Protein AF-0000000082576534 (afdb_homodimer)

Radius of gyration: 31.18 Å; Cα contacts (8 Å, |Δi|>4): 1971; chains: 2; bounding box: 66×135×76 Å

Foldseek 3Di:
DPQFAEAEEEEDQCLQQLLVVQQQVQVLCVVVVHAHEYEYQYQYDPVVCVVRVVVNQAHAGQYFYWYQYDVLVVVQLVVLCVVVVDVVCSVLSCLCLHRAPQNSVLVVLLLQAQGKYKYAYSQWGQKAKEFPQFDDDDDQWFWKKFKDFPPDDGTDIDGDNVVVLCSQAAFDFQLSHDPQAAEAAEKDKPQADLLLRHGPDDDGMMIIGGHHDDADRQAGAFKEDEAEKFPDPDQLVNLLVVQLVDLPRLDSPDDGMIMHISDGTKYKYQQYSDDDVNIMMGDNSNHAAGFQRDNQPCSCVFVNVQSNDRRYMYMHTPGYIYGDDDPPPDDDSLLSLVSSLLSSVLSVQQVVQWDDHDRHATDGDRQLADDLVSLVVSLVVLVVSLVSLVVSLVVRDDPSNNVSSVVVSVSNCVSQPVSPSVVNNVVSSVVSNVSVVSRVSSRVCVVVSSVVSVVVVNSPPRRMDTRNHHYPDDPPPPPPDD/DPQFAEAEEEEDQCLQQLLVVVQQVQVLCVVVVHAHEYEYQYQYDPVVCVVRVVVNQAHAGQYFYWYQYDVLVVQQLVVLCVVVVDVVCSVLSCLCLHRAPQNSVLVVLLLQAQGKYKYAYSQWGQKAKEFPQFDDADDQWFWKKFKDFPPDDGTDIGGDNVVVLCSQAAFDFQLSHDPQAAEAAEKDKPQADLLLRHGPDDDGMMIIGGHHDDADRQAGAFKEDEAEKFLPPDQLVNLLVVQLVDLPRLDSPDDGIIMHISDGTKYKYQQYSHDDVNIMMGDNSNHAAGFQRDNQPCSCVFVNVQSNDRRYMYMHTPGYIYGDDDPPPDDDSLLSLVSSLLSSVLSVQQVVQWDDHDRHATDGDRQLADDLVSQVVSLVVLVVSLVSLVVSLVVRPDPSNNVSSVVVSVSNCVSQPVSPSVVNNVVSSVVSNVSVVSRVSSRVCVVVSSVVSVVVVNSVPRRMDTRNHHYPDDPPPPPPDD

Nearest PDB structures (foldseek):
  5d8x-assembly1_V  TM=4.786E-01  e=2.804E+00  Pseudomonas aeruginosa PAO1
  3i9y-assembly1_A  TM=4.310E-01  e=2.971E+00  Vibrio parahaemolyticus
  8w8z-assembly1_A  TM=4.254E-01  e=3.335E+00  Escherichia coli
  5d8x-assembly1_E  TM=2.504E-01  e=4.203E+00  Pseudomonas aeruginosa PAO1
  5d8x-assembly1_S  TM=4.779E-01  e=2.435E+00  Pseudomonas aeruginosa PAO1

Solvent-accessible surface area (backbone atoms only — not comparable to full-atom values): 50069 Å² total; per-residue (Å²): 129,81,75,71,54,55,39,36,34,32,49,36,63,51,60,77,55,35,36,60,31,53,36,46,44,40,50,45,28,55,75,60,73,47,86,49,51,36,32,39,34,39,51,33,44,68,47,54,41,71,70,22,49,64,54,47,33,67,30,54,31,72,51,60,43,34,37,32,35,53,70,28,48,50,52,44,53,52,51,52,41,60,72,66,74,42,78,80,48,39,57,56,55,48,49,38,53,31,81,31,65,6,3,46,49,35,50,54,51,58,60,35,50,61,20,32,35,36,38,33,38,49,42,41,42,66,30,18,37,31,34,69,75,57,55,84,70,57,90,53,40,36,32,33,35,35,56,40,57,64,87,61,81,64,58,42,82,43,74,52,55,63,68,56,39,45,65,61,40,58,63,33,30,53,67,65,44,58,84,75,46,44,70,17,29,32,66,44,48,76,32,37,40,42,84,69,69,38,71,77,50,94,63,53,57,38,40,33,32,46,36,80,45,86,70,52,52,77,14,27,20,43,34,34,24,53,42,77,12,27,47,52,90,63,49,49,63,51,46,49,49,53,39,68,70,34,82,81,54,57,54,74,83,63,76,58,51,30,31,32,28,39,38,70,54,23,32,37,24,35,47,47,45,76,75,56,73,52,42,26,33,36,41,22,51,84,48,60,51,70,42,34,45,33,80,52,97,54,19,63,50,56,56,43,60,57,40,61,37,81,61,28,28,34,32,38,34,75,41,42,24,21,33,49,77,65,74,75,77,55,78,55,66,46,52,43,40,51,48,49,53,53,46,45,51,52,52,51,46,42,59,76,27,52,74,47,71,57,83,51,37,70,41,57,68,62,81,34,82,59,50,61,65,60,45,46,53,54,50,50,53,50,48,52,52,44,50,50,40,50,52,52,29,70,66,41,87,43,72,64,36,26,48,36,35,48,51,52,41,51,42,38,34,56,67,47,48,67,70,36,64,69,44,37,42,44,52,50,33,50,52,40,33,53,50,43,50,52,40,52,53,37,54,68,48,43,65,59,51,51,50,54,50,57,65,46,74,50,45,81,67,53,59,61,43,74,54,79,40,44,71,56,61,76,79,76,75,72,76,74,82,124,127,83,76,72,56,56,39,37,34,32,49,37,62,50,60,78,55,34,37,60,31,52,35,46,45,38,49,44,29,54,75,59,73,48,85,48,52,36,34,37,36,39,50,34,46,67,47,54,41,70,70,23,48,63,53,47,33,67,29,54,32,71,51,60,43,34,38,32,36,52,68,29,48,50,52,43,52,51,50,52,42,58,70,66,72,43,78,82,48,40,58,55,55,48,48,39,52,29,81,31,66,7,4,45,49,36,51,54,50,58,60,35,49,61,19,32,37,37,37,34,39,48,42,41,44,68,29,18,37,31,34,70,75,55,56,83,70,56,89,54,38,36,31,32,35,36,56,40,56,64,88,61,81,64,55,42,84,42,73,51,55,64,67,56,40,45,66,61,41,58,62,32,30,53,68,66,42,58,84,76,45,44,70,18,29,31,67,44,48,74,34,35,40,40,84,72,69,37,74,74,49,93,61,52,58,39,39,33,31,48,36,81,45,87,69,52,52,78,13,27,21,43,36,33,24,53,43,78,11,25,44,54,92,61,50,48,64,53,46,49,48,54,39,66,70,34,83,80,55,55,55,74,82,62,77,57,51,30,30,31,28,39,39,71,56,24,31,37,23,34,47,46,44,75,72,58,72,51,41,26,33,36,43,22,52,84,48,61,50,69,42,33,44,32,80,51,96,54,19,64,50,56,55,44,59,56,40,57,39,79,62,27,27,34,32,38,36,76,40,44,23,22,32,50,78,67,72,76,77,54,78,55,66,48,52,44,42,52,48,48,53,53,44,45,52,51,52,52,46,43,61,78,28,52,74,46,72,56,82,53,37,72,41,58,69,64,82,32,83,59,50,60,65,58,44,49,52,54,49,51,54,51,49,52,51,43,49,51,40,52,53,51,29,73,64,40,87,43,71,64,35,26,48,36,35,48,52,52,40,52,42,39,35,57,67,46,49,66,70,37,66,68,46,36,42,44,53,52,33,50,53,41,34,51,52,44,50,51,42,52,52,35,54,68,48,44,64,59,50,50,51,56,51,57,65,56,72,42,46,83,67,51,59,61,43,75,52,79,41,44,72,56,61,75,78,74,76,70,76,75,81,128

pLDDT: mean 89.96, std 10.62, range [29.89, 98.56]

Secondary structure (DSSP, 8-state):
-----EEEEEEES-TTTHHHHHHHHHHHHHHTT----EEEEE---HHHHHHHHHHHHT-EESS-EEEE-HHHHHHHHHHHHHHHT-GGGHHHHHHHTSSSHHHHHHHHHHHTTTSEEEEE-TTEESEEEEESSPPPP-TTEEEEEEEEETT-SSEEEEE--HHHHHHTTTT-BGGGS-TT-EEEEEEEESSEETTTTEESS--SEEEEEEEP-PPPTT-EEEEEEEEEEES----HHHHHHHHHH-TT---TT---EEEEEEEE--EEEEE------SEEEEE-SS--PPPP--SSTTTTHHHHHHT-STTEEEEEEEEEEEE----TT---HHHHHHHHHHHHHHHHHHHHTEEEE-SS-EEE-------HHHHHHHHHHHHHHHHHHHHHHHT-SSHHHHHHHHHHHHHHHHHTGGG-HHHHHHHHHHHHHHHHHHHHHHHHHHHHHHHHHHHSS-GGGSS-EE--PEE-S---------/-----EEEEEEES-TTTHHHHHHHHHHHHHHTT----EEEEE---HHHHHHHHHHHHT-EESS-EEEE-HHHHHHHHHHHHHHHT-GGGHHHHHHHTSSSHHHHHHHHHHHTTTSEEEEE-TTEESEEEEESSPPPP-TTEEEEEEEEETT-SSEEEEE--HHHHHHTTTT-BGGGS-TT-EE-SEEEESSEETTTTEESS--SEEEEEEEP-PPPTT-EEEEEEEEEEES----HHHHHHHHHH-TT---TT---EEEEEEEE--EEESB-----TTEEEEE-SS--PPPP--SSTTTTHHHHHHTTSTTEEEEEEEEEEEE----TT---HHHHHHHHHHHHHHHHHHHHTEEEE-SS-EEE-------HHHHHHHHHHHHHHHHHHHHHHHT-SSHHHHHHHHHHHHHHHHHTGGG-HHHHHHHHHHHHHHHHHHHHHHHHHHHHHHHHHHHTS-GGGSS-EE--PEE-S---------

Organism: NCBI:txid68569

Sequence (964 aa):
MTEPNLHFVIPTYRLRDVGETVEAYDENFARSGQTAPIVVFDDSSVANHDKYFGSLEATKTTNELWYVGPAEKEQFVSYICKRLRDRKLDVLVRNLFRPSYGGNRNFTLMYTLGDLMVSADDDMRPYALIEDSPEALGENEISRGKLIPRGANGHTRKSYDILESFRDILGKTVAEAPANYDQGELVIDSAMDLESNNSLGFARDNALTLQEGRLSRGAVVKMAQTFRTGTNDIDAVDFVDMFLDDPDEIDAERLNDTYVLVNFRPCLTNLNWRMDCGVAGYDNRTGLPPFFPTRLRFEDYIYRLWIQQPNIVAAHVDSAQTHIKNSYMRNPLASEVFNEAICGLLKRKIRTSLRKTDEWSITFDYDGAVSLEDSEQILDSARALHSRVLQRMADAQSSERRDALGHFAAGLSRTFYDFEPDFFQQNVSRMVDDEVGLIRSSLEIWPTLLEIVYFKRHCRSLPMRRVKNKSARPSQTRPVAAMTEPNLHFVIPTYRLRDVGETVEAYDENFARSGQTAPIVVFDDSSVANHDKYFGSLEATKTTNELWYVGPAEKEQFVSYICKRLRDRKLDVLVRNLFRPSYGGNRNFTLMYTLGDLMVSADDDMRPYALIEDSPEALGENEISRGKLIPRGANGHTRKSYDILESFRDILGKTVAEAPANYDQGELVIDSAMDLESNNSLGFARDNALTLQEGRLSRGAVVKMAQTFRTGTNDIDAVDFVDMFLDDPDEIDAERLNDTYVLVNFRPCLTNLNWRMDCGVAGYDNRTGLPPFFPTRLRFEDYIYRLWIQQPNIVAAHVDSAQTHIKNSYMRNPLASEVFNEAICGLLKRKIRTSLRKTDEWSITFDYDGAVSLEDSEQILDSARALHSRVLQRMADAQSSERRDALGHFAAGLSRTFYDFEPDFFQQNVSRMVDDEVGLIRSSLEIWPTLLEIVYFKRHCRSLPMRRVKNKSARPSQTRPVAA

Structure (mmCIF, N/CA/C/O backbone):
data_AF-0000000082576534-model_v1
#
loop_
_entity.id
_entity.type
_entity.pdbx_description
1 polymer 'Uncharacterized protein'
#
loop_
_atom_site.group_PDB
_atom_site.id
_atom_site.type_symbol
_atom_site.label_atom_id
_atom_site.label_alt_id
_atom_site.label_comp_id
_atom_site.label_asym_id
_atom_site.label_entity_id
_atom_site.label_seq_id
_atom_site.pdbx_PDB_ins_code
_atom_site.Cartn_x
_atom_site.Cartn_y
_atom_site.Cartn_z
_atom_site.occupancy
_atom_site.B_iso_or_equiv
_atom_site.auth_seq_id
_atom_site.auth_comp_id
_atom_site.auth_asym_id
_atom_site.auth_atom_id
_atom_site.pdbx_PDB_model_num
ATOM 1 N N . MET A 1 1 ? 28.656 -35.469 -19.766 1 29.89 1 MET A N 1
ATOM 2 C CA . MET A 1 1 ? 28.156 -34.25 -19.156 1 29.89 1 MET A CA 1
ATOM 3 C C . MET A 1 1 ? 27.172 -34.562 -18.016 1 29.89 1 MET A C 1
ATOM 5 O O . MET A 1 1 ? 26.203 -35.312 -18.219 1 29.89 1 MET A O 1
ATOM 9 N N . THR A 1 2 ? 27.531 -34.562 -16.812 1 44.19 2 THR A N 1
ATOM 10 C CA . THR A 1 2 ? 26.766 -35 -15.648 1 44.19 2 THR A CA 1
ATOM 11 C C . THR A 1 2 ? 25.375 -34.375 -15.664 1 44.19 2 THR A C 1
ATOM 13 O O . THR A 1 2 ? 25.203 -33.188 -15.984 1 44.19 2 THR A O 1
ATOM 16 N N . GLU A 1 3 ? 24.391 -35.125 -15.797 1 58.78 3 GLU A N 1
ATOM 17 C CA . GLU A 1 3 ? 22.984 -34.719 -15.828 1 58.78 3 GLU A CA 1
ATOM 18 C C . GLU A 1 3 ? 22.688 -33.656 -14.789 1 58.78 3 GLU A C 1
ATOM 20 O O . GLU A 1 3 ? 23.094 -33.75 -13.633 1 58.78 3 GLU A O 1
ATOM 25 N N . PRO A 1 4 ? 22.312 -32.5 -15.234 1 72.62 4 PRO A N 1
ATOM 26 C CA . PRO A 1 4 ? 22.047 -31.422 -14.289 1 72.62 4 PRO A CA 1
ATOM 27 C C . PRO A 1 4 ? 21.125 -31.844 -13.148 1 72.62 4 PRO A C 1
ATOM 29 O O . PRO A 1 4 ? 20.203 -32.625 -13.359 1 72.62 4 PRO A O 1
ATOM 32 N N . ASN A 1 5 ? 21.5 -31.438 -12.016 1 86.81 5 ASN A N 1
ATOM 33 C CA . ASN A 1 5 ? 20.672 -31.688 -10.852 1 86.81 5 ASN A CA 1
ATOM 34 C C . ASN A 1 5 ? 19.344 -30.938 -10.938 1 86.81 5 ASN A C 1
ATOM 36 O O . ASN A 1 5 ? 19.281 -29.844 -11.492 1 86.81 5 ASN A O 1
ATOM 40 N N . LEU A 1 6 ? 18.281 -31.672 -10.602 1 93.44 6 LEU A N 1
ATOM 41 C CA . LEU A 1 6 ? 16.969 -31.047 -10.555 1 93.44 6 LEU A CA 1
ATOM 42 C C . LEU A 1 6 ? 16.484 -30.891 -9.117 1 93.44 6 LEU A C 1
ATOM 44 O O . LEU A 1 6 ? 16.453 -31.859 -8.359 1 93.44 6 LEU A O 1
ATOM 48 N N . HIS A 1 7 ? 16.188 -29.656 -8.75 1 94.38 7 HIS A N 1
ATOM 49 C CA . HIS A 1 7 ? 15.641 -29.344 -7.434 1 94.38 7 HIS A CA 1
ATOM 50 C C . HIS A 1 7 ? 14.133 -29.141 -7.5 1 94.38 7 HIS A C 1
ATOM 52 O O . HIS A 1 7 ? 13.617 -28.547 -8.445 1 94.38 7 HIS A O 1
ATOM 58 N N . PHE A 1 8 ? 13.484 -29.781 -6.578 1 97.75 8 PHE A N 1
ATOM 59 C CA . PHE A 1 8 ? 12.062 -29.516 -6.414 1 97.75 8 PHE A CA 1
ATOM 60 C C . PHE A 1 8 ? 11.82 -28.562 -5.242 1 97.75 8 PHE A C 1
ATOM 62 O O . PHE A 1 8 ? 12.141 -28.891 -4.098 1 97.75 8 PHE A O 1
ATOM 69 N N . VAL A 1 9 ? 11.25 -27.438 -5.523 1 98.06 9 VAL A N 1
ATOM 70 C CA . VAL A 1 9 ? 11.133 -26.406 -4.488 1 98.06 9 VAL A CA 1
ATOM 71 C C . VAL A 1 9 ? 9.664 -26.047 -4.281 1 98.06 9 VAL A C 1
ATOM 73 O O . VAL A 1 9 ? 8.875 -26.062 -5.227 1 98.06 9 VAL A O 1
ATOM 76 N N . ILE A 1 10 ? 9.312 -25.703 -3.047 1 98.44 10 ILE A N 1
ATOM 77 C CA . ILE A 1 10 ? 7.969 -25.281 -2.676 1 98.44 10 ILE A CA 1
ATOM 78 C C . ILE A 1 10 ? 8.039 -23.953 -1.916 1 98.44 10 ILE A C 1
ATOM 80 O O . ILE A 1 10 ? 8.211 -23.938 -0.695 1 98.44 10 ILE A O 1
ATOM 84 N N . PRO A 1 11 ? 7.883 -22.844 -2.619 1 97.56 11 PRO A N 1
ATOM 85 C CA . PRO A 1 11 ? 7.738 -21.578 -1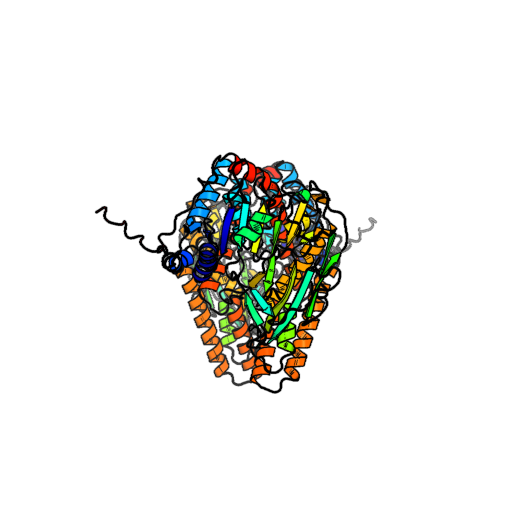.899 1 97.56 11 PRO A CA 1
ATOM 86 C C . PRO A 1 11 ? 6.402 -21.469 -1.169 1 97.56 11 PRO A C 1
ATOM 88 O O . PRO A 1 11 ? 5.359 -21.828 -1.718 1 97.56 11 PRO A O 1
ATOM 91 N N . THR A 1 12 ? 6.438 -20.984 0.093 1 96.94 12 THR A N 1
ATOM 92 C CA . THR A 1 12 ? 5.195 -20.891 0.851 1 96.94 12 THR A CA 1
ATOM 93 C C . THR A 1 12 ? 5.273 -19.781 1.894 1 96.94 12 THR A C 1
ATOM 95 O O . THR A 1 12 ? 6.367 -19.328 2.246 1 96.94 12 THR A O 1
ATOM 98 N N . TYR A 1 13 ? 4.145 -19.266 2.268 1 94.12 13 TYR A N 1
ATOM 99 C CA . TYR A 1 13 ? 4.004 -18.438 3.463 1 94.12 13 TYR A CA 1
ATOM 100 C C . TYR A 1 13 ? 3.002 -19.062 4.434 1 94.12 13 TYR A C 1
ATOM 102 O O . TYR A 1 13 ? 2.609 -18.422 5.414 1 94.12 13 TYR A O 1
ATOM 110 N N . ARG A 1 14 ? 2.568 -20.25 4.074 1 94.19 14 ARG A N 1
ATOM 111 C CA . ARG A 1 14 ? 1.609 -21.016 4.863 1 94.19 14 ARG A CA 1
ATOM 112 C C . ARG A 1 14 ? 2.24 -22.297 5.398 1 94.19 14 ARG A C 1
ATOM 114 O O . ARG A 1 14 ? 1.783 -23.391 5.082 1 94.19 14 ARG A O 1
ATOM 121 N N . LEU A 1 15 ? 3.084 -22.062 6.277 1 95.62 15 LEU A N 1
ATOM 122 C CA . LEU A 1 15 ? 3.838 -23.188 6.828 1 95.62 15 LEU A CA 1
ATOM 123 C C . LEU A 1 15 ? 2.904 -24.203 7.48 1 95.62 15 LEU A C 1
ATOM 125 O O . LEU A 1 15 ? 3.191 -25.391 7.488 1 95.62 15 LEU A O 1
ATOM 129 N N . ARG A 1 16 ? 1.786 -23.766 7.906 1 94.44 16 ARG A N 1
ATOM 130 C CA . ARG A 1 16 ? 0.795 -24.594 8.578 1 94.44 16 ARG A CA 1
ATOM 131 C C . ARG A 1 16 ? 0.368 -25.766 7.684 1 94.44 16 ARG A C 1
ATOM 133 O O . ARG A 1 16 ? 0.146 -26.875 8.164 1 94.44 16 ARG A O 1
ATOM 140 N N . ASP A 1 17 ? 0.271 -25.547 6.422 1 94.5 17 ASP A N 1
ATOM 141 C CA . ASP A 1 17 ? -0.403 -26.5 5.547 1 94.5 17 ASP A CA 1
ATOM 142 C C . ASP A 1 17 ? 0.578 -27.125 4.559 1 94.5 17 ASP A C 1
ATOM 144 O O . ASP A 1 17 ? 0.222 -28.047 3.826 1 94.5 17 ASP A O 1
ATOM 148 N N . VAL A 1 18 ? 1.794 -26.734 4.535 1 97.12 18 VAL A N 1
ATOM 149 C CA . VAL A 1 18 ? 2.721 -27.078 3.465 1 97.12 18 VAL A CA 1
ATOM 150 C C . VAL A 1 18 ? 3.088 -28.562 3.566 1 97.12 18 VAL A C 1
ATOM 152 O O . VAL A 1 18 ? 3.469 -29.188 2.57 1 97.12 18 VAL A O 1
ATOM 155 N N . GLY A 1 19 ? 3 -29.172 4.75 1 97.25 19 GLY A N 1
ATOM 156 C CA . GLY A 1 19 ? 3.33 -30.578 4.945 1 97.25 19 GLY A CA 1
ATOM 157 C C . GLY A 1 19 ? 2.562 -31.5 4.023 1 97.25 19 GLY A C 1
ATOM 158 O O . GLY A 1 19 ? 3.113 -32.5 3.525 1 97.25 19 GLY A O 1
ATOM 159 N N . GLU A 1 20 ? 1.311 -31.172 3.787 1 96.81 20 GLU A N 1
ATOM 160 C CA . GLU A 1 20 ? 0.479 -31.984 2.904 1 96.81 20 GLU A CA 1
ATOM 161 C C . GLU A 1 20 ? 1.021 -31.984 1.478 1 96.81 20 GLU A C 1
ATOM 163 O O . GLU A 1 20 ? 0.995 -33 0.795 1 96.81 20 GLU A O 1
ATOM 168 N N . THR A 1 21 ? 1.424 -30.875 1.034 1 97.62 21 THR A N 1
ATOM 169 C CA . THR A 1 21 ? 1.979 -30.75 -0.309 1 97.62 21 THR A CA 1
ATOM 170 C C . THR A 1 21 ? 3.301 -31.5 -0.42 1 97.62 21 THR A C 1
ATOM 172 O O . THR A 1 21 ? 3.543 -32.188 -1.406 1 97.62 21 THR A O 1
ATOM 175 N N . VAL A 1 22 ? 4.098 -31.375 0.587 1 98.19 22 VAL A N 1
ATOM 176 C CA . VAL A 1 22 ? 5.383 -32.062 0.625 1 98.19 22 VAL A CA 1
ATOM 177 C C . VAL A 1 22 ? 5.168 -33.562 0.521 1 98.19 22 VAL A C 1
ATOM 179 O O . VAL A 1 22 ? 5.797 -34.25 -0.301 1 98.19 22 VAL A O 1
ATOM 182 N N . GLU A 1 23 ? 4.305 -34.062 1.311 1 98.19 23 GLU A N 1
ATOM 183 C CA . GLU A 1 23 ? 4.055 -35.5 1.337 1 98.19 23 GLU A CA 1
ATOM 184 C C . GLU A 1 23 ? 3.451 -35.969 0.019 1 98.19 23 GLU A C 1
ATOM 186 O O . GLU A 1 23 ? 3.799 -37.062 -0.473 1 98.19 23 GLU A O 1
ATOM 191 N N . ALA A 1 24 ? 2.596 -35.188 -0.545 1 97.75 24 ALA A N 1
ATOM 192 C CA . ALA A 1 24 ? 1.94 -35.562 -1.795 1 97.75 24 ALA A CA 1
ATOM 193 C C . ALA A 1 24 ? 2.957 -35.719 -2.924 1 97.75 24 ALA A C 1
ATOM 195 O O . ALA A 1 24 ? 2.906 -36.656 -3.695 1 97.75 24 ALA A O 1
ATOM 196 N N . TYR A 1 25 ? 3.834 -34.812 -3.029 1 98.12 25 TYR A N 1
ATOM 197 C CA . TYR A 1 25 ? 4.824 -34.844 -4.102 1 98.12 25 TYR A CA 1
ATOM 198 C C . TYR A 1 25 ? 5.863 -35.938 -3.83 1 98.12 25 TYR A C 1
ATOM 200 O O . TYR A 1 25 ? 6.297 -36.625 -4.754 1 98.12 25 TYR A O 1
ATOM 208 N N . ASP A 1 26 ? 6.254 -36.062 -2.602 1 97.88 26 ASP A N 1
ATOM 209 C CA . ASP A 1 26 ? 7.203 -37.125 -2.264 1 97.88 26 ASP A CA 1
ATOM 210 C C . ASP A 1 26 ? 6.648 -38.5 -2.625 1 97.88 26 ASP A C 1
ATOM 212 O O . ASP A 1 26 ? 7.375 -39.344 -3.15 1 97.88 26 ASP A O 1
ATOM 216 N N . GLU A 1 27 ? 5.422 -38.688 -2.311 1 97.12 27 GLU A N 1
ATOM 217 C CA . GLU A 1 27 ? 4.773 -39.938 -2.656 1 97.12 27 GLU A CA 1
ATOM 218 C C . GLU A 1 27 ? 4.762 -40.156 -4.168 1 97.12 27 GLU A C 1
ATOM 220 O O . GLU A 1 27 ? 4.953 -41.281 -4.637 1 97.12 27 GLU A O 1
ATOM 225 N N . ASN A 1 28 ? 4.43 -39.125 -4.875 1 97.69 28 ASN A N 1
ATOM 226 C CA . ASN A 1 28 ? 4.441 -39.219 -6.328 1 97.69 28 ASN A CA 1
ATOM 227 C C . ASN A 1 28 ? 5.824 -39.594 -6.855 1 97.69 28 ASN A C 1
ATOM 229 O O . ASN A 1 28 ? 5.941 -40.438 -7.754 1 97.69 28 ASN A O 1
ATOM 233 N N . PHE A 1 29 ? 6.859 -39 -6.301 1 96.88 29 PHE A N 1
ATOM 234 C CA . PHE A 1 29 ? 8.227 -39.281 -6.715 1 96.88 29 PHE A CA 1
ATOM 235 C C . PHE A 1 29 ? 8.594 -40.719 -6.41 1 96.88 29 PHE A C 1
ATOM 237 O O . PHE A 1 29 ? 9.148 -41.406 -7.262 1 96.88 29 PHE A O 1
ATOM 244 N N . ALA A 1 30 ? 8.25 -41.125 -5.246 1 94.75 30 ALA A N 1
ATOM 245 C CA . ALA A 1 30 ? 8.555 -42.469 -4.828 1 94.75 30 ALA A CA 1
ATOM 246 C C . ALA A 1 30 ? 7.852 -43.5 -5.715 1 94.75 30 ALA A C 1
ATOM 248 O O . ALA A 1 30 ? 8.461 -44.5 -6.145 1 94.75 30 ALA A O 1
ATOM 249 N N . ARG A 1 31 ? 6.652 -43.281 -5.98 1 95 31 ARG A N 1
ATOM 250 C CA . ARG A 1 31 ? 5.855 -44.188 -6.805 1 95 31 ARG A CA 1
ATOM 251 C C . ARG A 1 31 ? 6.402 -44.281 -8.227 1 95 31 ARG A C 1
ATOM 253 O O . ARG A 1 31 ? 6.324 -45.312 -8.875 1 95 31 ARG A O 1
ATOM 260 N N . SER A 1 32 ? 6.891 -43.188 -8.672 1 95.69 32 SER A N 1
ATOM 261 C CA . SER A 1 32 ? 7.391 -43.094 -10.039 1 95.69 32 SER A CA 1
ATOM 262 C C . SER A 1 32 ? 8.859 -43.5 -10.117 1 95.69 32 SER A C 1
ATOM 264 O O . SER A 1 32 ? 9.477 -43.438 -11.188 1 95.69 32 SER A O 1
ATOM 266 N N . GLY A 1 33 ? 9.492 -43.781 -8.992 1 93.62 33 GLY A N 1
ATOM 267 C CA . GLY A 1 33 ? 10.883 -44.188 -8.953 1 93.62 33 GLY A CA 1
ATOM 268 C C . GLY A 1 33 ? 11.844 -43 -9.125 1 93.62 33 GLY A C 1
ATOM 269 O O . GLY A 1 33 ? 12.977 -43.188 -9.586 1 93.62 33 GLY A O 1
ATOM 270 N N . GLN A 1 34 ? 11.297 -41.812 -8.797 1 92.75 34 GLN A N 1
ATOM 271 C CA . GLN A 1 34 ? 12.117 -40.625 -8.945 1 92.75 34 GLN A CA 1
ATOM 272 C C . GLN A 1 34 ? 12.672 -40.156 -7.594 1 92.75 34 GLN A C 1
ATOM 274 O O . GLN A 1 34 ? 12.102 -40.469 -6.547 1 92.75 34 GLN A O 1
ATOM 279 N N . THR A 1 35 ? 13.805 -39.531 -7.691 1 90.31 35 THR A N 1
ATOM 280 C CA . THR A 1 35 ? 14.398 -38.906 -6.516 1 90.31 35 THR A CA 1
ATOM 281 C C . THR A 1 35 ? 14.781 -37.469 -6.816 1 90.31 35 THR A C 1
ATOM 283 O O . THR A 1 35 ? 15.289 -37.156 -7.895 1 90.31 35 THR A O 1
ATOM 286 N N . ALA A 1 36 ? 14.406 -36.625 -5.938 1 90.38 36 ALA A N 1
ATOM 287 C CA . ALA A 1 36 ? 14.805 -35.219 -5.992 1 90.38 36 ALA A CA 1
ATOM 288 C C . ALA A 1 36 ? 14.711 -34.562 -4.613 1 90.38 36 ALA A C 1
ATOM 290 O O . ALA A 1 36 ? 13.781 -34.844 -3.854 1 90.38 36 ALA A O 1
ATOM 291 N N . PRO A 1 37 ? 15.727 -33.844 -4.301 1 91.25 37 PRO A N 1
ATOM 292 C CA . PRO A 1 37 ? 15.586 -33.094 -3.059 1 91.25 37 PRO A CA 1
ATOM 293 C C . PRO A 1 37 ? 14.391 -32.125 -3.086 1 91.25 37 PRO A C 1
ATOM 295 O O . PRO A 1 37 ? 14.125 -31.5 -4.113 1 91.25 37 PRO A O 1
ATOM 298 N N . ILE A 1 38 ? 13.672 -32.156 -1.985 1 96.81 38 ILE A N 1
ATOM 299 C CA . ILE A 1 38 ? 12.57 -31.219 -1.823 1 96.81 38 ILE A CA 1
ATOM 300 C C . ILE A 1 38 ? 12.977 -30.094 -0.869 1 96.81 38 ILE A C 1
ATOM 302 O O . ILE A 1 38 ? 13.438 -30.359 0.245 1 96.81 38 ILE A O 1
ATOM 306 N N . VAL A 1 39 ? 12.867 -28.891 -1.301 1 97.88 39 VAL A N 1
ATOM 307 C CA . VAL A 1 39 ? 13.227 -27.75 -0.458 1 97.88 39 VAL A CA 1
ATOM 308 C C . VAL A 1 39 ? 12.016 -26.844 -0.271 1 97.88 39 VAL A C 1
ATOM 310 O O . VAL A 1 39 ? 11.398 -26.422 -1.248 1 97.88 39 VAL A O 1
ATOM 313 N N . VAL A 1 40 ? 11.688 -26.547 0.986 1 98.56 40 VAL A N 1
ATOM 314 C CA . VAL A 1 40 ? 10.625 -25.609 1.308 1 98.56 40 VAL A CA 1
ATOM 315 C C . VAL A 1 40 ? 11.219 -24.234 1.573 1 98.56 40 VAL A C 1
ATOM 317 O O . VAL A 1 40 ? 12.102 -24.078 2.426 1 98.56 40 VAL A O 1
ATOM 320 N N . PHE A 1 41 ? 10.805 -23.266 0.776 1 98.5 41 PHE A N 1
ATOM 321 C CA . PHE A 1 41 ? 11.156 -21.875 1.025 1 98.5 41 PHE A CA 1
ATOM 322 C C . PHE A 1 41 ? 10.023 -21.141 1.734 1 98.5 41 PHE A C 1
ATOM 324 O O . PHE A 1 41 ? 8.984 -20.859 1.131 1 98.5 41 PHE A O 1
ATOM 331 N N . ASP A 1 42 ? 10.258 -20.766 2.988 1 98.06 42 ASP A N 1
ATOM 332 C CA . ASP A 1 42 ? 9.195 -20.297 3.865 1 98.06 42 ASP A CA 1
ATOM 333 C C . ASP A 1 42 ? 9.312 -18.781 4.102 1 98.06 42 ASP A C 1
ATOM 335 O O . ASP A 1 42 ? 10.297 -18.312 4.672 1 98.06 42 ASP A O 1
ATOM 339 N N . ASP A 1 43 ? 8.242 -18.078 3.695 1 95.31 43 ASP A N 1
ATOM 340 C CA . ASP A 1 43 ? 8.164 -16.641 3.889 1 95.31 43 ASP A CA 1
ATOM 341 C C . ASP A 1 43 ? 7.305 -16.297 5.102 1 95.31 43 ASP A C 1
ATOM 343 O O . ASP A 1 43 ? 6.816 -15.172 5.223 1 95.31 43 ASP A O 1
ATOM 347 N N . SER A 1 44 ? 7.203 -17.219 5.977 1 93.69 44 SER A N 1
ATOM 348 C CA . SER A 1 44 ? 6.457 -16.953 7.203 1 93.69 44 SER A CA 1
ATOM 349 C C . SER A 1 44 ? 7.23 -16.031 8.125 1 93.69 44 SER A C 1
ATOM 351 O O . SER A 1 44 ? 8.461 -15.938 8.047 1 93.69 44 SER A O 1
ATOM 353 N N . SER A 1 45 ? 6.426 -15.312 8.984 1 91.56 45 SER A N 1
ATOM 354 C CA . SER A 1 45 ? 7.07 -14.555 10.055 1 91.56 45 SER A CA 1
ATOM 355 C C . SER A 1 45 ? 7.789 -15.477 11.031 1 91.56 45 SER A C 1
ATOM 357 O O . SER A 1 45 ? 7.52 -16.672 11.07 1 91.56 45 SER A O 1
ATOM 359 N N . VAL A 1 46 ? 8.68 -14.891 11.773 1 91.81 46 VAL A N 1
ATOM 360 C CA . VAL A 1 46 ? 9.391 -15.656 12.781 1 91.81 46 VAL A CA 1
ATOM 361 C C . VAL A 1 46 ? 8.398 -16.297 13.75 1 91.81 46 VAL A C 1
ATOM 363 O O . VAL A 1 46 ? 8.555 -17.453 14.141 1 91.81 46 VAL A O 1
ATOM 366 N N . ALA A 1 47 ? 7.367 -15.562 14.07 1 89.94 47 ALA A N 1
ATOM 367 C CA . ALA A 1 47 ? 6.348 -16.047 15 1 89.94 47 ALA A CA 1
ATOM 368 C C . ALA A 1 47 ? 5.613 -17.266 14.414 1 89.94 47 ALA A C 1
ATOM 370 O O . ALA A 1 47 ? 5.375 -18.25 15.117 1 89.94 47 ALA A O 1
ATOM 371 N N . ASN A 1 48 ? 5.234 -17.219 13.172 1 91.88 48 ASN A N 1
ATOM 372 C CA . ASN A 1 48 ? 4.516 -18.328 12.539 1 91.88 48 ASN A CA 1
ATOM 373 C C . ASN A 1 48 ? 5.43 -19.531 12.305 1 91.88 48 ASN A C 1
ATOM 375 O O . ASN A 1 48 ? 4.98 -20.672 12.375 1 91.88 48 ASN A O 1
ATOM 379 N N . HIS A 1 49 ? 6.625 -19.219 12.008 1 94.44 49 HIS A N 1
ATOM 380 C CA . HIS A 1 49 ? 7.602 -20.297 11.922 1 94.44 49 HIS A CA 1
ATOM 381 C C . HIS A 1 49 ? 7.676 -21.078 13.227 1 94.44 49 HIS A C 1
ATOM 383 O O . HIS A 1 49 ? 7.629 -22.312 13.219 1 94.44 49 HIS A O 1
ATOM 389 N N . ASP A 1 50 ? 7.82 -20.344 14.289 1 93.56 50 ASP A N 1
ATOM 390 C CA . ASP A 1 50 ? 7.938 -20.984 15.594 1 93.56 50 ASP A CA 1
ATOM 391 C C . ASP A 1 50 ? 6.688 -21.812 15.906 1 93.56 50 ASP A C 1
ATOM 393 O O . ASP A 1 50 ? 6.777 -22.875 16.531 1 93.56 50 ASP A O 1
ATOM 397 N N . LYS A 1 51 ? 5.629 -21.375 15.453 1 93.19 51 LYS A N 1
ATOM 398 C CA . LYS A 1 51 ? 4.34 -22.016 15.727 1 93.19 51 LYS A CA 1
ATOM 399 C C . LYS A 1 51 ? 4.16 -23.281 14.898 1 93.19 51 LYS A C 1
ATOM 401 O O . LYS A 1 51 ? 3.59 -24.266 15.375 1 93.19 51 LYS A O 1
ATOM 406 N N . TYR A 1 52 ? 4.641 -23.328 13.617 1 96.19 52 TYR A N 1
ATOM 407 C CA . TYR A 1 52 ? 4.148 -24.359 12.711 1 96.19 52 TYR A CA 1
ATOM 408 C C . TYR A 1 52 ? 5.293 -25.219 12.195 1 96.19 52 TYR A C 1
ATOM 410 O O . TYR A 1 52 ? 5.066 -26.234 11.539 1 96.19 52 TYR A O 1
ATOM 418 N N . PHE A 1 53 ? 6.531 -24.859 12.453 1 97.12 53 PHE A N 1
ATOM 419 C CA . PHE A 1 53 ? 7.648 -25.641 11.938 1 97.12 53 PHE A CA 1
ATOM 420 C C . PHE A 1 53 ? 7.555 -27.094 12.398 1 97.12 53 PHE A C 1
ATOM 422 O O . PHE A 1 53 ? 7.93 -28.016 11.656 1 97.12 53 PHE A O 1
ATOM 429 N N . GLY A 1 54 ? 7.07 -27.328 13.586 1 96.56 54 GLY A N 1
ATOM 430 C CA . GLY A 1 54 ? 6.875 -28.688 14.086 1 96.56 54 GLY A CA 1
ATOM 431 C C . GLY A 1 54 ? 6.02 -29.547 13.172 1 96.56 54 GLY A C 1
ATOM 432 O O . GLY A 1 54 ? 6.223 -30.75 13.078 1 96.56 54 GLY A O 1
ATOM 433 N N . SER A 1 55 ? 5.051 -28.938 12.492 1 96.31 55 SER A N 1
ATOM 434 C CA . SER A 1 55 ? 4.191 -29.672 11.57 1 96.31 55 SER A CA 1
ATOM 435 C C . SER A 1 55 ? 4.988 -30.188 10.375 1 96.31 55 SER A C 1
ATOM 437 O O . SER A 1 55 ? 4.664 -31.25 9.828 1 96.31 55 SER A O 1
ATOM 439 N N . LEU A 1 56 ? 5.953 -29.453 9.977 1 97.06 56 LEU A N 1
ATOM 440 C CA . LEU A 1 56 ? 6.816 -29.906 8.883 1 97.06 56 LEU A CA 1
ATOM 441 C C . LEU A 1 56 ? 7.672 -31.094 9.328 1 97.06 56 LEU A C 1
ATOM 443 O O . LEU A 1 56 ? 7.871 -32.031 8.555 1 97.06 56 LEU A O 1
ATOM 447 N N . GLU A 1 57 ? 8.141 -31.016 10.547 1 97 57 GLU A N 1
ATOM 448 C CA . GLU A 1 57 ? 8.945 -32.094 11.094 1 97 57 GLU A CA 1
ATOM 449 C C . GLU A 1 57 ? 8.109 -33.375 11.266 1 97 57 GLU A C 1
ATOM 451 O O . GLU A 1 57 ? 8.656 -34.469 11.289 1 97 57 GLU A O 1
ATOM 456 N N . ALA A 1 58 ? 6.852 -33.219 11.336 1 96.81 58 ALA A N 1
ATOM 457 C CA . ALA A 1 58 ? 5.949 -34.344 11.531 1 96.81 58 ALA A CA 1
ATOM 458 C C . ALA A 1 58 ? 5.672 -35.062 10.219 1 96.81 58 ALA A C 1
ATOM 460 O O . ALA A 1 58 ? 5.121 -36.188 10.211 1 96.81 58 ALA A O 1
ATOM 461 N N . THR A 1 59 ? 6.105 -34.5 9.117 1 97.31 59 THR A N 1
ATOM 462 C CA . THR A 1 59 ? 5.867 -35.094 7.812 1 97.31 59 THR A CA 1
ATOM 463 C C . THR A 1 59 ? 6.684 -36.375 7.656 1 97.31 59 THR A C 1
ATOM 465 O O . THR A 1 59 ? 7.648 -36.594 8.398 1 97.31 59 THR A O 1
ATOM 468 N N . LYS A 1 60 ? 6.223 -37.188 6.766 1 96.44 60 LYS A N 1
ATOM 469 C CA . LYS A 1 60 ? 6.922 -38.406 6.391 1 96.44 60 LYS A CA 1
ATOM 470 C C . LYS A 1 60 ? 7.305 -38.406 4.914 1 96.44 60 LYS A C 1
ATOM 472 O O . LYS A 1 60 ? 6.438 -38.312 4.043 1 96.44 60 LYS A O 1
ATOM 477 N N . THR A 1 61 ? 8.648 -38.469 4.652 1 96.38 61 THR A N 1
ATOM 478 C CA . THR A 1 61 ? 9.094 -38.406 3.266 1 96.38 61 THR A CA 1
ATOM 479 C C . THR A 1 61 ? 10.164 -39.469 3.006 1 96.38 61 THR A C 1
ATOM 481 O O . THR A 1 61 ? 10.875 -39.875 3.928 1 96.38 61 THR A O 1
ATOM 484 N N . THR A 1 62 ? 10.242 -39.969 1.799 1 95 62 THR A N 1
ATOM 485 C CA . THR A 1 62 ? 11.328 -40.812 1.325 1 95 62 THR A CA 1
ATOM 486 C C . THR A 1 62 ? 12.555 -39.969 0.972 1 95 62 THR A C 1
ATOM 488 O O . THR A 1 62 ? 13.688 -40.375 1.291 1 95 62 THR A O 1
ATOM 491 N N . ASN A 1 63 ? 12.312 -38.844 0.306 1 93.12 63 ASN A N 1
ATOM 492 C CA . ASN A 1 63 ? 13.383 -37.938 -0.078 1 93.12 63 ASN A CA 1
ATOM 493 C C . ASN A 1 63 ? 13.758 -37 1.066 1 93.12 63 ASN A C 1
ATOM 495 O O . ASN A 1 63 ? 12.969 -36.781 1.99 1 93.12 63 ASN A O 1
ATOM 499 N N . GLU A 1 64 ? 14.938 -36.5 0.966 1 92.62 64 GLU A N 1
ATOM 500 C CA . GLU A 1 64 ? 15.359 -35.5 1.943 1 92.62 64 GLU A CA 1
ATOM 501 C C . GLU A 1 64 ? 14.547 -34.219 1.8 1 92.62 64 GLU A C 1
ATOM 503 O O . GLU A 1 64 ? 14.227 -33.781 0.685 1 92.62 64 GLU A O 1
ATOM 508 N N . LEU A 1 65 ? 14.195 -33.781 2.982 1 96.75 65 LEU A N 1
ATOM 509 C CA . LEU A 1 65 ? 13.461 -32.5 3.033 1 96.75 65 LEU A CA 1
ATOM 510 C C . LEU A 1 65 ? 14.328 -31.406 3.609 1 96.75 65 LEU A C 1
ATOM 512 O O . LEU A 1 65 ? 14.898 -31.547 4.691 1 96.75 65 LEU A O 1
ATOM 516 N N . TRP A 1 66 ? 14.469 -30.391 2.826 1 97.25 66 TRP A N 1
ATOM 517 C CA . TRP A 1 66 ? 15.258 -29.234 3.236 1 97.25 66 TRP A CA 1
ATOM 518 C C . TRP A 1 66 ? 14.375 -28.016 3.443 1 97.25 66 TRP A C 1
ATOM 520 O O . TRP A 1 66 ? 13.258 -27.953 2.926 1 97.25 66 TRP A O 1
ATOM 530 N N . TYR A 1 67 ? 14.914 -27.062 4.285 1 97.94 67 TYR A N 1
ATOM 531 C CA . TYR A 1 67 ? 14.109 -25.922 4.703 1 97.94 67 TYR A CA 1
ATOM 532 C C . TYR A 1 67 ? 14.93 -24.641 4.711 1 97.94 67 TYR A C 1
ATOM 534 O O . TYR A 1 67 ? 16.062 -24.625 5.215 1 97.94 67 TYR A O 1
ATOM 542 N N . VAL A 1 68 ? 14.406 -23.656 4.047 1 98 68 VAL A N 1
ATOM 543 C CA . VAL A 1 68 ? 14.93 -22.281 4.094 1 98 68 VAL A CA 1
ATOM 544 C C . VAL A 1 68 ? 13.867 -21.344 4.641 1 98 68 VAL A C 1
ATOM 546 O O . VAL A 1 68 ? 12.977 -20.906 3.908 1 98 68 VAL A O 1
ATOM 549 N N . GLY A 1 69 ? 14 -21.031 5.898 1 97.69 69 GLY A N 1
ATOM 550 C CA . GLY A 1 69 ? 13.031 -20.188 6.57 1 97.69 69 GLY A CA 1
ATOM 551 C C . GLY A 1 69 ? 13.586 -18.828 6.957 1 97.69 69 GLY A C 1
ATOM 552 O O . GLY A 1 69 ? 14.602 -18.391 6.414 1 97.69 69 GLY A O 1
ATOM 553 N N . PRO A 1 70 ? 12.914 -18.125 7.871 1 95.5 70 PRO A N 1
ATOM 554 C CA . PRO A 1 70 ? 13.266 -16.75 8.227 1 95.5 70 PRO A CA 1
ATOM 555 C C . PRO A 1 70 ? 14.727 -16.609 8.664 1 95.5 70 PRO A C 1
ATOM 557 O O . PRO A 1 70 ? 15.406 -15.672 8.242 1 95.5 70 PRO A O 1
ATOM 560 N N . ALA A 1 71 ? 15.234 -17.531 9.438 1 95.94 71 ALA A N 1
ATOM 561 C CA . ALA A 1 71 ? 16.609 -17.438 9.922 1 95.94 71 ALA A CA 1
ATOM 562 C C . ALA A 1 71 ? 17.609 -17.641 8.789 1 95.94 71 ALA A C 1
ATOM 564 O O . ALA A 1 71 ? 18.594 -16.906 8.68 1 95.94 71 ALA A O 1
ATOM 565 N N . GLU A 1 72 ? 17.391 -18.703 7.984 1 97.19 72 GLU A N 1
ATOM 566 C CA . GLU A 1 72 ? 18.266 -19 6.852 1 97.19 72 GLU A CA 1
ATOM 567 C C . GLU A 1 72 ? 18.25 -17.859 5.844 1 97.19 72 GLU A C 1
ATOM 569 O O . GLU A 1 72 ? 19.297 -17.5 5.293 1 97.19 72 GLU A O 1
ATOM 574 N N . LYS A 1 73 ? 17.125 -17.328 5.617 1 96.62 73 LYS A N 1
ATOM 575 C CA . LYS A 1 73 ? 16.984 -16.234 4.668 1 96.62 73 LYS A CA 1
ATOM 576 C C . LYS A 1 73 ? 17.719 -14.984 5.152 1 96.62 73 LYS A C 1
ATOM 578 O O . LYS A 1 73 ? 18.359 -14.289 4.359 1 96.62 73 LYS A O 1
ATOM 583 N N . GLU A 1 74 ? 17.625 -14.688 6.426 1 95.12 74 GLU A N 1
ATOM 584 C CA . GLU A 1 74 ? 18.344 -13.547 6.977 1 95.12 74 GLU A CA 1
ATOM 585 C C . GLU A 1 74 ? 19.859 -13.75 6.867 1 95.12 74 GLU A C 1
ATOM 587 O O . GLU A 1 74 ? 20.594 -12.797 6.605 1 95.12 74 GLU A O 1
ATOM 592 N N . GLN A 1 75 ? 20.328 -14.945 7.105 1 95.75 75 GLN A N 1
ATOM 593 C CA . GLN A 1 75 ? 21.734 -15.258 6.949 1 95.75 75 GLN A CA 1
ATOM 594 C C . GLN A 1 75 ? 22.203 -15.031 5.512 1 95.75 75 GLN A C 1
ATOM 596 O O . GLN A 1 75 ? 23.281 -14.5 5.277 1 95.75 75 GLN A O 1
ATOM 601 N N . PHE A 1 76 ? 21.375 -15.438 4.609 1 95.88 76 PHE A N 1
ATOM 602 C CA . PHE A 1 76 ? 21.703 -15.266 3.195 1 95.88 76 PHE A CA 1
ATOM 603 C C . PHE A 1 76 ? 21.766 -13.789 2.832 1 95.88 76 PHE A C 1
ATOM 605 O O . PHE A 1 76 ? 22.719 -13.344 2.195 1 95.88 76 PHE A O 1
ATOM 612 N N . VAL A 1 77 ? 20.75 -13.039 3.223 1 95.25 77 VAL A N 1
ATOM 613 C CA . VAL A 1 77 ? 20.688 -11.617 2.904 1 95.25 77 VAL A CA 1
ATOM 614 C C . VAL A 1 77 ? 21.875 -10.883 3.531 1 95.25 77 VAL A C 1
ATOM 616 O O . VAL A 1 77 ? 22.484 -10.023 2.895 1 95.25 77 VAL A O 1
ATOM 619 N N . SER A 1 78 ? 22.172 -11.25 4.75 1 93.69 78 SER A N 1
ATOM 620 C CA . SER A 1 78 ? 23.312 -10.648 5.434 1 93.69 78 SER A CA 1
ATOM 621 C C . SER A 1 78 ? 24.625 -10.938 4.695 1 93.69 78 SER A C 1
ATOM 623 O O . SER A 1 78 ? 25.5 -10.078 4.605 1 93.69 78 SER A O 1
ATOM 625 N N . TYR A 1 79 ? 24.719 -12.141 4.246 1 92.75 79 TYR A N 1
ATOM 626 C CA . TYR A 1 79 ? 25.891 -12.531 3.475 1 92.75 79 TYR A CA 1
ATOM 627 C C . TYR A 1 79 ? 26.016 -11.68 2.215 1 92.75 79 TYR A C 1
ATOM 629 O O . TYR A 1 79 ? 27.094 -11.172 1.913 1 92.75 79 TYR A O 1
ATOM 637 N N . ILE A 1 80 ? 24.922 -11.547 1.466 1 94.44 80 ILE A N 1
ATOM 638 C CA . ILE A 1 80 ? 24.938 -10.781 0.229 1 94.44 80 ILE A CA 1
ATOM 639 C C . ILE A 1 80 ? 25.297 -9.328 0.53 1 94.44 80 ILE A C 1
ATOM 641 O O . ILE A 1 80 ? 26.109 -8.719 -0.176 1 94.44 80 ILE A O 1
ATOM 645 N N . CYS A 1 81 ? 24.672 -8.797 1.529 1 93 81 CYS A N 1
ATOM 646 C CA . CYS A 1 81 ? 24.922 -7.406 1.896 1 93 81 CYS A CA 1
ATOM 647 C C . CYS A 1 81 ? 26.375 -7.188 2.279 1 93 81 CYS A C 1
ATOM 649 O O . CYS A 1 81 ? 26.969 -6.168 1.929 1 93 81 CYS A O 1
ATOM 651 N N . LYS A 1 82 ? 26.969 -8.086 2.984 1 92.5 82 LYS A N 1
ATOM 652 C CA . LYS A 1 82 ? 28.375 -7.996 3.363 1 92.5 82 LYS A CA 1
ATOM 653 C C . LYS A 1 82 ? 29.281 -8.023 2.133 1 92.5 82 LYS A C 1
ATOM 655 O O . LYS A 1 82 ? 30.281 -7.309 2.076 1 92.5 82 LYS A O 1
ATOM 660 N N . ARG A 1 83 ? 28.938 -8.805 1.225 1 91.69 83 ARG A N 1
ATOM 661 C CA . ARG A 1 83 ? 29.75 -8.953 0.014 1 91.69 83 ARG A CA 1
ATOM 662 C C . ARG A 1 83 ? 29.656 -7.703 -0.855 1 91.69 83 ARG A C 1
ATOM 664 O O . ARG A 1 83 ? 30.578 -7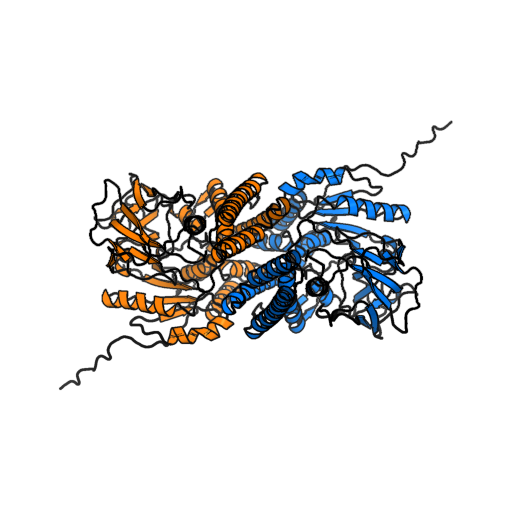.41 -1.616 1 91.69 83 ARG A O 1
ATOM 671 N N . LEU A 1 84 ? 28.578 -7.094 -0.877 1 90.38 84 LEU A N 1
ATOM 672 C CA . LEU A 1 84 ? 28.406 -5.867 -1.648 1 90.38 84 LEU A CA 1
ATOM 673 C C . LEU A 1 84 ? 29.266 -4.742 -1.067 1 90.38 84 LEU A C 1
ATOM 675 O O . LEU A 1 84 ? 29.625 -3.805 -1.781 1 90.38 84 LEU A O 1
ATOM 679 N N . ARG A 1 85 ? 29.562 -4.645 0.222 1 87.94 85 ARG A N 1
ATOM 680 C CA . ARG A 1 85 ? 30.422 -3.703 0.933 1 87.94 85 ARG A CA 1
ATOM 681 C C . ARG A 1 85 ? 29.875 -2.281 0.831 1 87.94 85 ARG A C 1
ATOM 683 O O . ARG A 1 85 ? 30.656 -1.321 0.747 1 87.94 85 ARG A O 1
ATOM 690 N N . ASP A 1 86 ? 28.641 -2.066 0.643 1 85.44 86 ASP A N 1
ATOM 691 C CA . ASP A 1 86 ? 27.969 -0.77 0.606 1 85.44 86 ASP A CA 1
ATOM 692 C C . ASP A 1 86 ? 26.625 -0.826 1.328 1 85.44 86 ASP A C 1
ATOM 694 O O . ASP A 1 86 ? 25.656 -1.344 0.789 1 85.44 86 ASP A O 1
ATOM 698 N N . ARG A 1 87 ? 26.562 -0.25 2.412 1 83.31 87 ARG A N 1
ATOM 699 C CA . ARG A 1 87 ? 25.375 -0.293 3.277 1 83.31 87 ARG A CA 1
ATOM 700 C C . ARG A 1 87 ? 24.188 0.362 2.602 1 83.31 87 ARG A C 1
ATOM 702 O O . ARG A 1 87 ? 23.031 0.021 2.898 1 83.31 87 ARG A O 1
ATOM 709 N N . LYS A 1 88 ? 24.453 1.219 1.701 1 81.75 88 LYS A N 1
ATOM 710 C CA . LYS A 1 88 ? 23.375 1.913 1.01 1 81.75 88 LYS A CA 1
ATOM 711 C C . LYS A 1 88 ? 22.594 0.959 0.105 1 81.75 88 LYS A C 1
ATOM 713 O O . LYS A 1 88 ? 21.438 1.215 -0.226 1 81.75 88 LYS A O 1
ATOM 718 N N . LEU A 1 89 ? 23.234 -0.123 -0.194 1 87.56 89 LEU A N 1
ATOM 719 C CA . LEU A 1 89 ? 22.609 -1.063 -1.118 1 87.56 89 LEU A CA 1
ATOM 720 C C . LEU A 1 89 ? 21.828 -2.131 -0.361 1 87.56 89 LEU A C 1
ATOM 722 O O . LEU A 1 89 ? 21.078 -2.9 -0.964 1 87.56 89 LEU A O 1
ATOM 726 N N . ASP A 1 90 ? 21.891 -2.127 0.943 1 89.31 90 ASP A N 1
ATOM 727 C CA . ASP A 1 90 ? 21.219 -3.141 1.756 1 89.31 90 ASP A CA 1
ATOM 728 C C . ASP A 1 90 ? 19.719 -3.146 1.504 1 89.31 90 ASP A C 1
ATOM 730 O O . ASP A 1 90 ? 19.094 -4.211 1.424 1 89.31 90 ASP A O 1
ATOM 734 N N . VAL A 1 91 ? 19.203 -2.045 1.321 1 86.5 91 VAL A N 1
ATOM 735 C CA . VAL A 1 91 ? 17.75 -1.925 1.182 1 86.5 91 VAL A CA 1
ATOM 736 C C . VAL A 1 91 ? 17.312 -2.52 -0.154 1 86.5 91 VAL A C 1
ATOM 738 O O . VAL A 1 91 ? 16.234 -3.109 -0.252 1 86.5 91 VAL A O 1
ATOM 741 N N . LEU A 1 92 ? 18.156 -2.355 -1.092 1 90.81 92 LEU A N 1
ATOM 742 C CA . LEU A 1 92 ? 17.812 -2.91 -2.398 1 90.81 92 LEU A CA 1
ATOM 743 C C . LEU A 1 92 ? 17.75 -4.434 -2.344 1 90.81 92 LEU A C 1
ATOM 745 O O . LEU A 1 92 ? 16.844 -5.043 -2.902 1 90.81 92 LEU A O 1
ATOM 749 N N . VAL A 1 93 ? 18.734 -4.91 -1.666 1 94.62 93 VAL A N 1
ATOM 750 C CA . VAL A 1 93 ? 18.797 -6.359 -1.523 1 94.62 93 VAL A CA 1
ATOM 751 C C . VAL A 1 93 ? 17.594 -6.848 -0.714 1 94.62 93 VAL A C 1
ATOM 753 O O . VAL A 1 93 ? 16.938 -7.812 -1.102 1 94.62 93 VAL A O 1
ATOM 756 N N . ARG A 1 94 ? 17.344 -6.203 0.309 1 92.81 94 ARG A N 1
ATOM 757 C CA . ARG A 1 94 ? 16.234 -6.605 1.179 1 92.81 94 ARG A CA 1
ATOM 758 C C . ARG A 1 94 ? 14.898 -6.453 0.47 1 92.81 94 ARG A C 1
ATOM 760 O O . ARG A 1 94 ? 13.977 -7.242 0.699 1 92.81 94 ARG A O 1
ATOM 767 N N . ASN A 1 95 ? 14.758 -5.477 -0.35 1 92.06 95 ASN A N 1
ATOM 768 C CA . ASN A 1 95 ? 13.531 -5.293 -1.118 1 92.06 95 ASN A CA 1
ATOM 769 C C . ASN A 1 95 ? 13.336 -6.414 -2.133 1 92.06 95 ASN A C 1
ATOM 771 O O . ASN A 1 95 ? 12.211 -6.859 -2.361 1 92.06 95 ASN A O 1
ATOM 775 N N . LEU A 1 96 ? 14.375 -6.832 -2.691 1 96.38 96 LEU A N 1
ATOM 776 C CA . LEU A 1 96 ? 14.344 -7.891 -3.697 1 96.38 96 LEU A CA 1
ATOM 777 C C . LEU A 1 96 ? 13.891 -9.211 -3.082 1 96.38 96 LEU A C 1
ATOM 779 O O . LEU A 1 96 ? 13.203 -10 -3.73 1 96.38 96 LEU A O 1
ATOM 783 N N . PHE A 1 97 ? 14.266 -9.406 -1.845 1 97 97 PHE A N 1
ATOM 784 C CA . PHE A 1 97 ? 14.016 -10.688 -1.192 1 97 97 PHE A CA 1
ATOM 785 C C . PHE A 1 97 ? 12.945 -10.539 -0.114 1 97 97 PHE A C 1
ATOM 787 O O . PHE A 1 97 ? 12.742 -11.453 0.689 1 97 97 PHE A O 1
ATOM 794 N N . ARG A 1 98 ? 12.219 -9.445 -0.108 1 93.81 98 ARG A N 1
ATOM 795 C CA . ARG A 1 98 ? 11.211 -9.203 0.917 1 93.81 98 ARG A CA 1
ATOM 796 C C . ARG A 1 98 ? 10.109 -10.25 0.856 1 93.81 98 ARG A C 1
ATOM 798 O O . ARG A 1 98 ? 9.859 -10.836 -0.2 1 93.81 98 ARG A O 1
ATOM 805 N N . PRO A 1 99 ? 9.453 -10.477 1.987 1 93 99 PRO A N 1
ATOM 806 C CA . PRO A 1 99 ? 8.312 -11.406 1.933 1 93 99 PRO A CA 1
ATOM 807 C C . PRO A 1 99 ? 7.234 -10.953 0.954 1 93 99 PRO A C 1
ATOM 809 O O . PRO A 1 99 ? 6.621 -9.898 1.147 1 93 99 PRO A O 1
ATOM 812 N N . SER A 1 100 ? 7.102 -11.602 -0.076 1 93.75 100 SER A N 1
ATOM 813 C CA . SER A 1 100 ? 6.184 -11.375 -1.189 1 93.75 100 SER A CA 1
ATOM 814 C C . SER A 1 100 ? 6.129 -12.586 -2.113 1 93.75 100 SER A C 1
ATOM 816 O O . SER A 1 100 ? 6.895 -13.539 -1.946 1 93.75 100 SER A O 1
ATOM 818 N N . TYR A 1 101 ? 5.246 -12.492 -3.094 1 91.69 101 TYR A N 1
ATOM 819 C CA . TYR A 1 101 ? 5.152 -13.586 -4.059 1 91.69 101 TYR A CA 1
ATOM 820 C C . TYR A 1 101 ? 6.449 -13.734 -4.844 1 91.69 101 TYR A C 1
ATOM 822 O O . TYR A 1 101 ? 6.934 -14.844 -5.051 1 91.69 101 TYR A O 1
ATOM 830 N N . GLY A 1 102 ? 7.008 -12.672 -5.207 1 95.81 102 GLY A N 1
ATOM 831 C CA . GLY A 1 102 ? 8.227 -12.711 -6.004 1 95.81 102 GLY A CA 1
ATOM 832 C C . GLY A 1 102 ? 9.484 -12.844 -5.164 1 95.81 102 GLY A C 1
ATOM 833 O O . GLY A 1 102 ? 10.445 -13.5 -5.574 1 95.81 102 GLY A O 1
ATOM 834 N N . GLY A 1 103 ? 9.484 -12.242 -3.992 1 96.69 103 GLY A N 1
ATOM 835 C CA . GLY A 1 103 ? 10.664 -12.281 -3.145 1 96.69 103 GLY A CA 1
ATOM 836 C C . GLY A 1 103 ? 11.031 -13.688 -2.711 1 96.69 103 GLY A C 1
ATOM 837 O O . GLY A 1 103 ? 12.211 -14.047 -2.684 1 96.69 103 GLY A O 1
ATOM 838 N N . ASN A 1 104 ? 10.039 -14.406 -2.369 1 97 104 ASN A N 1
ATOM 839 C CA . ASN A 1 104 ? 10.266 -15.797 -1.975 1 97 104 ASN A CA 1
ATOM 840 C C . ASN A 1 104 ? 10.836 -16.625 -3.125 1 97 104 ASN A C 1
ATOM 842 O O . ASN A 1 104 ? 11.727 -17.453 -2.922 1 97 104 ASN A O 1
ATOM 846 N N . ARG A 1 105 ? 10.391 -16.391 -4.277 1 97.44 105 ARG A N 1
ATOM 847 C CA . ARG A 1 105 ? 10.836 -17.125 -5.453 1 97.44 105 ARG A CA 1
ATOM 848 C C . ARG A 1 105 ? 12.234 -16.703 -5.871 1 97.44 105 ARG A C 1
ATOM 850 O O . ARG A 1 105 ? 12.969 -17.484 -6.484 1 97.44 105 ARG A O 1
ATOM 857 N N . ASN A 1 106 ? 12.555 -15.523 -5.562 1 97.81 106 ASN A N 1
ATOM 858 C CA . ASN A 1 106 ? 13.906 -15.078 -5.867 1 97.81 106 ASN A CA 1
ATOM 859 C C . ASN A 1 106 ? 14.945 -15.828 -5.031 1 97.81 106 ASN A C 1
ATOM 861 O O . ASN A 1 106 ? 16.062 -16.062 -5.484 1 97.81 106 ASN A O 1
ATOM 865 N N . PHE A 1 107 ? 14.531 -16.234 -3.807 1 97.31 107 PHE A N 1
ATOM 866 C CA . PHE A 1 107 ? 15.398 -17.125 -3.059 1 97.31 107 PHE A CA 1
ATOM 867 C C . PHE A 1 107 ? 15.578 -18.453 -3.807 1 97.31 107 PHE A C 1
ATOM 869 O O . PHE A 1 107 ? 16.688 -18.969 -3.879 1 97.31 107 PHE A O 1
ATOM 876 N N . THR A 1 108 ? 14.5 -18.984 -4.355 1 96.88 108 THR A N 1
ATOM 877 C CA . THR A 1 108 ? 14.594 -20.25 -5.07 1 96.88 108 THR A CA 1
ATOM 878 C C . THR A 1 108 ? 15.562 -20.141 -6.242 1 96.88 108 THR A C 1
ATOM 880 O O . THR A 1 108 ? 16.328 -21.062 -6.512 1 96.88 108 THR A O 1
ATOM 883 N N . LEU A 1 109 ? 15.539 -19.031 -6.898 1 96.44 109 LEU A N 1
ATOM 884 C CA . LEU A 1 109 ? 16.438 -18.812 -8.023 1 96.44 109 LEU A CA 1
ATOM 885 C C . LEU A 1 109 ? 17.891 -18.812 -7.562 1 96.44 109 LEU A C 1
ATOM 887 O O . LEU A 1 109 ? 18.766 -19.406 -8.203 1 96.44 109 LEU A O 1
ATOM 891 N N . MET A 1 110 ? 18.109 -18.203 -6.484 1 95.94 110 MET A N 1
ATOM 892 C CA . MET A 1 110 ? 19.484 -18.094 -5.98 1 95.94 110 MET A CA 1
ATOM 893 C C . MET A 1 110 ? 19.984 -19.453 -5.516 1 95.94 110 MET A C 1
ATOM 895 O O . MET A 1 110 ? 21.141 -19.812 -5.777 1 95.94 110 MET A O 1
ATOM 899 N N . TYR A 1 111 ? 19.172 -20.156 -4.867 1 94.81 111 TYR A N 1
ATOM 900 C CA . TYR A 1 111 ? 19.578 -21.406 -4.242 1 94.81 111 TYR A CA 1
ATOM 901 C C . TYR A 1 111 ? 19.719 -22.516 -5.281 1 94.81 111 TYR A C 1
ATOM 903 O O . TYR A 1 111 ? 20.328 -23.562 -5.008 1 94.81 111 TYR A O 1
ATOM 911 N N . THR A 1 112 ? 19.203 -22.312 -6.449 1 94.12 112 THR A N 1
ATOM 912 C CA . THR A 1 112 ? 19.25 -23.359 -7.473 1 94.12 112 THR A CA 1
ATOM 913 C C . THR A 1 112 ? 20.078 -22.906 -8.664 1 94.12 112 THR A C 1
ATOM 915 O O . THR A 1 112 ? 20.047 -23.531 -9.727 1 94.12 112 THR A O 1
ATOM 918 N N . LEU A 1 113 ? 20.719 -21.781 -8.531 1 93.94 113 LEU A N 1
ATOM 919 C CA . LEU A 1 113 ? 21.578 -21.297 -9.609 1 93.94 113 LEU A CA 1
ATOM 920 C C . LEU A 1 113 ? 22.594 -22.359 -10.016 1 93.94 113 LEU A C 1
ATOM 922 O O . LEU A 1 113 ? 23.25 -22.953 -9.164 1 93.94 113 LEU A O 1
ATOM 926 N N . GLY A 1 114 ? 22.688 -22.656 -11.312 1 91.25 114 GLY A N 1
ATOM 927 C CA . GLY A 1 114 ? 23.594 -23.688 -11.828 1 91.25 114 GLY A CA 1
ATOM 928 C C . GLY A 1 114 ? 22.891 -25.016 -12.078 1 91.25 114 GLY A C 1
ATOM 929 O O . GLY A 1 114 ? 23.484 -25.922 -12.656 1 91.25 114 GLY A O 1
ATOM 930 N N . ASP A 1 115 ? 21.562 -25.078 -11.75 1 92.88 115 ASP A N 1
ATOM 931 C CA . ASP A 1 115 ? 20.828 -26.344 -11.859 1 92.88 115 ASP A CA 1
ATOM 932 C C . ASP A 1 115 ? 19.438 -26.109 -12.461 1 92.88 115 ASP A C 1
ATOM 934 O O . ASP A 1 115 ? 19.078 -24.984 -12.797 1 92.88 115 ASP A O 1
ATOM 938 N N . LEU A 1 116 ? 18.703 -27.219 -12.664 1 95.69 116 LEU A N 1
ATOM 939 C CA . LEU A 1 116 ? 17.297 -27.156 -13.016 1 95.69 116 LEU A CA 1
ATOM 940 C C . LEU A 1 116 ? 16.422 -27.047 -11.766 1 95.69 116 LEU A C 1
ATOM 942 O O . LEU A 1 116 ? 16.797 -27.562 -10.703 1 95.69 116 LEU A O 1
ATOM 946 N N . MET A 1 117 ? 15.297 -26.406 -11.961 1 96.38 117 MET A N 1
ATOM 947 C CA . MET A 1 117 ? 14.391 -26.234 -10.828 1 96.38 117 MET A CA 1
ATOM 948 C C . MET A 1 117 ? 12.945 -26.469 -11.25 1 96.38 117 MET A C 1
ATOM 950 O O . MET A 1 117 ? 12.531 -26.031 -12.328 1 96.38 117 MET A O 1
ATOM 954 N N . VAL A 1 118 ? 12.289 -27.234 -10.453 1 97.81 118 VAL A N 1
ATOM 955 C CA . VAL A 1 118 ? 10.828 -27.312 -10.547 1 97.81 118 VAL A CA 1
ATOM 956 C C . VAL A 1 118 ? 10.203 -26.703 -9.297 1 97.81 118 VAL A C 1
ATOM 958 O O . VAL A 1 118 ? 10.523 -27.094 -8.18 1 97.81 118 VAL A O 1
ATOM 961 N N . SER A 1 119 ? 9.375 -25.719 -9.531 1 97.62 119 SER A N 1
ATOM 962 C CA . SER A 1 119 ? 8.711 -25.031 -8.438 1 97.62 119 SER A CA 1
ATOM 963 C C . SER A 1 119 ? 7.219 -25.344 -8.406 1 97.62 119 SER A C 1
ATOM 965 O O . SER A 1 119 ? 6.543 -25.25 -9.438 1 97.62 119 SER A O 1
ATOM 967 N N . ALA A 1 120 ? 6.758 -25.719 -7.219 1 97.44 120 ALA A N 1
ATOM 968 C CA . ALA A 1 120 ? 5.328 -25.953 -7.031 1 97.44 120 ALA A CA 1
ATOM 969 C C . ALA A 1 120 ? 4.758 -25.031 -5.953 1 97.44 120 ALA A C 1
ATOM 971 O O . ALA A 1 120 ? 5.387 -24.812 -4.918 1 97.44 120 ALA A O 1
ATOM 972 N N . ASP A 1 121 ? 3.562 -24.484 -6.242 1 94.81 121 ASP A N 1
ATOM 973 C CA . ASP A 1 121 ? 2.838 -23.781 -5.195 1 94.81 121 ASP A CA 1
ATOM 974 C C . ASP A 1 121 ? 2.457 -24.719 -4.055 1 94.81 121 ASP A C 1
ATOM 976 O O . ASP A 1 121 ? 2.336 -25.922 -4.258 1 94.81 121 ASP A O 1
ATOM 980 N N . ASP A 1 122 ? 2.205 -24.141 -2.92 1 95.88 122 ASP A N 1
ATOM 981 C CA . ASP A 1 122 ? 1.992 -24.953 -1.721 1 95.88 122 ASP A CA 1
ATOM 982 C C . ASP A 1 122 ? 0.578 -25.531 -1.688 1 95.88 122 ASP A C 1
ATOM 984 O O . ASP A 1 122 ? 0.234 -26.281 -0.784 1 95.88 122 ASP A O 1
ATOM 988 N N . ASP A 1 123 ? -0.27 -25.188 -2.707 1 93.56 123 ASP A N 1
ATOM 989 C CA . ASP A 1 123 ? -1.618 -25.75 -2.756 1 93.56 123 ASP A CA 1
ATOM 990 C C . ASP A 1 123 ? -1.854 -26.5 -4.062 1 93.56 123 ASP A C 1
ATOM 992 O O . ASP A 1 123 ? -2.975 -26.531 -4.582 1 93.56 123 ASP A O 1
ATOM 996 N N . MET A 1 124 ? -0.798 -27.016 -4.562 1 95.56 124 MET A N 1
ATOM 997 C CA . MET A 1 124 ? -0.851 -27.891 -5.723 1 95.56 124 MET A CA 1
ATOM 998 C C . MET A 1 124 ? -0.772 -29.359 -5.301 1 95.56 124 MET A C 1
ATOM 1000 O O . MET A 1 124 ? -0.226 -29.672 -4.242 1 95.56 124 MET A O 1
ATOM 1004 N N . ARG A 1 125 ? -1.338 -30.266 -6.168 1 96.5 125 ARG A N 1
ATOM 1005 C CA . ARG A 1 125 ? -1.287 -31.703 -5.961 1 96.5 125 ARG A CA 1
ATOM 1006 C C . ARG A 1 125 ? -0.867 -32.438 -7.238 1 96.5 125 ARG A C 1
ATOM 1008 O O . ARG A 1 125 ? -1.293 -32.062 -8.336 1 96.5 125 ARG A O 1
ATOM 1015 N N . PRO A 1 126 ? -0.072 -33.469 -7.086 1 97.38 126 PRO A N 1
ATOM 1016 C CA . PRO A 1 126 ? 0.513 -34.125 -8.242 1 97.38 126 PRO A CA 1
ATOM 1017 C C . PRO A 1 126 ? -0.44 -35.156 -8.883 1 97.38 126 PRO A C 1
ATOM 1019 O O . PRO A 1 126 ? -0.037 -36.281 -9.188 1 97.38 126 PRO A O 1
ATOM 1022 N N . TYR A 1 127 ? -1.674 -34.812 -9.039 1 96.75 127 TYR A N 1
ATOM 1023 C CA . TYR A 1 127 ? -2.66 -35.531 -9.836 1 96.75 127 TYR A CA 1
ATOM 1024 C C . TYR A 1 127 ? -3.537 -34.594 -10.633 1 96.75 127 TYR A C 1
ATOM 1026 O O . TYR A 1 127 ? -3.533 -33.375 -10.375 1 96.75 127 TYR A O 1
ATOM 1034 N N . ALA A 1 128 ? -4.176 -35.156 -11.656 1 96.19 128 ALA A N 1
ATOM 1035 C CA . ALA A 1 128 ? -5.086 -34.375 -12.469 1 96.19 128 ALA A CA 1
ATOM 1036 C C . ALA A 1 128 ? -6.492 -34.969 -12.469 1 96.19 128 ALA A C 1
ATOM 1038 O O . ALA A 1 128 ? -6.664 -36.156 -12.227 1 96.19 128 ALA A O 1
ATOM 1039 N N . LEU A 1 129 ? -7.41 -34.062 -12.648 1 95.25 129 LEU A N 1
ATOM 1040 C CA . LEU A 1 129 ? -8.789 -34.5 -12.867 1 95.25 129 LEU A CA 1
ATOM 1041 C C . LEU A 1 129 ? -9.094 -34.594 -14.359 1 95.25 129 LEU A C 1
ATOM 1043 O O . LEU A 1 129 ? -9.188 -33.562 -15.047 1 95.25 129 LEU A O 1
ATOM 1047 N N . ILE A 1 130 ? -9.25 -35.812 -14.758 1 95.44 130 ILE A N 1
ATOM 1048 C CA . ILE A 1 130 ? -9.438 -36.062 -16.188 1 95.44 130 ILE A CA 1
ATOM 1049 C C . ILE A 1 130 ? -10.805 -36.719 -16.422 1 95.44 130 ILE A C 1
ATOM 1051 O O . ILE A 1 130 ? -11.211 -37.594 -15.672 1 95.44 130 ILE A O 1
ATOM 1055 N N . GLU A 1 131 ? -11.367 -36.281 -17.469 1 94.44 131 GLU A N 1
ATOM 1056 C CA . GLU A 1 131 ? -12.648 -36.875 -17.828 1 94.44 131 GLU A CA 1
ATOM 1057 C C . GLU A 1 131 ? -12.508 -38.375 -18.094 1 94.44 131 GLU A C 1
ATOM 1059 O O . GLU A 1 131 ? -11.508 -38.812 -18.672 1 94.44 131 GLU A O 1
ATOM 1064 N N . ASP A 1 132 ? -13.562 -39.062 -17.766 1 90.75 132 ASP A N 1
ATOM 1065 C CA . ASP A 1 132 ? -13.555 -40.5 -17.906 1 90.75 132 ASP A CA 1
ATOM 1066 C C . ASP A 1 132 ? -13.508 -40.906 -19.375 1 90.75 132 ASP A C 1
ATOM 1068 O O . ASP A 1 132 ? -12.891 -41.938 -19.734 1 90.75 132 ASP A O 1
ATOM 1072 N N . SER A 1 133 ? -14.211 -40.25 -20.219 1 84.75 133 SER A N 1
ATOM 1073 C CA . SER A 1 133 ? -14.234 -40.531 -21.641 1 84.75 133 SER A CA 1
ATOM 1074 C C . SER A 1 133 ? -13.609 -39.375 -22.438 1 84.75 133 SER A C 1
ATOM 1076 O O . SER A 1 133 ? -14.32 -38.531 -22.953 1 84.75 133 SER A O 1
ATOM 1078 N N . PRO A 1 134 ? -12.32 -39.5 -22.5 1 80.88 134 PRO A N 1
ATOM 1079 C CA . PRO A 1 134 ? -11.672 -38.406 -23.188 1 80.88 134 PRO A CA 1
ATOM 1080 C C . PRO A 1 134 ? -11.969 -38.375 -24.688 1 80.88 134 PRO A C 1
ATOM 1082 O O . PRO A 1 134 ? -12.008 -39.438 -25.328 1 80.88 134 PRO A O 1
ATOM 1085 N N . GLU A 1 135 ? -12.328 -37.219 -25.031 1 83.06 135 GLU A N 1
ATOM 1086 C CA . GLU A 1 135 ? -12.539 -37.031 -26.469 1 83.06 135 GLU A CA 1
ATOM 1087 C C . GLU A 1 135 ? -11.242 -36.656 -27.172 1 83.06 135 GLU A C 1
ATOM 1089 O O . GLU A 1 135 ? -10.312 -36.125 -26.547 1 83.06 135 GLU A O 1
ATOM 1094 N N . ALA A 1 136 ? -11.273 -36.938 -28.391 1 87.44 136 ALA A N 1
ATOM 1095 C CA . ALA A 1 136 ? -10.109 -36.594 -29.188 1 87.44 136 ALA A CA 1
ATOM 1096 C C . ALA A 1 136 ? -10.023 -35.062 -29.391 1 87.44 136 ALA A C 1
ATOM 1098 O O . ALA A 1 136 ? -11.047 -34.406 -29.547 1 87.44 136 ALA A O 1
ATOM 1099 N N . LEU A 1 137 ? -8.812 -34.562 -29.375 1 92 137 LEU A N 1
ATOM 1100 C CA . LEU A 1 137 ? -8.578 -33.156 -29.625 1 92 137 LEU A CA 1
ATOM 1101 C C . LEU A 1 137 ? -8.656 -32.844 -31.125 1 92 137 LEU A C 1
ATOM 1103 O O . LEU A 1 137 ? -8.328 -33.688 -31.953 1 92 137 LEU A O 1
ATOM 1107 N N . GLY A 1 138 ? -9.148 -31.656 -31.328 1 87.62 138 GLY A N 1
ATOM 1108 C CA . GLY A 1 138 ? -9.203 -31.203 -32.719 1 87.62 138 GLY A CA 1
ATOM 1109 C C . GLY A 1 138 ? -7.832 -30.906 -33.281 1 87.62 138 GLY A C 1
ATOM 1110 O O . GLY A 1 138 ? -6.816 -31.078 -32.625 1 87.62 138 GLY A O 1
ATOM 1111 N N . GLU A 1 139 ? -8.016 -30.406 -34.594 1 87.31 139 GLU A N 1
ATOM 1112 C CA . GLU A 1 139 ? -6.789 -30 -35.281 1 87.31 139 GLU A CA 1
ATOM 1113 C C . GLU A 1 139 ? -6.113 -28.828 -34.562 1 87.31 139 GLU A C 1
ATOM 1115 O O . GLU A 1 139 ? -6.766 -27.844 -34.25 1 87.31 139 GLU A O 1
ATOM 1120 N N . ASN A 1 140 ? -4.918 -28.984 -34.188 1 91.44 140 ASN A N 1
ATOM 1121 C CA . ASN A 1 140 ? -4.074 -27.969 -33.562 1 91.44 140 ASN A CA 1
ATOM 1122 C C . ASN A 1 140 ? -4.473 -27.703 -32.125 1 91.44 140 ASN A C 1
ATOM 1124 O O . ASN A 1 140 ? -3.977 -26.766 -31.484 1 91.44 140 ASN A O 1
ATOM 1128 N N . GLU A 1 141 ? -5.516 -28.422 -31.641 1 94.62 141 GLU A N 1
ATOM 1129 C CA . GLU A 1 141 ? -5.906 -28.312 -30.234 1 94.62 141 GLU A CA 1
ATOM 1130 C C . GLU A 1 141 ? -4.906 -29.016 -29.328 1 94.62 141 GLU A C 1
ATOM 1132 O O . GLU A 1 141 ? -4.504 -30.156 -29.609 1 94.62 141 GLU A O 1
ATOM 1137 N N . ILE A 1 142 ? -4.535 -28.344 -28.297 1 94.62 142 ILE A N 1
ATOM 1138 C CA . ILE A 1 142 ? -3.553 -29 -27.438 1 94.62 142 ILE A CA 1
ATOM 1139 C C . ILE A 1 142 ? -4.188 -29.312 -26.078 1 94.62 142 ILE A C 1
ATOM 1141 O O . ILE A 1 142 ? -3.648 -30.109 -25.312 1 94.62 142 ILE A O 1
ATOM 1145 N N . SER A 1 143 ? -5.316 -28.688 -25.75 1 94.62 143 SER A N 1
ATOM 1146 C CA . SER A 1 143 ? -6.004 -29 -24.516 1 94.62 143 SER A CA 1
ATOM 1147 C C . SER A 1 143 ? -7.469 -28.578 -24.562 1 94.62 143 SER A C 1
ATOM 1149 O O . SER A 1 143 ? -7.82 -27.625 -25.25 1 94.62 143 SER A O 1
ATOM 1151 N N . ARG A 1 144 ? -8.242 -29.312 -23.906 1 94.44 144 ARG A N 1
ATOM 1152 C CA . ARG A 1 144 ? -9.656 -29 -23.719 1 94.44 144 ARG A CA 1
ATOM 1153 C C . ARG A 1 144 ? -10.078 -29.281 -22.266 1 94.44 144 ARG A C 1
ATOM 1155 O O . ARG A 1 144 ? -9.703 -30.297 -21.703 1 94.44 144 ARG A O 1
ATOM 1162 N N . GLY A 1 145 ? -10.734 -28.297 -21.703 1 92.56 145 GLY A N 1
ATOM 1163 C CA . GLY A 1 145 ? -11.211 -28.453 -20.328 1 92.56 145 GLY A CA 1
ATOM 1164 C C . GLY A 1 145 ? -12.594 -27.859 -20.109 1 92.56 145 GLY A C 1
ATOM 1165 O O . GLY A 1 145 ? -13.141 -27.203 -21.016 1 92.56 145 GLY A O 1
ATOM 1166 N N . LYS A 1 146 ? -13.188 -28.156 -19.016 1 90.5 146 LYS A N 1
ATOM 1167 C CA . LYS A 1 146 ? -14.508 -27.625 -18.672 1 90.5 146 LYS A CA 1
ATOM 1168 C C . LYS A 1 146 ? -14.672 -27.469 -17.172 1 90.5 146 LYS A C 1
ATOM 1170 O O . LYS A 1 146 ? -14.031 -28.188 -16.391 1 90.5 146 LYS A O 1
ATOM 1175 N N . LEU A 1 147 ? -15.5 -26.594 -16.812 1 87.31 147 LEU A N 1
ATOM 1176 C CA . LEU A 1 147 ? -15.898 -26.391 -15.43 1 87.31 147 LEU A CA 1
ATOM 1177 C C . LEU A 1 147 ? -17.141 -27.203 -15.094 1 87.31 147 LEU A C 1
ATOM 1179 O O . LEU A 1 147 ? -18.141 -27.141 -15.797 1 87.31 147 LEU A O 1
ATOM 1183 N N . ILE A 1 148 ? -17.016 -27.953 -13.969 1 87.75 148 ILE A N 1
ATOM 1184 C CA . ILE A 1 148 ? -18.156 -28.766 -13.531 1 87.75 148 ILE A CA 1
ATOM 1185 C C . ILE A 1 148 ? -18.453 -28.484 -12.062 1 87.75 148 ILE A C 1
ATOM 1187 O O . ILE A 1 148 ? -17.562 -28.078 -11.305 1 87.75 148 ILE A O 1
ATOM 1191 N N . PRO A 1 149 ? -19.703 -28.594 -11.656 1 82.31 149 PRO A N 1
ATOM 1192 C CA . PRO A 1 149 ? -20.016 -28.375 -10.234 1 82.31 149 PRO A CA 1
ATOM 1193 C C . PRO A 1 149 ? -19.234 -29.328 -9.32 1 82.31 149 PRO A C 1
ATOM 1195 O O . PRO A 1 149 ? -19.016 -30.484 -9.672 1 82.31 149 PRO A O 1
ATOM 1198 N N . ARG A 1 150 ? -19.031 -28.766 -8.211 1 80.12 150 ARG A N 1
ATOM 1199 C CA . ARG A 1 150 ? -18.328 -29.594 -7.234 1 80.12 150 ARG A CA 1
ATOM 1200 C C . ARG A 1 150 ? -19.141 -30.844 -6.902 1 80.12 150 ARG A C 1
ATOM 1202 O O . ARG A 1 150 ? -20.344 -30.766 -6.691 1 80.12 150 ARG A O 1
ATOM 1209 N N . GLY A 1 151 ? -18.453 -32.062 -6.938 1 78.94 151 GLY A N 1
ATOM 1210 C CA . GLY A 1 151 ? -19.109 -33.312 -6.613 1 78.94 151 GLY A CA 1
ATOM 1211 C C . GLY A 1 151 ? -19.672 -34.031 -7.828 1 78.94 151 GLY A C 1
ATOM 1212 O O . GLY A 1 151 ? -20.141 -35.156 -7.73 1 78.94 151 GLY A O 1
ATOM 1213 N N . ALA A 1 152 ? -19.625 -33.312 -8.914 1 84.38 152 ALA A N 1
ATOM 1214 C CA . ALA A 1 152 ? -20.109 -33.969 -10.133 1 84.38 152 ALA A CA 1
ATOM 1215 C C . ALA A 1 152 ? -19.266 -35.188 -10.477 1 84.38 152 ALA A C 1
ATOM 1217 O O . ALA A 1 152 ? -18.062 -35.219 -10.18 1 84.38 152 ALA A O 1
ATOM 1218 N N . ASN A 1 153 ? -19.922 -36.062 -11.117 1 85.88 153 ASN A N 1
ATOM 1219 C CA . ASN A 1 153 ? -19.25 -37.281 -11.57 1 85.88 153 ASN A CA 1
ATOM 1220 C C . ASN A 1 153 ? -18.75 -37.125 -13.008 1 85.88 153 ASN A C 1
ATOM 1222 O O . ASN A 1 153 ? -18.984 -36.094 -13.648 1 85.88 153 ASN A O 1
ATOM 1226 N N . GLY A 1 154 ? -17.906 -38.094 -13.422 1 88.62 154 GLY A N 1
ATOM 1227 C CA . GLY A 1 154 ? -17.484 -38.125 -14.812 1 88.62 154 GLY A CA 1
ATOM 1228 C C . GLY A 1 154 ? -16.016 -37.812 -15 1 88.62 154 GLY A C 1
ATOM 1229 O O . GLY A 1 154 ? -15.562 -37.5 -16.109 1 88.62 154 GLY A O 1
ATOM 1230 N N . HIS A 1 155 ? -15.375 -37.781 -13.922 1 93.19 155 HIS A N 1
ATOM 1231 C CA . HIS A 1 155 ? -13.938 -37.562 -14 1 93.19 155 HIS A CA 1
ATOM 1232 C C . HIS A 1 155 ? -13.195 -38.375 -12.953 1 93.19 155 HIS A C 1
ATOM 1234 O O . HIS A 1 155 ? -13.781 -38.812 -11.953 1 93.19 155 HIS A O 1
ATOM 1240 N N . THR A 1 156 ? -11.984 -38.625 -13.188 1 93.94 156 THR A N 1
ATOM 1241 C CA . THR A 1 156 ? -11.164 -39.406 -12.281 1 93.94 156 THR A CA 1
ATOM 1242 C C . THR A 1 156 ? -9.812 -38.75 -12.062 1 93.94 156 THR A C 1
ATOM 1244 O O . THR A 1 156 ? -9.383 -37.906 -12.867 1 93.94 156 THR A O 1
ATOM 1247 N N . ARG A 1 157 ? -9.172 -39.156 -10.977 1 94.19 157 ARG A N 1
ATOM 1248 C CA . ARG A 1 157 ? -7.82 -38.719 -10.688 1 94.19 157 ARG A CA 1
ATOM 1249 C C . ARG A 1 157 ? -6.789 -39.531 -11.461 1 94.19 157 ARG A C 1
ATOM 1251 O O . ARG A 1 157 ? -6.844 -40.75 -11.477 1 94.19 157 ARG A O 1
ATOM 1258 N N . LYS A 1 158 ? -5.996 -38.812 -12.148 1 95.44 158 LYS A N 1
ATOM 1259 C CA . LYS A 1 158 ? -4.895 -39.438 -12.875 1 95.44 158 LYS A CA 1
ATOM 1260 C C . LYS A 1 158 ? -3.547 -38.906 -12.398 1 95.44 158 LYS A C 1
ATOM 1262 O O . LYS A 1 158 ? -3.377 -37.688 -12.234 1 95.44 158 LYS A O 1
ATOM 1267 N N . SER A 1 159 ? -2.662 -39.781 -12.148 1 95.31 159 SER A N 1
ATOM 1268 C CA . SER A 1 159 ? -1.327 -39.406 -11.711 1 95.31 159 SER A CA 1
ATOM 1269 C C . SER A 1 159 ? -0.32 -39.5 -12.852 1 95.31 159 SER A C 1
ATOM 1271 O O . SER A 1 159 ? -0.466 -40.344 -13.742 1 95.31 159 SER A O 1
ATOM 1273 N N . TYR A 1 160 ? 0.656 -38.688 -12.828 1 96.25 160 TYR A N 1
ATOM 1274 C CA . TYR A 1 160 ? 1.736 -38.656 -13.805 1 96.25 160 TYR A CA 1
ATOM 1275 C C . TYR A 1 160 ? 3.096 -38.688 -13.117 1 96.25 160 TYR A C 1
ATOM 1277 O O . TYR A 1 160 ? 3.193 -38.438 -11.914 1 96.25 160 TYR A O 1
ATOM 1285 N N . ASP A 1 161 ? 4.102 -39.094 -13.867 1 97.06 161 ASP A N 1
ATOM 1286 C CA . ASP A 1 161 ? 5.473 -38.906 -13.391 1 97.06 161 ASP A CA 1
ATOM 1287 C C . ASP A 1 161 ? 5.91 -37.438 -13.57 1 97.06 161 ASP A C 1
ATOM 1289 O O . ASP A 1 161 ? 6.484 -37.094 -14.602 1 97.06 161 ASP A O 1
ATOM 1293 N N . ILE A 1 162 ? 5.715 -36.719 -12.539 1 96.44 162 ILE A N 1
ATOM 1294 C CA . ILE A 1 162 ? 5.855 -35.25 -12.617 1 96.44 162 ILE A CA 1
ATOM 1295 C C . ILE A 1 162 ? 7.312 -34.906 -12.898 1 96.44 162 ILE A C 1
ATOM 1297 O O . ILE A 1 162 ? 7.598 -34.094 -13.805 1 96.44 162 ILE A O 1
ATOM 1301 N N . LEU A 1 163 ? 8.188 -35.438 -12.234 1 96.44 163 LEU A N 1
ATOM 1302 C CA . LEU A 1 163 ? 9.594 -35.094 -12.383 1 96.44 163 LEU A CA 1
ATOM 1303 C C . LEU A 1 163 ? 10.109 -35.5 -13.766 1 96.44 163 LEU A C 1
ATOM 1305 O O . LEU A 1 163 ? 10.867 -34.719 -14.383 1 96.44 163 LEU A O 1
ATOM 1309 N N . GLU A 1 164 ? 9.727 -36.625 -14.164 1 96.12 164 GLU A N 1
ATOM 1310 C CA . GLU A 1 164 ? 10.18 -37.062 -15.477 1 96.12 164 GLU A CA 1
ATOM 1311 C C . GLU A 1 164 ? 9.641 -36.156 -16.594 1 96.12 164 GLU A C 1
ATOM 1313 O O . GLU A 1 164 ? 10.328 -35.938 -17.578 1 96.12 164 GLU A O 1
ATOM 1318 N N . SER A 1 165 ? 8.445 -35.75 -16.438 1 96.69 165 SER A N 1
ATOM 1319 C CA . SER A 1 165 ? 7.859 -34.875 -17.438 1 96.69 165 SER A CA 1
ATOM 1320 C C . SER A 1 165 ? 8.695 -33.625 -17.641 1 96.69 165 SER A C 1
ATOM 1322 O O . SER A 1 165 ? 8.781 -33.094 -18.75 1 96.69 165 SER A O 1
ATOM 1324 N N . PHE A 1 166 ? 9.266 -33.094 -16.594 1 96.88 166 PHE A N 1
ATOM 1325 C CA . PHE A 1 166 ? 10.117 -31.922 -16.703 1 96.88 166 PHE A CA 1
ATOM 1326 C C . PHE A 1 166 ? 11.508 -32.281 -17.188 1 96.88 166 PHE A C 1
ATOM 1328 O O . PHE A 1 166 ? 12.094 -31.578 -18 1 96.88 166 PHE A O 1
ATOM 1335 N N . ARG A 1 167 ? 12.07 -33.406 -16.734 1 95.06 167 ARG A N 1
ATOM 1336 C CA . ARG A 1 167 ? 13.398 -33.844 -17.125 1 95.06 167 ARG A CA 1
ATOM 1337 C C . ARG A 1 167 ? 13.461 -34.094 -18.625 1 95.06 167 ARG A C 1
ATOM 1339 O O . ARG A 1 167 ? 14.508 -33.906 -19.25 1 95.06 167 ARG A O 1
ATOM 1346 N N . ASP A 1 168 ? 12.391 -34.438 -19.156 1 94.31 168 ASP A N 1
ATOM 1347 C CA . ASP A 1 168 ? 12.297 -34.812 -20.578 1 94.31 168 ASP A CA 1
ATOM 1348 C C . ASP A 1 168 ? 12.562 -33.594 -21.469 1 94.31 168 ASP A C 1
ATOM 1350 O O . ASP A 1 168 ? 12.977 -33.781 -22.625 1 94.31 168 ASP A O 1
ATOM 1354 N N . ILE A 1 169 ? 12.352 -32.469 -20.922 1 96.44 169 ILE A N 1
ATOM 1355 C CA . ILE A 1 169 ? 12.297 -31.391 -21.906 1 96.44 169 ILE A CA 1
ATOM 1356 C C . ILE A 1 169 ? 13.078 -30.172 -21.391 1 96.44 169 ILE A C 1
ATOM 1358 O O . ILE A 1 169 ? 13.594 -29.375 -22.188 1 96.44 169 ILE A O 1
ATOM 1362 N N . LEU A 1 170 ? 13.133 -29.969 -20.125 1 96.19 170 LEU A N 1
ATOM 1363 C CA . LEU A 1 170 ? 13.75 -28.766 -19.562 1 96.19 170 LEU A CA 1
ATOM 1364 C C . LEU A 1 170 ? 15.242 -28.719 -19.891 1 96.19 170 LEU A C 1
ATOM 1366 O O . LEU A 1 170 ? 15.969 -29.688 -19.641 1 96.19 170 LEU A O 1
ATOM 1370 N N . GLY A 1 171 ? 15.695 -27.578 -20.422 1 96.38 171 GLY A N 1
ATOM 1371 C CA . GLY A 1 171 ? 17.109 -27.391 -20.766 1 96.38 171 GLY A CA 1
ATOM 1372 C C . GLY A 1 171 ? 17.484 -28.016 -22.094 1 96.38 171 GLY A C 1
ATOM 1373 O O . GLY A 1 171 ? 18.609 -27.844 -22.562 1 96.38 171 GLY A O 1
ATOM 1374 N N . LYS A 1 172 ? 16.609 -28.672 -22.703 1 96.88 172 LYS A N 1
ATOM 13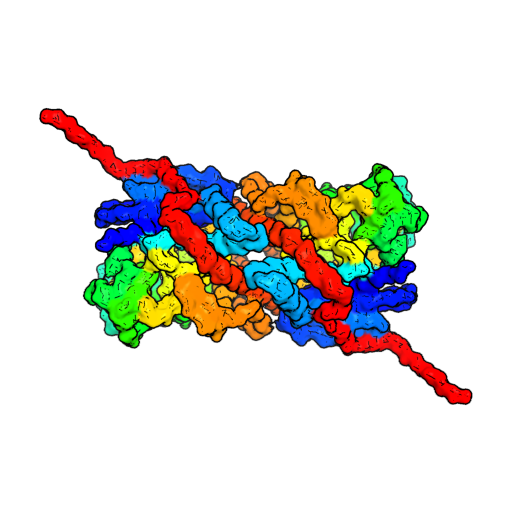75 C CA . LYS A 1 172 ? 16.875 -29.281 -24 1 96.88 172 LYS A CA 1
ATOM 1376 C C . LYS A 1 172 ? 16.531 -28.328 -25.141 1 96.88 172 LYS A C 1
ATOM 1378 O O . LYS A 1 172 ? 15.812 -27.359 -24.938 1 96.88 172 LYS A O 1
ATOM 1383 N N . THR A 1 173 ? 17.078 -28.641 -26.281 1 97.56 173 THR A N 1
ATOM 1384 C CA . THR A 1 173 ? 16.781 -27.859 -27.469 1 97.56 173 THR A CA 1
ATOM 1385 C C . THR A 1 173 ? 15.516 -28.391 -28.156 1 97.56 173 THR A C 1
ATOM 1387 O O . THR A 1 173 ? 15.07 -29.5 -27.859 1 97.56 173 THR A O 1
ATOM 1390 N N . VAL A 1 174 ? 15.023 -27.609 -29.016 1 97.25 174 VAL A N 1
ATOM 1391 C CA . VAL A 1 174 ? 13.859 -28 -29.812 1 97.25 174 VAL A CA 1
ATOM 1392 C C . VAL A 1 174 ? 14.18 -29.281 -30.594 1 97.25 174 VAL A C 1
ATOM 1394 O O . VAL A 1 174 ? 13.328 -30.156 -30.719 1 97.25 174 VAL A O 1
ATOM 1397 N N . ALA A 1 175 ? 15.352 -29.391 -31 1 96.88 175 ALA A N 1
ATOM 1398 C CA . ALA A 1 175 ? 15.781 -30.547 -31.781 1 96.88 175 ALA A CA 1
ATOM 1399 C C . ALA A 1 175 ? 15.805 -31.812 -30.938 1 96.88 175 ALA A C 1
ATOM 1401 O O . ALA A 1 175 ? 15.578 -32.906 -31.438 1 96.88 175 ALA A O 1
ATOM 1402 N N . GLU A 1 176 ? 16 -31.625 -29.75 1 97 176 GLU A N 1
ATOM 1403 C CA . GLU A 1 176 ? 16.125 -32.75 -28.844 1 97 176 GLU A CA 1
ATOM 1404 C C . GLU A 1 176 ? 14.781 -33.125 -28.234 1 97 176 GLU A C 1
ATOM 1406 O O . GLU A 1 176 ? 14.672 -34.125 -27.516 1 97 176 GLU A O 1
ATOM 1411 N N . ALA A 1 177 ? 13.742 -32.406 -28.531 1 96.56 177 ALA A N 1
ATOM 1412 C CA . ALA A 1 177 ? 12.438 -32.625 -27.922 1 96.56 177 ALA A CA 1
ATOM 1413 C C . ALA A 1 177 ? 11.828 -33.938 -28.375 1 96.56 177 ALA A C 1
ATOM 1415 O O . ALA A 1 177 ? 11.953 -34.344 -29.531 1 96.56 177 ALA A O 1
ATOM 1416 N N . PRO A 1 178 ? 11.266 -34.625 -27.406 1 95.94 178 PRO A N 1
ATOM 1417 C CA . PRO A 1 178 ? 10.57 -35.844 -27.797 1 95.94 178 PRO A CA 1
ATOM 1418 C C . PRO A 1 178 ? 9.578 -35.625 -28.938 1 95.94 178 PRO A C 1
ATOM 1420 O O . PRO A 1 178 ? 9.016 -34.531 -29.062 1 95.94 178 PRO A O 1
ATOM 1423 N N . ALA A 1 179 ? 9.203 -36.688 -29.609 1 93.75 179 ALA A N 1
ATOM 1424 C CA . ALA A 1 179 ? 8.391 -36.625 -30.828 1 93.75 179 ALA A CA 1
ATOM 1425 C C . ALA A 1 179 ? 6.941 -36.281 -30.5 1 93.75 179 ALA A C 1
ATOM 1427 O O . ALA A 1 179 ? 6.223 -35.719 -31.344 1 93.75 179 ALA A O 1
ATOM 1428 N N . ASN A 1 180 ? 6.594 -36.531 -29.375 1 93.56 180 ASN A N 1
ATOM 1429 C CA . ASN A 1 180 ? 5.191 -36.312 -29.031 1 93.56 180 ASN A CA 1
ATOM 1430 C C . ASN A 1 180 ? 4.891 -34.844 -28.75 1 93.56 180 ASN A C 1
ATOM 1432 O O . ASN A 1 180 ? 3.738 -34.5 -28.531 1 93.56 180 ASN A O 1
ATOM 1436 N N . TYR A 1 181 ? 5.852 -34 -28.75 1 96.19 181 TYR A N 1
ATOM 1437 C CA . TYR A 1 181 ? 5.625 -32.594 -28.516 1 96.19 181 TYR A CA 1
ATOM 1438 C C . TYR A 1 181 ? 5.23 -31.875 -29.812 1 96.19 181 TYR A C 1
ATOM 1440 O O . TYR A 1 181 ? 6 -31.875 -30.781 1 96.19 181 TYR A O 1
ATOM 1448 N N . ASP A 1 182 ? 4.094 -31.328 -29.75 1 94.75 182 ASP A N 1
ATOM 1449 C CA . ASP A 1 182 ? 3.73 -30.453 -30.859 1 94.75 182 ASP A CA 1
ATOM 1450 C C . ASP A 1 182 ? 4.531 -29.156 -30.828 1 94.75 182 ASP A C 1
ATOM 1452 O O . ASP A 1 182 ? 5.035 -28.766 -29.766 1 94.75 182 ASP A O 1
ATOM 1456 N N . GLN A 1 183 ? 4.68 -28.594 -31.984 1 94.5 183 GLN A N 1
ATOM 1457 C CA . GLN A 1 183 ? 5.43 -27.344 -32.062 1 94.5 183 GLN A CA 1
ATOM 1458 C C . GLN A 1 183 ? 4.605 -26.266 -32.75 1 94.5 183 GLN A C 1
ATOM 1460 O O . GLN A 1 183 ? 3.889 -26.531 -33.719 1 94.5 183 GLN A O 1
ATOM 1465 N N . GLY A 1 184 ? 4.617 -25.156 -32.125 1 93.81 184 GLY A N 1
ATOM 1466 C CA . GLY A 1 184 ? 3.928 -24 -32.688 1 93.81 184 GLY A CA 1
ATOM 1467 C C . GLY A 1 184 ? 4.457 -22.688 -32.156 1 93.81 184 GLY A C 1
ATOM 1468 O O . GLY A 1 184 ? 5.383 -22.656 -31.344 1 93.81 184 GLY A O 1
ATOM 1469 N N . GLU A 1 185 ? 3.928 -21.656 -32.688 1 91.38 185 GLU A N 1
ATOM 1470 C CA . GLU A 1 185 ? 4.414 -20.328 -32.375 1 91.38 185 GLU A CA 1
ATOM 1471 C C . GLU A 1 185 ? 3.771 -19.797 -31.094 1 91.38 185 GLU A C 1
ATOM 1473 O O . GLU A 1 185 ? 4.445 -19.203 -30.25 1 91.38 185 GLU A O 1
ATOM 1478 N N . LEU A 1 186 ? 2.473 -19.984 -31.031 1 91.12 186 LEU A N 1
ATOM 1479 C CA . LEU A 1 186 ? 1.697 -19.328 -29.984 1 91.12 186 LEU A CA 1
ATOM 1480 C C . LEU A 1 186 ? 0.528 -20.203 -29.547 1 91.12 186 LEU A C 1
ATOM 1482 O O . LEU A 1 186 ? -0.081 -20.891 -30.359 1 91.12 186 LEU A O 1
ATOM 1486 N N . VAL A 1 187 ? 0.273 -20.141 -28.203 1 90.88 187 VAL A N 1
ATOM 1487 C CA . VAL A 1 187 ? -0.916 -20.797 -27.688 1 90.88 187 VAL A CA 1
ATOM 1488 C C . VAL A 1 187 ? -2.053 -19.797 -27.547 1 90.88 187 VAL A C 1
ATOM 1490 O O . VAL A 1 187 ? -1.854 -18.688 -27.031 1 90.88 187 VAL A O 1
ATOM 1493 N N . ILE A 1 188 ? -3.211 -20.156 -27.984 1 90.88 188 ILE A N 1
ATOM 1494 C CA . ILE A 1 188 ? -4.402 -19.328 -27.922 1 90.88 188 ILE A CA 1
ATOM 1495 C C . ILE A 1 188 ? -5.465 -20 -27.062 1 90.88 188 ILE A C 1
ATOM 1497 O O . ILE A 1 188 ? -5.695 -21.203 -27.188 1 90.88 188 ILE A O 1
ATOM 1501 N N . ASP A 1 189 ? -6.016 -19.25 -26.141 1 89.88 189 ASP A N 1
ATOM 1502 C CA . ASP A 1 189 ? -7.105 -19.719 -25.297 1 89.88 189 ASP A CA 1
ATOM 1503 C C . ASP A 1 189 ? -8.453 -19.203 -25.781 1 89.88 189 ASP A C 1
ATOM 1505 O O . ASP A 1 189 ? -8.578 -18.016 -26.125 1 89.88 189 ASP A O 1
ATOM 1509 N N . SER A 1 190 ? -9.406 -20.047 -25.859 1 88.94 190 SER A N 1
ATOM 1510 C CA . SER A 1 190 ? -10.719 -19.656 -26.359 1 88.94 190 SER A CA 1
ATOM 1511 C C . SER A 1 190 ? -11.469 -18.797 -25.344 1 88.94 190 SER A C 1
ATOM 1513 O O . SER A 1 190 ? -12.406 -18.078 -25.703 1 88.94 190 SER A O 1
ATOM 1515 N N . ALA A 1 191 ? -11.047 -18.828 -24.109 1 84.31 191 ALA A N 1
ATOM 1516 C CA . ALA A 1 191 ? -11.82 -18.172 -23.047 1 84.31 191 ALA A CA 1
ATOM 1517 C C . ALA A 1 191 ? -11.039 -17.016 -22.422 1 84.31 191 ALA A C 1
ATOM 1519 O O . ALA A 1 191 ? -11.609 -16.172 -21.719 1 84.31 191 ALA A O 1
ATOM 1520 N N . MET A 1 192 ? -9.781 -16.938 -22.672 1 82.75 192 MET A N 1
ATOM 1521 C CA . MET A 1 192 ? -8.945 -15.945 -22.016 1 82.75 192 MET A CA 1
ATOM 1522 C C . MET A 1 192 ? -7.992 -15.281 -23 1 82.75 192 MET A C 1
ATOM 1524 O O . MET A 1 192 ? -7.441 -15.953 -23.875 1 82.75 192 MET A O 1
ATOM 1528 N N . ASP A 1 193 ? -7.82 -13.977 -22.781 1 79.5 193 ASP A N 1
ATOM 1529 C CA . ASP A 1 193 ? -6.699 -13.289 -23.406 1 79.5 193 ASP A CA 1
ATOM 1530 C C . ASP A 1 193 ? -5.41 -13.5 -22.609 1 79.5 193 ASP A C 1
ATOM 1532 O O . ASP A 1 193 ? -5.215 -12.883 -21.562 1 79.5 193 ASP A O 1
ATOM 1536 N N . LEU A 1 194 ? -4.586 -14.305 -23.188 1 78.5 194 LEU A N 1
ATOM 1537 C CA . LEU A 1 194 ? -3.414 -14.758 -22.453 1 78.5 194 LEU A CA 1
ATOM 1538 C C . LEU A 1 194 ? -2.385 -13.641 -22.328 1 78.5 194 LEU A C 1
ATOM 1540 O O . LEU A 1 194 ? -1.52 -13.68 -21.453 1 78.5 194 LEU A O 1
ATOM 1544 N N . GLU A 1 195 ? -2.434 -12.648 -23.156 1 74.62 195 GLU A N 1
ATOM 1545 C CA . GLU A 1 195 ? -1.529 -11.508 -23.047 1 74.62 195 GLU A CA 1
ATOM 1546 C C . GLU A 1 195 ? -1.876 -10.641 -21.844 1 74.62 195 GLU A C 1
ATOM 1548 O O . GLU A 1 195 ? -0.991 -10.242 -21.094 1 74.62 195 GLU A O 1
ATOM 1553 N N . SER A 1 196 ? -3.121 -10.453 -21.641 1 67.44 196 SER A N 1
ATOM 1554 C CA . SER A 1 196 ? -3.568 -9.617 -20.531 1 67.44 196 SER A CA 1
ATOM 1555 C C . SER A 1 196 ? -4.008 -10.461 -19.344 1 67.44 196 SER A C 1
ATOM 1557 O O . SER A 1 196 ? -4.152 -9.953 -18.234 1 67.44 196 SER A O 1
ATOM 1559 N N . ASN A 1 197 ? -4.164 -11.688 -19.594 1 70.12 197 ASN A N 1
ATOM 1560 C CA . ASN A 1 197 ? -4.711 -12.617 -18.594 1 70.12 197 ASN A CA 1
ATOM 1561 C C . ASN A 1 197 ? -6.121 -12.211 -18.172 1 70.12 197 ASN A C 1
ATOM 1563 O O . ASN A 1 197 ? -6.461 -12.289 -16.984 1 70.12 197 ASN A O 1
ATOM 1567 N N . ASN A 1 198 ? -6.805 -11.711 -19.109 1 66.94 198 ASN A N 1
ATOM 1568 C CA . ASN A 1 198 ? -8.18 -11.328 -18.812 1 66.94 198 ASN A CA 1
ATOM 1569 C C . ASN A 1 198 ? -9.18 -12.297 -19.453 1 66.94 198 ASN A C 1
ATOM 1571 O O . ASN A 1 198 ? -8.953 -12.766 -20.578 1 66.94 198 ASN A O 1
ATOM 1575 N N . SER A 1 199 ? -10.164 -12.5 -18.703 1 74.19 199 SER A N 1
ATOM 1576 C CA . SER A 1 199 ? -11.25 -13.328 -19.219 1 74.19 199 SER A CA 1
ATOM 1577 C C . SER A 1 199 ? -11.961 -12.641 -20.375 1 74.19 199 SER A C 1
ATOM 1579 O O . SER A 1 199 ? -12.141 -11.422 -20.375 1 74.19 199 SER A O 1
ATOM 1581 N N . LEU A 1 200 ? -12.344 -13.406 -21.438 1 77.12 200 LEU A N 1
ATOM 1582 C CA . LEU A 1 200 ? -13.133 -12.906 -22.562 1 77.12 200 LEU A CA 1
ATOM 1583 C C . LEU A 1 200 ? -14.625 -13.039 -22.281 1 77.12 200 LEU A C 1
ATOM 1585 O O . LEU A 1 200 ? -15.453 -12.789 -23.156 1 77.12 200 LEU A O 1
ATOM 1589 N N . GLY A 1 201 ? -14.891 -13.367 -21.094 1 71.62 201 GLY A N 1
ATOM 1590 C CA . GLY A 1 201 ? -16.219 -13.703 -20.641 1 71.62 201 GLY A CA 1
ATOM 1591 C C . GLY A 1 201 ? -16.297 -15.047 -19.938 1 71.62 201 GLY A C 1
ATOM 1592 O O . GLY A 1 201 ? -15.516 -15.953 -20.234 1 71.62 201 GLY A O 1
ATOM 1593 N N . PHE A 1 202 ? -17.281 -15.117 -19.078 1 75.75 202 PHE A N 1
ATOM 1594 C CA . PHE A 1 202 ? -17.391 -16.359 -18.344 1 75.75 202 PHE A CA 1
ATOM 1595 C C . PHE A 1 202 ? -17.75 -17.516 -19.266 1 75.75 202 PHE A C 1
ATOM 1597 O O . PHE A 1 202 ? -18.734 -17.453 -20 1 75.75 202 PHE A O 1
ATOM 1604 N N . ALA A 1 203 ? -16.797 -18.562 -19.344 1 80.31 203 ALA A N 1
ATOM 1605 C CA . ALA A 1 203 ? -17.016 -19.75 -20.156 1 80.31 203 ALA A CA 1
ATOM 1606 C C . ALA A 1 203 ? -16.797 -21.016 -19.328 1 80.31 203 ALA A C 1
ATOM 1608 O O . ALA A 1 203 ? -15.867 -21.078 -18.516 1 80.31 203 ALA A O 1
ATOM 1609 N N . ARG A 1 204 ? -17.641 -21.906 -19.531 1 84.94 204 ARG A N 1
ATOM 1610 C CA . ARG A 1 204 ? -17.516 -23.156 -18.797 1 84.94 204 ARG A CA 1
ATOM 1611 C C . ARG A 1 204 ? -16.578 -24.125 -19.5 1 84.94 204 ARG A C 1
ATOM 1613 O O . ARG A 1 204 ? -16.031 -25.047 -18.875 1 84.94 204 ARG A O 1
ATOM 1620 N N . ASP A 1 205 ? -16.5 -23.906 -20.812 1 88.62 205 ASP A N 1
ATOM 1621 C CA . ASP A 1 205 ? -15.578 -24.719 -21.594 1 88.62 205 ASP A CA 1
ATOM 1622 C C . ASP A 1 205 ? -14.484 -23.859 -22.234 1 88.62 205 ASP A C 1
ATOM 1624 O O . ASP A 1 205 ? -14.719 -22.688 -22.547 1 88.62 205 ASP A O 1
ATOM 1628 N N . ASN A 1 206 ? -13.305 -24.469 -22.234 1 89.44 206 ASN A N 1
ATOM 1629 C CA . ASN A 1 206 ? -12.258 -23.75 -22.953 1 89.44 206 ASN A CA 1
ATOM 1630 C C . ASN A 1 206 ? -11.336 -24.719 -23.703 1 89.44 206 ASN A C 1
ATOM 1632 O O . ASN A 1 206 ? -11.297 -25.906 -23.406 1 89.44 206 ASN A O 1
ATOM 1636 N N . ALA A 1 207 ? -10.758 -24.203 -24.719 1 92.31 207 ALA A N 1
ATOM 1637 C CA . ALA A 1 207 ? -9.789 -24.938 -25.531 1 92.31 207 ALA A CA 1
ATOM 1638 C C . ALA A 1 207 ? -8.523 -24.125 -25.766 1 92.31 207 ALA A C 1
ATOM 1640 O O . ALA A 1 207 ? -8.594 -22.906 -25.969 1 92.31 207 ALA A O 1
ATOM 1641 N N . LEU A 1 208 ? -7.43 -24.797 -25.672 1 92.94 208 LEU A N 1
ATOM 1642 C CA . LEU A 1 208 ? -6.16 -24.203 -26.078 1 92.94 208 LEU A CA 1
ATOM 1643 C C . LEU A 1 208 ? -5.758 -24.703 -27.469 1 92.94 208 LEU A C 1
ATOM 1645 O O . LEU A 1 208 ? -5.762 -25.906 -27.734 1 92.94 208 LEU A O 1
ATOM 1649 N N . THR A 1 209 ? -5.434 -23.781 -28.297 1 94.44 209 THR A N 1
ATOM 1650 C CA . THR A 1 209 ? -5.008 -24.125 -29.656 1 94.44 209 THR A CA 1
ATOM 1651 C C . THR A 1 209 ? -3.611 -23.578 -29.938 1 94.44 209 THR A C 1
ATOM 1653 O O . THR A 1 209 ? -3.223 -22.547 -29.391 1 94.44 209 THR A O 1
ATOM 1656 N N . LEU A 1 210 ? -2.973 -24.328 -30.719 1 94.44 210 LEU A N 1
ATOM 1657 C CA . LEU A 1 210 ? -1.613 -23.969 -31.109 1 94.44 210 LEU A CA 1
ATOM 1658 C C . LEU A 1 210 ? -1.59 -23.297 -32.469 1 94.44 210 LEU A C 1
ATOM 1660 O O . LEU A 1 210 ? -2.047 -23.891 -33.469 1 94.44 210 LEU A O 1
ATOM 1664 N N . GLN A 1 211 ? -1.094 -22.125 -32.5 1 93.75 211 GLN A N 1
ATOM 1665 C CA . GLN A 1 211 ? -0.876 -21.453 -33.781 1 93.75 211 GLN A CA 1
ATOM 1666 C C . GLN A 1 211 ? 0.412 -21.953 -34.438 1 93.75 211 GLN A C 1
ATOM 1668 O O . GLN A 1 211 ? 1.465 -21.984 -33.812 1 93.75 211 GLN A O 1
ATOM 1673 N N . GLU A 1 212 ? 0.282 -22.156 -35.688 1 91.06 212 GLU A N 1
ATOM 1674 C CA . GLU A 1 212 ? 1.429 -22.688 -36.406 1 91.06 212 GLU A CA 1
ATOM 1675 C C . GLU A 1 212 ? 2.559 -21.672 -36.5 1 91.06 212 GLU A C 1
ATOM 1677 O O . GLU A 1 212 ? 2.309 -20.453 -36.562 1 91.06 212 GLU A O 1
ATOM 1682 N N . GLY A 1 213 ? 3.76 -22.281 -36.375 1 89.38 213 GLY A N 1
ATOM 1683 C CA . GLY A 1 213 ? 4.969 -21.484 -36.5 1 89.38 213 GLY A CA 1
ATOM 1684 C C . GLY A 1 213 ? 6.238 -22.312 -36.344 1 89.38 213 GLY A C 1
ATOM 1685 O O . GLY A 1 213 ? 6.207 -23.406 -35.781 1 89.38 213 GLY A O 1
ATOM 1686 N N . ARG A 1 214 ? 7.293 -21.75 -36.875 1 88.94 214 ARG A N 1
ATOM 1687 C CA . ARG A 1 214 ? 8.562 -22.469 -36.844 1 88.94 214 ARG A CA 1
ATOM 1688 C C . ARG A 1 214 ? 9.375 -22.062 -35.625 1 88.94 214 ARG A C 1
ATOM 1690 O O . ARG A 1 214 ? 9.453 -20.891 -35.281 1 88.94 214 ARG A O 1
ATOM 1697 N N . LEU A 1 215 ? 9.836 -23.078 -34.938 1 94.56 215 LEU A N 1
ATOM 1698 C CA . LEU A 1 215 ? 10.75 -22.875 -33.844 1 94.56 215 LEU A CA 1
ATOM 1699 C C . LEU A 1 215 ? 12.188 -23.188 -34.25 1 94.56 215 LEU A C 1
ATOM 1701 O O . LEU A 1 215 ? 12.43 -24.109 -35.031 1 94.56 215 LEU A O 1
ATOM 1705 N N . SER A 1 216 ? 13.078 -22.328 -33.812 1 94.94 216 SER A N 1
ATOM 1706 C CA . SER A 1 216 ? 14.484 -22.609 -34.094 1 94.94 216 SER A CA 1
ATOM 1707 C C . SER A 1 216 ? 14.922 -23.922 -33.469 1 94.94 216 SER A C 1
ATOM 1709 O O . SER A 1 216 ? 14.688 -24.156 -32.281 1 94.94 216 SER A O 1
ATOM 1711 N N . ARG A 1 217 ? 15.578 -24.75 -34.219 1 95.62 217 ARG A N 1
ATOM 1712 C CA . ARG A 1 217 ? 16 -26.062 -33.75 1 95.62 217 ARG A CA 1
ATOM 1713 C C . ARG A 1 217 ? 16.984 -25.953 -32.594 1 95.62 217 ARG A C 1
ATOM 1715 O O . ARG A 1 217 ? 17.016 -26.844 -31.719 1 95.62 217 ARG A O 1
ATOM 1722 N N . GLY A 1 218 ? 17.656 -24.828 -32.562 1 96.31 218 GLY A N 1
ATOM 1723 C CA . GLY A 1 218 ? 18.656 -24.641 -31.547 1 96.31 218 GLY A CA 1
ATOM 1724 C C . GLY A 1 218 ? 18.125 -23.922 -30.328 1 96.31 218 GLY A C 1
ATOM 1725 O O . GLY A 1 218 ? 18.828 -23.797 -29.312 1 96.31 218 GLY A O 1
ATOM 1726 N N . ALA A 1 219 ? 16.891 -23.531 -30.375 1 96.62 219 ALA A N 1
ATOM 1727 C CA . ALA A 1 219 ? 16.312 -22.844 -29.234 1 96.62 219 ALA A CA 1
ATOM 1728 C C . ALA A 1 219 ? 16.172 -23.781 -28.031 1 96.62 219 ALA A C 1
ATOM 1730 O O . ALA A 1 219 ? 15.883 -24.969 -28.188 1 96.62 219 ALA A O 1
ATOM 1731 N N . VAL A 1 220 ? 16.391 -23.25 -26.844 1 96.88 220 VAL A N 1
ATOM 1732 C CA . VAL A 1 220 ? 16.438 -24.047 -25.625 1 96.88 220 VAL A CA 1
ATOM 1733 C C . VAL A 1 220 ? 15.148 -23.844 -24.828 1 96.88 220 VAL A C 1
ATOM 1735 O O . VAL A 1 220 ? 14.641 -22.719 -24.734 1 96.88 220 VAL A O 1
ATOM 1738 N N . VAL A 1 221 ? 14.648 -24.922 -24.25 1 96.94 221 VAL A N 1
ATOM 1739 C CA . VAL A 1 221 ? 13.492 -24.844 -23.359 1 96.94 221 VAL A CA 1
ATOM 1740 C C . VAL A 1 221 ? 13.93 -24.312 -22 1 96.94 221 VAL A C 1
ATOM 1742 O O . VAL A 1 221 ? 14.438 -25.062 -21.156 1 96.94 221 VAL A O 1
ATOM 1745 N N . LYS A 1 222 ? 13.586 -23.062 -21.75 1 96.12 222 LYS A N 1
ATOM 1746 C CA . LYS A 1 222 ? 14.023 -22.422 -20.516 1 96.12 222 LYS A CA 1
ATOM 1747 C C . LYS A 1 222 ? 12.953 -22.5 -19.422 1 96.12 222 LYS A C 1
ATOM 1749 O O . LYS A 1 222 ? 13.25 -22.375 -18.234 1 96.12 222 LYS A O 1
ATOM 1754 N N . MET A 1 223 ? 11.734 -22.703 -19.859 1 95.62 223 MET A N 1
ATOM 1755 C CA . MET A 1 223 ? 10.617 -22.812 -18.938 1 95.62 223 MET A CA 1
ATOM 1756 C C . MET A 1 223 ? 9.617 -23.875 -19.406 1 95.62 223 MET A C 1
ATOM 1758 O O . MET A 1 223 ? 9.398 -24.031 -20.609 1 95.62 223 MET A O 1
ATOM 1762 N N . ALA A 1 224 ? 9.125 -24.531 -18.484 1 96.31 224 ALA A N 1
ATOM 1763 C CA . ALA A 1 224 ? 8.102 -25.531 -18.75 1 96.31 224 ALA A CA 1
ATOM 1764 C C . ALA A 1 224 ? 7 -25.5 -17.688 1 96.31 224 ALA A C 1
ATOM 1766 O O . ALA A 1 224 ? 7.227 -25.047 -16.578 1 96.31 224 ALA A O 1
ATOM 1767 N N . GLN A 1 225 ? 5.824 -25.953 -18.047 1 95.5 225 GLN A N 1
ATOM 1768 C CA . GLN A 1 225 ? 4.707 -25.984 -17.125 1 95.5 225 GLN A CA 1
ATOM 1769 C C . GLN A 1 225 ? 3.807 -27.188 -17.375 1 95.5 225 GLN A C 1
ATOM 1771 O O . GLN A 1 225 ? 3.857 -27.781 -18.453 1 95.5 225 GLN A O 1
ATOM 1776 N N . THR A 1 226 ? 3.084 -27.5 -16.406 1 95.5 226 THR A N 1
ATOM 1777 C CA . THR A 1 226 ? 2.074 -28.547 -16.562 1 95.5 226 THR A CA 1
ATOM 1778 C C . THR A 1 226 ? 0.722 -27.938 -16.922 1 95.5 226 THR A C 1
ATOM 1780 O O . THR A 1 226 ? 0.534 -26.719 -16.828 1 95.5 226 THR A O 1
ATOM 1783 N N . PHE A 1 227 ? -0.113 -28.797 -17.406 1 93.31 227 PHE A N 1
ATOM 1784 C CA . PHE A 1 227 ? -1.515 -28.391 -17.484 1 93.31 227 PHE A CA 1
ATOM 1785 C C . PHE A 1 227 ? -2.158 -28.391 -16.109 1 93.31 227 PHE A C 1
ATOM 1787 O O . PHE A 1 227 ? -1.613 -28.969 -15.164 1 93.31 227 PHE A O 1
ATOM 1794 N N . ARG A 1 228 ? -3.322 -27.766 -16.047 1 92.19 228 ARG A N 1
ATOM 1795 C CA . ARG A 1 228 ? -3.871 -27.578 -14.703 1 92.19 228 ARG A CA 1
ATOM 1796 C C . ARG A 1 228 ? -5.336 -27.984 -14.648 1 92.19 228 ARG A C 1
ATOM 1798 O O . ARG A 1 228 ? -6.09 -27.766 -15.602 1 92.19 228 ARG A O 1
ATOM 1805 N N . THR A 1 229 ? -5.711 -28.578 -13.477 1 92.5 229 THR A N 1
ATOM 1806 C CA . THR A 1 229 ? -7.094 -28.875 -13.117 1 92.5 229 THR A CA 1
ATOM 1807 C C . THR A 1 229 ? -7.402 -28.375 -11.711 1 92.5 229 THR A C 1
ATOM 1809 O O . THR A 1 229 ? -6.516 -27.875 -11.016 1 92.5 229 THR A O 1
ATOM 1812 N N . GLY A 1 230 ? -8.672 -28.531 -11.273 1 89.69 230 GLY A N 1
ATOM 1813 C CA . GLY A 1 230 ? -9.07 -28.172 -9.922 1 89.69 230 GLY A CA 1
ATOM 1814 C C . GLY A 1 230 ? -9.68 -26.781 -9.828 1 89.69 230 GLY A C 1
ATOM 1815 O O . GLY A 1 230 ? -10.516 -26.422 -10.656 1 89.69 230 GLY A O 1
ATOM 1816 N N . THR A 1 231 ? -9.359 -26.188 -8.633 1 75.56 231 THR A N 1
ATOM 1817 C CA . THR A 1 231 ? -9.938 -24.859 -8.406 1 75.56 231 THR A CA 1
ATOM 1818 C C . THR A 1 231 ? -9.172 -23.797 -9.18 1 75.56 231 THR A C 1
ATOM 1820 O O . THR A 1 231 ? -8.273 -23.156 -8.633 1 75.56 231 THR A O 1
ATOM 1823 N N . ASN A 1 232 ? -9.055 -23.938 -10.359 1 58.88 232 ASN A N 1
ATOM 1824 C CA . ASN A 1 232 ? -8.258 -23.172 -11.312 1 58.88 232 ASN A CA 1
ATOM 1825 C C . ASN A 1 232 ? -8.141 -21.719 -10.898 1 58.88 232 ASN A C 1
ATOM 1827 O O . ASN A 1 232 ? -8.93 -21.219 -10.094 1 58.88 232 ASN A O 1
ATOM 1831 N N . ASP A 1 233 ? -7.066 -21.25 -11.367 1 58.47 233 ASP A N 1
ATOM 1832 C CA . ASP A 1 233 ? -6.695 -19.844 -11.25 1 58.47 233 ASP A CA 1
ATOM 1833 C C . ASP A 1 233 ? -7.746 -18.938 -11.891 1 58.47 233 ASP A C 1
ATOM 1835 O O . ASP A 1 233 ? -7.523 -18.391 -12.969 1 58.47 233 ASP A O 1
ATOM 1839 N N . ILE A 1 234 ? -8.867 -19.219 -11.477 1 62.47 234 ILE A N 1
ATOM 1840 C CA . ILE A 1 234 ? -9.969 -18.359 -11.883 1 62.47 234 ILE A CA 1
ATOM 1841 C C . ILE A 1 234 ? -9.719 -16.938 -11.391 1 62.47 234 ILE A C 1
ATOM 1843 O O . ILE A 1 234 ? -9.336 -16.719 -10.242 1 62.47 234 ILE A O 1
ATOM 1847 N N . ASP A 1 235 ? -9.922 -16.156 -12.414 1 70.12 235 ASP A N 1
ATOM 1848 C CA . ASP A 1 235 ? -9.789 -14.734 -12.086 1 70.12 235 ASP A CA 1
ATOM 1849 C C . ASP A 1 235 ? -10.828 -14.312 -11.055 1 70.12 235 ASP A C 1
ATOM 1851 O O . ASP A 1 235 ? -11.914 -14.898 -10.977 1 70.12 235 ASP A O 1
ATOM 1855 N N . ALA A 1 236 ? -10.43 -13.438 -10.32 1 75.06 236 ALA A N 1
ATOM 1856 C CA . ALA A 1 236 ? -11.312 -12.945 -9.266 1 75.06 236 ALA A CA 1
ATOM 1857 C C . ALA A 1 236 ? -12.648 -12.492 -9.844 1 75.06 236 ALA A C 1
ATOM 1859 O O . ALA A 1 236 ? -13.703 -12.711 -9.227 1 75.06 236 ALA A O 1
ATOM 1860 N N . VAL A 1 237 ? -12.594 -11.898 -10.992 1 75.44 237 VAL A N 1
ATOM 1861 C CA . VAL A 1 237 ? -13.828 -11.375 -11.578 1 75.44 237 VAL A CA 1
ATOM 1862 C C . VAL A 1 237 ? -14.75 -12.531 -11.961 1 75.44 237 VAL A C 1
ATOM 1864 O O . VAL A 1 237 ? -15.969 -12.414 -11.859 1 75.44 237 VAL A O 1
ATOM 1867 N N . ASP A 1 238 ? -14.141 -13.57 -12.359 1 76.62 238 ASP A N 1
ATOM 1868 C CA . ASP A 1 238 ? -14.945 -14.742 -12.672 1 76.62 238 ASP A CA 1
ATOM 1869 C C . ASP A 1 238 ? -15.578 -15.328 -11.414 1 76.62 238 ASP A C 1
ATOM 1871 O O . ASP A 1 238 ? -16.703 -15.812 -11.453 1 76.62 238 ASP A O 1
ATOM 1875 N N . PHE A 1 239 ? -14.828 -15.242 -10.391 1 79.5 239 PHE A N 1
ATOM 1876 C CA . PHE A 1 239 ? -15.375 -15.672 -9.109 1 79.5 239 PHE A CA 1
ATOM 1877 C C . PHE A 1 239 ? -16.578 -14.828 -8.719 1 79.5 239 PHE A C 1
ATOM 1879 O O . PHE A 1 239 ? -17.562 -15.352 -8.18 1 79.5 239 PHE A O 1
ATOM 1886 N N . VAL A 1 240 ? -16.453 -13.633 -8.977 1 84.88 240 VAL A N 1
ATOM 1887 C CA . VAL A 1 240 ? -17.562 -12.719 -8.656 1 84.88 240 VAL A CA 1
ATOM 1888 C C . VAL A 1 240 ? -18.781 -13.062 -9.516 1 84.88 240 VAL A C 1
ATOM 1890 O O . VAL A 1 240 ? -19.906 -13.07 -9.023 1 84.88 240 VAL A O 1
ATOM 1893 N N . ASP A 1 241 ? -18.516 -13.344 -10.742 1 83.19 241 ASP A N 1
ATOM 1894 C CA . ASP A 1 241 ? -19.625 -13.695 -11.641 1 83.19 241 ASP A CA 1
ATOM 1895 C C . ASP A 1 241 ? -20.312 -14.977 -11.188 1 83.19 241 ASP A C 1
ATOM 1897 O O . ASP A 1 241 ? -21.547 -15.07 -11.227 1 83.19 241 ASP A O 1
ATOM 1901 N N . MET A 1 242 ? -19.484 -15.898 -10.812 1 81.38 242 MET A N 1
ATOM 1902 C CA . MET A 1 242 ? -20.047 -17.141 -10.312 1 81.38 242 MET A CA 1
ATOM 1903 C C . MET A 1 242 ? -20.891 -16.906 -9.062 1 81.38 242 MET A C 1
ATOM 1905 O O . MET A 1 242 ? -21.953 -17.5 -8.898 1 81.38 242 MET A O 1
ATOM 1909 N N . PHE A 1 243 ? -20.453 -16.109 -8.195 1 86.56 243 PHE A N 1
ATOM 1910 C CA . PHE A 1 243 ? -21.156 -15.75 -6.969 1 86.56 243 PHE A CA 1
ATOM 1911 C C . PHE A 1 243 ? -22.469 -15.047 -7.281 1 86.56 243 PHE A C 1
ATOM 1913 O O . PHE A 1 243 ? -23.5 -15.359 -6.691 1 86.56 243 PHE A O 1
ATOM 1920 N N . LEU A 1 244 ? -22.375 -14.188 -8.297 1 88.31 244 LEU A N 1
ATOM 1921 C CA . LEU A 1 244 ? -23.562 -13.398 -8.625 1 88.31 244 LEU A CA 1
ATOM 1922 C C . LEU A 1 244 ? -24.594 -14.242 -9.383 1 88.31 244 LEU A C 1
ATOM 1924 O O . LEU A 1 244 ? -25.797 -14.023 -9.25 1 88.31 244 LEU A O 1
ATOM 1928 N N . ASP A 1 245 ? -24.156 -15.156 -10.055 1 84.44 245 ASP A N 1
ATOM 1929 C CA . ASP A 1 245 ? -25.047 -15.922 -10.922 1 84.44 245 ASP A CA 1
ATOM 1930 C C . ASP A 1 245 ? -25.703 -17.062 -10.164 1 84.44 245 ASP A C 1
ATOM 1932 O O . ASP A 1 245 ? -26.688 -17.641 -10.633 1 84.44 245 ASP A O 1
ATOM 1936 N N . ASP A 1 246 ? -25.172 -17.375 -9.062 1 84.12 246 ASP A N 1
ATOM 1937 C CA . ASP A 1 246 ? -25.797 -18.375 -8.219 1 84.12 246 ASP A CA 1
ATOM 1938 C C . ASP A 1 246 ? -26.688 -17.719 -7.16 1 84.12 246 ASP A C 1
ATOM 1940 O O . ASP A 1 246 ? -26.203 -17.234 -6.145 1 84.12 246 ASP A O 1
ATOM 1944 N N . PRO A 1 247 ? -27.938 -17.844 -7.312 1 85.25 247 PRO A N 1
ATOM 1945 C CA . PRO A 1 247 ? -28.844 -17.125 -6.422 1 85.25 247 PRO A CA 1
ATOM 1946 C C . PRO A 1 247 ? -28.844 -17.672 -5 1 85.25 247 PRO A C 1
ATOM 1948 O O . PRO A 1 247 ? -29.281 -17 -4.07 1 85.25 247 PRO A O 1
ATOM 1951 N N . ASP A 1 248 ? -28.297 -18.828 -4.852 1 84.19 248 ASP A N 1
ATOM 1952 C CA . ASP A 1 248 ? -28.375 -19.469 -3.535 1 84.19 248 ASP A CA 1
ATOM 1953 C C . ASP A 1 248 ? -27.047 -19.359 -2.793 1 84.19 248 ASP A C 1
ATOM 1955 O O . ASP A 1 248 ? -26.969 -19.641 -1.595 1 84.19 248 ASP A O 1
ATOM 1959 N N . GLU A 1 249 ? -26.062 -18.891 -3.463 1 86.31 249 GLU A N 1
ATOM 1960 C CA . GLU A 1 249 ? -24.75 -18.828 -2.84 1 86.31 249 GLU A CA 1
ATOM 1961 C C . GLU A 1 249 ? -24.625 -17.625 -1.92 1 86.31 249 GLU A C 1
ATOM 1963 O O . GLU A 1 249 ? -24.938 -16.5 -2.322 1 86.31 249 GLU A O 1
ATOM 1968 N N . ILE A 1 250 ? -24.203 -17.891 -0.665 1 86.75 250 ILE A N 1
ATOM 1969 C CA . ILE A 1 250 ? -24.141 -16.812 0.315 1 86.75 250 ILE A CA 1
ATOM 1970 C C . ILE A 1 250 ? -22.688 -16.531 0.681 1 86.75 250 ILE A C 1
ATOM 1972 O O . ILE A 1 250 ? -22.406 -15.547 1.373 1 86.75 250 ILE A O 1
ATOM 1976 N N . ASP A 1 251 ? -21.781 -17.344 0.26 1 83 251 ASP A N 1
ATOM 1977 C CA . ASP A 1 251 ? -20.359 -17.141 0.529 1 83 251 ASP A CA 1
ATOM 1978 C C . ASP A 1 251 ? -19.609 -16.781 -0.751 1 83 251 ASP A C 1
ATOM 1980 O O . ASP A 1 251 ? -19.344 -17.656 -1.582 1 83 251 ASP A O 1
ATOM 1984 N N . ALA A 1 252 ? -19.281 -15.609 -0.781 1 77.12 252 ALA A N 1
ATOM 1985 C CA . ALA A 1 252 ? -18.594 -15.117 -1.976 1 77.12 252 ALA A CA 1
ATOM 1986 C C . ALA A 1 252 ? -17.219 -15.781 -2.135 1 77.12 252 ALA A C 1
ATOM 1988 O O . ALA A 1 252 ? -16.672 -15.828 -3.236 1 77.12 252 ALA A O 1
ATOM 1989 N N . GLU A 1 253 ? -16.719 -16.406 -1.086 1 75.44 253 GLU A N 1
ATOM 1990 C CA . GLU A 1 253 ? -15.367 -16.953 -1.107 1 75.44 253 GLU A CA 1
ATOM 1991 C C . GLU A 1 253 ? -15.375 -18.438 -1.451 1 75.44 253 GLU A C 1
ATOM 1993 O O . GLU A 1 253 ? -14.328 -19.031 -1.731 1 75.44 253 GLU A O 1
ATOM 1998 N N . ARG A 1 254 ? -16.5 -18.938 -1.519 1 74.75 254 ARG A N 1
ATOM 1999 C CA . ARG A 1 254 ? -16.609 -20.375 -1.754 1 74.75 254 ARG A CA 1
ATOM 2000 C C . ARG A 1 254 ? -16.641 -20.688 -3.246 1 74.75 254 ARG A C 1
ATOM 2002 O O . ARG A 1 254 ? -17.359 -20.047 -4.008 1 74.75 254 ARG A O 1
ATOM 2009 N N . LEU A 1 255 ? -15.672 -21.578 -3.574 1 69.31 255 LEU A N 1
ATOM 2010 C CA . LEU A 1 255 ? -15.656 -22.031 -4.957 1 69.31 255 LEU A CA 1
ATOM 2011 C C . LEU A 1 255 ? -16.438 -23.344 -5.102 1 69.31 255 LEU A C 1
ATOM 2013 O O . LEU A 1 255 ? -16.047 -24.359 -4.539 1 69.31 255 LEU A O 1
ATOM 2017 N N . ASN A 1 256 ? -17.359 -23.234 -5.938 1 71.5 256 ASN A N 1
ATOM 2018 C CA . ASN A 1 256 ? -18.25 -24.391 -6.039 1 71.5 256 ASN A CA 1
ATOM 2019 C C . ASN A 1 256 ? -17.984 -25.188 -7.316 1 71.5 256 ASN A C 1
ATOM 2021 O O . ASN A 1 256 ? -18.594 -26.25 -7.527 1 71.5 256 ASN A O 1
ATOM 2025 N N . ASP A 1 257 ? -17.094 -24.75 -8.102 1 80.56 257 ASP A N 1
ATOM 2026 C CA . ASP A 1 257 ? -16.828 -25.453 -9.352 1 80.56 257 ASP A CA 1
ATOM 2027 C C . ASP A 1 257 ? -15.391 -25.953 -9.398 1 80.56 257 ASP A C 1
ATOM 2029 O O . ASP A 1 257 ? -14.523 -25.453 -8.672 1 80.56 257 ASP A O 1
ATOM 2033 N N . THR A 1 258 ? -15.273 -27 -10.25 1 86.75 258 THR A N 1
ATOM 2034 C CA . THR A 1 258 ? -13.961 -27.609 -10.445 1 86.75 258 THR A CA 1
ATOM 2035 C C . THR A 1 258 ? -13.625 -27.703 -11.93 1 86.75 258 THR A C 1
ATOM 2037 O O . THR A 1 258 ? -14.484 -28.031 -12.75 1 86.75 258 THR A O 1
ATOM 2040 N N . TYR A 1 259 ? -12.438 -27.344 -12.242 1 90.19 259 TYR A N 1
ATOM 2041 C CA . TYR A 1 259 ? -11.961 -27.438 -13.617 1 90.19 259 TYR A CA 1
ATOM 2042 C C . TYR A 1 259 ? -11.375 -28.812 -13.906 1 90.19 259 TYR A C 1
ATOM 2044 O O . TYR A 1 259 ? -10.484 -29.281 -13.195 1 90.19 259 TYR A O 1
ATOM 2052 N N . VAL A 1 260 ? -11.906 -29.438 -14.938 1 93.25 260 VAL A N 1
ATOM 2053 C CA . VAL A 1 260 ? -11.484 -30.766 -15.336 1 93.25 260 VAL A CA 1
ATOM 2054 C C . VAL A 1 260 ? -10.984 -30.75 -16.781 1 93.25 260 VAL A C 1
ATOM 2056 O O . VAL A 1 260 ? -11.492 -29.984 -17.609 1 93.25 260 VAL A O 1
ATOM 2059 N N . LEU A 1 261 ? -9.977 -31.594 -17.078 1 95.06 261 LEU A N 1
ATOM 2060 C CA . LEU A 1 261 ? -9.477 -31.703 -18.438 1 95.06 261 LEU A CA 1
ATOM 2061 C C . LEU A 1 261 ? -10.156 -32.844 -19.172 1 95.06 261 LEU A C 1
ATOM 2063 O O . LEU A 1 261 ? -10.359 -33.938 -18.609 1 95.06 261 LEU A O 1
ATOM 2067 N N . VAL A 1 262 ? -10.523 -32.531 -20.359 1 94.88 262 VAL A N 1
ATOM 2068 C CA . VAL A 1 262 ? -11.008 -33.562 -21.25 1 94.88 262 VAL A CA 1
ATOM 2069 C C . VAL A 1 262 ? -9.828 -34.312 -21.844 1 94.88 262 VAL A C 1
ATOM 2071 O O . VAL A 1 262 ? -9.836 -35.562 -21.906 1 94.88 262 VAL A O 1
ATOM 2074 N N . ASN A 1 263 ? -8.969 -33.594 -22.344 1 94.81 263 ASN A N 1
ATOM 2075 C CA . ASN A 1 263 ? -7.754 -34.125 -22.969 1 94.81 263 ASN A CA 1
ATOM 2076 C C . ASN A 1 263 ? -6.695 -33.031 -23.125 1 94.81 263 ASN A C 1
ATOM 2078 O O . ASN A 1 263 ? -6.996 -31.844 -23.016 1 94.81 263 ASN A O 1
ATOM 2082 N N . PHE A 1 264 ? -5.395 -33.469 -23.281 1 95.38 264 PHE A N 1
ATOM 2083 C CA . PHE A 1 264 ? -4.32 -32.531 -23.516 1 95.38 264 PHE A CA 1
ATOM 2084 C C . PHE A 1 264 ? -3.137 -33.188 -24.203 1 95.38 264 PHE A C 1
ATOM 2086 O O . PHE A 1 264 ? -3.035 -34.438 -24.219 1 95.38 264 PHE A O 1
ATOM 2093 N N . ARG A 1 265 ? -2.246 -32.531 -24.812 1 94.88 265 ARG A N 1
ATOM 2094 C CA . ARG A 1 265 ? -1 -33 -25.422 1 94.88 265 ARG A CA 1
ATOM 2095 C C . ARG A 1 265 ? 0.115 -31.969 -25.219 1 94.88 265 ARG A C 1
ATOM 2097 O O . ARG A 1 265 ? -0.125 -30.766 -25.281 1 94.88 265 ARG A O 1
ATOM 2104 N N . PRO A 1 266 ? 1.285 -32.438 -24.953 1 96.06 266 PRO A N 1
ATOM 2105 C CA . PRO A 1 266 ? 2.395 -31.5 -24.703 1 96.06 266 PRO A CA 1
ATOM 2106 C C . PRO A 1 266 ? 2.771 -30.703 -25.953 1 96.06 266 PRO A C 1
ATOM 2108 O O . PRO A 1 266 ? 2.523 -31.141 -27.078 1 96.06 266 PRO A O 1
ATOM 2111 N N . CYS A 1 267 ? 3.402 -29.531 -25.75 1 96 267 CYS A N 1
ATOM 2112 C CA . CYS A 1 267 ? 3.762 -28.703 -26.875 1 96 267 CYS A CA 1
ATOM 2113 C C . CYS A 1 267 ? 4.91 -27.766 -26.531 1 96 267 CYS A C 1
ATOM 2115 O O . CYS A 1 267 ? 5.219 -27.562 -25.344 1 96 267 CYS A O 1
ATOM 2117 N N . LEU A 1 268 ? 5.574 -27.25 -27.562 1 96.12 268 LEU A N 1
ATOM 2118 C CA . LEU A 1 268 ? 6.602 -26.203 -27.484 1 96.12 268 LEU A CA 1
ATOM 2119 C C . LEU A 1 268 ? 6.137 -24.922 -28.156 1 96.12 268 LEU A C 1
ATOM 2121 O O . LEU A 1 268 ? 5.496 -24.984 -29.219 1 96.12 268 LEU A O 1
ATOM 2125 N N . THR A 1 269 ? 6.355 -23.844 -27.484 1 94.25 269 THR A N 1
ATOM 2126 C CA . THR A 1 269 ? 6.008 -22.562 -28.078 1 94.25 269 THR A CA 1
ATOM 2127 C C . THR A 1 269 ? 7.07 -21.516 -27.75 1 94.25 269 THR A C 1
ATOM 2129 O O . THR A 1 269 ? 7.801 -21.641 -26.766 1 94.25 269 THR A O 1
ATOM 2132 N N . ASN A 1 270 ? 7.195 -20.547 -28.594 1 89.75 270 ASN A N 1
ATOM 2133 C CA . ASN A 1 270 ? 8.078 -19.406 -28.359 1 89.75 270 ASN A CA 1
ATOM 2134 C C . ASN A 1 270 ? 7.324 -18.25 -27.719 1 89.75 270 ASN A C 1
ATOM 2136 O O . ASN A 1 270 ? 7.836 -17.594 -26.812 1 89.75 270 ASN A O 1
ATOM 2140 N N . LEU A 1 271 ? 6.172 -17.938 -28.359 1 83.25 271 LEU A N 1
ATOM 2141 C CA . LEU A 1 271 ? 5.32 -16.891 -27.828 1 83.25 271 LEU A CA 1
ATOM 2142 C C . LEU A 1 271 ? 4.25 -17.469 -26.906 1 83.25 271 LEU A C 1
ATOM 2144 O O . LEU A 1 271 ? 3.35 -18.172 -27.359 1 83.25 271 LEU A O 1
ATOM 2148 N N . ASN A 1 272 ? 4.594 -17.547 -25.625 1 72.38 272 ASN A N 1
ATOM 2149 C CA . ASN A 1 272 ? 3.648 -18.125 -24.672 1 72.38 272 ASN A CA 1
ATOM 2150 C C . ASN A 1 272 ? 3.225 -17.109 -23.609 1 72.38 272 ASN A C 1
ATOM 2152 O O . ASN A 1 272 ? 4.031 -16.719 -22.766 1 72.38 272 ASN A O 1
ATOM 2156 N N . TRP A 1 273 ? 1.949 -16.891 -23.625 1 71.69 273 TRP A N 1
ATOM 2157 C CA . TRP A 1 273 ? 1.435 -15.906 -22.672 1 71.69 273 TRP A CA 1
ATOM 2158 C C . TRP A 1 273 ? 0.759 -16.594 -21.5 1 71.69 273 TRP A C 1
ATOM 2160 O O . TRP A 1 273 ? 0.351 -15.93 -20.531 1 71.69 273 TRP A O 1
ATOM 2170 N N . ARG A 1 274 ? 0.718 -17.828 -21.578 1 74.69 274 ARG A N 1
ATOM 2171 C CA . ARG A 1 274 ? 0.082 -18.594 -20.5 1 74.69 274 ARG A CA 1
ATOM 2172 C C . ARG A 1 274 ? 1.124 -19.219 -19.578 1 74.69 274 ARG A C 1
ATOM 2174 O O . ARG A 1 274 ? 1.241 -20.438 -19.5 1 74.69 274 ARG A O 1
ATOM 2181 N N . MET A 1 275 ? 1.781 -18.422 -18.984 1 73.31 275 MET A N 1
ATOM 2182 C CA . MET A 1 275 ? 2.734 -18.984 -18.031 1 73.31 275 MET A CA 1
ATOM 2183 C C . MET A 1 275 ? 2.152 -18.984 -16.625 1 73.31 275 MET A C 1
ATOM 2185 O O . MET A 1 275 ? 1.888 -17.938 -16.047 1 73.31 275 MET A O 1
ATOM 2189 N N . ASP A 1 276 ? 1.817 -20.156 -16.25 1 74.31 276 ASP A N 1
ATOM 2190 C CA . ASP A 1 276 ? 1.303 -20.375 -14.906 1 74.31 276 ASP A CA 1
ATOM 2191 C C . ASP A 1 276 ? 2.396 -20.906 -13.984 1 74.31 276 ASP A C 1
ATOM 2193 O O . ASP A 1 276 ? 2.998 -21.953 -14.258 1 74.31 276 ASP A O 1
ATOM 2197 N N . CYS A 1 277 ? 2.586 -20.25 -12.93 1 77.75 277 CYS A N 1
ATOM 2198 C CA . CYS A 1 277 ? 3.693 -20.609 -12.055 1 77.75 277 CYS A CA 1
ATOM 2199 C C . CYS A 1 277 ? 3.209 -21.453 -10.883 1 77.75 277 CYS A C 1
ATOM 2201 O O . CYS A 1 277 ? 3.895 -21.578 -9.859 1 77.75 277 CYS A O 1
ATOM 2203 N N . GLY A 1 278 ? 2.006 -22.047 -11.133 1 88.12 278 GLY A N 1
ATOM 2204 C CA . GLY A 1 278 ? 1.614 -22.984 -10.094 1 88.12 278 GLY A CA 1
ATOM 2205 C C . GLY A 1 278 ? 2.598 -24.125 -9.922 1 88.12 278 GLY A C 1
ATOM 2206 O O . GLY A 1 278 ? 3.029 -24.422 -8.805 1 88.12 278 GLY A O 1
ATOM 2207 N N . VAL A 1 279 ? 2.82 -24.781 -11.023 1 94.62 279 VAL A N 1
ATOM 2208 C CA . VAL A 1 279 ? 3.947 -25.703 -11.117 1 94.62 279 VAL A CA 1
ATOM 2209 C C . VAL A 1 279 ? 4.727 -25.438 -12.406 1 94.62 279 VAL A C 1
ATOM 2211 O O . VAL A 1 279 ? 4.199 -25.609 -13.508 1 94.62 279 VAL A O 1
ATOM 2214 N N . ALA A 1 280 ? 5.922 -25.047 -12.211 1 95.88 280 ALA A N 1
ATOM 2215 C CA . ALA A 1 280 ? 6.73 -24.688 -13.367 1 95.88 280 ALA A CA 1
ATOM 2216 C C . ALA A 1 280 ? 8.18 -25.109 -13.18 1 95.88 280 ALA A C 1
ATOM 2218 O O . ALA A 1 280 ? 8.672 -25.172 -12.047 1 95.88 280 ALA A O 1
ATOM 2219 N N . GLY A 1 281 ? 8.766 -25.469 -14.289 1 97.06 281 GLY A N 1
ATOM 2220 C CA . GLY A 1 281 ? 10.188 -25.766 -14.336 1 97.06 281 GLY A CA 1
ATOM 2221 C C . GLY A 1 281 ? 11.008 -24.672 -14.984 1 97.06 281 GLY A C 1
ATOM 2222 O O . GLY A 1 281 ? 10.547 -24.016 -15.93 1 97.06 281 GLY A O 1
ATOM 2223 N N . TYR A 1 282 ? 12.195 -24.5 -14.5 1 96.69 282 TYR A N 1
ATOM 2224 C CA . TYR A 1 282 ? 13.086 -23.438 -14.961 1 96.69 282 TYR A CA 1
ATOM 2225 C C . TYR A 1 282 ? 14.492 -23.969 -15.203 1 96.69 282 TYR A C 1
ATOM 2227 O O . TYR A 1 282 ? 15.039 -24.703 -14.375 1 96.69 282 TYR A O 1
ATOM 2235 N N . ASP A 1 283 ? 15.023 -23.688 -16.344 1 96.94 283 ASP A N 1
ATOM 2236 C CA . ASP A 1 283 ? 16.453 -23.891 -16.578 1 96.94 283 ASP A CA 1
ATOM 2237 C C . ASP A 1 283 ? 17.281 -22.75 -15.984 1 96.94 283 ASP A C 1
ATOM 2239 O O . ASP A 1 283 ? 17.547 -21.766 -16.672 1 96.94 283 ASP A O 1
ATOM 2243 N N . ASN A 1 284 ? 17.719 -22.953 -14.766 1 95.19 284 ASN A N 1
ATOM 2244 C CA . ASN A 1 284 ? 18.438 -21.922 -14.039 1 95.19 284 ASN A CA 1
ATOM 2245 C C . ASN A 1 284 ? 19.953 -22.141 -14.078 1 95.19 284 ASN A C 1
ATOM 2247 O O . ASN A 1 284 ? 20.672 -21.672 -13.203 1 95.19 284 ASN A O 1
ATOM 2251 N N . ARG A 1 285 ? 20.469 -22.844 -15.047 1 93.62 285 ARG A N 1
ATOM 2252 C CA . ARG A 1 285 ? 21.875 -23.219 -15.109 1 93.62 285 ARG A CA 1
ATOM 2253 C C . ARG A 1 285 ? 22.766 -22 -15.328 1 93.62 285 ARG A C 1
ATOM 2255 O O . ARG A 1 285 ? 23.875 -21.922 -14.805 1 93.62 285 ARG A O 1
ATOM 2262 N N . THR A 1 286 ? 22.188 -21.078 -16.047 1 92.44 286 THR A N 1
ATOM 2263 C CA . THR A 1 286 ? 22.984 -19.891 -16.344 1 92.44 286 THR A CA 1
ATOM 2264 C C . THR A 1 286 ? 22.359 -18.656 -15.711 1 92.44 286 THR A C 1
ATOM 2266 O O . THR A 1 286 ? 22.766 -17.531 -16.016 1 92.44 286 THR A O 1
ATOM 2269 N N . GLY A 1 287 ? 21.391 -18.859 -14.922 1 93.88 287 GLY A N 1
ATOM 2270 C CA . GLY A 1 287 ? 20.688 -17.75 -14.305 1 93.88 287 GLY A CA 1
ATOM 2271 C C . GLY A 1 287 ? 19.438 -17.344 -15.062 1 93.88 287 GLY A C 1
ATOM 2272 O O . GLY A 1 287 ? 19.344 -17.562 -16.266 1 93.88 287 GLY A O 1
ATOM 2273 N N . LEU A 1 288 ? 18.5 -16.781 -14.359 1 96.31 288 LEU A N 1
ATOM 2274 C CA . LEU A 1 288 ? 17.234 -16.281 -14.883 1 96.31 288 LEU A CA 1
ATOM 2275 C C . LEU A 1 288 ? 16.922 -14.883 -14.336 1 96.31 288 LEU A C 1
ATOM 2277 O O . LEU A 1 288 ? 17.531 -14.453 -13.359 1 96.31 288 LEU A O 1
ATOM 2281 N N . PRO A 1 289 ? 16.078 -14.133 -15.055 1 97.19 289 PRO A N 1
ATOM 2282 C CA . PRO A 1 289 ? 15.656 -12.875 -14.438 1 97.19 289 PRO A CA 1
ATOM 2283 C C . PRO A 1 289 ? 14.883 -13.078 -13.133 1 97.19 289 PRO A C 1
ATOM 2285 O O . PRO A 1 289 ? 14.266 -14.125 -12.945 1 97.19 289 PRO A O 1
ATOM 2288 N N . PRO A 1 290 ? 14.977 -12.07 -12.258 1 97.88 290 PRO A N 1
ATOM 2289 C CA . PRO A 1 290 ? 14.242 -12.211 -11 1 97.88 290 PRO A CA 1
ATOM 2290 C C . PRO A 1 290 ? 12.734 -12.062 -11.18 1 97.88 290 PRO A C 1
ATOM 2292 O O . PRO A 1 290 ? 12.281 -11.32 -12.055 1 97.88 290 PRO A O 1
ATOM 2295 N N . PHE A 1 291 ? 12.047 -12.82 -10.336 1 96.94 291 PHE A N 1
ATOM 2296 C CA . PHE A 1 291 ? 10.633 -12.492 -10.203 1 96.94 291 PHE A CA 1
ATOM 2297 C C . PHE A 1 291 ? 10.453 -11.078 -9.672 1 96.94 291 PHE A C 1
ATOM 2299 O O . PHE A 1 291 ? 11.273 -10.586 -8.891 1 96.94 291 PHE A O 1
ATOM 2306 N N . PHE A 1 292 ? 9.383 -10.383 -10.094 1 96.75 292 PHE A N 1
ATOM 2307 C CA . PHE A 1 292 ? 9.078 -9.102 -9.477 1 96.75 292 PHE A CA 1
ATOM 2308 C C . PHE A 1 292 ? 8.773 -9.273 -7.992 1 96.75 292 PHE A C 1
ATOM 2310 O O . PHE A 1 292 ? 7.914 -10.07 -7.617 1 96.75 292 PHE A O 1
ATOM 2317 N N . PRO A 1 293 ? 9.523 -8.578 -7.125 1 96.38 293 PRO A N 1
ATOM 2318 C CA . PRO A 1 293 ? 9.297 -8.773 -5.688 1 96.38 293 PRO A CA 1
ATOM 2319 C C . PRO A 1 293 ? 8.055 -8.055 -5.188 1 96.38 293 PRO A C 1
ATOM 2321 O O . PRO A 1 293 ? 8.117 -7.312 -4.203 1 96.38 293 PRO A O 1
ATOM 2324 N N . THR A 1 294 ? 6.957 -8.32 -5.77 1 94.94 294 THR A N 1
ATOM 2325 C CA . THR A 1 294 ? 5.684 -7.652 -5.508 1 94.94 294 THR A CA 1
ATOM 2326 C C . THR A 1 294 ? 4.742 -8.57 -4.73 1 94.94 294 THR A C 1
ATOM 2328 O O . THR A 1 294 ? 4.895 -9.789 -4.754 1 94.94 294 THR A O 1
ATOM 2331 N N . ARG A 1 295 ? 3.832 -7.945 -4.059 1 90.5 295 ARG A N 1
ATOM 2332 C CA . ARG A 1 295 ? 2.787 -8.68 -3.35 1 90.5 295 ARG A CA 1
ATOM 2333 C C . ARG A 1 295 ? 1.524 -8.789 -4.199 1 90.5 295 ARG A C 1
ATOM 2335 O O . ARG A 1 295 ? 0.547 -9.414 -3.785 1 90.5 295 ARG A O 1
ATOM 2342 N N . LEU A 1 296 ? 1.673 -8.172 -5.316 1 90.5 296 LEU A N 1
ATOM 2343 C CA . LEU A 1 296 ? 0.619 -8.344 -6.309 1 90.5 296 LEU A CA 1
ATOM 2344 C C . LEU A 1 296 ? 0.817 -9.633 -7.094 1 90.5 296 LEU A C 1
ATOM 2346 O O . LEU A 1 296 ? 1.943 -10.117 -7.227 1 90.5 296 LEU A O 1
ATOM 2350 N N . ARG A 1 297 ? -0.212 -10.188 -7.535 1 85.38 297 ARG A N 1
ATOM 2351 C CA . ARG A 1 297 ? -0.143 -11.484 -8.195 1 85.38 297 ARG A CA 1
ATOM 2352 C C . ARG A 1 297 ? 0.243 -11.336 -9.664 1 85.38 297 ARG A C 1
ATOM 2354 O O . ARG A 1 297 ? -0.524 -11.711 -10.547 1 85.38 297 ARG A O 1
ATOM 2361 N N . PHE A 1 298 ? 1.362 -10.828 -9.922 1 89.62 298 PHE A N 1
ATOM 2362 C CA . PHE A 1 298 ? 1.896 -10.781 -11.281 1 89.62 298 PHE A CA 1
ATOM 2363 C C . PHE A 1 298 ? 3.42 -10.82 -11.266 1 89.62 298 PHE A C 1
ATOM 2365 O O . PHE A 1 298 ? 4.07 -10.258 -12.148 1 89.62 298 PHE A O 1
ATOM 2372 N N . GLU A 1 299 ? 3.947 -11.406 -10.203 1 91.94 299 GLU A N 1
ATOM 2373 C CA . GLU A 1 299 ? 5.395 -11.508 -10.031 1 91.94 299 GLU A CA 1
ATOM 2374 C C . GLU A 1 299 ? 6.035 -12.281 -11.18 1 91.94 299 GLU A C 1
ATOM 2376 O O . GLU A 1 299 ? 7.195 -12.047 -11.523 1 91.94 299 GLU A O 1
ATOM 2381 N N . ASP A 1 300 ? 5.285 -13.156 -11.773 1 91 300 ASP A N 1
ATOM 2382 C CA . ASP A 1 300 ? 5.84 -14.031 -12.797 1 91 300 ASP A CA 1
ATOM 2383 C C . ASP A 1 300 ? 5.641 -13.438 -14.195 1 91 300 ASP A C 1
ATOM 2385 O O . ASP A 1 300 ? 6.031 -14.047 -15.195 1 91 300 ASP A O 1
ATOM 2389 N N . TYR A 1 301 ? 5.066 -12.273 -14.289 1 91.19 301 TYR A N 1
ATOM 2390 C CA . TYR A 1 301 ? 4.801 -11.656 -15.578 1 91.19 301 TYR A CA 1
ATOM 2391 C C . TYR A 1 301 ? 6.094 -11.43 -16.359 1 91.19 301 TYR A C 1
ATOM 2393 O O . TYR A 1 301 ? 6.094 -11.445 -17.594 1 91.19 301 TYR A O 1
ATOM 2401 N N . ILE A 1 302 ? 7.145 -11.289 -15.68 1 92.5 302 ILE A N 1
ATOM 2402 C CA . ILE A 1 302 ? 8.445 -11.062 -16.312 1 92.5 302 ILE A CA 1
ATOM 2403 C C . ILE A 1 302 ? 8.75 -12.211 -17.266 1 92.5 302 ILE A C 1
ATOM 2405 O O . ILE A 1 302 ? 9.352 -12 -18.328 1 92.5 302 ILE A O 1
ATOM 2409 N N . TYR A 1 303 ? 8.375 -13.352 -16.938 1 91.44 303 TYR A N 1
ATOM 2410 C CA . TYR A 1 303 ? 8.742 -14.516 -17.734 1 91.44 303 TYR A CA 1
ATOM 2411 C C . TYR A 1 303 ? 7.859 -14.633 -18.969 1 91.44 303 TYR A C 1
ATOM 2413 O O . TYR A 1 303 ? 8.242 -15.266 -19.953 1 91.44 303 TYR A O 1
ATOM 2421 N N . ARG A 1 304 ? 6.707 -14.062 -18.906 1 89.44 304 ARG A N 1
ATOM 2422 C CA . ARG A 1 304 ? 5.887 -13.984 -20.109 1 89.44 304 ARG A CA 1
ATOM 2423 C C . ARG A 1 304 ? 6.531 -13.078 -21.156 1 89.44 304 ARG A C 1
ATOM 2425 O O . ARG A 1 304 ? 6.387 -13.297 -22.359 1 89.44 304 ARG A O 1
ATOM 2432 N N . LEU A 1 305 ? 7.223 -12.117 -20.641 1 91.31 305 LEU A N 1
ATOM 2433 C CA . LEU A 1 305 ? 7.906 -11.172 -21.516 1 91.31 305 LEU A CA 1
ATOM 2434 C C . LEU A 1 305 ? 9.273 -11.695 -21.922 1 91.31 305 LEU A C 1
ATOM 2436 O O . LEU A 1 305 ? 9.641 -11.656 -23.094 1 91.31 305 LEU A O 1
ATOM 2440 N N . TRP A 1 306 ? 9.977 -12.211 -21.031 1 93.56 306 TRP A N 1
ATOM 2441 C CA . TRP A 1 306 ? 11.383 -12.547 -21.188 1 93.56 306 TRP A CA 1
ATOM 2442 C C . TRP A 1 306 ? 11.562 -13.742 -22.109 1 93.56 306 TRP A C 1
ATOM 2444 O O . TRP A 1 306 ? 12.555 -13.828 -22.844 1 93.56 306 TRP A O 1
ATOM 2454 N N . ILE A 1 307 ? 10.688 -14.633 -22.172 1 89.69 307 ILE A N 1
ATOM 2455 C CA . ILE A 1 307 ? 10.836 -15.883 -22.906 1 89.69 307 ILE A CA 1
ATOM 2456 C C . ILE A 1 307 ? 10.672 -15.625 -24.391 1 89.69 307 ILE A C 1
ATOM 2458 O O . ILE A 1 307 ? 11.023 -16.484 -25.219 1 89.69 307 ILE A O 1
ATOM 2462 N N . GLN A 1 308 ? 10.195 -14.516 -24.719 1 88.81 308 GLN A N 1
ATOM 2463 C CA . GLN A 1 308 ? 9.922 -14.234 -26.125 1 88.81 308 GLN A CA 1
ATOM 2464 C C . GLN A 1 308 ? 11.203 -13.891 -26.891 1 88.81 308 GLN A C 1
ATOM 2466 O O . GLN A 1 308 ? 11.195 -13.016 -27.75 1 88.81 308 GLN A O 1
ATOM 2471 N N . GLN A 1 309 ? 12.18 -14.523 -26.562 1 90.94 309 GLN A N 1
ATOM 2472 C CA . GLN A 1 309 ? 13.453 -14.414 -27.25 1 90.94 309 GLN A CA 1
ATOM 2473 C C . GLN A 1 309 ? 13.617 -15.531 -28.281 1 90.94 309 GLN A C 1
ATOM 2475 O O . GLN A 1 309 ? 13.117 -16.641 -28.078 1 90.94 309 GLN A O 1
ATOM 2480 N N . PRO A 1 310 ? 14.305 -15.266 -29.375 1 88.88 310 PRO A N 1
ATOM 2481 C CA . PRO A 1 310 ? 14.391 -16.234 -30.469 1 88.88 310 PRO A CA 1
ATOM 2482 C C . PRO A 1 310 ? 15.086 -17.531 -30.047 1 88.88 310 PRO A C 1
ATOM 2484 O O . PRO A 1 310 ? 14.812 -18.594 -30.609 1 88.88 310 PRO A O 1
ATOM 2487 N N . ASN A 1 311 ? 15.945 -17.453 -29.125 1 92.5 311 ASN A N 1
ATOM 2488 C CA . ASN A 1 311 ? 16.703 -18.641 -28.766 1 92.5 311 ASN A CA 1
ATOM 2489 C C . ASN A 1 311 ? 16.094 -19.359 -27.562 1 92.5 311 ASN A C 1
ATOM 2491 O O . ASN A 1 311 ? 16.703 -20.266 -27 1 92.5 311 ASN A O 1
ATOM 2495 N N . ILE A 1 312 ? 14.867 -18.969 -27.203 1 94.31 312 ILE A N 1
ATOM 2496 C CA . ILE A 1 312 ? 14.211 -19.547 -26.047 1 94.31 312 ILE A CA 1
ATOM 2497 C C . ILE A 1 312 ? 12.836 -20.078 -26.438 1 94.31 312 ILE A C 1
ATOM 2499 O O . ILE A 1 312 ? 12.148 -19.469 -27.266 1 94.31 312 ILE A O 1
ATOM 2503 N N . VAL A 1 313 ? 12.516 -21.219 -25.906 1 95 313 VAL A N 1
ATOM 2504 C CA . VAL A 1 313 ? 11.18 -21.781 -26.078 1 95 313 VAL A CA 1
ATOM 2505 C C . VAL A 1 313 ? 10.625 -22.219 -24.719 1 95 313 VAL A C 1
ATOM 2507 O O . VAL A 1 313 ? 11.375 -22.391 -23.766 1 95 313 VAL A O 1
ATOM 2510 N N . ALA A 1 314 ? 9.312 -22.281 -24.641 1 94.81 314 ALA A N 1
ATOM 2511 C CA . ALA A 1 314 ? 8.609 -22.781 -23.469 1 94.81 314 ALA A CA 1
ATOM 2512 C C . ALA A 1 314 ? 7.863 -24.078 -23.781 1 94.81 314 ALA A C 1
ATOM 2514 O O . ALA A 1 314 ? 7.566 -24.359 -24.953 1 94.81 314 ALA A O 1
ATOM 2515 N N . ALA A 1 315 ? 7.59 -24.828 -22.75 1 96.12 315 ALA A N 1
ATOM 2516 C CA . ALA A 1 315 ? 6.922 -26.109 -22.984 1 96.12 315 ALA A CA 1
ATOM 2517 C C . ALA A 1 315 ? 5.727 -26.281 -22.047 1 96.12 315 ALA A C 1
ATOM 2519 O O . ALA A 1 315 ? 5.77 -25.859 -20.891 1 96.12 315 ALA A O 1
ATOM 2520 N N . HIS A 1 316 ? 4.684 -26.812 -22.562 1 95.69 316 HIS A N 1
ATOM 2521 C CA . HIS A 1 316 ? 3.719 -27.562 -21.766 1 95.69 316 HIS A CA 1
ATOM 2522 C C . HIS A 1 316 ? 4.055 -29.047 -21.75 1 95.69 316 HIS A C 1
ATOM 2524 O O . HIS A 1 316 ? 4.031 -29.703 -22.797 1 95.69 316 HIS A O 1
ATOM 2530 N N . VAL A 1 317 ? 4.316 -29.5 -20.625 1 96.81 317 VAL A N 1
ATOM 2531 C CA . VAL A 1 317 ? 4.812 -30.875 -20.547 1 96.81 317 VAL A CA 1
ATOM 2532 C C . VAL A 1 317 ? 3.641 -31.859 -20.578 1 96.81 317 VAL A C 1
ATOM 2534 O O . VAL A 1 317 ? 2.479 -31.438 -20.5 1 96.81 317 VAL A O 1
ATOM 2537 N N . ASP A 1 318 ? 3.986 -33.156 -20.672 1 96 318 ASP A N 1
ATOM 2538 C CA . ASP A 1 318 ? 2.975 -34.188 -20.797 1 96 318 ASP A CA 1
ATOM 2539 C C . ASP A 1 318 ? 2.467 -34.625 -19.422 1 96 318 ASP A C 1
ATOM 2541 O O . ASP A 1 318 ? 2.533 -35.812 -19.078 1 96 318 ASP A O 1
ATOM 2545 N N . SER A 1 319 ? 1.98 -33.75 -18.656 1 96.38 319 SER A N 1
ATOM 2546 C CA . SER A 1 319 ? 1.414 -33.969 -17.328 1 96.38 319 SER A CA 1
ATOM 2547 C C . SER A 1 319 ? 0.438 -32.875 -16.953 1 96.38 319 SER A C 1
ATOM 2549 O O . SER A 1 319 ? 0.487 -31.766 -17.516 1 96.38 319 SER A O 1
ATOM 2551 N N . ALA A 1 320 ? -0.423 -33.188 -16.094 1 95.38 320 ALA A N 1
ATOM 2552 C CA . ALA A 1 320 ? -1.379 -32.25 -15.531 1 95.38 320 ALA A CA 1
ATOM 2553 C C . ALA A 1 320 ? -1.479 -32.406 -14.016 1 95.38 320 ALA A C 1
ATOM 2555 O O . ALA A 1 320 ? -1.227 -33.469 -13.477 1 95.38 320 ALA A O 1
ATOM 2556 N N . GLN A 1 321 ? -1.718 -31.328 -13.438 1 95.88 321 GLN A N 1
ATOM 2557 C CA . GLN A 1 321 ? -1.803 -31.328 -11.977 1 95.88 321 GLN A CA 1
ATOM 2558 C C . GLN A 1 321 ? -2.998 -30.516 -11.492 1 95.88 321 GLN A C 1
ATOM 2560 O O . GLN A 1 321 ? -3.609 -29.781 -12.273 1 95.88 321 GLN A O 1
ATOM 2565 N N . THR A 1 322 ? -3.301 -30.672 -10.156 1 94.56 322 THR A N 1
ATOM 2566 C CA . THR A 1 322 ? -4.516 -30.062 -9.625 1 94.56 322 THR A CA 1
ATOM 2567 C C . THR A 1 322 ? -4.18 -28.969 -8.609 1 94.56 322 THR A C 1
ATOM 2569 O O . THR A 1 322 ? -3.338 -29.172 -7.734 1 94.56 322 THR A O 1
ATOM 2572 N N . HIS A 1 323 ? -4.84 -27.859 -8.82 1 92.25 323 HIS A N 1
ATOM 2573 C CA . HIS A 1 323 ? -4.781 -26.766 -7.844 1 92.25 323 HIS A CA 1
ATOM 2574 C C . HIS A 1 323 ? -5.934 -26.875 -6.848 1 92.25 323 HIS A C 1
ATOM 2576 O O . HIS A 1 323 ? -7.098 -26.938 -7.242 1 92.25 323 HIS A O 1
ATOM 2582 N N . ILE A 1 324 ? -5.605 -26.922 -5.59 1 88.62 324 ILE A N 1
ATOM 2583 C CA . ILE A 1 324 ? -6.598 -26.891 -4.523 1 88.62 324 ILE A CA 1
ATOM 2584 C C . ILE A 1 324 ? -6.449 -25.594 -3.725 1 88.62 324 ILE A C 1
ATOM 2586 O O . ILE A 1 324 ? -5.688 -25.531 -2.754 1 88.62 324 ILE A O 1
ATOM 2590 N N . LYS A 1 325 ? -7.297 -24.703 -4.027 1 84.56 325 LYS A N 1
ATOM 2591 C CA . LYS A 1 325 ? -7.164 -23.375 -3.436 1 84.56 325 LYS A CA 1
ATOM 2592 C C . LYS A 1 325 ? -7.223 -23.453 -1.913 1 84.56 325 LYS A C 1
ATOM 2594 O O . LYS A 1 325 ? -8.18 -23.984 -1.348 1 84.56 325 LYS A O 1
ATOM 2599 N N . ASN A 1 326 ? -6.168 -22.938 -1.287 1 83.06 326 ASN A N 1
ATOM 2600 C CA . ASN A 1 326 ? -6.105 -22.812 0.165 1 83.06 326 ASN A CA 1
ATOM 2601 C C . ASN A 1 326 ? -6.656 -21.484 0.641 1 83.06 326 ASN A C 1
ATOM 2603 O O . ASN A 1 326 ? -6.102 -20.422 0.32 1 83.06 326 ASN A O 1
ATOM 2607 N N . SER A 1 327 ? -7.688 -21.453 1.396 1 80.12 327 SER A N 1
ATOM 2608 C CA . SER A 1 327 ? -8.336 -20.219 1.842 1 80.12 327 SER A CA 1
ATOM 2609 C C . SER A 1 327 ? -7.637 -19.641 3.059 1 80.12 327 SER A C 1
ATOM 2611 O O . SER A 1 327 ? -7.887 -18.484 3.432 1 80.12 327 SER A O 1
ATOM 2613 N N . TYR A 1 328 ? -6.695 -20.438 3.547 1 83.5 328 TYR A N 1
ATOM 2614 C CA . TYR A 1 328 ? -5.949 -19.969 4.707 1 83.5 328 TYR A CA 1
ATOM 2615 C C . TYR A 1 328 ? -5.059 -18.781 4.336 1 83.5 328 TYR A C 1
ATOM 2617 O O . TYR A 1 328 ? -4.273 -18.875 3.389 1 83.5 328 TYR A O 1
ATOM 2625 N N . MET A 1 329 ? -5.262 -17.562 5.039 1 82.5 329 MET A N 1
ATOM 2626 C CA . MET A 1 329 ? -4.465 -16.344 4.902 1 82.5 329 MET A CA 1
ATOM 2627 C C . MET A 1 329 ? -4.602 -15.766 3.498 1 82.5 329 MET A C 1
ATOM 2629 O O . MET A 1 329 ? -3.605 -15.375 2.885 1 82.5 329 MET A O 1
ATOM 2633 N N . ARG A 1 330 ? -5.777 -15.789 2.943 1 83.06 330 ARG A N 1
ATOM 2634 C CA . ARG A 1 330 ? -6.027 -15.211 1.629 1 83.06 330 ARG A CA 1
ATOM 2635 C C . ARG A 1 330 ? -6.816 -13.906 1.745 1 83.06 330 ARG A C 1
ATOM 2637 O O . ARG A 1 330 ? -7.672 -13.773 2.619 1 83.06 330 ARG A O 1
ATOM 2644 N N . ASN A 1 331 ? -6.574 -13.078 0.794 1 84.88 331 ASN A N 1
ATOM 2645 C CA . ASN A 1 331 ? -7.293 -11.805 0.744 1 84.88 331 ASN A CA 1
ATOM 2646 C C . ASN A 1 331 ? -8.75 -12.008 0.34 1 84.88 331 ASN A C 1
ATOM 2648 O O . ASN A 1 331 ? -9.07 -12.922 -0.425 1 84.88 331 ASN A O 1
ATOM 2652 N N . PRO A 1 332 ? -9.602 -11.148 0.876 1 86.44 332 PRO A N 1
ATOM 2653 C CA . PRO A 1 332 ? -11 -11.195 0.441 1 86.44 332 PRO A CA 1
ATOM 2654 C C . PRO A 1 332 ? -11.164 -10.969 -1.061 1 86.44 332 PRO A C 1
ATOM 2656 O O . PRO A 1 332 ? -10.289 -10.367 -1.693 1 86.44 332 PRO A O 1
ATOM 2659 N N . LEU A 1 333 ? -12.258 -11.398 -1.57 1 88.75 333 LEU A N 1
ATOM 2660 C CA . LEU A 1 333 ? -12.531 -11.367 -3.002 1 88.75 333 LEU A CA 1
ATOM 2661 C C . LEU A 1 333 ? -12.492 -9.938 -3.535 1 88.75 333 LEU A C 1
ATOM 2663 O O . LEU A 1 333 ? -11.969 -9.695 -4.625 1 88.75 333 LEU A O 1
ATOM 2667 N N . ALA A 1 334 ? -13.055 -8.977 -2.779 1 91.12 334 ALA A N 1
ATOM 2668 C CA . ALA A 1 334 ? -13.055 -7.582 -3.217 1 91.12 334 ALA A CA 1
ATOM 2669 C C . ALA A 1 334 ? -11.633 -7.07 -3.398 1 91.12 334 ALA A C 1
ATOM 2671 O O . ALA A 1 334 ? -11.352 -6.324 -4.34 1 91.12 334 ALA A O 1
ATOM 2672 N N . SER A 1 335 ? -10.758 -7.453 -2.531 1 91.81 335 SER A N 1
ATOM 2673 C CA . SER A 1 335 ? -9.359 -7.055 -2.617 1 91.81 335 SER A CA 1
ATOM 2674 C C . SER A 1 335 ? -8.672 -7.703 -3.814 1 91.81 335 SER A C 1
ATOM 2676 O O . SER A 1 335 ? -7.801 -7.098 -4.441 1 91.81 335 SER A O 1
ATOM 2678 N N . GLU A 1 336 ? -9.008 -8.875 -4.102 1 90.44 336 GLU A N 1
ATOM 2679 C CA . GLU A 1 336 ? -8.438 -9.57 -5.254 1 90.44 336 GLU A CA 1
ATOM 2680 C C . GLU A 1 336 ? -8.852 -8.898 -6.559 1 90.44 336 GLU A C 1
ATOM 2682 O O . GLU A 1 336 ? -8.07 -8.828 -7.508 1 90.44 336 GLU A O 1
ATOM 2687 N N . VAL A 1 337 ? -10.102 -8.461 -6.566 1 91.69 337 VAL A N 1
ATOM 2688 C CA . VAL A 1 337 ? -10.586 -7.734 -7.742 1 91.69 337 VAL A CA 1
ATOM 2689 C C . VAL A 1 337 ? -9.75 -6.473 -7.949 1 91.69 337 VAL A C 1
ATOM 2691 O O . VAL A 1 337 ? -9.367 -6.152 -9.078 1 91.69 337 VAL A O 1
ATOM 2694 N N . PHE A 1 338 ? -9.492 -5.801 -6.891 1 95.62 338 PHE A N 1
ATOM 2695 C CA . PHE A 1 338 ? -8.688 -4.59 -6.941 1 95.62 338 PHE A CA 1
ATOM 2696 C C . PHE A 1 338 ? -7.27 -4.898 -7.402 1 95.62 338 PHE A C 1
ATOM 2698 O O . PHE A 1 338 ? -6.73 -4.219 -8.281 1 95.62 338 PHE A O 1
ATOM 2705 N N . ASN A 1 339 ? -6.695 -5.875 -6.832 1 93 339 ASN A N 1
ATOM 2706 C CA . ASN A 1 339 ? -5.34 -6.281 -7.188 1 93 339 ASN A CA 1
ATOM 2707 C C . ASN A 1 339 ? -5.234 -6.652 -8.664 1 93 339 ASN A C 1
ATOM 2709 O O . ASN A 1 339 ? -4.242 -6.324 -9.32 1 93 339 ASN A O 1
ATOM 2713 N N . GLU A 1 340 ? -6.191 -7.355 -9.164 1 90.06 340 GLU A N 1
ATOM 2714 C CA . GLU A 1 340 ? -6.203 -7.75 -10.57 1 90.06 340 GLU A CA 1
ATOM 2715 C C . GLU A 1 340 ? -6.277 -6.535 -11.484 1 90.06 340 GLU A C 1
ATOM 2717 O O . GLU A 1 340 ? -5.691 -6.531 -12.57 1 90.06 340 GLU A O 1
ATOM 2722 N N . ALA A 1 341 ? -7.059 -5.57 -11.062 1 92.88 341 ALA A N 1
ATOM 2723 C CA . ALA A 1 341 ? -7.164 -4.352 -11.867 1 92.88 341 ALA A CA 1
ATOM 2724 C C . ALA A 1 341 ? -5.824 -3.629 -11.945 1 92.88 341 ALA A C 1
ATOM 2726 O O . ALA A 1 341 ? -5.418 -3.168 -13.016 1 92.88 341 ALA A O 1
ATOM 2727 N N . ILE A 1 342 ? -5.164 -3.547 -10.82 1 94.88 342 ILE A N 1
ATOM 2728 C CA . ILE A 1 342 ? -3.867 -2.883 -10.766 1 94.88 342 ILE A CA 1
ATOM 2729 C C . ILE A 1 342 ? -2.846 -3.676 -11.578 1 94.88 342 ILE A C 1
ATOM 2731 O O . ILE A 1 342 ? -2.047 -3.098 -12.32 1 94.88 342 ILE A O 1
ATOM 2735 N N . CYS A 1 343 ? -2.869 -4.973 -11.438 1 92.44 343 CYS A N 1
ATOM 2736 C CA . CYS A 1 343 ? -1.973 -5.836 -12.203 1 92.44 343 CYS A CA 1
ATOM 2737 C C . CYS A 1 343 ? -2.188 -5.66 -13.695 1 92.44 343 CYS A C 1
ATOM 2739 O O . CYS A 1 343 ? -1.227 -5.629 -14.469 1 92.44 343 CYS A O 1
ATOM 2741 N N . GLY A 1 344 ? -3.504 -5.594 -14.047 1 90.75 344 GLY A N 1
ATOM 2742 C CA . GLY A 1 344 ? -3.799 -5.375 -15.453 1 90.75 344 GLY A CA 1
ATOM 2743 C C . GLY A 1 344 ? -3.174 -4.105 -16 1 90.75 344 GLY A C 1
ATOM 2744 O O . GLY A 1 344 ? -2.643 -4.098 -17.109 1 90.75 344 GLY A O 1
ATOM 2745 N N . LEU A 1 345 ? -3.248 -3.08 -15.281 1 94.69 345 LEU A N 1
ATOM 2746 C CA . LEU A 1 345 ? -2.645 -1.812 -15.68 1 94.69 345 LEU A CA 1
ATOM 2747 C C . LEU A 1 345 ? -1.131 -1.947 -15.805 1 94.69 345 LEU A C 1
ATOM 2749 O O . LEU A 1 345 ? -0.546 -1.522 -16.797 1 94.69 345 LEU A O 1
ATOM 2753 N N . LEU A 1 346 ? -0.452 -2.488 -14.805 1 95.38 346 LEU A N 1
ATOM 2754 C CA . LEU A 1 346 ? 1 -2.629 -14.789 1 95.38 346 LEU A CA 1
ATOM 2755 C C . LEU A 1 346 ? 1.48 -3.498 -15.945 1 95.38 346 LEU A C 1
ATOM 2757 O O . LEU A 1 346 ? 2.465 -3.164 -16.609 1 95.38 346 LEU A O 1
ATOM 2761 N N . LYS A 1 347 ? 0.755 -4.605 -16.156 1 92.69 347 LYS A N 1
ATOM 2762 C CA . LYS A 1 347 ? 1.115 -5.496 -17.266 1 92.69 347 LYS A CA 1
ATOM 2763 C C . LYS A 1 347 ? 1.063 -4.766 -18.594 1 92.69 347 LYS A C 1
ATOM 2765 O O . LYS A 1 347 ? 2.008 -4.84 -19.391 1 92.69 347 LYS A O 1
ATOM 2770 N N . ARG A 1 348 ? 0.029 -4.09 -18.859 1 92.81 348 ARG A N 1
ATOM 2771 C CA . ARG A 1 348 ? -0.139 -3.361 -20.109 1 92.81 348 ARG A CA 1
ATOM 2772 C C . ARG A 1 348 ? 0.951 -2.309 -20.281 1 92.81 348 ARG A C 1
ATOM 2774 O O . ARG A 1 348 ? 1.544 -2.191 -21.344 1 92.81 348 ARG A O 1
ATOM 2781 N N . LYS A 1 349 ? 1.188 -1.573 -19.25 1 95.81 349 LYS A N 1
ATOM 2782 C CA . LYS A 1 349 ? 2.15 -0.479 -19.328 1 95.81 349 LYS A CA 1
ATOM 2783 C C . LYS A 1 349 ? 3.57 -1.008 -19.516 1 95.81 349 LYS A C 1
ATOM 2785 O O . LYS A 1 349 ? 4.355 -0.439 -20.266 1 95.81 349 LYS A O 1
ATOM 2790 N N . ILE A 1 350 ? 3.924 -2.029 -18.812 1 94.94 350 ILE A N 1
ATOM 2791 C CA . ILE A 1 350 ? 5.258 -2.609 -18.922 1 94.94 350 ILE A CA 1
ATOM 2792 C C . ILE A 1 350 ? 5.438 -3.223 -20.312 1 94.94 350 ILE A C 1
ATOM 2794 O O . ILE A 1 350 ? 6.465 -3.014 -20.953 1 94.94 350 ILE A O 1
ATOM 2798 N N . ARG A 1 351 ? 4.477 -3.887 -20.766 1 92.94 351 ARG A N 1
ATOM 2799 C CA . ARG A 1 351 ? 4.555 -4.535 -22.078 1 92.94 351 ARG A CA 1
ATOM 2800 C C . ARG A 1 351 ? 4.711 -3.504 -23.188 1 92.94 351 ARG A C 1
ATOM 2802 O O . ARG A 1 351 ? 5.566 -3.652 -24.062 1 92.94 351 ARG A O 1
ATOM 2809 N N . THR A 1 352 ? 3.902 -2.5 -23.172 1 93.81 352 THR A N 1
ATOM 2810 C CA . THR A 1 352 ? 3.875 -1.521 -24.25 1 93.81 352 THR A CA 1
ATOM 2811 C C . THR A 1 352 ? 5.141 -0.67 -24.234 1 93.81 352 THR A C 1
ATOM 2813 O O . THR A 1 352 ? 5.488 -0.054 -25.25 1 93.81 352 THR A O 1
ATOM 2816 N N . SER A 1 353 ? 5.812 -0.714 -23.109 1 96.25 353 SER A N 1
ATOM 2817 C CA . SER A 1 353 ? 7.008 0.116 -23.016 1 96.25 353 SER A CA 1
ATOM 2818 C C . SER A 1 353 ? 8.273 -0.736 -23.016 1 96.25 353 SER A C 1
ATOM 2820 O O . SER A 1 353 ? 9.367 -0.237 -22.734 1 96.25 353 SER A O 1
ATOM 2822 N N . LEU A 1 354 ? 8.07 -1.963 -23.266 1 95 354 LEU A N 1
ATOM 2823 C CA . LEU A 1 354 ? 9.219 -2.867 -23.266 1 95 354 LEU A CA 1
ATOM 2824 C C . LEU A 1 354 ? 10.211 -2.488 -24.359 1 95 354 LEU A C 1
ATOM 2826 O O . LEU A 1 354 ? 9.828 -2.301 -25.516 1 95 354 LEU A O 1
ATOM 2830 N N . ARG A 1 355 ? 11.547 -2.393 -24 1 94.94 355 ARG A N 1
ATOM 2831 C CA . ARG A 1 355 ? 12.57 -1.955 -24.953 1 94.94 355 ARG A CA 1
ATOM 2832 C C . ARG A 1 355 ? 13.508 -3.098 -25.312 1 94.94 355 ARG A C 1
ATOM 2834 O O . ARG A 1 355 ? 13.961 -3.205 -26.453 1 94.94 355 ARG A O 1
ATOM 2841 N N . LYS A 1 356 ? 13.875 -3.75 -24.25 1 93.69 356 LYS A N 1
ATOM 2842 C CA . LYS A 1 356 ? 14.914 -4.754 -24.469 1 93.69 356 LYS A CA 1
ATOM 2843 C C . LYS A 1 356 ? 14.773 -5.91 -23.484 1 93.69 356 LYS A C 1
ATOM 2845 O O . LYS A 1 356 ? 14.258 -5.734 -22.375 1 93.69 356 LYS A O 1
ATOM 2850 N N . THR A 1 357 ? 15.141 -7.09 -24 1 92.75 357 THR A N 1
ATOM 2851 C CA . THR A 1 357 ? 15.312 -8.273 -23.172 1 92.75 357 THR A CA 1
ATOM 2852 C C . THR A 1 357 ? 16.75 -8.789 -23.25 1 92.75 357 THR A C 1
ATOM 2854 O O . THR A 1 357 ? 17.344 -8.852 -24.328 1 92.75 357 THR A O 1
ATOM 2857 N N . ASP A 1 358 ? 17.328 -8.945 -22.062 1 90.94 358 ASP A N 1
ATOM 2858 C CA . ASP A 1 358 ? 18.672 -9.508 -22.016 1 90.94 358 ASP A CA 1
ATOM 2859 C C . ASP A 1 358 ? 18.672 -10.859 -21.312 1 90.94 358 ASP A C 1
ATOM 2861 O O . ASP A 1 358 ? 17.609 -11.43 -21.047 1 90.94 358 ASP A O 1
ATOM 2865 N N . GLU A 1 359 ? 19.828 -11.375 -21.047 1 90.25 359 GLU A N 1
ATOM 2866 C CA . GLU A 1 359 ? 19.969 -12.719 -20.484 1 90.25 359 GLU A CA 1
ATOM 2867 C C . GLU A 1 359 ? 19.328 -12.812 -19.094 1 90.25 359 GLU A C 1
ATOM 2869 O O . GLU A 1 359 ? 18.75 -13.844 -18.734 1 90.25 359 GLU A O 1
ATOM 2874 N N . TRP A 1 360 ? 19.438 -11.727 -18.375 1 94.38 360 TRP A N 1
ATOM 2875 C CA . TRP A 1 360 ? 19 -11.844 -16.984 1 94.38 360 TRP A CA 1
ATOM 2876 C C . TRP A 1 360 ? 18.062 -10.695 -16.609 1 94.38 360 TRP A C 1
ATOM 2878 O O . TRP A 1 360 ? 17.891 -10.398 -15.43 1 94.38 360 TRP A O 1
ATOM 2888 N N . SER A 1 361 ? 17.516 -10.039 -17.641 1 94.38 361 SER A N 1
ATOM 2889 C CA . SER A 1 361 ? 16.719 -8.875 -17.297 1 94.38 361 SER A CA 1
ATOM 2890 C C . SER A 1 361 ? 15.859 -8.414 -18.469 1 94.38 361 SER A C 1
ATOM 2892 O O . SER A 1 361 ? 15.953 -8.969 -19.562 1 94.38 361 SER A O 1
ATOM 2894 N N . ILE A 1 362 ? 14.969 -7.555 -18.125 1 95.81 362 ILE A N 1
ATOM 2895 C CA . ILE A 1 362 ? 14.227 -6.801 -19.125 1 95.81 362 ILE A CA 1
ATOM 2896 C C . ILE A 1 362 ? 14.375 -5.305 -18.875 1 95.81 362 ILE A C 1
ATOM 2898 O O . ILE A 1 362 ? 14.703 -4.891 -17.75 1 95.81 362 ILE A O 1
ATOM 2902 N N . THR A 1 363 ? 14.25 -4.551 -19.922 1 95.56 363 THR A N 1
ATOM 2903 C CA . THR A 1 363 ? 14.258 -3.096 -19.797 1 95.56 363 THR A CA 1
ATOM 2904 C C . THR A 1 363 ? 12.984 -2.498 -20.406 1 95.56 363 THR A C 1
ATOM 2906 O O . THR A 1 363 ? 12.594 -2.844 -21.516 1 95.56 363 THR A O 1
ATOM 2909 N N . PHE A 1 364 ? 12.266 -1.69 -19.641 1 96.56 364 PHE A N 1
ATOM 2910 C CA . PHE A 1 364 ? 11.086 -0.994 -20.125 1 96.56 364 PHE A CA 1
ATOM 2911 C C . PHE A 1 364 ? 11.125 0.48 -19.734 1 96.56 364 PHE A C 1
ATOM 2913 O O . PHE A 1 364 ? 11.82 0.858 -18.797 1 96.56 364 PHE A O 1
ATOM 2920 N N . ASP A 1 365 ? 10.367 1.334 -20.359 1 95.69 365 ASP A N 1
ATOM 2921 C CA . ASP A 1 365 ? 10.445 2.783 -20.219 1 95.69 365 ASP A CA 1
ATOM 2922 C C . ASP A 1 365 ? 9.359 3.295 -19.266 1 95.69 365 ASP A C 1
ATOM 2924 O O . ASP A 1 365 ? 9.414 4.438 -18.812 1 95.69 365 ASP A O 1
ATOM 2928 N N . TYR A 1 366 ? 8.422 2.521 -18.922 1 95.75 366 TYR A N 1
ATOM 2929 C CA . TYR A 1 366 ? 7.328 2.961 -18.078 1 95.75 366 TYR A CA 1
ATOM 2930 C C . TYR A 1 366 ? 7.852 3.492 -16.75 1 95.75 366 TYR A C 1
ATOM 2932 O O . TYR A 1 366 ? 8.617 2.811 -16.047 1 95.75 366 TYR A O 1
ATOM 2940 N N . ASP A 1 367 ? 7.406 4.652 -16.344 1 90.75 367 ASP A N 1
ATOM 2941 C CA . ASP A 1 367 ? 7.992 5.328 -15.195 1 90.75 367 ASP A CA 1
ATOM 2942 C C . ASP A 1 367 ? 7.062 5.266 -13.984 1 90.75 367 ASP A C 1
ATOM 2944 O O . ASP A 1 367 ? 7.355 5.844 -12.938 1 90.75 367 ASP A O 1
ATOM 2948 N N . GLY A 1 368 ? 5.918 4.684 -14.141 1 92.5 368 GLY A N 1
ATOM 2949 C CA . GLY A 1 368 ? 5.012 4.547 -13.008 1 92.5 368 GLY A CA 1
ATOM 2950 C C . GLY A 1 368 ? 3.898 5.574 -13.008 1 92.5 368 GLY A C 1
ATOM 2951 O O . GLY A 1 368 ? 3.055 5.586 -12.109 1 92.5 368 GLY A O 1
ATOM 2952 N N . ALA A 1 369 ? 3.816 6.438 -14.039 1 91.31 369 ALA A N 1
ATOM 2953 C CA . ALA A 1 369 ? 2.777 7.461 -14.094 1 91.31 369 ALA A CA 1
ATOM 2954 C C . ALA A 1 369 ? 1.414 6.844 -14.398 1 91.31 369 ALA A C 1
ATOM 2956 O O . ALA A 1 369 ? 1.301 5.961 -15.25 1 91.31 369 ALA A O 1
ATOM 2957 N N . VAL A 1 370 ? 0.428 7.23 -13.656 1 95.06 370 VAL A N 1
ATOM 2958 C CA . VAL A 1 370 ? -0.948 6.801 -13.883 1 95.06 370 VAL A CA 1
ATOM 2959 C C . VAL A 1 370 ? -1.785 7.98 -14.367 1 95.06 370 VAL A C 1
ATOM 2961 O O . VAL A 1 370 ? -1.925 8.984 -13.664 1 95.06 370 VAL A O 1
ATOM 2964 N N . SER A 1 371 ? -2.309 7.855 -15.539 1 94.31 371 SER A N 1
ATOM 2965 C CA . SER A 1 371 ? -3.121 8.93 -16.094 1 94.31 371 SER A CA 1
ATOM 2966 C C . SER A 1 371 ? -4.516 8.945 -15.477 1 94.31 371 SER A C 1
ATOM 2968 O O . SER A 1 371 ? -4.918 7.988 -14.82 1 94.31 371 SER A O 1
ATOM 2970 N N . LEU A 1 372 ? -5.246 10.055 -15.688 1 93.69 372 LEU A N 1
ATOM 2971 C CA . LEU A 1 372 ? -6.633 10.133 -15.242 1 93.69 372 LEU A CA 1
ATOM 2972 C C . LEU A 1 372 ? -7.496 9.102 -15.953 1 93.69 372 LEU A C 1
ATOM 2974 O O . LEU A 1 372 ? -8.406 8.523 -15.352 1 93.69 372 LEU A O 1
ATOM 2978 N N . GLU A 1 373 ? -7.18 8.938 -17.141 1 94.81 373 GLU A N 1
ATOM 2979 C CA . GLU A 1 373 ? -7.93 7.965 -17.938 1 94.81 373 GLU A CA 1
ATOM 2980 C C . GLU A 1 373 ? -7.742 6.551 -17.375 1 94.81 373 GLU A C 1
ATOM 2982 O O . GLU A 1 373 ? -8.703 5.781 -17.297 1 94.81 373 GLU A O 1
ATOM 2987 N N . ASP A 1 374 ? -6.488 6.16 -17.047 1 95.56 374 ASP A N 1
ATOM 2988 C CA . ASP A 1 374 ? -6.207 4.852 -16.469 1 95.56 374 ASP A CA 1
ATOM 2989 C C . ASP A 1 374 ? -7.051 4.617 -15.211 1 95.56 374 ASP A C 1
ATOM 2991 O O . ASP A 1 374 ? -7.668 3.561 -15.07 1 95.56 374 ASP A O 1
ATOM 2995 N N . SER A 1 375 ? -7.039 5.602 -14.289 1 95.62 375 SER A N 1
ATOM 2996 C CA . SER A 1 375 ? -7.734 5.469 -13.016 1 95.62 375 SER A CA 1
ATOM 2997 C C . SER A 1 375 ? -9.242 5.457 -13.203 1 95.62 375 SER A C 1
ATOM 2999 O O . SER A 1 375 ? -9.961 4.711 -12.531 1 95.62 375 SER A O 1
ATOM 3001 N N . GLU A 1 376 ? -9.727 6.215 -14.141 1 95.75 376 GLU A N 1
ATOM 3002 C CA . GLU A 1 376 ? -11.164 6.281 -14.398 1 95.75 376 GLU A CA 1
ATOM 3003 C C . GLU A 1 376 ? -11.68 4.969 -14.984 1 95.75 376 GLU A C 1
ATOM 3005 O O . GLU A 1 376 ? -12.781 4.527 -14.656 1 95.75 376 GLU A O 1
ATOM 3010 N N . GLN A 1 377 ? -10.93 4.438 -15.828 1 95.81 377 GLN A N 1
ATOM 3011 C CA . GLN A 1 377 ? -11.328 3.162 -16.422 1 95.81 377 GLN A CA 1
ATOM 3012 C C . GLN A 1 377 ? -11.469 2.082 -15.344 1 95.81 377 GLN A C 1
ATOM 3014 O O . GLN A 1 377 ? -12.422 1.304 -15.367 1 95.81 377 GLN A O 1
ATOM 3019 N N . ILE A 1 378 ? -10.516 1.992 -14.469 1 95.88 378 ILE A N 1
ATOM 3020 C CA . ILE A 1 378 ? -10.562 1.009 -13.391 1 95.88 378 ILE A CA 1
ATOM 3021 C C . ILE A 1 378 ? -11.766 1.28 -12.492 1 95.88 378 ILE A C 1
ATOM 3023 O O . ILE A 1 378 ? -12.492 0.356 -12.125 1 95.88 378 ILE A O 1
ATOM 3027 N N . LEU A 1 379 ? -11.945 2.541 -12.141 1 96.94 379 LEU A N 1
ATOM 3028 C CA . LEU A 1 379 ? -13.031 2.92 -11.25 1 96.94 379 LEU A CA 1
ATOM 3029 C C . LEU A 1 379 ? -14.391 2.643 -11.891 1 96.94 379 LEU A C 1
ATOM 3031 O O . LEU A 1 379 ? -15.32 2.201 -11.211 1 96.94 379 LEU A O 1
ATOM 3035 N N . ASP A 1 380 ? -14.5 2.945 -13.195 1 96.81 380 ASP A N 1
ATOM 3036 C CA . ASP A 1 380 ? -15.75 2.701 -13.906 1 96.81 380 ASP A CA 1
ATOM 3037 C C . ASP A 1 380 ? -16.094 1.215 -13.906 1 96.81 380 ASP A C 1
ATOM 3039 O O . ASP A 1 380 ? -17.266 0.846 -13.727 1 96.81 380 ASP A O 1
ATOM 3043 N N . SER A 1 381 ? -15.109 0.404 -14.156 1 94 381 SER A N 1
ATOM 3044 C CA . SER A 1 381 ? -15.336 -1.038 -14.125 1 94 381 SER A CA 1
ATOM 3045 C C . SER A 1 381 ? -15.789 -1.497 -12.742 1 94 381 SER A C 1
ATOM 3047 O O . SER A 1 381 ? -16.656 -2.369 -12.625 1 94 381 SER A O 1
ATOM 3049 N N . ALA A 1 382 ? -15.18 -0.957 -11.703 1 95.81 382 ALA A N 1
ATOM 3050 C CA . ALA A 1 382 ? -15.539 -1.303 -10.328 1 95.81 382 ALA A CA 1
ATOM 3051 C C . ALA A 1 382 ? -16.953 -0.834 -10 1 95.81 382 ALA A C 1
ATOM 3053 O O . ALA A 1 382 ? -17.703 -1.539 -9.32 1 95.81 382 ALA A O 1
ATOM 3054 N N . ARG A 1 383 ? -17.281 0.345 -10.484 1 97 383 ARG A N 1
ATOM 3055 C CA . ARG A 1 383 ? -18.625 0.874 -10.273 1 97 383 ARG A CA 1
ATOM 3056 C C . ARG A 1 383 ? -19.672 0.006 -10.969 1 97 383 ARG A C 1
ATOM 3058 O O . ARG A 1 383 ? -20.75 -0.234 -10.422 1 97 383 ARG A O 1
ATOM 3065 N N . ALA A 1 384 ? -19.328 -0.353 -12.141 1 96.06 384 ALA A N 1
ATOM 3066 C CA . ALA A 1 384 ? -20.234 -1.225 -12.883 1 96.06 384 ALA A CA 1
ATOM 3067 C C . ALA A 1 384 ? -20.469 -2.537 -12.133 1 96.06 384 ALA A C 1
ATOM 3069 O O . ALA A 1 384 ? -21.594 -3.027 -12.062 1 96.06 384 ALA A O 1
ATOM 3070 N N . LEU A 1 385 ? -19.422 -3.131 -11.672 1 94.75 385 LEU A N 1
ATOM 3071 C CA . LEU A 1 385 ? -19.531 -4.359 -10.891 1 94.75 385 LEU A CA 1
ATOM 3072 C C . LEU A 1 385 ? -20.359 -4.137 -9.625 1 94.75 385 LEU A C 1
ATOM 3074 O O . LEU A 1 385 ? -21.203 -4.961 -9.281 1 94.75 385 LEU A O 1
ATOM 3078 N N . HIS A 1 386 ? -20.031 -3.057 -8.93 1 96.44 386 HIS A N 1
ATOM 3079 C CA . HIS A 1 386 ? -20.766 -2.701 -7.715 1 96.44 386 HIS A CA 1
ATOM 3080 C C . HIS A 1 386 ? -22.25 -2.564 -7.992 1 96.44 386 HIS A C 1
ATOM 3082 O O . HIS A 1 386 ? -23.078 -3.033 -7.207 1 96.44 386 HIS A O 1
ATOM 3088 N N . SER A 1 387 ? -22.562 -1.936 -9.078 1 96.88 387 SER A N 1
ATOM 3089 C CA . SER A 1 387 ? -23.969 -1.761 -9.477 1 96.88 387 SER A CA 1
ATOM 3090 C C . SER A 1 387 ? -24.641 -3.104 -9.734 1 96.88 387 SER A C 1
ATOM 3092 O O . SER A 1 387 ? -25.812 -3.297 -9.391 1 96.88 387 SER A O 1
ATOM 3094 N N . ARG A 1 388 ? -23.938 -3.945 -10.352 1 95.56 388 ARG A N 1
ATOM 3095 C CA . ARG A 1 388 ? -24.469 -5.281 -10.594 1 95.56 388 ARG A CA 1
ATOM 3096 C C . ARG A 1 388 ? -24.75 -6.008 -9.281 1 95.56 388 ARG A C 1
ATOM 3098 O O . ARG A 1 388 ? -25.75 -6.711 -9.156 1 95.56 388 ARG A O 1
ATOM 3105 N N . VAL A 1 389 ? -23.875 -5.898 -8.336 1 95.06 389 VAL A N 1
ATOM 3106 C CA . VAL A 1 389 ? -24.047 -6.523 -7.027 1 95.06 389 VAL A CA 1
ATOM 3107 C C . VAL A 1 389 ? -25.281 -5.961 -6.344 1 95.06 389 VAL A C 1
ATOM 3109 O O . VAL A 1 389 ? -26.078 -6.707 -5.766 1 95.06 389 VAL A O 1
ATOM 3112 N N . LEU A 1 390 ? -25.422 -4.656 -6.418 1 95.62 390 LEU A N 1
ATOM 3113 C CA . LEU A 1 390 ? -26.578 -4.02 -5.805 1 95.62 390 LEU A CA 1
ATOM 3114 C C . LEU A 1 390 ? -27.875 -4.492 -6.465 1 95.62 390 LEU A C 1
ATOM 3116 O O . LEU A 1 390 ? -28.891 -4.656 -5.793 1 95.62 390 LEU A O 1
ATOM 3120 N N . GLN A 1 391 ? -27.828 -4.617 -7.758 1 96.06 391 GLN A N 1
ATOM 3121 C CA . GLN A 1 391 ? -29.016 -5.117 -8.469 1 96.06 391 GLN A CA 1
ATOM 3122 C C . GLN A 1 391 ? -29.375 -6.523 -8 1 96.06 391 GLN A C 1
ATOM 3124 O O . GLN A 1 391 ? -30.562 -6.824 -7.797 1 96.06 391 GLN A O 1
ATOM 3129 N N . ARG A 1 392 ? -28.406 -7.395 -7.887 1 95.44 392 ARG A N 1
ATOM 3130 C CA . ARG A 1 392 ? -28.656 -8.75 -7.402 1 95.44 392 ARG A CA 1
ATOM 3131 C C . ARG A 1 392 ? -29.172 -8.727 -5.965 1 95.44 392 ARG A C 1
ATOM 3133 O O . ARG A 1 392 ? -29.953 -9.594 -5.566 1 95.44 392 ARG A O 1
ATOM 3140 N N . MET A 1 393 ? -28.672 -7.781 -5.199 1 93.88 393 MET A N 1
ATOM 3141 C CA . MET A 1 393 ? -29.141 -7.617 -3.82 1 93.88 393 MET A CA 1
ATOM 3142 C C . MET A 1 393 ? -30.625 -7.285 -3.775 1 93.88 393 MET A C 1
ATOM 3144 O O . MET A 1 393 ? -31.359 -7.832 -2.955 1 93.88 393 MET A O 1
ATOM 3148 N N . ALA A 1 394 ? -30.984 -6.402 -4.609 1 93.88 394 ALA A N 1
ATOM 3149 C CA . ALA A 1 394 ? -32.406 -6 -4.684 1 93.88 394 ALA A CA 1
ATOM 3150 C C . ALA A 1 394 ? -33.281 -7.168 -5.109 1 93.88 394 ALA A C 1
ATOM 3152 O O . ALA A 1 394 ? -34.438 -7.277 -4.664 1 93.88 394 ALA A O 1
ATOM 3153 N N . ASP A 1 395 ? -32.75 -8.039 -5.895 1 94.06 395 ASP A N 1
ATOM 3154 C CA . ASP A 1 395 ? -33.531 -9.148 -6.449 1 94.06 395 ASP A CA 1
ATOM 3155 C C . ASP A 1 395 ? -33.438 -10.375 -5.543 1 94.06 395 ASP A C 1
ATOM 3157 O O . ASP A 1 395 ? -34.094 -11.398 -5.812 1 94.06 395 ASP A O 1
ATOM 3161 N N . ALA A 1 396 ? -32.656 -10.242 -4.52 1 93.81 396 ALA A N 1
ATOM 3162 C CA . ALA A 1 396 ? -32.438 -11.406 -3.67 1 93.81 396 ALA A CA 1
ATOM 3163 C C . ALA A 1 396 ? -33.719 -11.883 -3.021 1 93.81 396 ALA A C 1
ATOM 3165 O O . ALA A 1 396 ? -34.562 -11.07 -2.592 1 93.81 396 ALA A O 1
ATOM 3166 N N . GLN A 1 397 ? -33.844 -13.156 -2.916 1 90.62 397 GLN A N 1
ATOM 3167 C CA . GLN A 1 397 ? -35.094 -13.75 -2.41 1 90.62 397 GLN A CA 1
ATOM 3168 C C . GLN A 1 397 ? -34.969 -14.039 -0.915 1 90.62 397 GLN A C 1
ATOM 3170 O O . GLN A 1 397 ? -36 -14.164 -0.23 1 90.62 397 GLN A O 1
ATOM 3175 N N . SER A 1 398 ? -33.812 -14.273 -0.512 1 92.25 398 SER A N 1
ATOM 3176 C CA . SER A 1 398 ? -33.625 -14.562 0.903 1 92.25 398 SER A CA 1
ATOM 3177 C C . SER A 1 398 ? -32.844 -13.438 1.592 1 92.25 398 SER A C 1
ATOM 3179 O O . SER A 1 398 ? -32.094 -12.719 0.951 1 92.25 398 SER A O 1
ATOM 3181 N N . SER A 1 399 ? -33.156 -13.328 2.92 1 88.94 399 SER A N 1
ATOM 3182 C CA . SER A 1 399 ? -32.469 -12.297 3.701 1 88.94 399 SER A CA 1
ATOM 3183 C C . SER A 1 399 ? -30.984 -12.594 3.838 1 88.94 399 SER A C 1
ATOM 3185 O O . SER A 1 399 ? -30.156 -11.672 3.861 1 88.94 399 SER A O 1
ATOM 3187 N N . GLU A 1 400 ? -30.688 -13.859 3.871 1 89.44 400 GLU A N 1
ATOM 3188 C CA . GLU A 1 400 ? -29.281 -14.258 3.99 1 89.44 400 GLU A CA 1
ATOM 3189 C C . GLU A 1 400 ? -28.5 -13.875 2.74 1 89.44 400 GLU A C 1
ATOM 3191 O O . GLU A 1 400 ? -27.359 -13.383 2.836 1 89.44 400 GLU A O 1
ATOM 3196 N N . ARG A 1 401 ? -29.125 -14.07 1.642 1 92.5 401 ARG A N 1
ATOM 3197 C CA . ARG A 1 401 ? -28.5 -13.719 0.369 1 92.5 401 ARG A CA 1
ATOM 3198 C C . ARG A 1 401 ? -28.344 -12.203 0.234 1 92.5 401 ARG A C 1
ATOM 3200 O O . ARG A 1 401 ? -27.312 -11.719 -0.236 1 92.5 401 ARG A O 1
ATOM 3207 N N . ARG A 1 402 ? -29.344 -11.484 0.65 1 91.44 402 ARG A N 1
ATOM 3208 C CA . ARG A 1 402 ? -29.297 -10.023 0.613 1 91.44 402 ARG A CA 1
ATOM 3209 C C . ARG A 1 402 ? -28.172 -9.484 1.479 1 91.44 402 ARG A C 1
ATOM 3211 O O . ARG A 1 402 ? -27.438 -8.578 1.064 1 91.44 402 ARG A O 1
ATOM 3218 N N . ASP A 1 403 ? -28 -10.141 2.58 1 86.56 403 ASP A N 1
ATOM 3219 C CA . ASP A 1 403 ? -26.953 -9.711 3.508 1 86.56 403 ASP A CA 1
ATOM 3220 C C . ASP A 1 403 ? -25.578 -10.008 2.945 1 86.56 403 ASP A C 1
ATOM 3222 O O . ASP A 1 403 ? -24.656 -9.188 3.07 1 86.56 403 ASP A O 1
ATOM 3226 N N . ALA A 1 404 ? -25.438 -11.117 2.398 1 88.81 404 ALA A N 1
ATOM 3227 C CA . ALA A 1 404 ? -24.156 -11.516 1.824 1 88.81 404 ALA A CA 1
ATOM 3228 C C . ALA A 1 404 ? -23.75 -10.578 0.695 1 88.81 404 ALA A C 1
ATOM 3230 O O . ALA A 1 404 ? -22.594 -10.172 0.608 1 88.81 404 ALA A O 1
ATOM 3231 N N . LEU A 1 405 ? -24.703 -10.25 -0.122 1 92.5 405 LEU A N 1
ATOM 3232 C CA . LEU A 1 405 ? -24.453 -9.352 -1.239 1 92.5 405 LEU A CA 1
ATOM 3233 C C . LEU A 1 405 ? -24.156 -7.938 -0.741 1 92.5 405 LEU A C 1
ATOM 3235 O O . LEU A 1 405 ? -23.312 -7.238 -1.303 1 92.5 405 LEU A O 1
ATOM 3239 N N . GLY A 1 406 ? -24.859 -7.547 0.27 1 89.31 406 GLY A N 1
ATOM 3240 C CA . GLY A 1 406 ? -24.609 -6.254 0.88 1 89.31 406 GLY A CA 1
ATOM 3241 C C . GLY A 1 406 ? -23.203 -6.129 1.453 1 89.31 406 GLY A C 1
ATOM 3242 O O . GLY A 1 406 ? -22.562 -5.098 1.295 1 89.31 406 GLY A O 1
ATOM 3243 N N . HIS A 1 407 ? -22.781 -7.207 2.062 1 86.06 407 HIS A N 1
ATOM 3244 C CA . HIS A 1 407 ? -21.422 -7.242 2.609 1 86.06 407 HIS A CA 1
ATOM 3245 C C . HIS A 1 407 ? -20.375 -7.156 1.501 1 86.06 407 HIS A C 1
ATOM 3247 O O . HIS A 1 407 ? -19.359 -6.48 1.653 1 86.06 407 HIS A O 1
ATOM 3253 N N . PHE A 1 408 ? -20.609 -7.859 0.48 1 90.94 408 PHE A N 1
ATOM 3254 C CA . PHE A 1 408 ? -19.688 -7.836 -0.641 1 90.94 408 PHE A CA 1
ATOM 3255 C C . PHE A 1 408 ? -19.656 -6.457 -1.291 1 90.94 408 PHE A C 1
ATOM 3257 O O . PHE A 1 408 ? -18.578 -5.961 -1.646 1 90.94 408 PHE A O 1
ATOM 3264 N N . ALA A 1 409 ? -20.812 -5.816 -1.414 1 92.94 409 ALA A N 1
ATOM 3265 C CA . ALA A 1 409 ? -20.906 -4.477 -1.987 1 92.94 409 ALA A CA 1
ATOM 3266 C C . ALA A 1 409 ? -20.125 -3.465 -1.146 1 92.94 409 ALA A C 1
ATOM 3268 O O . ALA A 1 409 ? -19.438 -2.605 -1.687 1 92.94 409 ALA A O 1
ATOM 3269 N N . ALA A 1 410 ? -20.297 -3.588 0.126 1 87.94 410 ALA A N 1
ATOM 3270 C CA . ALA A 1 410 ? -19.578 -2.701 1.033 1 87.94 410 ALA A CA 1
ATOM 3271 C C . ALA A 1 410 ? -18.062 -2.916 0.927 1 87.94 410 ALA A C 1
ATOM 3273 O O . ALA A 1 410 ? -17.281 -1.961 0.99 1 87.94 410 ALA A O 1
ATOM 3274 N N . GLY A 1 411 ? -17.734 -4.145 0.808 1 89.38 411 GLY A N 1
ATOM 3275 C CA . GLY A 1 411 ? -16.328 -4.473 0.632 1 89.38 411 GLY A CA 1
ATOM 3276 C C . GLY A 1 411 ? -15.727 -3.885 -0.634 1 89.38 411 GLY A C 1
ATOM 3277 O O . GLY A 1 411 ? -14.602 -3.389 -0.623 1 89.38 411 GLY A O 1
ATOM 3278 N N . LEU A 1 412 ? -16.484 -3.92 -1.71 1 93.31 412 LEU A N 1
ATOM 3279 C CA . LEU A 1 412 ? -16.047 -3.344 -2.975 1 93.31 412 LEU A CA 1
ATOM 3280 C C . LEU A 1 412 ? -15.867 -1.834 -2.854 1 93.31 412 LEU A C 1
ATOM 3282 O O . LEU A 1 412 ? -14.859 -1.285 -3.297 1 93.31 412 LEU A O 1
ATOM 3286 N N . SER A 1 413 ? -16.844 -1.23 -2.258 1 92.81 413 SER A N 1
ATOM 3287 C CA . SER A 1 413 ? -16.812 0.219 -2.094 1 92.81 413 SER A CA 1
ATOM 3288 C C . SER A 1 413 ? -15.594 0.653 -1.289 1 92.81 413 SER A C 1
ATOM 3290 O O . SER A 1 413 ? -14.867 1.566 -1.693 1 92.81 413 SER A O 1
ATOM 3292 N N . ARG A 1 414 ? -15.305 -0.021 -0.287 1 88.5 414 ARG A N 1
ATOM 3293 C CA . ARG A 1 414 ? -14.18 0.327 0.58 1 88.5 414 ARG A CA 1
ATOM 3294 C C . ARG A 1 414 ? -12.852 0.087 -0.124 1 88.5 414 ARG A C 1
ATOM 3296 O O . ARG A 1 414 ? -11.906 0.866 0.036 1 88.5 414 ARG A O 1
ATOM 3303 N N . THR A 1 415 ? -12.797 -1.016 -0.78 1 93.25 415 THR A N 1
ATOM 3304 C CA . THR A 1 415 ? -11.562 -1.393 -1.451 1 93.25 415 THR A CA 1
ATOM 3305 C C . THR A 1 415 ? -11.219 -0.395 -2.555 1 93.25 415 THR A C 1
ATOM 3307 O O . THR A 1 415 ? -10.039 -0.103 -2.791 1 93.25 415 THR A O 1
ATOM 3310 N N . PHE A 1 416 ? -12.234 0.12 -3.121 1 96.06 416 PHE A N 1
ATOM 3311 C CA . PHE A 1 416 ? -12.023 1.051 -4.227 1 96.06 416 PHE A CA 1
ATOM 3312 C C . PHE A 1 416 ? -12.227 2.49 -3.764 1 96.06 416 PHE A C 1
ATOM 3314 O O . PHE A 1 416 ? -12.68 3.336 -4.539 1 96.06 416 PHE A O 1
ATOM 3321 N N . TYR A 1 417 ? -11.984 2.723 -2.502 1 92.31 417 TYR A N 1
ATOM 3322 C CA . TYR A 1 417 ? -11.922 4.051 -1.9 1 92.31 417 TYR A CA 1
ATOM 3323 C C . TYR A 1 417 ? -13.242 4.793 -2.084 1 92.31 417 TYR A C 1
ATOM 3325 O O . TYR A 1 417 ? -13.25 5.953 -2.506 1 92.31 417 TYR A O 1
ATOM 3333 N N . ASP A 1 418 ? -14.344 4.109 -1.828 1 90.75 418 ASP A N 1
ATOM 3334 C CA . ASP A 1 418 ? -15.703 4.633 -1.902 1 90.75 418 ASP A CA 1
ATOM 3335 C C . ASP A 1 418 ? -15.977 5.27 -3.264 1 90.75 418 ASP A C 1
ATOM 3337 O O . ASP A 1 418 ? -16.812 6.172 -3.379 1 90.75 418 ASP A O 1
ATOM 3341 N N . PHE A 1 419 ? -15.203 4.961 -4.227 1 94.5 419 PHE A N 1
ATOM 3342 C CA . PHE A 1 419 ? -15.32 5.34 -5.629 1 94.5 419 PHE A CA 1
ATOM 3343 C C . PHE A 1 419 ? -15.125 6.844 -5.801 1 94.5 419 PHE A C 1
ATOM 3345 O O . PHE A 1 419 ? -15.703 7.449 -6.707 1 94.5 419 PHE A O 1
ATOM 3352 N N . GLU A 1 420 ? -14.406 7.441 -4.801 1 92.75 420 GLU A N 1
ATOM 3353 C CA . GLU A 1 420 ? -14.023 8.844 -4.945 1 92.75 420 GLU A CA 1
ATOM 3354 C C . GLU A 1 420 ? -12.859 9.008 -5.918 1 92.75 420 GLU A C 1
ATOM 3356 O O . GLU A 1 420 ? -11.742 8.578 -5.633 1 92.75 420 GLU A O 1
ATOM 3361 N N . PRO A 1 421 ? -13.055 9.664 -7.016 1 93.38 421 PRO A N 1
ATOM 3362 C CA . PRO A 1 421 ? -12.102 9.617 -8.125 1 93.38 421 PRO A CA 1
ATOM 3363 C C . PRO A 1 421 ? -10.727 10.156 -7.742 1 93.38 421 PRO A C 1
ATOM 3365 O O . PRO A 1 421 ? -9.711 9.555 -8.086 1 93.38 421 PRO A O 1
ATOM 3368 N N . ASP A 1 422 ? -10.648 11.305 -7.066 1 92.75 422 ASP A N 1
ATOM 3369 C CA . ASP A 1 422 ? -9.359 11.906 -6.727 1 92.75 422 ASP A CA 1
ATOM 3370 C C . ASP A 1 422 ? -8.594 11.047 -5.723 1 92.75 422 ASP A C 1
ATOM 3372 O O . ASP A 1 422 ? -7.379 10.875 -5.84 1 92.75 422 ASP A O 1
ATOM 3376 N N . PHE A 1 423 ? -9.406 10.617 -4.789 1 92.88 423 PHE A N 1
ATOM 3377 C CA . PHE A 1 423 ? -8.789 9.781 -3.766 1 92.88 423 PHE A CA 1
ATOM 3378 C C . PHE A 1 423 ? -8.281 8.477 -4.367 1 92.88 423 PHE A C 1
ATOM 3380 O O . PHE A 1 423 ? -7.191 8.016 -4.031 1 92.88 423 PHE A O 1
ATOM 3387 N N . PHE A 1 424 ? -9.078 7.918 -5.25 1 95.19 424 PHE A N 1
ATOM 3388 C CA . PHE A 1 424 ? -8.695 6.695 -5.945 1 95.19 424 PHE A CA 1
ATOM 3389 C C . PHE A 1 424 ? -7.457 6.926 -6.801 1 95.19 424 PHE A C 1
ATOM 3391 O O . PHE A 1 424 ? -6.508 6.141 -6.754 1 95.19 424 PHE A O 1
ATOM 3398 N N . GLN A 1 425 ? -7.461 7.992 -7.527 1 94.62 425 GLN A N 1
ATOM 3399 C CA . GLN A 1 425 ? -6.348 8.344 -8.398 1 94.62 425 GLN A CA 1
ATOM 3400 C C . GLN A 1 425 ? -5.059 8.516 -7.602 1 94.62 425 GLN A C 1
ATOM 3402 O O . GLN A 1 425 ? -3.998 8.031 -8.016 1 94.62 425 GLN A O 1
ATOM 3407 N N . GLN A 1 426 ? -5.125 9.156 -6.52 1 92.62 426 GLN A N 1
ATOM 3408 C CA . GLN A 1 426 ? -3.955 9.398 -5.684 1 92.62 426 GLN A CA 1
ATOM 3409 C C . GLN A 1 426 ? -3.389 8.086 -5.137 1 92.62 426 GLN A C 1
ATOM 3411 O O . GLN A 1 426 ? -2.176 7.867 -5.172 1 92.62 426 GLN A O 1
ATOM 3416 N N . ASN A 1 427 ? -4.246 7.281 -4.613 1 93.31 427 ASN A N 1
ATOM 3417 C CA . ASN A 1 427 ? -3.797 6.039 -3.996 1 93.31 427 ASN A CA 1
ATOM 3418 C C . ASN A 1 427 ? -3.25 5.062 -5.035 1 93.31 427 ASN A C 1
ATOM 3420 O O . ASN A 1 427 ? -2.23 4.41 -4.805 1 93.31 427 ASN A O 1
ATOM 3424 N N . VAL A 1 428 ? -3.885 4.973 -6.113 1 95.75 428 VAL A N 1
ATOM 3425 C CA . VAL A 1 428 ? -3.43 4.078 -7.172 1 95.75 428 VAL A CA 1
ATOM 3426 C C . VAL A 1 428 ? -2.09 4.566 -7.719 1 95.75 428 VAL A C 1
ATOM 3428 O O . VAL A 1 428 ? -1.188 3.766 -7.98 1 95.75 428 VAL A O 1
ATOM 3431 N N . SER A 1 429 ? -1.979 5.859 -7.906 1 94.38 429 SER A N 1
ATOM 3432 C CA . SER A 1 429 ? -0.727 6.422 -8.398 1 94.38 429 SER A CA 1
ATOM 3433 C C . SER A 1 429 ? 0.43 6.105 -7.453 1 94.38 429 SER A C 1
ATOM 3435 O O . SER A 1 429 ? 1.529 5.773 -7.902 1 94.38 429 SER A O 1
ATOM 3437 N N . ARG A 1 430 ? 0.165 6.223 -6.223 1 92.31 430 ARG A N 1
ATOM 3438 C CA . ARG A 1 430 ? 1.187 5.93 -5.227 1 92.31 430 ARG A CA 1
ATOM 3439 C C . ARG A 1 430 ? 1.571 4.453 -5.254 1 92.31 430 ARG A C 1
ATOM 3441 O O . ARG A 1 430 ? 2.754 4.113 -5.199 1 92.31 430 ARG A O 1
ATOM 3448 N N . MET A 1 431 ? 0.587 3.627 -5.309 1 93.75 431 MET A N 1
ATOM 3449 C CA . MET A 1 431 ? 0.814 2.184 -5.324 1 93.75 431 MET A CA 1
ATOM 3450 C C . MET A 1 431 ? 1.626 1.772 -6.547 1 93.75 431 MET A C 1
ATOM 3452 O O . MET A 1 431 ? 2.564 0.981 -6.438 1 93.75 431 MET A O 1
ATOM 3456 N N . VAL A 1 432 ? 1.24 2.303 -7.645 1 95.88 432 VAL A N 1
ATOM 3457 C CA . VAL A 1 432 ? 1.894 1.954 -8.906 1 95.88 432 VAL A CA 1
ATOM 3458 C C . VAL A 1 432 ? 3.328 2.475 -8.898 1 95.88 432 VAL A C 1
ATOM 3460 O O . VAL A 1 432 ? 4.25 1.778 -9.344 1 95.88 432 VAL A O 1
ATOM 3463 N N . ASP A 1 433 ? 3.508 3.639 -8.43 1 92.88 433 ASP A N 1
ATOM 3464 C CA . ASP A 1 433 ? 4.84 4.223 -8.336 1 92.88 433 ASP A CA 1
ATOM 3465 C C . ASP A 1 433 ? 5.758 3.365 -7.465 1 92.88 433 ASP A C 1
ATOM 3467 O O . ASP A 1 433 ? 6.91 3.121 -7.82 1 92.88 433 ASP A O 1
ATOM 3471 N N . ASP A 1 434 ? 5.242 2.922 -6.379 1 92.06 434 ASP A N 1
ATOM 3472 C CA . ASP A 1 434 ? 6.008 2.064 -5.48 1 92.06 434 ASP A CA 1
ATOM 3473 C C . ASP A 1 434 ? 6.395 0.755 -6.164 1 92.06 434 ASP A C 1
ATOM 3475 O O . ASP A 1 434 ? 7.531 0.301 -6.051 1 92.06 434 ASP A O 1
ATOM 3479 N N . GLU A 1 435 ? 5.457 0.201 -6.812 1 95.56 435 GLU A N 1
ATOM 3480 C CA . GLU A 1 435 ? 5.684 -1.086 -7.465 1 95.56 435 GLU A CA 1
ATOM 3481 C C . GLU A 1 435 ? 6.707 -0.962 -8.586 1 95.56 435 GLU A C 1
ATOM 3483 O O . GLU A 1 435 ? 7.59 -1.811 -8.727 1 95.56 435 GLU A O 1
ATOM 3488 N N . VAL A 1 436 ? 6.594 0.039 -9.398 1 95.5 436 VAL A N 1
ATOM 3489 C CA . VAL A 1 436 ? 7.492 0.228 -10.531 1 95.5 436 VAL A CA 1
ATOM 3490 C C . VAL A 1 436 ? 8.906 0.506 -10.023 1 95.5 436 VAL A C 1
ATOM 3492 O O . VAL A 1 436 ? 9.883 -0.009 -10.57 1 95.5 436 VAL A O 1
ATOM 3495 N N . GLY A 1 437 ? 9.008 1.331 -9 1 91.5 437 GLY A N 1
ATOM 3496 C CA . GLY A 1 437 ? 10.305 1.579 -8.398 1 91.5 437 GLY A CA 1
ATOM 3497 C C . GLY A 1 437 ? 10.969 0.319 -7.879 1 91.5 437 GLY A C 1
ATOM 3498 O O . GLY A 1 437 ? 12.18 0.126 -8.062 1 91.5 437 GLY A O 1
ATOM 3499 N N . LEU A 1 438 ? 10.164 -0.471 -7.258 1 93.12 438 LEU A N 1
ATOM 3500 C CA . LEU A 1 438 ? 10.648 -1.733 -6.715 1 93.12 438 LEU A CA 1
ATOM 3501 C C . LEU A 1 438 ? 11.125 -2.656 -7.828 1 93.12 438 LEU A C 1
ATOM 3503 O O . LEU A 1 438 ? 12.195 -3.268 -7.719 1 93.12 438 LEU A O 1
ATOM 3507 N N . ILE A 1 439 ? 10.391 -2.754 -8.867 1 95.94 439 ILE A N 1
ATOM 3508 C CA . ILE A 1 439 ? 10.711 -3.633 -9.984 1 95.94 439 ILE A CA 1
ATOM 3509 C C . ILE A 1 439 ? 11.992 -3.154 -10.664 1 95.94 439 ILE A C 1
ATOM 3511 O O . ILE A 1 439 ? 12.898 -3.949 -10.922 1 95.94 439 ILE A O 1
ATOM 3515 N N . ARG A 1 440 ? 12.102 -1.93 -10.906 1 92.94 440 ARG A N 1
ATOM 3516 C CA . ARG A 1 440 ? 13.258 -1.372 -11.602 1 92.94 440 ARG A CA 1
ATOM 3517 C C . ARG A 1 440 ? 14.539 -1.563 -10.781 1 92.94 440 ARG A C 1
ATOM 3519 O O . ARG A 1 440 ? 15.578 -1.931 -11.328 1 92.94 440 ARG A O 1
ATOM 3526 N N . SER A 1 441 ? 14.43 -1.286 -9.531 1 91.94 441 SER A N 1
ATOM 3527 C CA . SER A 1 441 ? 15.594 -1.43 -8.664 1 91.94 441 SER A CA 1
ATOM 3528 C C . SER A 1 441 ? 16.047 -2.883 -8.594 1 91.94 441 SER A C 1
ATOM 3530 O O . SER A 1 441 ? 17.25 -3.16 -8.531 1 91.94 441 SER A O 1
ATOM 3532 N N . SER A 1 442 ? 15.102 -3.746 -8.594 1 93.81 442 SER A N 1
ATOM 3533 C CA . SER A 1 442 ? 15.414 -5.172 -8.547 1 93.81 442 SER A CA 1
ATOM 3534 C C . SER A 1 442 ? 16.141 -5.617 -9.805 1 93.81 442 SER A C 1
ATOM 3536 O O . SER A 1 442 ? 17.125 -6.367 -9.734 1 93.81 442 SER A O 1
ATOM 3538 N N . LEU A 1 443 ? 15.688 -5.156 -10.914 1 94.62 443 LEU A N 1
ATOM 3539 C CA . LEU A 1 443 ? 16.281 -5.52 -12.188 1 94.62 443 LEU A CA 1
ATOM 3540 C C . LEU A 1 443 ? 17.703 -4.965 -12.305 1 94.62 443 LEU A C 1
ATOM 3542 O O . LEU A 1 443 ? 18.562 -5.582 -12.93 1 94.62 443 LEU A O 1
ATOM 3546 N N . GLU A 1 444 ? 17.953 -3.906 -11.664 1 91.25 444 GLU A N 1
ATOM 3547 C CA . GLU A 1 444 ? 19.25 -3.234 -11.758 1 91.25 444 GLU A CA 1
ATOM 3548 C C . GLU A 1 444 ? 20.312 -3.971 -10.953 1 91.25 444 GLU A C 1
ATOM 3550 O O . GLU A 1 444 ? 21.484 -4.02 -11.352 1 91.25 444 GLU A O 1
ATOM 3555 N N . ILE A 1 445 ? 19.922 -4.484 -9.812 1 93.94 445 ILE A N 1
ATOM 3556 C CA . ILE A 1 445 ? 20.938 -5.027 -8.906 1 93.94 445 ILE A CA 1
ATOM 3557 C C . ILE A 1 445 ? 21.078 -6.527 -9.141 1 93.94 445 ILE A C 1
ATOM 3559 O O . ILE A 1 445 ? 22.094 -7.125 -8.758 1 93.94 445 ILE A O 1
ATOM 3563 N N . TRP A 1 446 ? 20.188 -7.184 -9.789 1 96 446 TRP A N 1
ATOM 3564 C CA . TRP A 1 446 ? 20.062 -8.633 -9.883 1 96 446 TRP A CA 1
ATOM 3565 C C . TRP A 1 446 ? 21.312 -9.242 -10.523 1 96 446 TRP A C 1
ATOM 3567 O O . TRP A 1 446 ? 21.859 -10.211 -10.016 1 96 446 TRP A O 1
ATOM 3577 N N . PRO A 1 447 ? 21.859 -8.664 -11.648 1 93.56 447 PRO A N 1
ATOM 3578 C CA . PRO A 1 447 ? 23.062 -9.258 -12.258 1 93.56 447 PRO A CA 1
ATOM 3579 C C . PRO A 1 447 ? 24.25 -9.289 -11.297 1 93.56 447 PRO A C 1
ATOM 3581 O O . PRO A 1 447 ? 25.016 -10.25 -11.305 1 93.56 447 PRO A O 1
ATOM 3584 N N . THR A 1 448 ? 24.328 -8.281 -10.492 1 93.06 448 THR A N 1
ATOM 3585 C CA . THR A 1 448 ? 25.406 -8.234 -9.508 1 93.06 448 THR A CA 1
ATOM 3586 C C . THR A 1 448 ? 25.25 -9.352 -8.477 1 93.06 448 THR A C 1
ATOM 3588 O O . THR A 1 448 ? 26.234 -9.969 -8.07 1 93.06 448 THR A O 1
ATOM 3591 N N . LEU A 1 449 ? 24.047 -9.602 -8.07 1 94.62 449 LEU A N 1
ATOM 3592 C CA . LEU A 1 449 ? 23.797 -10.641 -7.078 1 94.62 449 LEU A CA 1
ATOM 3593 C C . LEU A 1 449 ? 24.062 -12.023 -7.66 1 94.62 449 LEU A C 1
ATOM 3595 O O . LEU A 1 449 ? 24.562 -12.914 -6.969 1 94.62 449 LEU A O 1
ATOM 3599 N N . LEU A 1 450 ? 23.672 -12.203 -8.922 1 93.62 450 LEU A N 1
ATOM 3600 C CA . LEU A 1 450 ? 23.953 -13.461 -9.602 1 93.62 450 LEU A CA 1
ATOM 3601 C C . LEU A 1 450 ? 25.453 -13.75 -9.602 1 93.62 450 LEU A C 1
ATOM 3603 O O . LEU A 1 450 ? 25.875 -14.891 -9.359 1 93.62 450 LEU A O 1
ATOM 3607 N N . GLU A 1 451 ? 26.234 -12.727 -9.828 1 91.75 451 GLU A N 1
ATOM 3608 C CA . GLU A 1 451 ? 27.672 -12.875 -9.852 1 91.75 451 GLU A CA 1
ATOM 3609 C C . GLU A 1 451 ? 28.219 -13.266 -8.477 1 91.75 451 GLU A C 1
ATOM 3611 O O . GLU A 1 451 ? 29.094 -14.117 -8.367 1 91.75 451 GLU A O 1
ATOM 3616 N N . ILE A 1 452 ? 27.672 -12.68 -7.52 1 91.06 452 ILE A N 1
ATOM 3617 C CA . ILE A 1 452 ? 28.109 -12.953 -6.152 1 91.06 452 ILE A CA 1
ATOM 3618 C C . ILE A 1 452 ? 27.828 -14.406 -5.797 1 91.06 452 ILE A C 1
ATOM 3620 O O . ILE A 1 452 ? 28.672 -15.094 -5.23 1 91.06 452 ILE A O 1
ATOM 3624 N N . VAL A 1 453 ? 26.641 -14.828 -6.129 1 89.5 453 VAL A N 1
ATOM 3625 C CA . VAL A 1 453 ? 26.219 -16.172 -5.75 1 89.5 453 VAL A CA 1
ATOM 3626 C C . VAL A 1 453 ? 26.906 -17.203 -6.633 1 89.5 453 VAL A C 1
ATOM 3628 O O . VAL A 1 453 ? 27.266 -18.297 -6.172 1 89.5 453 VAL A O 1
ATOM 3631 N N . TYR A 1 454 ? 27.094 -16.828 -7.855 1 80.75 454 TYR A N 1
ATOM 3632 C CA . TYR A 1 454 ? 27.781 -17.734 -8.781 1 80.75 454 TYR A CA 1
ATOM 3633 C C . TYR A 1 454 ? 29.188 -18.047 -8.305 1 80.75 454 TYR A C 1
ATOM 3635 O O . TYR A 1 454 ? 29.672 -19.172 -8.445 1 80.75 454 TYR A O 1
ATOM 3643 N N . PHE A 1 455 ? 29.844 -17.047 -7.887 1 71.5 455 PHE A N 1
ATOM 3644 C CA . PHE A 1 455 ? 31.219 -17.234 -7.441 1 71.5 455 PHE A CA 1
ATOM 3645 C C . PHE A 1 455 ? 31.266 -18.016 -6.137 1 71.5 455 PHE A C 1
ATOM 3647 O O . PHE A 1 455 ? 32.281 -18.578 -5.785 1 71.5 455 PHE A O 1
ATOM 3654 N N . LYS A 1 456 ? 30.203 -17.734 -5.457 1 65.12 456 LYS A N 1
ATOM 3655 C CA . LYS A 1 456 ? 30.172 -18.562 -4.254 1 65.12 456 LYS A CA 1
ATOM 3656 C C . LYS A 1 456 ? 30 -20.047 -4.609 1 65.12 456 LYS A C 1
ATOM 3658 O O . LYS A 1 456 ? 29.094 -20.406 -5.363 1 65.12 456 LYS A O 1
ATOM 3663 N N . ARG A 1 457 ? 30.922 -20.531 -5.48 1 51.56 457 ARG A N 1
ATOM 3664 C CA . ARG A 1 457 ? 31.125 -21.812 -6.129 1 51.56 457 ARG A CA 1
ATOM 3665 C C . ARG A 1 457 ? 29.953 -22.75 -5.84 1 51.56 457 ARG A C 1
ATOM 3667 O O . ARG A 1 457 ? 29.547 -23.531 -6.707 1 51.56 457 ARG A O 1
ATOM 3674 N N . HIS A 1 458 ? 29.625 -23.031 -4.52 1 53.78 458 HIS A N 1
ATOM 3675 C CA . HIS A 1 458 ? 28.672 -24.094 -4.262 1 53.78 458 HIS A CA 1
ATOM 3676 C C . HIS A 1 458 ? 27.422 -23.562 -3.557 1 53.78 458 HIS A C 1
ATOM 3678 O O . HIS A 1 458 ? 27.438 -23.359 -2.342 1 53.78 458 HIS A O 1
ATOM 3684 N N . CYS A 1 459 ? 26.516 -23.094 -4.457 1 55.78 459 CYS A N 1
ATOM 3685 C CA . CYS A 1 459 ? 25.203 -22.766 -3.932 1 55.78 459 CYS A CA 1
ATOM 3686 C C . CYS A 1 459 ? 24.812 -23.719 -2.803 1 55.78 459 CYS A C 1
ATOM 3688 O O . CYS A 1 459 ? 23.891 -23.438 -2.035 1 55.78 459 CYS A O 1
ATOM 3690 N N . ARG A 1 460 ? 25.594 -24.719 -2.805 1 59.28 460 ARG A N 1
ATOM 3691 C CA . ARG A 1 460 ? 25.297 -25.766 -1.831 1 59.28 460 ARG A CA 1
ATOM 3692 C C . ARG A 1 460 ? 25.703 -25.344 -0.425 1 59.28 460 ARG A C 1
ATOM 3694 O O . ARG A 1 460 ? 25.359 -26 0.556 1 59.28 460 ARG A O 1
ATOM 3701 N N . SER A 1 461 ? 26.188 -24.156 -0.505 1 73.19 461 SER A N 1
ATOM 3702 C CA . SER A 1 461 ? 26.641 -23.75 0.822 1 73.19 461 SER A CA 1
ATOM 3703 C C . SER A 1 461 ? 25.797 -22.609 1.37 1 73.19 461 SER A C 1
ATOM 3705 O O . SER A 1 461 ? 26.156 -21.984 2.375 1 73.19 461 SER A O 1
ATOM 3707 N N . LEU A 1 462 ? 24.766 -22.453 0.66 1 89.75 462 LEU A N 1
ATOM 3708 C CA . LEU A 1 462 ? 23.875 -21.406 1.178 1 89.75 462 LEU A CA 1
ATOM 3709 C C . LEU A 1 462 ? 23.141 -21.891 2.416 1 89.75 462 LEU A C 1
ATOM 3711 O O . LEU A 1 462 ? 22.953 -23.094 2.605 1 89.75 462 LEU A O 1
ATOM 3715 N N . PRO A 1 463 ? 22.797 -20.953 3.252 1 93.69 463 PRO A N 1
ATOM 3716 C CA . PRO A 1 463 ? 22.141 -21.359 4.504 1 93.69 463 PRO A CA 1
ATOM 3717 C C . PRO A 1 463 ? 20.844 -22.125 4.273 1 93.69 463 PRO A C 1
ATOM 3719 O O . PRO A 1 463 ? 19.906 -21.578 3.682 1 93.69 463 PRO A O 1
ATOM 3722 N N . MET A 1 464 ? 20.797 -23.344 4.699 1 95 464 MET A N 1
ATOM 3723 C CA . MET A 1 464 ? 19.625 -24.219 4.656 1 95 464 MET A CA 1
ATOM 3724 C C . MET A 1 464 ? 19.703 -25.281 5.742 1 95 464 MET A C 1
ATOM 3726 O O . MET A 1 464 ? 20.781 -25.625 6.215 1 95 464 MET A O 1
ATOM 3730 N N . ARG A 1 465 ? 18.609 -25.75 6.145 1 94.94 465 ARG A N 1
ATOM 3731 C CA . ARG A 1 465 ? 18.641 -26.781 7.176 1 94.94 465 ARG A CA 1
ATOM 3732 C C . ARG A 1 465 ? 17.844 -28.016 6.746 1 94.94 465 ARG A C 1
ATOM 3734 O O . ARG A 1 465 ? 16.797 -27.891 6.109 1 94.94 465 ARG A O 1
ATOM 3741 N N . ARG A 1 466 ? 18.359 -29.156 7.094 1 95.75 466 ARG A N 1
ATOM 3742 C CA . ARG A 1 466 ? 17.641 -30.406 6.871 1 95.75 466 ARG A CA 1
ATOM 3743 C C . ARG A 1 466 ? 16.516 -30.594 7.891 1 95.75 466 ARG A C 1
ATOM 3745 O O . ARG A 1 466 ? 16.734 -30.422 9.094 1 95.75 466 ARG A O 1
ATOM 3752 N N . VAL A 1 467 ? 15.367 -30.844 7.395 1 96.94 467 VAL A N 1
ATOM 3753 C CA . VAL A 1 467 ? 14.234 -31.062 8.281 1 96.94 467 VAL A CA 1
ATOM 3754 C C . VAL A 1 467 ? 14.328 -32.469 8.906 1 96.94 467 VAL A C 1
ATOM 3756 O O . VAL A 1 467 ? 14.547 -33.438 8.203 1 96.94 467 VAL A O 1
ATOM 3759 N N . LYS A 1 468 ? 14.227 -32.531 10.195 1 95.25 468 LYS A N 1
ATOM 3760 C CA . LYS A 1 468 ? 14.273 -33.812 10.891 1 95.25 468 LYS A CA 1
ATOM 3761 C C . LYS A 1 468 ? 12.906 -34.469 10.898 1 95.25 468 LYS A C 1
ATOM 3763 O O . LYS A 1 468 ? 12.352 -34.75 11.969 1 95.25 468 LYS A O 1
ATOM 3768 N N . ASN A 1 469 ? 12.461 -34.781 9.719 1 92.75 469 ASN A N 1
ATOM 3769 C CA . ASN A 1 469 ? 11.164 -35.438 9.609 1 92.75 469 ASN A CA 1
ATOM 3770 C C . ASN A 1 469 ? 11.312 -36.938 9.539 1 92.75 469 ASN A C 1
ATOM 3772 O O . ASN A 1 469 ? 12.422 -37.469 9.617 1 92.75 469 ASN A O 1
ATOM 3776 N N . LYS A 1 470 ? 10.18 -37.688 9.586 1 89.19 470 LYS A N 1
ATOM 3777 C CA . LYS A 1 470 ? 10.156 -39.125 9.617 1 89.19 470 LYS A CA 1
ATOM 3778 C C . LYS A 1 470 ? 10.461 -39.719 8.242 1 89.19 470 LYS A C 1
ATOM 3780 O O . LYS A 1 470 ? 10.148 -39.094 7.219 1 89.19 470 LYS A O 1
ATOM 3785 N N . SER A 1 471 ? 11.172 -40.812 8.25 1 87.12 471 SER A N 1
ATOM 3786 C CA . SER A 1 471 ? 11.477 -41.469 6.988 1 87.12 471 SER A CA 1
ATOM 3787 C C . SER A 1 471 ? 10.359 -42.438 6.586 1 87.12 471 SER A C 1
ATOM 3789 O O . SER A 1 471 ? 9.836 -43.156 7.418 1 87.12 471 SER A O 1
ATOM 3791 N N . ALA A 1 472 ? 9.938 -42.25 5.355 1 81.38 472 ALA A N 1
ATOM 3792 C CA . ALA A 1 472 ? 8.922 -43.156 4.828 1 81.38 472 ALA A CA 1
ATOM 3793 C C . ALA A 1 472 ? 9.555 -44.406 4.227 1 81.38 472 ALA A C 1
ATOM 3795 O O . ALA A 1 472 ? 8.852 -45.312 3.811 1 81.38 472 ALA A O 1
ATOM 3796 N N . ARG A 1 473 ? 10.906 -44.656 4.117 1 71.56 473 ARG A N 1
ATOM 3797 C CA . ARG A 1 473 ? 11.547 -45.844 3.586 1 71.56 473 ARG A CA 1
ATOM 3798 C C . ARG A 1 473 ? 11.281 -47.062 4.484 1 71.56 473 ARG A C 1
ATOM 3800 O O . ARG A 1 473 ? 11.352 -46.938 5.711 1 71.56 473 ARG A O 1
ATOM 3807 N N . PRO A 1 474 ? 10.75 -48.156 3.84 1 56.62 474 PRO A N 1
ATOM 3808 C CA . PRO A 1 474 ? 10.672 -49.375 4.641 1 56.62 474 PRO A CA 1
ATOM 3809 C C . PRO A 1 474 ? 12.016 -49.781 5.234 1 56.62 474 PRO A C 1
ATOM 3811 O O . PRO A 1 474 ? 13.062 -49.531 4.633 1 56.62 474 PRO A O 1
ATOM 3814 N N . SER A 1 475 ? 12.117 -49.875 6.582 1 47.56 475 SER A N 1
ATOM 3815 C CA . SER A 1 475 ? 13.305 -50.406 7.246 1 47.56 475 SER A CA 1
ATOM 3816 C C . SER A 1 475 ? 13.859 -51.625 6.516 1 47.56 475 SER A C 1
ATOM 3818 O O . SER A 1 475 ? 13.156 -52.625 6.344 1 47.56 475 SER A O 1
ATOM 3820 N N . GLN A 1 476 ? 14.578 -51.562 5.484 1 40.84 476 GLN A N 1
ATOM 3821 C CA . GLN A 1 476 ? 15.219 -52.781 5.008 1 40.84 476 GLN A CA 1
ATOM 3822 C C . GLN A 1 476 ? 15.859 -53.531 6.156 1 40.84 476 GLN A C 1
ATOM 3824 O O . GLN A 1 476 ? 16.719 -53 6.863 1 40.84 476 GLN A O 1
ATOM 3829 N N . THR A 1 477 ? 15.227 -54.469 6.789 1 41.28 477 THR A N 1
ATOM 3830 C CA . THR A 1 477 ? 15.844 -55.531 7.594 1 41.28 477 THR A CA 1
ATOM 3831 C C . THR A 1 477 ? 17.047 -56.125 6.867 1 41.28 477 THR A C 1
ATOM 3833 O O . THR A 1 477 ? 16.906 -56.625 5.746 1 41.28 477 THR A O 1
ATOM 3836 N N . ARG A 1 478 ? 18.312 -55.75 7.051 1 45.72 478 ARG A N 1
ATOM 3837 C CA . ARG A 1 478 ? 19.531 -56.469 6.672 1 45.72 478 ARG A CA 1
ATOM 3838 C C . ARG A 1 478 ? 19.391 -57.969 6.883 1 45.72 478 ARG A C 1
ATOM 3840 O O . ARG A 1 478 ? 19.062 -58.406 7.984 1 45.72 478 ARG A O 1
ATOM 3847 N N . PRO A 1 479 ? 19.234 -58.719 5.828 1 38.53 479 PRO A N 1
ATOM 3848 C CA . PRO A 1 479 ? 19.312 -60.156 6.086 1 38.53 479 PRO A CA 1
ATOM 3849 C C . PRO A 1 479 ? 20.562 -60.531 6.875 1 38.53 479 PRO A C 1
ATOM 3851 O O . PRO A 1 479 ? 21.641 -60 6.621 1 38.53 479 PRO A O 1
ATOM 3854 N N . VAL A 1 480 ? 20.359 -60.875 8.125 1 43.03 480 VAL A N 1
ATOM 3855 C CA . VAL A 1 480 ? 21.438 -61.469 8.922 1 43.03 480 VAL A CA 1
ATOM 3856 C C . VAL A 1 480 ? 22.078 -62.594 8.133 1 43.03 480 VAL A C 1
ATOM 3858 O O . VAL A 1 480 ? 21.391 -63.5 7.66 1 43.03 480 VAL A O 1
ATOM 3861 N N . ALA A 1 481 ? 23.25 -62.281 7.527 1 41.31 481 ALA A N 1
ATOM 3862 C CA . ALA A 1 481 ? 24.047 -63.375 6.934 1 41.31 481 ALA A CA 1
ATOM 3863 C C . ALA A 1 481 ? 23.953 -64.625 7.773 1 41.31 481 ALA A C 1
ATOM 3865 O O . ALA A 1 481 ? 24.25 -64.625 8.969 1 41.31 481 ALA A O 1
ATOM 3866 N N . ALA A 1 482 ? 23.219 -65.625 7.27 1 30.73 482 ALA A N 1
ATOM 3867 C CA . ALA A 1 482 ? 23.516 -67 7.691 1 30.73 482 ALA A CA 1
ATOM 3868 C C . ALA A 1 482 ? 24.891 -67.438 7.188 1 30.73 482 ALA A C 1
ATOM 3870 O O . ALA A 1 482 ? 25.281 -67.125 6.062 1 30.73 482 ALA A O 1
ATOM 3871 N N . MET B 1 1 ? 24.672 40.594 11.594 1 30.61 1 MET B N 1
ATOM 3872 C CA . MET B 1 1 ? 24.312 39.25 11.195 1 30.61 1 MET B CA 1
ATOM 3873 C C . MET B 1 1 ? 22.953 39.219 10.492 1 30.61 1 MET B C 1
ATOM 3875 O O . MET B 1 1 ? 21.969 39.719 11.031 1 30.61 1 MET B O 1
ATOM 3879 N N . THR B 1 2 ? 22.859 39.219 9.25 1 45.06 2 THR B N 1
ATOM 3880 C CA . THR B 1 2 ? 21.656 39.344 8.438 1 45.06 2 THR B CA 1
ATOM 3881 C C . THR B 1 2 ? 20.578 38.375 8.93 1 45.06 2 THR B C 1
ATOM 3883 O O . THR B 1 2 ? 20.875 37.219 9.25 1 45.06 2 THR B O 1
ATOM 3886 N N . GLU B 1 3 ? 19.5 38.844 9.445 1 59.78 3 GLU B N 1
ATOM 3887 C CA . GLU B 1 3 ? 18.375 38.094 9.969 1 59.78 3 GLU B CA 1
ATOM 3888 C C . GLU B 1 3 ? 18.031 36.906 9.055 1 59.78 3 GLU B C 1
ATOM 3890 O O . GLU B 1 3 ? 17.953 37.094 7.832 1 59.78 3 GLU B O 1
ATOM 3895 N N . PRO B 1 4 ? 18.156 35.75 9.555 1 73.31 4 PRO B N 1
ATOM 3896 C CA . PRO B 1 4 ? 17.859 34.594 8.719 1 73.31 4 PRO B CA 1
ATOM 3897 C C . PRO B 1 4 ? 16.516 34.688 8.016 1 73.31 4 PRO B C 1
ATOM 3899 O O . PRO B 1 4 ? 15.555 35.219 8.586 1 73.31 4 PRO B O 1
ATOM 3902 N N . ASN B 1 5 ? 16.531 34.312 6.812 1 86.94 5 ASN B N 1
ATOM 3903 C CA . ASN B 1 5 ? 15.289 34.281 6.055 1 86.94 5 ASN B CA 1
ATOM 3904 C C . ASN B 1 5 ? 14.344 33.219 6.598 1 86.94 5 ASN B C 1
ATOM 3906 O O . ASN B 1 5 ? 14.781 32.156 7.082 1 86.94 5 ASN B O 1
ATOM 3910 N N . LEU B 1 6 ? 13.07 33.625 6.707 1 93.31 6 LEU B N 1
ATOM 3911 C CA . LEU B 1 6 ? 12.047 32.688 7.141 1 93.31 6 LEU B CA 1
ATOM 3912 C C . LEU B 1 6 ? 11.117 32.312 5.988 1 93.31 6 LEU B C 1
ATOM 3914 O O . LEU B 1 6 ? 10.555 33.219 5.34 1 93.31 6 LEU B O 1
ATOM 3918 N N . HIS B 1 7 ? 11.023 31.047 5.719 1 94.12 7 HIS B N 1
ATOM 3919 C CA . HIS B 1 7 ? 10.117 30.516 4.703 1 94.12 7 HIS B CA 1
ATOM 3920 C C . HIS B 1 7 ? 8.844 29.969 5.332 1 94.12 7 HIS B C 1
ATOM 3922 O O . HIS B 1 7 ? 8.898 29.312 6.371 1 94.12 7 HIS B O 1
ATOM 3928 N N . PHE B 1 8 ? 7.758 30.375 4.754 1 97.75 8 PHE B N 1
ATOM 3929 C CA . PHE B 1 8 ? 6.5 29.75 5.133 1 97.75 8 PHE B CA 1
ATOM 3930 C C . PHE B 1 8 ? 6.078 28.719 4.098 1 97.75 8 PHE B C 1
ATOM 3932 O O . PHE B 1 8 ? 5.855 29.047 2.932 1 97.75 8 PHE B O 1
ATOM 3939 N N . VAL B 1 9 ? 5.969 27.484 4.523 1 98.06 9 VAL B N 1
ATOM 3940 C CA . VAL B 1 9 ? 5.73 26.406 3.564 1 98.06 9 VAL B CA 1
ATOM 3941 C C . VAL B 1 9 ? 4.434 25.688 3.916 1 98.06 9 VAL B C 1
ATOM 3943 O O . VAL B 1 9 ? 4.078 25.562 5.09 1 98.06 9 VAL B O 1
ATOM 3946 N N . ILE B 1 10 ? 3.734 25.203 2.916 1 98.44 10 ILE B N 1
ATOM 3947 C CA . ILE B 1 10 ? 2.508 24.422 3.066 1 98.44 10 ILE B CA 1
ATOM 3948 C C . ILE B 1 10 ? 2.619 23.125 2.279 1 98.44 10 ILE B C 1
ATOM 3950 O O . ILE B 1 10 ? 2.312 23.078 1.086 1 98.44 10 ILE B O 1
ATOM 3954 N N . PRO B 1 11 ? 3.014 22.047 2.922 1 97.56 11 PRO B N 1
ATOM 3955 C CA . PRO B 1 11 ? 2.93 20.75 2.256 1 97.56 11 PRO B CA 1
ATOM 3956 C C . PRO B 1 11 ? 1.49 20.266 2.08 1 97.56 11 PRO B C 1
ATOM 3958 O O . PRO B 1 11 ? 0.676 20.391 2.996 1 97.56 11 PRO B O 1
ATOM 3961 N N . THR B 1 12 ? 1.182 19.734 0.914 1 96.94 12 THR B N 1
ATOM 3962 C CA . THR B 1 12 ? -0.191 19.297 0.678 1 96.94 12 THR B CA 1
ATOM 3963 C C . THR B 1 12 ? -0.234 18.188 -0.363 1 96.94 12 THR B C 1
ATOM 3965 O O . THR B 1 12 ? 0.721 18 -1.119 1 96.94 12 THR B O 1
ATOM 3968 N N . TYR B 1 13 ? -1.25 17.391 -0.324 1 94.12 13 TYR B N 1
ATOM 3969 C CA . TYR B 1 13 ? -1.623 16.484 -1.408 1 94.12 13 TYR B CA 1
ATOM 3970 C C . TYR B 1 13 ? -3.039 16.766 -1.892 1 94.12 13 TYR B C 1
ATOM 3972 O O . TYR B 1 13 ? -3.604 16 -2.67 1 94.12 13 TYR B O 1
ATOM 3980 N N . ARG B 1 14 ? -3.574 17.828 -1.341 1 94.25 14 ARG B N 1
ATOM 3981 C CA . ARG B 1 14 ? -4.922 18.281 -1.672 1 94.25 14 ARG B CA 1
ATOM 3982 C C . ARG B 1 14 ? -4.891 19.641 -2.346 1 94.25 14 ARG B C 1
ATOM 3984 O O . ARG B 1 14 ? -5.465 20.609 -1.834 1 94.25 14 ARG B O 1
ATOM 3991 N N . LEU B 1 15 ? -4.418 19.594 -3.482 1 95.69 15 LEU B N 1
ATOM 3992 C CA . LEU B 1 15 ? -4.246 20.844 -4.223 1 95.69 15 LEU B CA 1
ATOM 3993 C C . LEU B 1 15 ? -5.582 21.547 -4.422 1 95.69 15 LEU B C 1
ATOM 3995 O O . LEU B 1 15 ? -5.633 22.781 -4.48 1 95.69 15 LEU B O 1
ATOM 3999 N N . ARG B 1 16 ? -6.621 20.812 -4.41 1 94.56 16 ARG B N 1
ATOM 4000 C CA . ARG B 1 16 ? -7.969 21.344 -4.613 1 94.56 16 ARG B CA 1
ATOM 4001 C C . ARG B 1 16 ? -8.305 22.406 -3.576 1 94.56 16 ARG B C 1
ATOM 4003 O O . ARG B 1 16 ? -8.961 23.406 -3.889 1 94.56 16 ARG B O 1
ATOM 4010 N N . ASP B 1 17 ? -7.852 22.234 -2.387 1 94.5 17 ASP B N 1
ATOM 4011 C CA . ASP B 1 17 ? -8.359 23.031 -1.277 1 94.5 17 ASP B CA 1
ATOM 4012 C C . ASP B 1 17 ? -7.27 23.938 -0.708 1 94.5 17 ASP B C 1
ATOM 4014 O O . ASP B 1 17 ? -7.539 24.781 0.156 1 94.5 17 ASP B O 1
ATOM 4018 N N . VAL B 1 18 ? -6.078 23.875 -1.176 1 97.19 18 VAL B N 1
ATOM 4019 C CA . VAL B 1 18 ? -4.938 24.5 -0.522 1 97.19 18 VAL B CA 1
ATOM 4020 C C . VAL B 1 18 ? -5.023 26.016 -0.687 1 97.19 18 VAL B C 1
ATOM 4022 O O . VAL B 1 18 ? -4.465 26.766 0.118 1 97.19 18 VAL B O 1
ATOM 4025 N N . GLY B 1 19 ? -5.723 26.531 -1.708 1 97.25 19 GLY B N 1
ATOM 4026 C CA . GLY B 1 19 ? -5.855 27.953 -1.95 1 97.25 19 GLY B CA 1
ATOM 4027 C C . GLY B 1 19 ? -6.422 28.719 -0.762 1 97.25 19 GLY B C 1
ATOM 4028 O O . GLY B 1 19 ? -5.988 29.828 -0.468 1 97.25 19 GLY B O 1
ATOM 4029 N N . GLU B 1 20 ? -7.352 28.094 -0.097 1 96.69 20 GLU B N 1
ATOM 4030 C CA . GLU B 1 20 ? -7.961 28.719 1.072 1 96.69 20 GLU B CA 1
ATOM 4031 C C . GLU B 1 20 ? -6.934 28.938 2.182 1 96.69 20 GLU B C 1
ATOM 4033 O O . GLU B 1 20 ? -6.953 29.969 2.863 1 96.69 20 GLU B O 1
ATOM 4038 N N . THR B 1 21 ? -6.141 27.984 2.379 1 97.62 21 THR B N 1
ATOM 4039 C CA . THR B 1 21 ? -5.105 28.078 3.4 1 97.62 21 THR B CA 1
ATOM 4040 C C . THR B 1 21 ? -4.074 29.141 3.031 1 97.62 21 THR B C 1
ATOM 4042 O O . THR B 1 21 ? -3.664 29.938 3.879 1 97.62 21 THR B O 1
ATOM 4045 N N . VAL B 1 22 ? -3.713 29.156 1.8 1 98.12 22 VAL B N 1
ATOM 4046 C CA . VAL B 1 22 ? -2.756 30.141 1.302 1 98.12 22 VAL B CA 1
ATOM 4047 C C . VAL B 1 22 ? -3.289 31.547 1.545 1 98.12 22 VAL B C 1
ATOM 4049 O O . VAL B 1 22 ? -2.584 32.406 2.096 1 98.12 22 VAL B O 1
ATOM 4052 N N . GLU B 1 23 ? -4.48 31.766 1.171 1 98.19 23 GLU B N 1
ATOM 4053 C CA . GLU B 1 23 ? -5.074 33.094 1.306 1 98.19 23 GLU B CA 1
ATOM 4054 C C . GLU B 1 23 ? -5.23 33.469 2.773 1 98.19 23 GLU B C 1
ATOM 4056 O O . GLU B 1 23 ? -4.992 34.625 3.145 1 98.19 23 GLU B O 1
ATOM 4061 N N . ALA B 1 24 ? -5.57 32.531 3.568 1 97.75 24 ALA B N 1
ATOM 4062 C CA . ALA B 1 24 ? -5.773 32.812 4.988 1 97.75 24 ALA B CA 1
ATOM 4063 C C . ALA B 1 24 ? -4.477 33.25 5.652 1 97.75 24 ALA B C 1
ATOM 4065 O O . ALA B 1 24 ? -4.469 34.219 6.426 1 97.75 24 ALA B O 1
ATOM 4066 N N . TYR B 1 25 ? -3.447 32.594 5.379 1 98.12 25 TYR B N 1
ATOM 4067 C CA . TYR B 1 25 ? -2.174 32.969 5.992 1 98.12 25 TYR B CA 1
ATOM 4068 C C . TYR B 1 25 ? -1.623 34.25 5.398 1 98.12 25 TYR B C 1
ATOM 4070 O O . TYR B 1 25 ? -1.057 35.062 6.117 1 98.12 25 TYR B O 1
ATOM 4078 N N . ASP B 1 26 ? -1.769 34.406 4.141 1 97.81 26 ASP B N 1
ATOM 4079 C CA . ASP B 1 26 ? -1.316 35.625 3.512 1 97.81 26 ASP B CA 1
ATOM 4080 C C . ASP B 1 26 ? -2.02 36.844 4.117 1 97.81 26 ASP B C 1
ATOM 4082 O O . ASP B 1 26 ? -1.388 37.875 4.371 1 97.81 26 ASP B O 1
ATOM 4086 N N . GLU B 1 27 ? -3.271 36.719 4.285 1 97.06 27 GLU B N 1
ATOM 4087 C CA . GLU B 1 27 ? -4.039 37.781 4.91 1 97.06 27 GLU B CA 1
ATOM 4088 C C . GLU B 1 27 ? -3.535 38.062 6.32 1 97.06 27 GLU B C 1
ATOM 4090 O O . GLU B 1 27 ? -3.455 39.219 6.73 1 97.06 27 GLU B O 1
ATOM 4095 N N . ASN B 1 28 ? -3.314 37.031 7.039 1 97.62 28 ASN B N 1
ATOM 4096 C CA . ASN B 1 28 ? -2.771 37.188 8.383 1 97.62 28 ASN B CA 1
ATOM 4097 C C . ASN B 1 28 ? -1.443 37.938 8.359 1 97.62 28 ASN B C 1
ATOM 4099 O O . ASN B 1 28 ? -1.214 38.812 9.18 1 97.62 28 ASN B O 1
ATOM 4103 N N . PHE B 1 29 ? -0.587 37.562 7.43 1 96.88 29 PHE B N 1
ATOM 4104 C CA . PHE B 1 29 ? 0.712 38.219 7.305 1 96.88 29 PHE B CA 1
ATOM 4105 C C . PHE B 1 29 ? 0.549 39.688 6.953 1 96.88 29 PHE B C 1
ATOM 4107 O O . PHE B 1 29 ? 1.188 40.562 7.555 1 96.88 29 PHE B O 1
ATOM 4114 N N . ALA B 1 30 ? -0.292 39.938 6.047 1 94.69 30 ALA B N 1
ATOM 4115 C CA . ALA B 1 30 ? -0.53 41.312 5.602 1 94.69 30 ALA B CA 1
ATOM 4116 C C . ALA B 1 30 ? -1.077 42.156 6.738 1 94.69 30 ALA B C 1
ATOM 4118 O O . ALA B 1 30 ? -0.623 43.281 6.949 1 94.69 30 ALA B O 1
ATOM 4119 N N . ARG B 1 31 ? -1.985 41.656 7.41 1 94.88 31 ARG B N 1
ATOM 4120 C CA . ARG B 1 31 ? -2.609 42.375 8.516 1 94.88 31 ARG B CA 1
ATOM 4121 C C . ARG B 1 31 ? -1.599 42.656 9.617 1 94.88 31 ARG B C 1
ATOM 4123 O O . ARG B 1 31 ? -1.688 43.688 10.297 1 94.88 31 ARG B O 1
ATOM 4130 N N . SER B 1 32 ? -0.728 41.75 9.797 1 95.56 32 SER B N 1
ATOM 4131 C CA . SER B 1 32 ? 0.257 41.875 10.867 1 95.56 32 SER B CA 1
ATOM 4132 C C . SER B 1 32 ? 1.494 42.656 10.391 1 95.56 32 SER B C 1
ATOM 4134 O O . SER B 1 32 ? 2.461 42.781 11.141 1 95.56 32 SER B O 1
ATOM 4136 N N . GLY B 1 33 ? 1.554 43.031 9.125 1 93.44 33 GLY B N 1
ATOM 4137 C CA . GLY B 1 33 ? 2.682 43.75 8.57 1 93.44 33 GLY B CA 1
ATOM 4138 C C . GLY B 1 33 ? 3.893 42.875 8.305 1 93.44 33 GLY B C 1
ATOM 4139 O O . GLY B 1 33 ? 5.027 43.375 8.305 1 93.44 33 GLY B O 1
ATOM 4140 N N . GLN B 1 34 ? 3.59 41.562 8.164 1 92.62 34 GLN B N 1
ATOM 4141 C CA . GLN B 1 34 ? 4.68 40.625 7.926 1 92.62 34 GLN B CA 1
ATOM 4142 C C . GLN B 1 34 ? 4.77 40.25 6.449 1 92.62 34 GLN B C 1
ATOM 4144 O O . GLN B 1 34 ? 3.787 40.344 5.715 1 92.62 34 GLN B O 1
ATOM 4149 N N . THR B 1 35 ? 5.977 39.938 6.078 1 90.25 35 THR B N 1
ATOM 4150 C CA . THR B 1 35 ? 6.211 39.406 4.738 1 90.25 35 THR B CA 1
ATOM 4151 C C . THR B 1 35 ? 7.031 38.125 4.797 1 90.25 35 THR B C 1
ATOM 4153 O O . THR B 1 35 ? 7.969 38.031 5.594 1 90.25 35 THR B O 1
ATOM 4156 N N . ALA B 1 36 ? 6.594 37.188 4.082 1 90.19 36 ALA B N 1
ATOM 4157 C CA . ALA B 1 36 ? 7.32 35.938 3.918 1 90.19 36 ALA B CA 1
ATOM 4158 C C . ALA B 1 36 ? 6.887 35.219 2.648 1 90.19 36 ALA B C 1
ATOM 4160 O O . ALA B 1 36 ? 5.699 35.188 2.311 1 90.19 36 ALA B O 1
ATOM 4161 N N . PRO B 1 37 ? 7.848 34.75 1.961 1 91.12 37 PRO B N 1
ATOM 4162 C CA . PRO B 1 37 ? 7.441 33.906 0.833 1 91.12 37 PRO B CA 1
ATOM 4163 C C . PRO B 1 37 ? 6.633 32.688 1.271 1 91.12 37 PRO B C 1
ATOM 4165 O O . PRO B 1 37 ? 6.949 32.062 2.289 1 91.12 37 PRO B O 1
ATOM 4168 N N . ILE B 1 38 ? 5.574 32.469 0.541 1 96.75 38 ILE B N 1
ATOM 4169 C CA . ILE B 1 38 ? 4.77 31.266 0.771 1 96.75 38 ILE B CA 1
ATOM 4170 C C . ILE B 1 38 ? 5.059 30.234 -0.315 1 96.75 38 ILE B C 1
ATOM 4172 O O . ILE B 1 38 ? 4.973 30.547 -1.508 1 96.75 38 ILE B O 1
ATOM 4176 N N . VAL B 1 39 ? 5.434 29.078 0.063 1 97.81 39 VAL B N 1
ATOM 4177 C CA . VAL B 1 39 ? 5.723 28.016 -0.901 1 97.81 39 VAL B CA 1
ATOM 4178 C C . VAL B 1 39 ? 4.805 26.828 -0.655 1 97.81 39 VAL B C 1
ATOM 4180 O O . VAL B 1 39 ? 4.734 26.312 0.463 1 97.81 39 VAL B O 1
ATOM 4183 N N . VAL B 1 40 ? 4.109 26.391 -1.68 1 98.56 40 VAL B N 1
ATOM 4184 C CA . VAL B 1 40 ? 3.281 25.188 -1.613 1 98.56 40 VAL B CA 1
ATOM 4185 C C . VAL B 1 40 ? 4.059 24 -2.15 1 98.56 40 VAL B C 1
ATOM 4187 O O . VAL B 1 40 ? 4.551 24.016 -3.281 1 98.56 40 VAL B O 1
ATOM 4190 N N . PHE B 1 41 ? 4.238 23 -1.317 1 98.5 41 PHE B N 1
ATOM 4191 C CA . PHE B 1 41 ? 4.809 21.734 -1.745 1 98.5 41 PHE B CA 1
ATOM 4192 C C . PHE B 1 41 ? 3.709 20.703 -1.999 1 98.5 41 PHE B C 1
ATOM 4194 O O . PHE B 1 41 ? 3.09 20.203 -1.058 1 98.5 41 PHE B O 1
ATOM 4201 N N . ASP B 1 42 ? 3.535 20.328 -3.238 1 98.12 42 ASP B N 1
ATOM 4202 C CA . ASP B 1 42 ? 2.371 19.562 -3.662 1 98.12 42 ASP B CA 1
ATOM 4203 C C . ASP B 1 42 ? 2.762 18.125 -3.996 1 98.12 42 ASP B C 1
ATOM 4205 O O . ASP B 1 42 ? 3.527 17.875 -4.934 1 98.12 42 ASP B O 1
ATOM 4209 N N . ASP B 1 43 ? 2.143 17.188 -3.256 1 95.31 43 ASP B N 1
ATOM 4210 C CA . ASP B 1 43 ? 2.361 15.766 -3.471 1 95.31 43 ASP B CA 1
ATOM 4211 C C . ASP B 1 43 ? 1.223 15.148 -4.277 1 95.31 43 ASP B C 1
ATOM 4213 O O . ASP B 1 43 ? 1.029 13.93 -4.262 1 95.31 43 ASP B O 1
ATOM 4217 N N . SER B 1 44 ? 0.562 15.984 -4.965 1 93.69 44 SER B N 1
ATOM 4218 C CA . SER B 1 44 ? -0.502 15.469 -5.824 1 93.69 44 SER B CA 1
ATOM 4219 C C . SER B 1 44 ? 0.066 14.719 -7.02 1 93.69 44 SER B C 1
ATOM 4221 O O . SER B 1 44 ? 1.21 14.945 -7.418 1 93.69 44 SER B O 1
ATOM 4223 N N . SER B 1 45 ? -0.796 13.781 -7.551 1 91.69 45 SER B N 1
ATOM 4224 C CA . SER B 1 45 ? -0.438 13.148 -8.82 1 91.69 45 SER B CA 1
ATOM 4225 C C . SER B 1 45 ? -0.401 14.172 -9.953 1 91.69 45 SER B C 1
ATOM 4227 O O . SER B 1 45 ? -0.959 15.258 -9.828 1 91.69 45 SER B O 1
ATOM 4229 N N . VAL B 1 46 ? 0.255 13.789 -11 1 91.94 46 VAL B N 1
ATOM 4230 C CA . VAL B 1 46 ? 0.315 14.648 -12.172 1 91.94 46 VAL B CA 1
ATOM 4231 C C . VAL B 1 46 ? -1.099 14.961 -12.656 1 91.94 46 VAL B C 1
ATOM 4233 O O . VAL B 1 46 ? -1.399 16.109 -13.023 1 91.94 46 VAL B O 1
ATOM 4236 N N . ALA B 1 47 ? -1.946 13.992 -12.609 1 89.94 47 ALA B N 1
ATOM 4237 C CA . ALA B 1 47 ? -3.328 14.156 -13.055 1 89.94 47 ALA B CA 1
ATOM 4238 C C . ALA B 1 47 ? -4.066 15.164 -12.18 1 89.94 47 ALA B C 1
ATOM 4240 O O . ALA B 1 47 ? -4.797 16.016 -12.688 1 89.94 47 ALA B O 1
ATOM 4241 N N . ASN B 1 48 ? -3.922 15.094 -10.891 1 91.94 48 ASN B N 1
ATOM 4242 C CA . ASN B 1 48 ? -4.602 16.016 -9.984 1 91.94 48 ASN B CA 1
ATOM 4243 C C . ASN B 1 48 ? -4.004 17.422 -10.062 1 91.94 48 ASN B C 1
ATOM 4245 O O . ASN B 1 48 ? -4.719 18.406 -9.898 1 91.94 48 ASN B O 1
ATOM 4249 N N . HIS B 1 49 ? -2.736 17.438 -10.25 1 94.38 49 HIS B N 1
ATOM 4250 C CA . HIS B 1 49 ? -2.111 18.734 -10.492 1 94.38 49 HIS B CA 1
ATOM 4251 C C . HIS B 1 49 ? -2.742 19.422 -11.695 1 94.38 49 HIS B C 1
ATOM 4253 O O . HIS B 1 49 ? -3.094 20.609 -11.617 1 94.38 49 HIS B O 1
ATOM 4259 N N . ASP B 1 50 ? -2.83 18.688 -12.766 1 93.56 50 ASP B N 1
ATOM 4260 C CA . ASP B 1 50 ? -3.387 19.266 -13.984 1 93.56 50 ASP B CA 1
ATOM 4261 C C . ASP B 1 50 ? -4.824 19.719 -13.758 1 93.56 50 ASP B C 1
ATOM 4263 O O . ASP B 1 50 ? -5.25 20.734 -14.32 1 93.56 50 ASP B O 1
ATOM 4267 N N . LYS B 1 51 ? -5.48 19.062 -12.969 1 93.12 51 LYS B N 1
ATOM 4268 C CA . LYS B 1 51 ? -6.891 19.344 -12.703 1 93.12 51 LYS B CA 1
ATOM 4269 C C . LYS B 1 51 ? -7.055 20.562 -11.812 1 93.12 51 LYS B C 1
ATOM 4271 O O . LYS B 1 51 ? -7.992 21.344 -11.984 1 93.12 51 LYS B O 1
ATOM 4276 N N . TYR B 1 52 ? -6.152 20.797 -10.812 1 96.19 52 TYR B N 1
ATOM 4277 C CA . TYR B 1 52 ? -6.504 21.719 -9.734 1 96.19 52 TYR B CA 1
ATOM 4278 C C . TYR B 1 52 ? -5.504 22.875 -9.656 1 96.19 52 TYR B C 1
ATOM 4280 O O . TYR B 1 52 ? -5.715 23.828 -8.914 1 96.19 52 TYR B O 1
ATOM 4288 N N . PHE B 1 53 ? -4.418 22.828 -10.391 1 97.12 53 PHE B N 1
ATOM 4289 C CA . PHE B 1 53 ? -3.422 23.891 -10.305 1 97.12 53 PHE B CA 1
ATOM 4290 C C . PHE B 1 53 ? -4.047 25.234 -10.625 1 97.12 53 PHE B C 1
ATOM 4292 O O . PHE B 1 53 ? -3.666 26.266 -10.047 1 97.12 53 PHE B O 1
ATOM 4299 N N . GLY B 1 54 ? -4.988 25.281 -11.516 1 96.62 54 GLY B N 1
ATOM 4300 C CA . GLY B 1 54 ? -5.695 26.516 -11.836 1 96.62 54 GLY B CA 1
ATOM 4301 C C . GLY B 1 54 ? -6.324 27.188 -10.633 1 96.62 54 GLY B C 1
ATOM 4302 O O . GLY B 1 54 ? -6.41 28.406 -10.562 1 96.62 54 GLY B O 1
ATOM 4303 N N . SER B 1 55 ? -6.762 26.375 -9.672 1 96.31 55 SER B N 1
ATOM 4304 C CA . SER B 1 55 ? -7.355 26.922 -8.453 1 96.31 55 SER B CA 1
ATOM 4305 C C . SER B 1 55 ? -6.324 27.688 -7.629 1 96.31 55 SER B C 1
ATOM 4307 O O . SER B 1 55 ? -6.668 28.656 -6.945 1 96.31 55 SER B O 1
ATOM 4309 N N . LEU B 1 56 ? -5.133 27.25 -7.676 1 97.12 56 LEU B N 1
ATOM 4310 C CA . LEU B 1 56 ? -4.062 27.953 -6.98 1 97.12 56 LEU B CA 1
ATOM 4311 C C . LEU B 1 56 ? -3.766 29.281 -7.656 1 97.12 56 LEU B C 1
ATOM 4313 O O . LEU B 1 56 ? -3.533 30.297 -6.98 1 97.12 56 LEU B O 1
ATOM 4317 N N . GLU B 1 57 ? -3.795 29.266 -8.961 1 97 57 GLU B N 1
ATOM 4318 C CA . GLU B 1 57 ? -3.559 30.484 -9.727 1 97 57 GLU B CA 1
ATOM 4319 C C . GLU B 1 57 ? -4.68 31.5 -9.508 1 97 57 GLU B C 1
ATOM 4321 O O . GLU B 1 57 ? -4.477 32.719 -9.68 1 97 57 GLU B O 1
ATOM 4326 N N . ALA B 1 58 ? -5.785 31.047 -9.117 1 96.75 58 ALA B N 1
ATOM 4327 C CA . ALA B 1 58 ? -6.949 31.906 -8.906 1 96.75 58 ALA B CA 1
ATOM 4328 C C . ALA B 1 58 ? -6.879 32.594 -7.547 1 96.75 58 ALA B C 1
ATOM 4330 O O . ALA B 1 58 ? -7.648 33.531 -7.277 1 96.75 58 ALA B O 1
ATOM 4331 N N . THR B 1 59 ? -5.941 32.188 -6.723 1 97.31 59 THR B N 1
ATOM 4332 C CA . THR B 1 59 ? -5.82 32.812 -5.402 1 97.31 59 THR B CA 1
ATOM 4333 C C . THR B 1 59 ? -5.348 34.25 -5.512 1 97.31 59 THR B C 1
ATOM 4335 O O . THR B 1 59 ? -4.828 34.656 -6.551 1 97.31 59 THR B O 1
ATOM 4338 N N . LYS B 1 60 ? -5.633 34.938 -4.48 1 96.38 60 LYS B N 1
ATOM 4339 C CA . LYS B 1 60 ? -5.176 36.344 -4.34 1 96.38 60 LYS B CA 1
ATOM 4340 C C . LYS B 1 60 ? -4.266 36.5 -3.127 1 96.38 60 LYS B C 1
ATOM 4342 O O . LYS B 1 60 ? -4.68 36.219 -1.995 1 96.38 60 LYS B O 1
ATOM 4347 N N . THR B 1 61 ? -3 36.906 -3.396 1 96.38 61 THR B N 1
ATOM 4348 C CA . THR B 1 61 ? -2.062 37.062 -2.289 1 96.38 61 THR B CA 1
ATOM 4349 C C . THR B 1 61 ? -1.274 38.344 -2.408 1 96.38 61 THR B C 1
ATOM 4351 O O . THR B 1 61 ? -1.1 38.875 -3.51 1 96.38 61 THR B O 1
ATOM 4354 N N . THR B 1 62 ? -0.877 38.906 -1.283 1 94.94 62 THR B N 1
ATOM 4355 C CA . THR B 1 62 ? 0.048 40.031 -1.217 1 94.94 62 THR B CA 1
ATOM 4356 C C . THR B 1 62 ? 1.488 39.562 -1.396 1 94.94 62 THR B C 1
ATOM 4358 O O . THR B 1 62 ? 2.271 40.188 -2.105 1 94.94 62 THR B O 1
ATOM 4361 N N . ASN B 1 63 ? 1.824 38.469 -0.75 1 93.19 63 ASN B N 1
ATOM 4362 C CA . ASN B 1 63 ? 3.154 37.875 -0.847 1 93.19 63 ASN B CA 1
ATOM 4363 C C . ASN B 1 63 ? 3.289 37 -2.09 1 93.19 63 ASN B C 1
ATOM 4365 O O . ASN B 1 63 ? 2.287 36.531 -2.656 1 93.19 63 ASN B O 1
ATOM 4369 N N . GLU B 1 64 ? 4.504 36.812 -2.467 1 92.75 64 GLU B N 1
ATOM 4370 C CA . GLU B 1 64 ? 4.758 35.906 -3.574 1 92.75 64 GLU B CA 1
ATOM 4371 C C . GLU B 1 64 ? 4.41 34.469 -3.193 1 92.75 64 GLU B C 1
ATOM 4373 O O . GLU B 1 64 ? 4.652 34.031 -2.062 1 92.75 64 GLU B O 1
ATOM 4378 N N . LEU B 1 65 ? 3.779 33.875 -4.176 1 96.75 65 LEU B N 1
ATOM 4379 C CA . LEU B 1 65 ? 3.42 32.469 -3.998 1 96.75 65 LEU B CA 1
ATOM 4380 C C . LEU B 1 65 ? 4.254 31.578 -4.91 1 96.75 65 LEU B C 1
ATOM 4382 O O . LEU B 1 65 ? 4.32 31.812 -6.121 1 96.75 65 LEU B O 1
ATOM 4386 N N . TRP B 1 66 ? 4.914 30.688 -4.285 1 97.25 66 TRP B N 1
ATOM 4387 C CA . TRP B 1 66 ? 5.758 29.75 -5.016 1 97.25 66 TRP B CA 1
ATOM 4388 C C . TRP B 1 66 ? 5.195 28.328 -4.926 1 97.25 66 TRP B C 1
ATOM 4390 O O . TRP B 1 66 ? 4.414 28.031 -4.027 1 97.25 66 TRP B O 1
ATOM 4400 N N . TYR B 1 67 ? 5.594 27.5 -5.945 1 98 67 TYR B N 1
ATOM 4401 C CA . TYR B 1 67 ? 5.004 26.188 -6.078 1 98 67 TYR B CA 1
ATOM 4402 C C . TYR B 1 67 ? 6.059 25.141 -6.457 1 98 67 TYR B C 1
ATOM 4404 O O . TYR B 1 67 ? 6.867 25.375 -7.359 1 98 67 TYR B O 1
ATOM 4412 N N . VAL B 1 68 ? 6.102 24.094 -5.699 1 98.06 68 VAL B N 1
ATOM 4413 C CA . VAL B 1 68 ? 6.895 22.906 -5.996 1 98.06 68 VAL B CA 1
ATOM 4414 C C . VAL B 1 68 ? 5.98 21.703 -6.137 1 98.06 68 VAL B C 1
ATOM 4416 O O . VAL B 1 68 ? 5.578 21.094 -5.137 1 98.06 68 VAL B O 1
ATOM 4419 N N . GLY B 1 69 ? 5.688 21.359 -7.348 1 97.69 69 GLY B N 1
ATOM 4420 C CA . GLY B 1 69 ? 4.781 20.25 -7.633 1 97.69 69 GLY B CA 1
ATOM 4421 C C . GLY B 1 69 ? 5.469 19.062 -8.258 1 97.69 69 GLY B C 1
ATOM 4422 O O . GLY B 1 69 ? 6.691 18.922 -8.164 1 97.69 69 GLY B O 1
ATOM 4423 N N . PRO B 1 70 ? 4.699 18.172 -8.875 1 95.5 70 PRO B N 1
ATOM 4424 C CA . PRO B 1 70 ? 5.223 16.906 -9.398 1 95.5 70 PRO B CA 1
ATOM 4425 C C . PRO B 1 70 ? 6.391 17.109 -10.367 1 95.5 70 PRO B C 1
ATOM 4427 O O . PRO B 1 70 ? 7.395 16.406 -10.281 1 95.5 70 PRO B O 1
ATOM 4430 N N . ALA B 1 71 ? 6.312 18.078 -11.242 1 95.88 71 ALA B N 1
ATOM 4431 C CA . ALA B 1 71 ? 7.371 18.312 -12.219 1 95.88 71 ALA B CA 1
ATOM 4432 C C . ALA B 1 71 ? 8.641 18.828 -11.547 1 95.88 71 ALA B C 1
ATOM 4434 O O . ALA B 1 71 ? 9.742 18.359 -11.852 1 95.88 71 ALA B O 1
ATOM 4435 N N . GLU B 1 72 ? 8.492 19.844 -10.68 1 97.25 72 GLU B N 1
ATOM 4436 C CA . GLU B 1 72 ? 9.625 20.406 -9.953 1 97.25 72 GLU B CA 1
ATOM 4437 C C . GLU B 1 72 ? 10.297 19.359 -9.078 1 97.25 72 GLU B C 1
ATOM 4439 O O . GLU B 1 72 ? 11.523 19.312 -8.984 1 97.25 72 GLU B O 1
ATOM 4444 N N . LYS B 1 73 ? 9.5 18.562 -8.453 1 96.62 73 LYS B N 1
ATOM 4445 C CA . LYS B 1 73 ? 10.008 17.516 -7.57 1 96.62 73 LYS B CA 1
ATOM 4446 C C . LYS B 1 73 ? 10.797 16.469 -8.359 1 96.62 73 LYS B C 1
ATOM 4448 O O . LYS B 1 73 ? 11.844 16.016 -7.902 1 96.62 73 LYS B O 1
ATOM 4453 N N . GLU B 1 74 ? 10.297 16.109 -9.5 1 95.19 74 GLU B N 1
ATOM 4454 C CA . GLU B 1 74 ? 11.023 15.148 -10.344 1 95.19 74 GLU B CA 1
ATOM 4455 C C . GLU B 1 74 ? 12.352 15.727 -10.805 1 95.19 74 GLU B C 1
ATOM 4457 O O . GLU B 1 74 ? 13.352 15.008 -10.883 1 95.19 74 GLU B O 1
ATOM 4462 N N . GLN B 1 75 ? 12.383 16.984 -11.164 1 95.88 75 GLN B N 1
ATOM 4463 C CA . GLN B 1 75 ? 13.625 17.641 -11.547 1 95.88 75 GLN B CA 1
ATOM 4464 C C . GLN B 1 75 ? 14.633 17.625 -10.406 1 95.88 75 GLN B C 1
ATOM 4466 O O . GLN B 1 75 ? 15.828 17.391 -10.625 1 95.88 75 GLN B O 1
ATOM 4471 N N . PHE B 1 76 ? 14.148 17.875 -9.242 1 96 76 PHE B N 1
ATOM 4472 C CA . PHE B 1 76 ? 15.008 17.875 -8.062 1 96 76 PHE B CA 1
ATOM 4473 C C . PHE B 1 76 ? 15.578 16.484 -7.824 1 96 76 PHE B C 1
ATOM 4475 O O . PHE B 1 76 ? 16.781 16.312 -7.621 1 96 76 PHE B O 1
ATOM 4482 N N . VAL B 1 77 ? 14.727 15.477 -7.836 1 95.38 77 VAL B N 1
ATOM 4483 C CA . VAL B 1 77 ? 15.141 14.102 -7.582 1 95.38 77 VAL B CA 1
ATOM 4484 C C . VAL B 1 77 ? 16.141 13.656 -8.648 1 95.38 77 VAL B C 1
ATOM 4486 O O . VAL B 1 77 ? 17.156 13.016 -8.336 1 95.38 77 VAL B O 1
ATOM 4489 N N . SER B 1 78 ? 15.859 14.023 -9.867 1 93.88 78 SER B N 1
ATOM 4490 C CA . SER B 1 78 ? 16.766 13.695 -10.961 1 93.88 78 SER B CA 1
ATOM 4491 C C . SER B 1 78 ? 18.141 14.344 -10.758 1 93.88 78 SER B C 1
ATOM 4493 O O . SER B 1 78 ? 19.172 13.742 -11.039 1 93.88 78 SER B O 1
ATOM 4495 N N . TYR B 1 79 ? 18.094 15.547 -10.336 1 93 79 TYR B N 1
ATOM 4496 C CA . TYR B 1 79 ? 19.328 16.266 -10.047 1 93 79 TYR B CA 1
ATOM 4497 C C . TYR B 1 79 ? 20.141 15.539 -8.977 1 93 79 TYR B C 1
ATOM 4499 O O . TYR B 1 79 ? 21.344 15.336 -9.141 1 93 79 TYR B O 1
ATOM 4507 N N . ILE B 1 80 ? 19.484 15.18 -7.879 1 94.56 80 ILE B N 1
ATOM 4508 C CA . ILE B 1 80 ? 20.172 14.5 -6.781 1 94.56 80 ILE B CA 1
ATOM 4509 C C . ILE B 1 80 ? 20.734 13.172 -7.27 1 94.56 80 ILE B C 1
ATOM 4511 O O . ILE B 1 80 ? 21.891 12.836 -6.961 1 94.56 80 ILE B O 1
ATOM 4515 N N . CYS B 1 81 ? 19.938 12.461 -7.977 1 93.19 81 CYS B N 1
ATOM 4516 C CA . CYS B 1 81 ? 20.359 11.156 -8.477 1 93.19 81 CYS B CA 1
ATOM 4517 C C . CYS B 1 81 ? 21.562 11.297 -9.398 1 93.19 81 CYS B C 1
ATOM 4519 O O . CYS B 1 81 ? 22.484 10.477 -9.359 1 93.19 81 CYS B O 1
ATOM 4521 N N . LYS B 1 82 ? 21.594 12.266 -10.234 1 92.69 82 LYS B N 1
ATOM 4522 C CA . LYS B 1 82 ? 22.719 12.516 -11.125 1 92.69 82 LYS B CA 1
ATOM 4523 C C . LYS B 1 82 ? 23.984 12.828 -10.328 1 92.69 82 LYS B C 1
ATOM 4525 O O . LYS B 1 82 ? 25.078 12.391 -10.695 1 92.69 82 LYS B O 1
ATOM 4530 N N . ARG B 1 83 ? 23.844 13.555 -9.328 1 91.88 83 ARG B N 1
ATOM 4531 C CA . ARG B 1 83 ? 24.969 13.969 -8.508 1 91.88 83 ARG B CA 1
ATOM 4532 C C . ARG B 1 83 ? 25.547 12.781 -7.734 1 91.88 83 ARG B C 1
ATOM 4534 O O . ARG B 1 83 ? 26.734 12.766 -7.398 1 91.88 83 ARG B O 1
ATOM 4541 N N . LEU B 1 84 ? 24.734 11.914 -7.332 1 90.56 84 LEU B N 1
ATOM 4542 C CA . LEU B 1 84 ? 25.188 10.727 -6.613 1 90.56 84 LEU B CA 1
ATOM 4543 C C . LEU B 1 84 ? 26 9.82 -7.527 1 90.56 84 LEU B C 1
ATOM 4545 O O . LEU B 1 84 ? 26.844 9.047 -7.055 1 90.56 84 LEU B O 1
ATOM 4549 N N . ARG B 1 85 ? 25.812 9.742 -8.828 1 88.12 85 ARG B N 1
ATOM 4550 C CA . ARG B 1 85 ? 26.547 9.016 -9.859 1 88.12 85 ARG B CA 1
ATOM 4551 C C . ARG B 1 85 ? 26.453 7.508 -9.633 1 88.12 85 ARG B C 1
ATOM 4553 O O . ARG B 1 85 ? 27.406 6.777 -9.914 1 88.12 85 ARG B O 1
ATOM 4560 N N . ASP B 1 86 ? 25.484 6.992 -8.992 1 85.5 86 ASP B N 1
ATOM 4561 C CA . ASP B 1 86 ? 25.234 5.57 -8.773 1 85.5 86 ASP B CA 1
ATOM 4562 C C . ASP B 1 86 ? 23.75 5.246 -8.922 1 85.5 86 ASP B C 1
ATOM 4564 O O . ASP B 1 86 ? 22.953 5.523 -8.023 1 85.5 86 ASP B O 1
ATOM 4568 N N . ARG B 1 87 ? 23.422 4.621 -9.922 1 83.56 87 ARG B N 1
ATOM 4569 C CA . ARG B 1 87 ? 22.031 4.316 -10.266 1 83.56 87 ARG B CA 1
ATOM 4570 C C . ARG B 1 87 ? 21.391 3.422 -9.219 1 83.56 87 ARG B C 1
ATOM 4572 O O . ARG B 1 87 ? 20.172 3.449 -9.031 1 83.56 87 ARG B O 1
ATOM 4579 N N . LYS B 1 88 ? 22.203 2.709 -8.531 1 81.88 88 LYS B N 1
ATOM 4580 C CA . LYS B 1 88 ? 21.672 1.803 -7.512 1 81.88 88 LYS B CA 1
ATOM 4581 C C . LYS B 1 88 ? 21.094 2.576 -6.332 1 81.88 88 LYS B C 1
ATOM 4583 O O . LYS B 1 88 ? 20.25 2.055 -5.594 1 81.88 88 LYS B O 1
ATOM 4588 N N . LEU B 1 89 ? 21.5 3.805 -6.246 1 87.62 89 LEU B N 1
ATOM 4589 C CA . LEU B 1 89 ? 21.062 4.605 -5.109 1 87.62 89 LEU B CA 1
ATOM 4590 C C . LEU B 1 89 ? 19.812 5.398 -5.457 1 87.62 89 LEU B C 1
ATOM 4592 O O . LEU B 1 89 ? 19.172 5.984 -4.574 1 87.62 89 LEU B O 1
ATOM 4596 N N . ASP B 1 90 ? 19.359 5.344 -6.672 1 89.31 90 ASP B N 1
ATOM 4597 C CA . ASP B 1 90 ? 18.219 6.113 -7.121 1 89.31 90 ASP B CA 1
ATOM 4598 C C . ASP B 1 90 ? 16.969 5.758 -6.316 1 89.31 90 ASP B C 1
ATOM 4600 O O . ASP B 1 90 ? 16.188 6.637 -5.953 1 89.31 90 ASP B O 1
ATOM 4604 N N . VAL B 1 91 ? 16.844 4.578 -6.02 1 86.56 91 VAL B N 1
ATOM 4605 C CA . VAL B 1 91 ? 15.633 4.105 -5.348 1 86.56 91 VAL B CA 1
ATOM 4606 C C . VAL B 1 91 ? 15.594 4.641 -3.918 1 86.56 91 VAL B C 1
ATOM 4608 O O . VAL B 1 91 ? 14.523 4.941 -3.391 1 86.56 91 VAL B O 1
ATOM 4611 N N . LEU B 1 92 ? 16.75 4.738 -3.35 1 90.81 92 LEU B N 1
ATOM 4612 C CA . LEU B 1 92 ? 16.797 5.262 -1.987 1 90.81 92 LEU B CA 1
ATOM 4613 C C . LEU B 1 92 ? 16.344 6.715 -1.944 1 90.81 92 LEU B C 1
ATOM 4615 O O . LEU B 1 92 ? 15.594 7.109 -1.05 1 90.81 92 LEU B O 1
ATOM 4619 N N . VAL B 1 93 ? 16.844 7.391 -2.947 1 94.56 93 VAL B N 1
ATOM 4620 C CA . VAL B 1 93 ? 16.469 8.797 -3.037 1 94.56 93 VAL B CA 1
ATOM 4621 C C . VAL B 1 93 ? 14.969 8.93 -3.303 1 94.56 93 VAL B C 1
ATOM 4623 O O . VAL B 1 93 ? 14.281 9.711 -2.648 1 94.56 93 VAL B O 1
ATOM 4626 N N . ARG B 1 94 ? 14.516 8.172 -4.168 1 92.75 94 ARG B N 1
ATOM 4627 C CA . ARG B 1 94 ? 13.102 8.234 -4.531 1 92.75 94 ARG B CA 1
ATOM 4628 C C . ARG B 1 94 ? 12.219 7.789 -3.369 1 92.75 94 ARG B C 1
ATOM 4630 O O . ARG B 1 94 ? 11.117 8.305 -3.191 1 92.75 94 ARG B O 1
ATOM 4637 N N . ASN B 1 95 ? 12.648 6.852 -2.615 1 91.94 95 ASN B N 1
ATOM 4638 C CA . ASN B 1 95 ? 11.898 6.41 -1.445 1 91.94 95 ASN B CA 1
ATOM 4639 C C . ASN B 1 95 ? 11.82 7.504 -0.383 1 91.94 95 ASN B C 1
ATOM 4641 O O . ASN B 1 95 ? 10.797 7.66 0.276 1 91.94 95 ASN B O 1
ATOM 4645 N N . LEU B 1 96 ? 12.867 8.203 -0.229 1 96.31 96 LEU B N 1
ATOM 4646 C CA . LEU B 1 96 ? 12.953 9.266 0.762 1 96.31 96 LEU B CA 1
ATOM 4647 C C . LEU B 1 96 ? 11.992 10.398 0.427 1 96.31 96 LEU B C 1
ATOM 4649 O O . LEU B 1 96 ? 11.414 11.023 1.325 1 96.31 96 LEU B O 1
ATOM 4653 N N . PHE B 1 97 ? 11.781 10.609 -0.85 1 97 97 PHE B N 1
ATOM 4654 C CA . PHE B 1 97 ? 10.984 11.75 -1.299 1 97 97 PHE B CA 1
ATOM 4655 C C . PHE B 1 97 ? 9.664 11.281 -1.898 1 97 97 PHE B C 1
ATOM 4657 O O . PHE B 1 97 ? 8.953 12.07 -2.527 1 97 97 PHE B O 1
ATOM 4664 N N . ARG B 1 98 ? 9.312 10.055 -1.669 1 93.38 98 ARG B N 1
ATOM 4665 C CA . ARG B 1 98 ? 8.086 9.516 -2.238 1 93.38 98 ARG B CA 1
ATOM 4666 C C . ARG B 1 98 ? 6.863 10.258 -1.705 1 93.38 98 ARG B C 1
ATOM 4668 O O . ARG B 1 98 ? 6.895 10.805 -0.603 1 93.38 98 ARG B O 1
ATOM 4675 N N . PRO B 1 99 ? 5.789 10.25 -2.494 1 92.62 99 PRO B N 1
ATOM 4676 C CA . PRO B 1 99 ? 4.57 10.867 -1.966 1 92.62 99 PRO B CA 1
ATOM 4677 C C . PRO B 1 99 ? 4.094 10.211 -0.671 1 92.62 99 PRO B C 1
ATOM 4679 O O . PRO B 1 99 ? 3.764 9.023 -0.662 1 92.62 99 PRO B O 1
ATOM 4682 N N . SER B 1 100 ? 4.18 10.867 0.365 1 93.5 100 SER B N 1
ATOM 4683 C CA . SER B 1 100 ? 3.842 10.477 1.729 1 93.5 100 SER B CA 1
ATOM 4684 C C . SER B 1 100 ? 3.838 11.68 2.666 1 93.5 100 SER B C 1
ATOM 4686 O O . SER B 1 100 ? 4.211 12.781 2.268 1 93.5 100 SER B O 1
ATOM 4688 N N . TYR B 1 101 ? 3.467 11.414 3.91 1 91.38 101 TYR B N 1
ATOM 4689 C CA . TYR B 1 101 ? 3.475 12.5 4.887 1 91.38 101 TYR B CA 1
ATOM 4690 C C . TYR B 1 101 ? 4.891 13.008 5.129 1 91.38 101 TYR B C 1
ATOM 4692 O O . TYR B 1 101 ? 5.121 14.219 5.207 1 91.38 101 TYR B O 1
ATOM 4700 N N . GLY B 1 102 ? 5.789 12.133 5.188 1 95.69 102 GLY B N 1
ATOM 4701 C CA . GLY B 1 102 ? 7.164 12.523 5.461 1 95.69 102 GLY B CA 1
ATOM 4702 C C . GLY B 1 102 ? 7.934 12.922 4.211 1 95.69 102 GLY B C 1
ATOM 4703 O O . GLY B 1 102 ? 8.773 13.82 4.254 1 95.69 102 GLY B O 1
ATOM 4704 N N . GLY B 1 103 ? 7.633 12.273 3.098 1 96.5 103 GLY B N 1
ATOM 4705 C CA . GLY B 1 103 ? 8.344 12.57 1.865 1 96.5 103 GLY B CA 1
ATOM 4706 C C . GLY B 1 103 ? 8.148 13.992 1.391 1 96.5 103 GLY B C 1
ATOM 4707 O O . GLY B 1 103 ? 9.094 14.641 0.929 1 96.5 103 GLY B O 1
ATOM 4708 N N . ASN B 1 104 ? 6.965 14.414 1.495 1 96.88 104 ASN B N 1
ATOM 4709 C CA . ASN B 1 104 ? 6.664 15.789 1.112 1 96.88 104 ASN B CA 1
ATOM 4710 C C . ASN B 1 104 ? 7.406 16.797 1.993 1 96.88 104 ASN B C 1
ATOM 4712 O O . ASN B 1 104 ? 7.91 17.797 1.501 1 96.88 104 ASN B O 1
ATOM 4716 N N . ARG B 1 105 ? 7.5 16.531 3.211 1 97.31 105 ARG B N 1
ATOM 4717 C CA . ARG B 1 105 ? 8.156 17.406 4.164 1 97.31 105 ARG B CA 1
ATOM 4718 C C . ARG B 1 105 ? 9.672 17.375 3.992 1 97.31 105 ARG B C 1
ATOM 4720 O O . ARG B 1 105 ? 10.367 18.344 4.309 1 97.31 105 ARG B O 1
ATOM 4727 N N . ASN B 1 106 ? 10.133 16.281 3.531 1 97.75 106 ASN B N 1
ATOM 4728 C CA . ASN B 1 106 ? 11.562 16.219 3.27 1 97.75 106 ASN B CA 1
ATOM 4729 C C . ASN B 1 106 ? 11.977 17.156 2.141 1 97.75 106 ASN B C 1
ATOM 4731 O O . ASN B 1 106 ? 13.094 17.688 2.143 1 97.75 106 ASN B O 1
ATOM 4735 N N . PHE B 1 107 ? 11.047 17.375 1.188 1 97.38 107 PHE B N 1
ATOM 4736 C CA . PHE B 1 107 ? 11.297 18.422 0.208 1 97.38 107 PHE B CA 1
ATOM 4737 C C . PHE B 1 107 ? 11.422 19.781 0.889 1 97.38 107 PHE B C 1
ATOM 4739 O O . PHE B 1 107 ? 12.312 20.578 0.557 1 97.38 107 PHE B O 1
ATOM 4746 N N . THR B 1 108 ? 10.547 20.062 1.836 1 96.88 108 THR B N 1
ATOM 4747 C CA . THR B 1 108 ? 10.578 21.344 2.516 1 96.88 108 THR B CA 1
ATOM 4748 C C . THR B 1 108 ? 11.914 21.547 3.225 1 96.88 108 THR B C 1
ATOM 4750 O O . THR B 1 108 ? 12.461 22.656 3.225 1 96.88 108 THR B O 1
ATOM 4753 N N . LEU B 1 109 ? 12.406 20.5 3.783 1 96.44 109 LEU B N 1
ATOM 4754 C CA . LEU B 1 109 ? 13.695 20.578 4.465 1 96.44 109 LEU B CA 1
ATOM 4755 C C . LEU B 1 109 ? 14.812 20.922 3.484 1 96.44 109 LEU B C 1
ATOM 4757 O O . LEU B 1 109 ? 15.672 21.75 3.779 1 96.44 109 LEU B O 1
ATOM 4761 N N . MET B 1 110 ? 14.75 20.328 2.381 1 96 110 MET B N 1
ATOM 4762 C CA . MET B 1 110 ? 15.805 20.547 1.388 1 96 110 MET B CA 1
ATOM 4763 C C . MET B 1 110 ? 15.734 21.969 0.828 1 96 110 MET B C 1
ATOM 4765 O O . MET B 1 110 ? 16.766 22.609 0.651 1 96 110 MET B O 1
ATOM 4769 N N . TYR B 1 111 ? 14.586 22.391 0.568 1 94.94 111 TYR B N 1
ATOM 4770 C CA . TYR B 1 111 ? 14.391 23.672 -0.106 1 94.94 111 TYR B CA 1
ATOM 4771 C C . TYR B 1 111 ? 14.633 24.828 0.851 1 94.94 111 TYR B C 1
ATOM 4773 O O . TYR B 1 111 ? 14.797 25.984 0.419 1 94.94 111 TYR B O 1
ATOM 4781 N N . THR B 1 112 ? 14.656 24.578 2.123 1 94.19 112 THR B N 1
ATOM 4782 C CA . THR B 1 112 ? 14.82 25.641 3.098 1 94.19 112 THR B CA 1
ATOM 4783 C C . THR B 1 112 ? 16.141 25.484 3.857 1 94.19 112 THR B C 1
ATOM 4785 O O . THR B 1 112 ? 16.359 26.141 4.875 1 94.19 112 THR B O 1
ATOM 4788 N N . LEU B 1 113 ? 16.953 24.547 3.408 1 94.12 113 LEU B N 1
ATOM 4789 C CA . LEU B 1 113 ? 18.234 24.344 4.055 1 94.12 113 LEU B CA 1
ATOM 4790 C C . LEU B 1 113 ? 19.031 25.656 4.109 1 94.12 113 LEU B C 1
ATOM 4792 O O . LEU B 1 113 ? 19.156 26.344 3.098 1 94.12 113 LEU B O 1
ATOM 4796 N N . GLY B 1 114 ? 19.516 26.047 5.301 1 91.5 114 GLY B N 1
ATOM 4797 C CA . GLY B 1 114 ? 20.25 27.281 5.484 1 91.5 114 GLY B CA 1
ATOM 4798 C C . GLY B 1 114 ? 19.406 28.406 6.043 1 91.5 114 GLY B C 1
ATOM 4799 O O . GLY B 1 114 ? 19.922 29.469 6.383 1 91.5 114 GLY B O 1
ATOM 4800 N N . ASP B 1 115 ? 18.094 28.109 6.234 1 92.94 115 ASP B N 1
ATOM 4801 C CA . ASP B 1 115 ? 17.172 29.156 6.672 1 92.94 115 ASP B CA 1
ATOM 4802 C C . ASP B 1 115 ? 16.219 28.625 7.742 1 92.94 115 ASP B C 1
ATOM 4804 O O . ASP B 1 115 ? 16.312 27.453 8.141 1 92.94 115 ASP B O 1
ATOM 4808 N N . LEU B 1 116 ? 15.359 29.531 8.266 1 95.62 116 LEU B N 1
ATOM 4809 C CA . LEU B 1 116 ? 14.25 29.141 9.125 1 95.62 116 LEU B CA 1
ATOM 4810 C C . LEU B 1 116 ? 13.031 28.766 8.297 1 95.62 116 LEU B C 1
ATOM 4812 O O . LEU B 1 116 ? 12.828 29.281 7.199 1 95.62 116 LEU B O 1
ATOM 4816 N N . MET B 1 117 ? 12.266 27.844 8.883 1 96.25 117 MET B N 1
ATOM 4817 C CA . MET B 1 117 ? 11.07 27.391 8.172 1 96.25 117 MET B CA 1
ATOM 4818 C C . MET B 1 117 ? 9.883 27.266 9.125 1 96.25 117 MET B C 1
ATOM 4820 O O . MET B 1 117 ? 10.039 26.812 10.258 1 96.25 117 MET B O 1
ATOM 4824 N N . VAL B 1 118 ? 8.789 27.812 8.688 1 97.69 118 VAL B N 1
ATOM 4825 C CA . VAL B 1 118 ? 7.512 27.531 9.336 1 97.69 118 VAL B CA 1
ATOM 4826 C C . VAL B 1 118 ? 6.629 26.703 8.391 1 97.69 118 VAL B C 1
ATOM 4828 O O . VAL B 1 118 ? 6.387 27.109 7.25 1 97.69 118 VAL B O 1
ATOM 4831 N N . SER B 1 119 ? 6.227 25.562 8.859 1 97.5 119 SER B N 1
ATOM 4832 C CA . SER B 1 119 ? 5.395 24.672 8.07 1 97.5 119 SER B CA 1
ATOM 4833 C C . SER B 1 119 ? 3.975 24.594 8.625 1 97.5 119 SER B C 1
ATOM 4835 O O . SER B 1 119 ? 3.785 24.375 9.828 1 97.5 119 SER B O 1
ATOM 4837 N N . ALA B 1 120 ? 3.031 24.781 7.73 1 97.38 120 ALA B N 1
ATOM 4838 C CA . ALA B 1 120 ? 1.628 24.641 8.109 1 97.38 120 ALA B CA 1
ATOM 4839 C C . ALA B 1 120 ? 0.941 23.547 7.293 1 97.38 120 ALA B C 1
ATOM 4841 O O . ALA B 1 120 ? 1.158 23.453 6.086 1 97.38 120 ALA B O 1
ATOM 4842 N N . ASP B 1 121 ? 0.13 22.734 7.977 1 94.75 121 ASP B N 1
ATOM 4843 C CA . ASP B 1 121 ? -0.735 21.812 7.25 1 94.75 121 ASP B CA 1
ATOM 4844 C C . ASP B 1 121 ? -1.747 22.562 6.391 1 94.75 121 ASP B C 1
ATOM 4846 O O . ASP B 1 121 ? -2.084 23.703 6.684 1 94.75 121 ASP B O 1
ATOM 4850 N N . ASP B 1 122 ? -2.258 21.891 5.434 1 95.75 122 ASP B N 1
ATOM 4851 C CA . ASP B 1 122 ? -3.102 22.547 4.441 1 95.75 122 ASP B CA 1
ATOM 4852 C C . ASP B 1 122 ? -4.52 22.75 4.973 1 95.75 122 ASP B C 1
ATOM 4854 O O . ASP B 1 122 ? -5.359 23.359 4.301 1 95.75 122 ASP B O 1
ATOM 4858 N N . ASP B 1 123 ? -4.801 22.266 6.223 1 93.44 123 ASP B N 1
ATOM 4859 C CA . ASP B 1 123 ? -6.121 22.469 6.809 1 93.44 123 ASP B CA 1
ATOM 4860 C C . ASP B 1 123 ? -6.027 23.219 8.141 1 93.44 123 ASP B C 1
ATOM 4862 O O . ASP B 1 123 ? -6.832 22.984 9.047 1 93.44 123 ASP B O 1
ATOM 4866 N N . MET B 1 124 ? -5.039 23.984 8.211 1 95.5 124 MET B N 1
ATOM 4867 C CA . MET B 1 124 ? -4.867 24.891 9.344 1 95.5 124 MET B CA 1
ATOM 4868 C C . MET B 1 124 ? -5.332 26.297 8.984 1 95.5 124 MET B C 1
ATOM 4870 O O . MET B 1 124 ? -5.332 26.672 7.812 1 95.5 124 MET B O 1
ATOM 4874 N N . ARG B 1 125 ? -5.73 27.078 10.047 1 96.44 125 ARG B N 1
ATOM 4875 C CA . ARG B 1 125 ? -6.133 28.484 9.898 1 96.44 125 ARG B CA 1
ATOM 4876 C C . ARG B 1 125 ? -5.457 29.359 10.953 1 96.44 125 ARG B C 1
ATOM 4878 O O . ARG B 1 125 ? -5.324 28.953 12.109 1 96.44 125 ARG B O 1
ATOM 4885 N N . PRO B 1 126 ? -5.074 30.531 10.539 1 97.38 126 PRO B N 1
ATOM 4886 C CA . PRO B 1 126 ? -4.285 31.391 11.422 1 97.38 126 PRO B CA 1
ATOM 4887 C C . PRO B 1 126 ? -5.148 32.156 12.422 1 97.38 126 PRO B C 1
ATOM 4889 O O . PRO B 1 126 ? -4.961 33.375 12.609 1 97.38 126 PRO B O 1
ATOM 4892 N N . TYR B 1 127 ? -6.098 31.562 13.031 1 96.69 127 TYR B N 1
ATOM 4893 C CA . TYR B 1 127 ? -6.859 32.062 14.172 1 96.69 127 TYR B CA 1
ATOM 4894 C C . TYR B 1 127 ? -7.09 30.938 15.195 1 96.69 127 TYR B C 1
ATOM 4896 O O . TYR B 1 127 ? -6.875 29.766 14.898 1 96.69 127 TYR B O 1
ATOM 4904 N N . ALA B 1 128 ? -7.449 31.391 16.375 1 96.12 128 ALA B N 1
ATOM 4905 C CA . ALA B 1 128 ? -7.746 30.422 17.438 1 96.12 128 ALA B CA 1
ATOM 4906 C C . ALA B 1 128 ? -9.141 30.656 18 1 96.12 128 ALA B C 1
ATOM 4908 O O . ALA B 1 128 ? -9.695 31.75 17.906 1 96.12 128 ALA B O 1
ATOM 4909 N N . LEU B 1 129 ? -9.648 29.562 18.5 1 95.19 129 LEU B N 1
ATOM 4910 C CA . LEU B 1 129 ? -10.898 29.641 19.25 1 95.19 129 LEU B CA 1
ATOM 4911 C C . LEU B 1 129 ? -10.633 29.75 20.734 1 95.19 129 LEU B C 1
ATOM 4913 O O . LEU B 1 129 ? -10.188 28.781 21.359 1 95.19 129 LEU B O 1
ATOM 4917 N N . ILE B 1 130 ? -10.938 30.891 21.234 1 95.5 130 ILE B N 1
ATOM 4918 C CA . ILE B 1 130 ? -10.633 31.172 22.641 1 95.5 130 ILE B CA 1
ATOM 4919 C C . ILE B 1 130 ? -11.922 31.453 23.406 1 95.5 130 ILE B C 1
ATOM 4921 O O . ILE B 1 130 ? -12.797 32.188 22.922 1 95.5 130 ILE B O 1
ATOM 4925 N N . GLU B 1 131 ? -11.922 30.953 24.531 1 94.44 131 GLU B N 1
ATOM 4926 C CA . GLU B 1 131 ? -13.078 31.219 25.375 1 94.44 131 GLU B CA 1
ATOM 4927 C C . GLU B 1 131 ? -13.227 32.719 25.641 1 94.44 131 GLU B C 1
ATOM 4929 O O . GLU B 1 131 ? -12.227 33.406 25.828 1 94.44 131 GLU B O 1
ATOM 4934 N N . ASP B 1 132 ? -14.461 33.094 25.781 1 90.88 132 ASP B N 1
ATOM 4935 C CA . ASP B 1 132 ? -14.758 34.531 25.969 1 90.88 132 ASP B CA 1
ATOM 4936 C C . ASP B 1 132 ? -14.266 35 27.328 1 90.88 132 ASP B C 1
ATOM 4938 O O . ASP B 1 132 ? -13.82 36.156 27.469 1 90.88 132 ASP B O 1
ATOM 4942 N N . SER B 1 133 ? -14.414 34.219 28.344 1 84.81 133 SER B N 1
ATOM 4943 C CA . SER B 1 133 ? -13.961 34.562 29.688 1 84.81 133 SER B CA 1
ATOM 4944 C C . SER B 1 133 ? -12.812 33.656 30.125 1 84.81 133 SER B C 1
ATOM 4946 O O . SER B 1 133 ? -13.031 32.656 30.828 1 84.81 133 SER B O 1
ATOM 4948 N N . PRO B 1 134 ? -11.68 34.125 29.703 1 80.31 134 PRO B N 1
ATOM 4949 C CA . PRO B 1 134 ? -10.562 33.219 30.031 1 80.31 134 PRO B CA 1
ATOM 4950 C C . PRO B 1 134 ? -10.258 33.188 31.531 1 80.31 134 PRO B C 1
ATOM 4952 O O . PRO B 1 134 ? -10.336 34.25 32.188 1 80.31 134 PRO B O 1
ATOM 4955 N N . GLU B 1 135 ? -10.141 32.031 31.938 1 83.31 135 GLU B N 1
ATOM 4956 C CA . GLU B 1 135 ? -9.75 31.844 33.344 1 83.31 135 GLU B CA 1
ATOM 4957 C C . GLU B 1 135 ? -8.227 31.859 33.469 1 83.31 135 GLU B C 1
ATOM 4959 O O . GLU B 1 135 ? -7.508 31.562 32.531 1 83.31 135 GLU B O 1
ATOM 4964 N N . ALA B 1 136 ? -7.891 32.188 34.625 1 87.56 136 ALA B N 1
ATOM 4965 C CA . ALA B 1 136 ? -6.457 32.156 34.938 1 87.56 136 ALA B CA 1
ATOM 4966 C C . ALA B 1 136 ? -5.918 30.75 35 1 87.56 136 ALA B C 1
ATOM 4968 O O . ALA B 1 136 ? -6.598 29.844 35.469 1 87.56 136 ALA B O 1
ATOM 4969 N N . LEU B 1 137 ? -4.719 30.594 34.5 1 92.25 137 LEU B N 1
ATOM 4970 C CA . LEU B 1 137 ? -4.047 29.312 34.562 1 92.25 137 LEU B CA 1
ATOM 4971 C C . LEU B 1 137 ? -3.479 29.062 35.969 1 92.25 137 LEU B C 1
ATOM 4973 O O . LEU B 1 137 ? -3.094 30 36.656 1 92.25 137 LEU B O 1
ATOM 4977 N N . GLY B 1 138 ? -3.533 27.797 36.281 1 88 138 GLY B N 1
ATOM 4978 C CA . GLY B 1 138 ? -2.941 27.422 37.562 1 88 138 GLY B CA 1
ATOM 4979 C C . GLY B 1 138 ? -1.427 27.531 37.562 1 88 138 GLY B C 1
ATOM 4980 O O . GLY B 1 138 ? -0.82 27.922 36.562 1 88 138 GLY B O 1
ATOM 4981 N N . GLU B 1 139 ? -0.966 27.078 38.781 1 87.62 139 GLU B N 1
ATOM 4982 C CA . GLU B 1 139 ? 0.487 27.031 38.938 1 87.62 139 GLU B CA 1
ATOM 4983 C C . GLU B 1 139 ? 1.112 26.031 37.969 1 87.62 139 GLU B C 1
ATOM 4985 O O . GLU B 1 139 ? 0.667 24.891 37.875 1 87.62 139 GLU B O 1
ATOM 4990 N N . ASN B 1 140 ? 1.988 26.469 37.188 1 91.38 140 ASN B N 1
ATOM 4991 C CA . ASN B 1 140 ? 2.766 25.656 36.25 1 91.38 140 ASN B CA 1
ATOM 4992 C C . ASN B 1 140 ? 1.926 25.219 35.062 1 91.38 140 ASN B C 1
ATOM 4994 O O . ASN B 1 140 ? 2.361 24.391 34.25 1 91.38 140 ASN B O 1
ATOM 4998 N N . GLU B 1 141 ? 0.652 25.625 35.062 1 94.56 141 GLU B N 1
ATOM 4999 C CA . GLU B 1 141 ? -0.196 25.344 33.906 1 94.56 141 GLU B CA 1
ATOM 5000 C C . GLU B 1 141 ? 0.166 26.234 32.719 1 94.56 141 GLU B C 1
ATOM 5002 O O . GLU B 1 141 ? 0.341 27.438 32.875 1 94.56 141 GLU B O 1
ATOM 5007 N N . ILE B 1 142 ? 0.279 25.625 31.594 1 94.44 142 ILE B N 1
ATOM 5008 C CA . ILE B 1 142 ? 0.661 26.453 30.453 1 94.44 142 ILE B CA 1
ATOM 5009 C C . ILE B 1 142 ? -0.497 26.531 29.453 1 94.44 142 ILE B C 1
ATOM 5011 O O . ILE B 1 142 ? -0.513 27.406 28.578 1 94.44 142 ILE B O 1
ATOM 5015 N N . SER B 1 143 ? -1.472 25.625 29.547 1 94.5 143 SER B N 1
ATOM 5016 C CA . SER B 1 143 ? -2.635 25.688 28.672 1 94.5 143 SER B CA 1
ATOM 5017 C C . SER B 1 143 ? -3.812 24.906 29.25 1 94.5 143 SER B C 1
ATOM 5019 O O . SER B 1 143 ? -3.619 23.938 29.984 1 94.5 143 SER B O 1
ATOM 5021 N N . ARG B 1 144 ? -4.934 25.359 28.969 1 94.62 144 ARG B N 1
ATOM 5022 C CA . ARG B 1 144 ? -6.188 24.703 29.312 1 94.62 144 ARG B CA 1
ATOM 5023 C C . ARG B 1 144 ? -7.18 24.781 28.156 1 94.62 144 ARG B C 1
ATOM 5025 O O . ARG B 1 144 ? -7.328 25.844 27.531 1 94.62 144 ARG B O 1
ATOM 5032 N N . GLY B 1 145 ? -7.715 23.641 27.828 1 92.75 145 GLY B N 1
ATOM 5033 C CA . GLY B 1 145 ? -8.703 23.594 26.766 1 92.75 145 GLY B CA 1
ATOM 5034 C C . GLY B 1 145 ? -9.852 22.656 27.062 1 92.75 145 GLY B C 1
ATOM 5035 O O . GLY B 1 145 ? -9.828 21.922 28.047 1 92.75 145 GLY B O 1
ATOM 5036 N N . LYS B 1 146 ? -10.875 22.766 26.297 1 90.44 146 LYS B N 1
ATOM 5037 C CA . LYS B 1 146 ? -12.039 21.891 26.469 1 90.44 146 LYS B CA 1
ATOM 5038 C C . LYS B 1 146 ? -12.719 21.625 25.125 1 90.44 146 LYS B C 1
ATOM 5040 O O . LYS B 1 146 ? -12.625 22.438 24.203 1 90.44 146 LYS B O 1
ATOM 5045 N N . LEU B 1 147 ? -13.352 20.531 25.078 1 87.19 147 LEU B N 1
ATOM 5046 C CA . LEU B 1 147 ? -14.188 20.156 23.938 1 87.19 147 LEU B CA 1
ATOM 5047 C C . LEU B 1 147 ? -15.625 20.609 24.141 1 87.19 147 LEU B C 1
ATOM 5049 O O . LEU B 1 147 ? -16.234 20.328 25.172 1 87.19 147 LEU B O 1
ATOM 5053 N N . ILE B 1 148 ? -16.109 21.328 23.109 1 87.56 148 ILE B N 1
ATOM 5054 C CA . ILE B 1 148 ? -17.5 21.797 23.172 1 87.56 148 ILE B CA 1
ATOM 5055 C C . ILE B 1 148 ? -18.25 21.344 21.922 1 87.56 148 ILE B C 1
ATOM 5057 O O . ILE B 1 148 ? -17.656 21.141 20.859 1 87.56 148 ILE B O 1
ATOM 5061 N N . PRO B 1 149 ? -19.547 21.125 22.031 1 82.06 149 PRO B N 1
ATOM 5062 C CA . PRO B 1 149 ? -20.312 20.766 20.844 1 82.06 149 PRO B CA 1
ATOM 5063 C C . PRO B 1 149 ? -20.234 21.812 19.734 1 82.06 149 PRO B C 1
ATOM 5065 O O . PRO B 1 149 ? -20.188 23.016 20.031 1 82.06 149 PRO B O 1
ATOM 5068 N N . ARG B 1 150 ? -20.328 21.25 18.625 1 79 150 ARG B N 1
ATOM 5069 C CA . ARG B 1 150 ? -20.312 22.172 17.484 1 79 150 ARG B CA 1
ATOM 5070 C C . ARG B 1 150 ? -21.453 23.156 17.547 1 79 150 ARG B C 1
ATOM 5072 O O . ARG B 1 150 ? -22.594 22.781 17.844 1 79 150 ARG B O 1
ATOM 5079 N N . GLY B 1 151 ? -21.141 24.484 17.359 1 78.62 151 GLY B N 1
ATOM 5080 C CA . GLY B 1 151 ? -22.156 25.516 17.375 1 78.62 151 GLY B CA 1
ATOM 5081 C C . GLY B 1 151 ? -22.375 26.141 18.734 1 78.62 151 GLY B C 1
ATOM 5082 O O . GLY B 1 151 ? -23.125 27.094 18.875 1 78.62 151 GLY B O 1
ATOM 5083 N N . ALA B 1 152 ? -21.75 25.516 19.688 1 84.38 152 ALA B N 1
ATOM 5084 C CA . ALA B 1 152 ? -21.875 26.078 21.031 1 84.38 152 ALA B CA 1
ATOM 5085 C C . ALA B 1 152 ? -21.312 27.5 21.078 1 84.38 152 ALA B C 1
ATOM 5087 O O . ALA B 1 152 ? -20.359 27.812 20.344 1 84.38 152 ALA B O 1
ATOM 5088 N N . ASN B 1 153 ? -21.875 28.203 21.953 1 85.88 153 ASN B N 1
ATOM 5089 C CA . ASN B 1 153 ? -21.406 29.578 22.172 1 85.88 153 ASN B CA 1
ATOM 5090 C C . ASN B 1 153 ? -20.391 29.641 23.297 1 85.88 153 ASN B C 1
ATOM 5092 O O . ASN B 1 153 ? -20.078 28.625 23.922 1 85.88 153 ASN B O 1
ATOM 5096 N N . GLY B 1 154 ? -19.719 30.812 23.391 1 88.69 154 GLY B N 1
ATOM 5097 C CA . GLY B 1 154 ? -18.828 31.031 24.516 1 88.69 154 GLY B CA 1
ATOM 5098 C C . GLY B 1 154 ? -17.375 31.109 24.109 1 88.69 154 GLY B C 1
ATOM 5099 O O . GLY B 1 154 ? -16.469 30.969 24.953 1 88.69 154 GLY B O 1
ATOM 5100 N N . HIS B 1 155 ? -17.203 31.219 22.875 1 93.31 155 HIS B N 1
ATOM 5101 C CA . HIS B 1 155 ? -15.828 31.375 22.391 1 93.31 155 HIS B CA 1
ATOM 5102 C C . HIS B 1 155 ? -15.773 32.281 21.188 1 93.31 155 HIS B C 1
ATOM 5104 O O . HIS B 1 155 ? -16.781 32.5 20.516 1 93.31 155 HIS B O 1
ATOM 5110 N N . THR B 1 156 ? -14.688 32.844 20.969 1 94 156 THR B N 1
ATOM 5111 C CA . THR B 1 156 ? -14.492 33.781 19.859 1 94 156 THR B CA 1
ATOM 5112 C C . THR B 1 156 ? -13.203 33.469 19.109 1 94 156 THR B C 1
ATOM 5114 O O . THR B 1 156 ? -12.297 32.812 19.656 1 94 156 THR B O 1
ATOM 5117 N N . ARG B 1 157 ? -13.164 33.938 17.859 1 94.19 157 ARG B N 1
ATOM 5118 C CA . ARG B 1 157 ? -11.953 33.812 17.062 1 94.19 157 ARG B CA 1
ATOM 5119 C C . ARG B 1 157 ? -10.945 34.906 17.422 1 94.19 157 ARG B C 1
ATOM 5121 O O . ARG B 1 157 ? -11.305 36.094 17.516 1 94.19 157 ARG B O 1
ATOM 5128 N N . LYS B 1 158 ? -9.789 34.469 17.734 1 95.5 158 LYS B N 1
ATOM 5129 C CA . LYS B 1 158 ? -8.703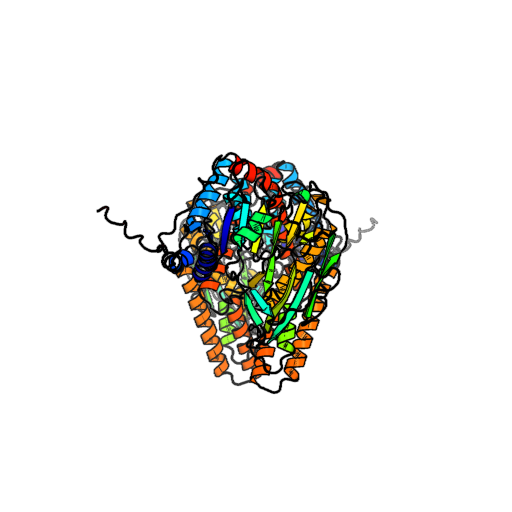 35.406 18 1 95.5 158 LYS B CA 1
ATOM 5130 C C . LYS B 1 158 ? -7.543 35.188 17.031 1 95.5 158 LYS B C 1
ATOM 5132 O O . LYS B 1 158 ? -7.152 34.062 16.75 1 95.5 158 LYS B O 1
ATOM 5137 N N . SER B 1 159 ? -7.055 36.25 16.5 1 95.19 159 SER B N 1
ATOM 5138 C CA . SER B 1 159 ? -5.93 36.188 15.57 1 95.19 159 SER B CA 1
ATOM 5139 C C . SER B 1 159 ? -4.629 36.594 16.25 1 95.19 159 SER B C 1
ATOM 5141 O O . SER B 1 159 ? -4.637 37.406 17.188 1 95.19 159 SER B O 1
ATOM 5143 N N . TYR B 1 160 ? -3.58 36.094 15.805 1 96.31 160 TYR B N 1
ATOM 5144 C CA . TYR B 1 160 ? -2.238 36.375 16.297 1 96.31 160 TYR B CA 1
ATOM 5145 C C . TYR B 1 160 ? -1.295 36.719 15.148 1 96.31 160 TYR B C 1
ATOM 5147 O O . TYR B 1 160 ? -1.606 36.438 13.984 1 96.31 160 TYR B O 1
ATOM 5155 N N . ASP B 1 161 ? -0.213 37.406 15.469 1 97.06 161 ASP B N 1
ATOM 5156 C CA . ASP B 1 161 ? 0.879 37.531 14.508 1 97.06 161 ASP B CA 1
ATOM 5157 C C . ASP B 1 161 ? 1.698 36.25 14.438 1 97.06 161 ASP B C 1
ATOM 5159 O O . ASP B 1 161 ? 2.699 36.125 15.148 1 97.06 161 ASP B O 1
ATOM 5163 N N . ILE B 1 162 ? 1.311 35.438 13.531 1 96.38 162 ILE B N 1
ATOM 5164 C CA . ILE B 1 162 ? 1.83 34.094 13.477 1 96.38 162 ILE B CA 1
ATOM 5165 C C . ILE B 1 162 ? 3.326 34.125 13.172 1 96.38 162 ILE B C 1
ATOM 5167 O O . ILE B 1 162 ? 4.121 33.469 13.859 1 96.38 162 ILE B O 1
ATOM 5171 N N . LEU B 1 163 ? 3.73 34.844 12.242 1 96.38 163 LEU B N 1
ATOM 5172 C CA . LEU B 1 163 ? 5.133 34.844 11.828 1 96.38 163 LEU B CA 1
ATOM 5173 C C . LEU B 1 163 ? 6.016 35.438 12.922 1 96.38 163 LEU B C 1
ATOM 5175 O O . LEU B 1 163 ? 7.109 34.906 13.18 1 96.38 163 LEU B O 1
ATOM 5179 N N . GLU B 1 164 ? 5.535 36.438 13.477 1 96 164 GLU B N 1
ATOM 5180 C CA . GLU B 1 164 ? 6.316 37.062 14.539 1 96 164 GLU B CA 1
ATOM 5181 C C . GLU B 1 164 ? 6.488 36.125 15.727 1 96 164 GLU B C 1
ATOM 5183 O O . GLU B 1 164 ? 7.531 36.125 16.375 1 96 164 GLU B O 1
ATOM 5188 N N . SER B 1 165 ? 5.473 35.406 16.031 1 96.56 165 SER B N 1
ATOM 5189 C CA . SER B 1 165 ? 5.547 34.469 17.141 1 96.56 165 SER B CA 1
ATOM 5190 C C . SER B 1 165 ? 6.688 33.469 16.953 1 96.56 165 SER B C 1
ATOM 5192 O O . SER B 1 165 ? 7.312 33.031 17.922 1 96.56 165 SER B O 1
ATOM 5194 N N . PHE B 1 166 ? 6.93 33.094 15.742 1 96.69 166 PHE B N 1
ATOM 5195 C CA . PHE B 1 166 ? 8.023 32.156 15.461 1 96.69 166 PHE B CA 1
ATOM 5196 C C . PHE B 1 166 ? 9.352 32.906 15.406 1 96.69 166 PHE B C 1
ATOM 5198 O O . PHE B 1 166 ? 10.367 32.406 15.906 1 96.69 166 PHE B O 1
ATOM 5205 N N . ARG B 1 167 ? 9.398 34.094 14.812 1 95 167 ARG B N 1
ATOM 5206 C CA . ARG B 1 167 ? 10.625 34.875 14.688 1 95 167 ARG B CA 1
ATOM 5207 C C . ARG B 1 167 ? 11.188 35.219 16.062 1 95 167 ARG B C 1
ATOM 5209 O O . ARG B 1 167 ? 12.406 35.312 16.234 1 95 167 ARG B O 1
ATOM 5216 N N . ASP B 1 168 ? 10.344 35.281 16.969 1 94.06 168 ASP B N 1
ATOM 5217 C CA . ASP B 1 168 ? 10.695 35.688 18.328 1 94.06 168 ASP B CA 1
ATOM 5218 C C . ASP B 1 168 ? 11.586 34.656 19 1 94.06 168 ASP B C 1
ATOM 5220 O O . ASP B 1 168 ? 12.344 35 19.922 1 94.06 168 ASP B O 1
ATOM 5224 N N . ILE B 1 169 ? 11.492 33.469 18.531 1 96.25 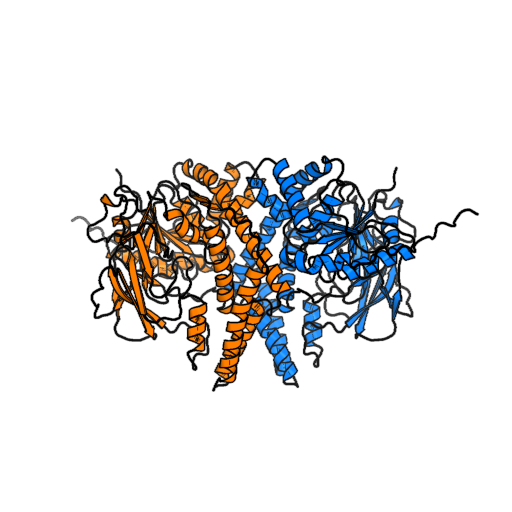169 ILE B N 1
ATOM 5225 C CA . ILE B 1 169 ? 12.086 32.469 19.422 1 96.25 169 ILE B CA 1
ATOM 5226 C C . ILE B 1 169 ? 12.891 31.453 18.594 1 96.25 169 ILE B C 1
ATOM 5228 O O . ILE B 1 169 ? 13.844 30.859 19.109 1 96.25 169 ILE B O 1
ATOM 5232 N N . LEU B 1 170 ? 12.5 31.203 17.375 1 96.12 170 LEU B N 1
ATOM 5233 C CA . LEU B 1 170 ? 13.141 30.172 16.578 1 96.12 170 LEU B CA 1
ATOM 5234 C C . LEU B 1 170 ? 14.602 30.516 16.312 1 96.12 170 LEU B C 1
ATOM 5236 O O . LEU B 1 170 ? 14.914 31.609 15.852 1 96.12 170 LEU B O 1
ATOM 5240 N N . GLY B 1 171 ? 15.508 29.547 16.594 1 96.31 171 GLY B N 1
ATOM 5241 C CA . GLY B 1 171 ? 16.922 29.75 16.359 1 96.31 171 GLY B CA 1
ATOM 5242 C C . GLY B 1 171 ? 17.625 30.516 17.469 1 96.31 171 GLY B C 1
ATOM 5243 O O . GLY B 1 171 ? 18.844 30.656 17.469 1 96.31 171 GLY B O 1
ATOM 5244 N N . LYS B 1 172 ? 16.906 30.969 18.375 1 96.75 172 LYS B N 1
ATOM 5245 C CA . LYS B 1 172 ? 17.484 31.703 19.516 1 96.75 172 LYS B CA 1
ATOM 5246 C C . LYS B 1 172 ? 17.859 30.75 20.641 1 96.75 172 LYS B C 1
ATOM 5248 O O . LYS B 1 172 ? 17.391 29.609 20.688 1 96.75 172 LYS B O 1
ATOM 5253 N N . THR B 1 173 ? 18.672 31.25 21.484 1 97.44 173 THR B N 1
ATOM 5254 C CA . THR B 1 173 ? 19.047 30.484 22.672 1 97.44 173 THR B CA 1
ATOM 5255 C C . THR B 1 173 ? 18.062 30.719 23.812 1 97.44 173 THR B C 1
ATOM 5257 O O . THR B 1 173 ? 17.266 31.656 23.766 1 97.44 173 THR B O 1
ATOM 5260 N N . VAL B 1 174 ? 18.141 29.859 24.766 1 97.06 174 VAL B N 1
ATOM 5261 C CA . VAL B 1 174 ? 17.312 30 25.953 1 97.06 174 VAL B CA 1
ATOM 5262 C C . VAL B 1 174 ? 17.562 31.359 26.609 1 97.06 174 VAL B C 1
ATOM 5264 O O . VAL B 1 174 ? 16.641 32 27.094 1 97.06 174 VAL B O 1
ATOM 5267 N N . ALA B 1 175 ? 18.75 31.781 26.547 1 96.81 175 ALA B N 1
ATOM 5268 C CA . ALA B 1 175 ? 19.141 33.062 27.156 1 96.81 175 ALA B CA 1
ATOM 5269 C C . ALA B 1 175 ? 18.516 34.219 26.422 1 96.81 175 ALA B C 1
ATOM 5271 O O . ALA B 1 175 ? 18.234 35.281 27.031 1 96.81 175 ALA B O 1
ATOM 5272 N N . GLU B 1 176 ? 18.281 34.031 25.266 1 96.88 176 GLU B N 1
ATOM 5273 C CA . GLU B 1 176 ? 17.766 35.125 24.438 1 96.88 176 GLU B CA 1
ATOM 5274 C C . GLU B 1 176 ? 16.234 35.094 24.391 1 96.88 176 GLU B C 1
ATOM 5276 O O . GLU B 1 176 ? 15.617 36 23.812 1 96.88 176 GLU B O 1
ATOM 5281 N N . ALA B 1 177 ? 15.617 34.188 25.031 1 96.44 177 ALA B N 1
ATOM 5282 C CA . ALA B 1 177 ? 14.172 34.031 24.969 1 96.44 177 ALA B CA 1
ATOM 5283 C C . ALA B 1 177 ? 13.469 35.188 25.688 1 96.44 177 ALA B C 1
ATOM 5285 O O . ALA B 1 177 ? 13.93 35.625 26.734 1 96.44 177 ALA B O 1
ATOM 5286 N N . PRO B 1 178 ? 12.43 35.625 25.047 1 95.81 178 PRO B N 1
ATOM 5287 C CA . PRO B 1 178 ? 11.648 36.688 25.734 1 95.81 178 PRO B CA 1
ATOM 5288 C C . PRO B 1 178 ? 11.25 36.25 27.141 1 95.81 178 PRO B C 1
ATOM 5290 O O . PRO B 1 178 ? 11.07 35.062 27.422 1 95.81 178 PRO B O 1
ATOM 5293 N N . ALA B 1 179 ? 10.906 37.219 27.953 1 93.75 179 ALA B N 1
ATOM 5294 C CA . ALA B 1 179 ? 10.664 37.031 29.375 1 93.75 179 ALA B CA 1
ATOM 5295 C C . ALA B 1 179 ? 9.336 36.312 29.609 1 93.75 179 ALA B C 1
ATOM 5297 O O . ALA B 1 179 ? 9.148 35.656 30.641 1 93.75 179 ALA B O 1
ATOM 5298 N N . ASN B 1 180 ? 8.531 36.406 28.734 1 93.5 180 ASN B N 1
ATOM 5299 C CA . ASN B 1 180 ? 7.203 35.844 28.922 1 93.5 180 ASN B CA 1
ATOM 5300 C C . ASN B 1 180 ? 7.195 34.344 28.703 1 93.5 180 ASN B C 1
ATOM 5302 O O . ASN B 1 180 ? 6.176 33.656 28.922 1 93.5 180 ASN B O 1
ATOM 5306 N N . TYR B 1 181 ? 8.266 33.75 28.297 1 96 181 TYR B N 1
ATOM 5307 C CA . TYR B 1 181 ? 8.336 32.312 28.109 1 96 181 TYR B CA 1
ATOM 5308 C C . TYR B 1 181 ? 8.656 31.609 29.422 1 96 181 TYR B C 1
ATOM 5310 O O . TYR B 1 181 ? 9.711 31.828 30.016 1 96 181 TYR B O 1
ATOM 5318 N N . ASP B 1 182 ? 7.762 30.781 29.781 1 94.5 182 ASP B N 1
ATOM 5319 C CA . ASP B 1 182 ? 8.078 29.906 30.906 1 94.5 182 ASP B CA 1
ATOM 5320 C C . ASP B 1 182 ? 9.109 28.844 30.5 1 94.5 182 ASP B C 1
ATOM 5322 O O . ASP B 1 182 ? 9.258 28.531 29.312 1 94.5 182 ASP B O 1
ATOM 5326 N N . GLN B 1 183 ? 9.812 28.406 31.5 1 94.56 183 GLN B N 1
ATOM 5327 C CA . GLN B 1 183 ? 10.828 27.391 31.234 1 94.56 183 GLN B CA 1
ATOM 5328 C C . GLN B 1 183 ? 10.633 26.172 32.125 1 94.56 183 GLN B C 1
ATOM 5330 O O . GLN B 1 183 ? 10.289 26.297 33.312 1 94.56 183 GLN B O 1
ATOM 5335 N N . GLY B 1 184 ? 10.688 25.078 31.484 1 93.31 184 GLY B N 1
ATOM 5336 C CA . GLY B 1 184 ? 10.586 23.812 32.219 1 93.31 184 GLY B CA 1
ATOM 5337 C C . GLY B 1 184 ? 11.195 22.641 31.453 1 93.31 184 GLY B C 1
ATOM 5338 O O . GLY B 1 184 ? 11.742 22.812 30.375 1 93.31 184 GLY B O 1
ATOM 5339 N N . GLU B 1 185 ? 11.188 21.547 32.094 1 90.88 185 GLU B N 1
ATOM 5340 C CA . GLU B 1 185 ? 11.836 20.359 31.531 1 90.88 185 GLU B CA 1
ATOM 5341 C C . GLU B 1 185 ? 10.906 19.625 30.578 1 90.88 185 GLU B C 1
ATOM 5343 O O . GLU B 1 185 ? 11.328 19.172 29.516 1 90.88 185 GLU B O 1
ATOM 5348 N N . LEU B 1 186 ? 9.672 19.469 31.047 1 90.94 186 LEU B N 1
ATOM 5349 C CA . LEU B 1 186 ? 8.75 18.578 30.359 1 90.94 186 LEU B CA 1
ATOM 5350 C C . LEU B 1 186 ? 7.324 19.109 30.422 1 90.94 186 LEU B C 1
ATOM 5352 O O . LEU B 1 186 ? 6.918 19.688 31.438 1 90.94 186 LEU B O 1
ATOM 5356 N N . VAL B 1 187 ? 6.633 18.891 29.281 1 90.31 187 VAL B N 1
ATOM 5357 C CA . VAL B 1 187 ? 5.207 19.203 29.266 1 90.31 187 VAL B CA 1
ATOM 5358 C C . VAL B 1 187 ? 4.398 17.938 29.516 1 90.31 187 VAL B C 1
ATOM 5360 O O . VAL B 1 187 ? 4.656 16.891 28.906 1 90.31 187 VAL B O 1
ATOM 5363 N N . ILE B 1 188 ? 3.445 18.062 30.391 1 90.69 188 ILE B N 1
ATOM 5364 C CA . ILE B 1 188 ? 2.57 16.938 30.719 1 90.69 188 ILE B CA 1
ATOM 5365 C C . ILE B 1 188 ? 1.129 17.281 30.359 1 90.69 188 ILE B C 1
ATOM 5367 O O . ILE B 1 188 ? 0.658 18.391 30.641 1 90.69 188 ILE B O 1
ATOM 5371 N N . ASP B 1 189 ? 0.479 16.359 29.672 1 89.81 189 ASP B N 1
ATOM 5372 C CA . ASP B 1 189 ? -0.933 16.5 29.328 1 89.81 189 ASP B CA 1
ATOM 5373 C C . ASP B 1 189 ? -1.81 15.648 30.25 1 89.81 189 ASP B C 1
ATOM 5375 O O . ASP B 1 189 ? -1.498 14.492 30.516 1 89.81 189 ASP B O 1
ATOM 5379 N N . SER B 1 190 ? -2.848 16.219 30.734 1 89.12 190 SER B N 1
ATOM 5380 C CA . SER B 1 190 ? -3.723 15.508 31.656 1 89.12 190 SER B CA 1
ATOM 5381 C C . SER B 1 190 ? -4.547 14.445 30.938 1 89.12 190 SER B C 1
ATOM 5383 O O . SER B 1 190 ? -5.055 13.516 31.578 1 89.12 190 SER B O 1
ATOM 5385 N N . ALA B 1 191 ? -4.656 14.555 29.641 1 84.75 191 ALA B N 1
ATOM 5386 C CA . ALA B 1 191 ? -5.57 13.68 28.922 1 84.75 191 ALA B CA 1
ATOM 5387 C C . ALA B 1 191 ? -4.805 12.742 27.984 1 84.75 191 ALA B C 1
ATOM 5389 O O . ALA B 1 191 ? -5.355 11.75 27.5 1 84.75 191 ALA B O 1
ATOM 5390 N N . MET B 1 192 ? -3.555 13 27.734 1 83.12 192 MET B N 1
ATOM 5391 C CA . MET B 1 192 ? -2.801 12.219 26.75 1 83.12 192 MET B CA 1
ATOM 5392 C C . MET B 1 192 ? -1.41 11.883 27.281 1 83.12 192 MET B C 1
ATOM 5394 O O . MET B 1 192 ? -0.768 12.719 27.922 1 83.12 192 MET B O 1
ATOM 5398 N N . ASP B 1 193 ? -1.004 10.68 26.922 1 80.5 193 ASP B N 1
ATOM 5399 C CA . ASP B 1 193 ? 0.41 10.344 27.062 1 80.5 193 ASP B CA 1
ATOM 5400 C C . ASP B 1 193 ? 1.215 10.852 25.859 1 80.5 193 ASP B C 1
ATOM 5402 O O . ASP B 1 193 ? 1.171 10.258 24.781 1 80.5 193 ASP B O 1
ATOM 5406 N N . LEU B 1 194 ? 1.963 11.867 26.125 1 78.88 194 LEU B N 1
ATOM 5407 C CA . LEU B 1 194 ? 2.621 12.578 25.047 1 78.88 194 LEU B CA 1
ATOM 5408 C C . LEU B 1 194 ? 3.789 11.773 24.484 1 78.88 194 LEU B C 1
ATOM 5410 O O . LEU B 1 194 ? 4.23 11.992 23.359 1 78.88 194 LEU B O 1
ATOM 5414 N N . GLU B 1 195 ? 4.281 10.844 25.234 1 74.94 195 GLU B N 1
ATOM 5415 C CA . GLU B 1 195 ? 5.352 9.977 24.75 1 74.94 195 GLU B CA 1
ATOM 5416 C C . GLU B 1 195 ? 4.832 8.992 23.703 1 74.94 195 GLU B C 1
ATOM 5418 O O . GLU B 1 195 ? 5.441 8.82 22.656 1 74.94 195 GLU B O 1
ATOM 5423 N N . SER B 1 196 ? 3.697 8.469 23.969 1 68.75 196 SER B N 1
ATOM 5424 C CA . SER B 1 196 ? 3.113 7.496 23.062 1 68.75 196 SER B CA 1
ATOM 5425 C C . SER B 1 196 ? 2.061 8.141 22.156 1 68.75 196 SER B C 1
ATOM 5427 O O . SER B 1 196 ? 1.662 7.566 21.141 1 68.75 196 SER B O 1
ATOM 5429 N N . ASN B 1 197 ? 1.682 9.281 22.5 1 71.75 197 ASN B N 1
ATOM 5430 C CA . ASN B 1 197 ? 0.589 9.992 21.844 1 71.75 197 ASN B CA 1
ATOM 5431 C C . ASN B 1 197 ? -0.719 9.211 21.938 1 71.75 197 ASN B C 1
ATOM 5433 O O . ASN B 1 197 ? -1.468 9.133 20.953 1 71.75 197 ASN B O 1
ATOM 5437 N N . ASN B 1 198 ? -0.868 8.617 23.031 1 68.94 198 ASN B N 1
ATOM 5438 C CA . ASN B 1 198 ? -2.102 7.871 23.25 1 68.94 198 ASN B CA 1
ATOM 5439 C C . ASN B 1 198 ? -3 8.562 24.266 1 68.94 198 ASN B C 1
ATOM 5441 O O . ASN B 1 198 ? -2.514 9.125 25.25 1 68.94 198 ASN B O 1
ATOM 5445 N N . SER B 1 199 ? -4.191 8.43 23.969 1 75.25 199 SER B N 1
ATOM 5446 C CA . SER B 1 199 ? -5.184 8.961 24.906 1 75.25 199 SER B CA 1
ATOM 5447 C C . SER B 1 199 ? -5.195 8.164 26.203 1 75.25 199 SER B C 1
ATOM 5449 O O . SER B 1 199 ? -5.035 6.941 26.203 1 75.25 199 SER B O 1
ATOM 5451 N N . LEU B 1 200 ? -5.359 8.859 27.391 1 78.06 200 LEU B N 1
ATOM 5452 C CA . LEU B 1 200 ? -5.492 8.227 28.703 1 78.06 200 LEU B CA 1
ATOM 5453 C C . LEU B 1 200 ? -6.957 7.949 29.016 1 78.06 200 LEU B C 1
ATOM 5455 O O . LEU B 1 200 ? -7.285 7.543 30.141 1 78.06 200 LEU B O 1
ATOM 5459 N N . GLY B 1 201 ? -7.754 8.125 28.031 1 73.31 201 GLY B N 1
ATOM 5460 C CA . GLY B 1 201 ? -9.203 8.078 28.156 1 73.31 201 GLY B CA 1
ATOM 5461 C C . GLY B 1 201 ? -9.891 9.328 27.625 1 73.31 201 GLY B C 1
ATOM 5462 O O . GLY B 1 201 ? -9.32 10.414 27.672 1 73.31 201 GLY B O 1
ATOM 5463 N N . PHE B 1 202 ? -11.078 9.117 27.25 1 75.88 202 PHE B N 1
ATOM 5464 C CA . PHE B 1 202 ? -11.797 10.258 26.672 1 75.88 202 PHE B CA 1
ATOM 5465 C C . PHE B 1 202 ? -12.055 11.32 27.734 1 75.88 202 PHE B C 1
ATOM 5467 O O . PHE B 1 202 ? -12.633 11.023 28.781 1 75.88 202 PHE B O 1
ATOM 5474 N N . ALA B 1 203 ? -11.492 12.539 27.484 1 80.94 203 ALA B N 1
ATOM 5475 C CA . ALA B 1 203 ? -11.688 13.68 28.375 1 80.94 203 ALA B CA 1
ATOM 5476 C C . ALA B 1 203 ? -12.133 14.914 27.609 1 80.94 203 ALA B C 1
ATOM 5478 O O . ALA B 1 203 ? -11.641 15.18 26.5 1 80.94 203 ALA B O 1
ATOM 5479 N N . ARG B 1 204 ? -13.023 15.594 28.156 1 84.88 204 ARG B N 1
ATOM 5480 C CA . ARG B 1 204 ? -13.516 16.797 27.484 1 84.88 204 ARG B CA 1
ATOM 5481 C C . ARG B 1 204 ? -12.648 18 27.828 1 84.88 204 ARG B C 1
ATOM 5483 O O . ARG B 1 204 ? -12.633 18.984 27.094 1 84.88 204 ARG B O 1
ATOM 5490 N N . ASP B 1 205 ? -12.039 17.891 29.016 1 88.75 205 ASP B N 1
ATOM 5491 C CA . ASP B 1 205 ? -11.125 18.953 29.438 1 88.75 205 ASP B CA 1
ATOM 5492 C C . ASP B 1 205 ? -9.695 18.438 29.547 1 88.75 205 ASP B C 1
ATOM 5494 O O . ASP B 1 205 ? -9.477 17.266 29.875 1 88.75 205 ASP B O 1
ATOM 5498 N N . ASN B 1 206 ? -8.812 19.312 29.109 1 89.56 206 ASN B N 1
ATOM 5499 C CA . ASN B 1 206 ? -7.422 18.938 29.328 1 89.56 206 ASN B CA 1
ATOM 5500 C C . ASN B 1 206 ? -6.566 20.141 29.734 1 89.56 206 ASN B C 1
ATOM 5502 O O . ASN B 1 206 ? -6.953 21.281 29.484 1 89.56 206 ASN B O 1
ATOM 5506 N N . ALA B 1 207 ? -5.523 19.859 30.422 1 92.38 207 ALA B N 1
ATOM 5507 C CA . ALA B 1 207 ? -4.551 20.859 30.844 1 92.38 207 ALA B CA 1
ATOM 5508 C C . ALA B 1 207 ? -3.127 20.406 30.531 1 92.38 207 ALA B C 1
ATOM 5510 O O . ALA B 1 207 ? -2.801 19.219 30.672 1 92.38 207 ALA B O 1
ATOM 5511 N N . LEU B 1 208 ? -2.373 21.328 30.062 1 92.75 208 LEU B N 1
ATOM 5512 C CA . LEU B 1 208 ? -0.938 21.109 29.938 1 92.75 208 LEU B CA 1
ATOM 5513 C C . LEU B 1 208 ? -0.182 21.75 31.094 1 92.75 208 LEU B C 1
ATOM 5515 O O . LEU B 1 208 ? -0.397 22.922 31.406 1 92.75 208 LEU B O 1
ATOM 5519 N N . THR B 1 209 ? 0.662 20.984 31.703 1 94.25 209 THR B N 1
ATOM 5520 C CA . THR B 1 209 ? 1.463 21.5 32.812 1 94.25 209 THR B CA 1
ATOM 5521 C C . THR B 1 209 ? 2.951 21.344 32.531 1 94.25 209 THR B C 1
ATOM 5523 O O . THR B 1 209 ? 3.357 20.422 31.812 1 94.25 209 THR B O 1
ATOM 5526 N N . LEU B 1 210 ? 3.635 22.266 33.031 1 94.25 210 LEU B N 1
ATOM 5527 C CA . LEU B 1 210 ? 5.082 22.281 32.844 1 94.25 210 LEU B CA 1
ATOM 5528 C C . LEU B 1 210 ? 5.793 21.719 34.094 1 94.25 210 LEU B C 1
ATOM 5530 O O . LEU B 1 210 ? 5.605 22.219 35.188 1 94.25 210 LEU B O 1
ATOM 5534 N N . GLN B 1 211 ? 6.527 20.703 33.844 1 93.69 211 GLN B N 1
ATOM 5535 C CA . GLN B 1 211 ? 7.379 20.188 34.906 1 93.69 211 GLN B CA 1
ATOM 5536 C C . GLN B 1 211 ? 8.648 21.016 35.062 1 93.69 211 GLN B C 1
ATOM 5538 O O . GLN B 1 211 ? 9.32 21.312 34.062 1 93.69 211 GLN B O 1
ATOM 5543 N N . GLU B 1 212 ? 8.961 21.266 36.281 1 91 212 GLU B N 1
ATOM 5544 C CA . GLU B 1 212 ? 10.117 22.109 36.531 1 91 212 GLU B CA 1
ATOM 5545 C C . GLU B 1 212 ? 11.414 21.406 36.125 1 91 212 GLU B C 1
ATOM 5547 O O . GLU B 1 212 ? 11.531 20.188 36.219 1 91 212 GLU B O 1
ATOM 5552 N N . GLY B 1 213 ? 12.25 22.297 35.594 1 89.25 213 GLY B N 1
ATOM 5553 C CA . GLY B 1 213 ? 13.578 21.844 35.219 1 89.25 213 GLY B CA 1
ATOM 5554 C C . GLY B 1 213 ? 14.438 22.953 34.625 1 89.25 213 GLY B C 1
ATOM 5555 O O . GLY B 1 213 ? 13.922 23.984 34.188 1 89.25 213 GLY B O 1
ATOM 5556 N N . ARG B 1 214 ? 15.742 22.703 34.688 1 88.81 214 ARG B N 1
ATOM 5557 C CA . ARG B 1 214 ? 16.672 23.719 34.219 1 88.81 214 ARG B CA 1
ATOM 5558 C C . ARG B 1 214 ? 17.031 23.453 32.75 1 88.81 214 ARG B C 1
ATOM 5560 O O . ARG B 1 214 ? 17.281 22.312 32.344 1 88.81 214 ARG B O 1
ATOM 5567 N N . LEU B 1 215 ? 16.938 24.5 32 1 94.25 215 LEU B N 1
ATOM 5568 C CA . LEU B 1 215 ? 17.391 24.484 30.625 1 94.25 215 LEU B CA 1
ATOM 5569 C C . LEU B 1 215 ? 18.75 25.141 30.484 1 94.25 215 LEU B C 1
ATOM 5571 O O . LEU B 1 215 ? 19.031 26.141 31.141 1 94.25 215 LEU B O 1
ATOM 5575 N N . SER B 1 216 ? 19.578 24.547 29.688 1 94.69 216 SER B N 1
ATOM 5576 C CA . SER B 1 216 ? 20.859 25.172 29.422 1 94.69 216 SER B CA 1
ATOM 5577 C C . SER B 1 216 ? 20.672 26.531 28.734 1 94.69 216 SER B C 1
ATOM 5579 O O . SER B 1 216 ? 19.953 26.641 27.75 1 94.69 216 SER B O 1
ATOM 5581 N N . ARG B 1 217 ? 21.344 27.516 29.203 1 95.44 217 ARG B N 1
ATOM 5582 C CA . ARG B 1 217 ? 21.219 28.875 28.688 1 95.44 217 ARG B CA 1
ATOM 5583 C C . ARG B 1 217 ? 21.672 28.953 27.219 1 95.44 217 ARG B C 1
ATOM 5585 O O . ARG B 1 217 ? 21.156 29.766 26.453 1 95.44 217 ARG B O 1
ATOM 5592 N N . GLY B 1 218 ? 22.547 28.031 26.922 1 96.12 218 GLY B N 1
ATOM 5593 C CA . GLY B 1 218 ? 23.094 28.047 25.578 1 96.12 218 GLY B CA 1
ATOM 5594 C C . GLY B 1 218 ? 22.328 27.141 24.609 1 96.12 218 GLY B C 1
ATOM 5595 O O . GLY B 1 218 ? 22.625 27.125 23.422 1 96.12 218 GLY B O 1
ATOM 5596 N N . ALA B 1 219 ? 21.344 26.484 25.109 1 96.44 219 ALA B N 1
ATOM 5597 C CA . ALA B 1 219 ? 20.562 25.609 24.234 1 96.44 219 ALA B CA 1
ATOM 5598 C C . ALA B 1 219 ? 19.766 26.406 23.219 1 96.44 219 ALA B C 1
ATOM 5600 O O . ALA B 1 219 ? 19.266 27.5 23.531 1 96.44 219 ALA B O 1
ATOM 5601 N N . VAL B 1 220 ? 19.656 25.891 22.031 1 96.69 220 VAL B N 1
ATOM 5602 C CA . VAL B 1 220 ? 19.031 26.609 20.922 1 96.69 220 VAL B CA 1
ATOM 5603 C C . VAL B 1 220 ? 17.641 26.047 20.672 1 96.69 220 VAL B C 1
ATOM 5605 O O . VAL B 1 220 ? 17.438 24.828 20.719 1 96.69 220 VAL B O 1
ATOM 5608 N N . VAL B 1 221 ? 16.703 26.922 20.375 1 96.69 221 VAL B N 1
ATOM 5609 C CA . VAL B 1 221 ? 15.352 26.516 20 1 96.69 221 VAL B CA 1
ATOM 5610 C C . VAL B 1 221 ? 15.352 26.031 18.547 1 96.69 221 VAL B C 1
ATOM 5612 O O . VAL B 1 221 ? 15.297 26.828 17.625 1 96.69 221 VAL B O 1
ATOM 5615 N N . LYS B 1 222 ? 15.281 24.734 18.391 1 95.81 222 LYS B N 1
ATOM 5616 C CA . LYS B 1 222 ? 15.367 24.141 17.062 1 95.81 222 LYS B CA 1
ATOM 5617 C C . LYS B 1 222 ? 13.977 23.906 16.469 1 95.81 222 LYS B C 1
ATOM 5619 O O . LYS B 1 222 ? 13.82 23.781 15.258 1 95.81 222 LYS B O 1
ATOM 5624 N N . MET B 1 223 ? 13.008 23.812 17.359 1 95.38 223 MET B N 1
ATOM 5625 C CA . MET B 1 223 ? 11.625 23.594 16.938 1 95.38 223 MET B CA 1
ATOM 5626 C C . MET B 1 223 ? 10.656 24.391 17.797 1 95.38 223 MET B C 1
ATOM 5628 O O . MET B 1 223 ? 10.875 24.562 19 1 95.38 223 MET B O 1
ATOM 5632 N N . ALA B 1 224 ? 9.68 24.859 17.156 1 96 224 ALA B N 1
ATOM 5633 C CA . ALA B 1 224 ? 8.617 25.594 17.859 1 96 224 ALA B CA 1
ATOM 5634 C C . ALA B 1 224 ? 7.246 25.234 17.297 1 96 224 ALA B C 1
ATOM 5636 O O . ALA B 1 224 ? 7.137 24.766 16.156 1 96 224 ALA B O 1
ATOM 5637 N N . GLN B 1 225 ? 6.234 25.359 18.094 1 95 225 GLN B N 1
ATOM 5638 C CA . GLN B 1 225 ? 4.875 25.062 17.656 1 95 225 GLN B CA 1
ATOM 5639 C C . GLN B 1 225 ? 3.867 26.016 18.281 1 95 225 GLN B C 1
ATOM 5641 O O . GLN B 1 225 ? 4.164 26.672 19.281 1 95 225 GLN B O 1
ATOM 5646 N N . THR B 1 226 ? 2.775 26.094 17.672 1 95.31 226 THR B N 1
ATOM 5647 C CA . THR B 1 226 ? 1.67 26.859 18.25 1 95.31 226 THR B CA 1
ATOM 5648 C C . THR B 1 226 ? 0.756 25.953 19.062 1 95.31 226 THR B C 1
ATOM 5650 O O . THR B 1 226 ? 0.857 24.734 18.984 1 95.31 226 THR B O 1
ATOM 5653 N N . PHE B 1 227 ? -0.026 26.594 19.875 1 93.12 227 PHE B N 1
ATOM 5654 C CA . PHE B 1 227 ? -1.142 25.859 20.469 1 93.12 227 PHE B CA 1
ATOM 5655 C C . PHE B 1 227 ? -2.238 25.625 19.438 1 93.12 227 PHE B C 1
ATOM 5657 O O . PHE B 1 227 ? -2.258 26.25 18.391 1 93.12 227 PHE B O 1
ATOM 5664 N N . ARG B 1 228 ? -3.137 24.703 19.781 1 92.19 228 ARG B N 1
ATOM 5665 C CA . ARG B 1 228 ? -4.082 24.297 18.75 1 92.19 228 ARG B CA 1
ATOM 5666 C C . ARG B 1 228 ? -5.516 24.344 19.281 1 92.19 228 ARG B C 1
ATOM 5668 O O . ARG B 1 228 ? -5.77 23.984 20.422 1 92.19 228 ARG B O 1
ATOM 5675 N N . THR B 1 229 ? -6.434 24.781 18.391 1 92.56 229 THR B N 1
ATOM 5676 C CA . THR B 1 229 ? -7.875 24.688 18.594 1 92.56 229 THR B CA 1
ATOM 5677 C C . THR B 1 229 ? -8.555 24.062 17.375 1 92.56 229 THR B C 1
ATOM 5679 O O . THR B 1 229 ? -7.902 23.766 16.375 1 92.56 229 THR B O 1
ATOM 5682 N N . GLY B 1 230 ? -9.891 23.859 17.469 1 89.81 230 GLY B N 1
ATOM 5683 C CA . GLY B 1 230 ? -10.664 23.344 16.344 1 89.81 230 GLY B CA 1
ATOM 5684 C C . GLY B 1 230 ? -10.922 21.859 16.438 1 89.81 230 GLY B C 1
ATOM 5685 O O . GLY B 1 230 ? -11.281 21.344 17.5 1 89.81 230 GLY B O 1
ATOM 5686 N N . THR B 1 231 ? -10.914 21.281 15.18 1 77 231 THR B N 1
ATOM 5687 C CA . THR B 1 231 ? -11.18 19.844 15.148 1 77 231 THR B CA 1
ATOM 5688 C C . THR B 1 231 ? -9.945 19.062 15.578 1 77 231 THR B C 1
ATOM 5690 O O . THR B 1 231 ? -8.961 18.969 14.828 1 77 231 THR B O 1
ATOM 5693 N N . ASN B 1 232 ? -9.555 19.203 16.734 1 58.69 232 ASN B N 1
ATOM 5694 C CA . ASN B 1 232 ? -8.297 18.703 17.281 1 58.69 232 ASN B CA 1
ATOM 5695 C C . ASN B 1 232 ? -7.93 17.344 16.688 1 58.69 232 ASN B C 1
ATOM 5697 O O . ASN B 1 232 ? -8.805 16.625 16.188 1 58.69 232 ASN B O 1
ATOM 5701 N N . ASP B 1 233 ? -6.691 17.203 16.516 1 58.59 233 ASP B N 1
ATOM 5702 C CA . ASP B 1 233 ? -6.059 15.945 16.141 1 58.59 233 ASP B CA 1
ATOM 5703 C C . ASP B 1 233 ? -6.402 14.844 17.141 1 58.59 233 ASP B C 1
ATOM 5705 O O . ASP B 1 233 ? -5.578 14.477 17.969 1 58.59 233 ASP B O 1
ATOM 5709 N N . ILE B 1 234 ? -7.664 14.711 17.234 1 63.69 234 ILE B N 1
ATOM 5710 C CA . ILE B 1 234 ? -8.203 13.648 18.078 1 63.69 234 ILE B CA 1
ATOM 5711 C C . ILE B 1 234 ? -7.828 12.289 17.484 1 63.69 234 ILE B C 1
ATOM 5713 O O . ILE B 1 234 ? -7.871 12.094 16.266 1 63.69 234 ILE B O 1
ATOM 5717 N N . ASP B 1 235 ? -7.406 11.578 18.438 1 70.56 235 ASP B N 1
ATOM 5718 C CA . ASP B 1 235 ? -7.078 10.203 18.047 1 70.56 235 ASP B CA 1
ATOM 5719 C C . ASP B 1 235 ? -8.297 9.492 17.469 1 70.56 235 ASP B C 1
ATOM 5721 O O . ASP B 1 235 ? -9.43 9.781 17.844 1 70.56 235 ASP B O 1
ATOM 5725 N N . ALA B 1 236 ? -8 8.688 16.594 1 75.44 236 ALA B N 1
ATOM 5726 C CA . ALA B 1 236 ? -9.062 7.941 15.93 1 75.44 236 ALA B CA 1
ATOM 5727 C C . ALA B 1 236 ? -9.922 7.188 16.953 1 75.44 236 ALA B C 1
ATOM 5729 O O . ALA B 1 236 ? -11.141 7.102 16.797 1 75.44 236 ALA B O 1
ATOM 5730 N N . VAL B 1 237 ? -9.297 6.719 17.953 1 76 237 VAL B N 1
ATOM 5731 C CA . VAL B 1 237 ? -10.031 5.926 18.922 1 76 237 VAL B CA 1
ATOM 5732 C C . VAL B 1 237 ? -11 6.824 19.688 1 76 237 VAL B C 1
ATOM 5734 O O . VAL B 1 237 ? -12.102 6.395 20.062 1 76 237 VAL B O 1
ATOM 5737 N N . ASP B 1 238 ? -10.578 7.988 19.891 1 77.12 238 ASP B N 1
ATOM 5738 C CA . ASP B 1 238 ? -11.469 8.938 20.547 1 77.12 238 ASP B CA 1
ATOM 5739 C C . ASP B 1 238 ? -12.656 9.281 19.641 1 77.12 238 ASP B C 1
ATOM 5741 O O . ASP B 1 238 ? -13.781 9.453 20.125 1 77.12 238 ASP B O 1
ATOM 5745 N N . PHE B 1 239 ? -12.32 9.328 18.422 1 79.94 239 PHE B N 1
ATOM 5746 C CA . PHE B 1 239 ? -13.398 9.547 17.469 1 79.94 239 PHE B CA 1
ATOM 5747 C C . PHE B 1 239 ? -14.406 8.406 17.516 1 79.94 239 PHE B C 1
ATOM 5749 O O . PHE B 1 239 ? -15.617 8.641 17.406 1 79.94 239 PHE B O 1
ATOM 5756 N N . VAL B 1 240 ? -13.93 7.289 17.641 1 85.06 240 VAL B N 1
ATOM 5757 C CA . VAL B 1 240 ? -14.797 6.117 17.719 1 85.06 240 VAL B CA 1
ATOM 5758 C C . VAL B 1 240 ? -15.641 6.18 18.984 1 85.06 240 VAL B C 1
ATOM 5760 O O . VAL B 1 240 ? -16.844 5.883 18.953 1 85.06 240 VAL B O 1
ATOM 5763 N N . ASP B 1 241 ? -15.031 6.582 20.031 1 83.31 241 ASP B N 1
ATOM 5764 C CA . ASP B 1 241 ? -15.758 6.68 21.297 1 83.31 241 ASP B CA 1
ATOM 5765 C C . ASP B 1 241 ? -16.875 7.715 21.219 1 83.31 241 ASP B C 1
ATOM 5767 O O . ASP B 1 241 ? -17.984 7.488 21.703 1 83.31 241 ASP B O 1
ATOM 5771 N N . MET B 1 242 ? -16.516 8.797 20.594 1 81.38 242 MET B N 1
ATOM 5772 C CA . MET B 1 242 ? -17.531 9.836 20.422 1 81.38 242 MET B CA 1
ATOM 5773 C C . MET B 1 242 ? -18.688 9.328 19.562 1 81.38 242 MET B C 1
ATOM 5775 O O . MET B 1 242 ? -19.844 9.609 19.859 1 81.38 242 MET B O 1
ATOM 5779 N N . PHE B 1 243 ? -18.422 8.633 18.578 1 86.94 243 PHE B N 1
ATOM 5780 C CA . PHE B 1 243 ? -19.406 8.039 17.688 1 86.94 243 PHE B CA 1
ATOM 5781 C C . PHE B 1 243 ? -20.281 7.035 18.438 1 86.94 243 PHE B C 1
ATOM 5783 O O . PHE B 1 243 ? -21.5 7.039 18.297 1 86.94 243 PHE B O 1
ATOM 5790 N N . LEU B 1 244 ? -19.625 6.277 19.25 1 88.25 244 LEU B N 1
ATOM 5791 C CA . LEU B 1 244 ? -20.359 5.227 19.969 1 88.25 244 LEU B CA 1
ATOM 5792 C C . LEU B 1 244 ? -21.188 5.816 21.094 1 88.25 244 LEU B C 1
ATOM 5794 O O . LEU B 1 244 ? -22.266 5.289 21.422 1 88.25 244 LEU B O 1
ATOM 5798 N N . ASP B 1 245 ? -20.766 6.844 21.641 1 84.5 245 ASP B N 1
ATOM 5799 C CA . ASP B 1 245 ? -21.422 7.398 22.828 1 84.5 245 ASP B CA 1
ATOM 5800 C C . ASP B 1 245 ? -22.609 8.289 22.422 1 84.5 245 ASP B C 1
ATOM 5802 O O . ASP B 1 245 ? -23.453 8.617 23.266 1 84.5 245 ASP B O 1
ATOM 5806 N N . ASP B 1 246 ? -22.609 8.664 21.203 1 84.12 246 ASP B N 1
ATOM 5807 C CA . ASP B 1 246 ? -23.75 9.43 20.719 1 84.12 246 ASP B CA 1
ATOM 5808 C C . ASP B 1 246 ? -24.781 8.523 20.047 1 84.12 246 ASP B C 1
ATOM 5810 O O . ASP B 1 246 ? -24.609 8.125 18.891 1 84.12 246 ASP B O 1
ATOM 5814 N N . PRO B 1 247 ? -25.875 8.344 20.672 1 85.5 247 PRO B N 1
ATOM 5815 C CA . PRO B 1 247 ? -26.844 7.367 20.156 1 85.5 247 PRO B CA 1
ATOM 5816 C C . PRO B 1 247 ? -27.516 7.832 18.875 1 85.5 247 PRO B C 1
ATOM 5818 O O . PRO B 1 247 ? -28.094 7.016 18.141 1 85.5 247 PRO B O 1
ATOM 5821 N N . ASP B 1 248 ? -27.375 9.109 18.578 1 84.12 248 ASP B N 1
ATOM 5822 C CA . ASP B 1 248 ? -28.094 9.633 17.422 1 84.12 248 ASP B CA 1
ATOM 5823 C C . ASP B 1 248 ? -27.172 9.828 16.234 1 84.12 248 ASP B C 1
ATOM 5825 O O . ASP B 1 248 ? -27.625 10.07 15.117 1 84.12 248 ASP B O 1
ATOM 5829 N N . GLU B 1 249 ? -25.922 9.648 16.453 1 86.19 249 GLU B N 1
ATOM 5830 C CA . GLU B 1 249 ? -24.969 9.891 15.383 1 86.19 249 GLU B CA 1
ATOM 5831 C C . GLU B 1 249 ? -24.906 8.703 14.422 1 86.19 249 GLU B C 1
ATOM 5833 O O . GLU B 1 249 ? -24.734 7.555 14.852 1 86.19 249 GLU B O 1
ATOM 5838 N N . ILE B 1 250 ? -25.062 9.016 13.117 1 87 250 ILE B N 1
ATOM 5839 C CA . ILE B 1 250 ? -25.125 7.938 12.141 1 87 250 ILE B CA 1
ATOM 5840 C C . ILE B 1 250 ? -23.891 8.008 11.227 1 87 250 ILE B C 1
ATOM 5842 O O . ILE B 1 250 ? -23.672 7.105 10.422 1 87 250 ILE B O 1
ATOM 5846 N N . ASP B 1 251 ? -23.125 9.055 11.328 1 83.12 251 ASP B N 1
ATOM 5847 C CA . ASP B 1 251 ? -21.906 9.195 10.531 1 83.12 251 ASP B CA 1
ATOM 5848 C C . ASP B 1 251 ? -20.656 9.117 11.414 1 83.12 251 ASP B C 1
ATOM 5850 O O . ASP B 1 251 ? -20.328 10.078 12.109 1 83.12 251 ASP B O 1
ATOM 5854 N N . ALA B 1 252 ? -20.062 8.062 11.234 1 77.12 252 ALA B N 1
ATOM 5855 C CA . ALA B 1 252 ? -18.875 7.832 12.055 1 77.12 252 ALA B CA 1
ATOM 5856 C C . ALA B 1 252 ? -17.766 8.82 11.719 1 77.12 252 ALA B C 1
ATOM 5858 O O . ALA B 1 252 ? -16.859 9.062 12.523 1 77.12 252 ALA B O 1
ATOM 5859 N N . GLU B 1 253 ? -17.844 9.516 10.586 1 75.62 253 GLU B N 1
ATOM 5860 C CA . GLU B 1 253 ? -16.766 10.375 10.117 1 75.62 253 GLU B CA 1
ATOM 5861 C C . GLU B 1 253 ? -17.016 11.828 10.508 1 75.62 253 GLU B C 1
ATOM 5863 O O . GLU B 1 253 ? -16.125 12.664 10.391 1 75.62 253 GLU B O 1
ATOM 5868 N N . ARG B 1 254 ? -18.109 12.047 11.047 1 74.5 254 ARG B N 1
ATOM 5869 C CA . ARG B 1 254 ? -18.469 13.414 11.383 1 74.5 254 ARG B CA 1
ATOM 5870 C C . ARG B 1 254 ? -18 13.789 12.781 1 74.5 254 ARG B C 1
ATOM 5872 O O . ARG B 1 254 ? -18.188 13.023 13.727 1 74.5 254 ARG B O 1
ATOM 5879 N N . LEU B 1 255 ? -17.188 14.883 12.75 1 69.62 255 LEU B N 1
ATOM 5880 C CA . LEU B 1 255 ? -16.766 15.414 14.039 1 69.62 255 LEU B CA 1
ATOM 5881 C C . LEU B 1 255 ? -17.734 16.484 14.523 1 69.62 255 LEU B C 1
ATOM 5883 O O . LEU B 1 255 ? -17.859 17.547 13.898 1 69.62 255 LEU B O 1
ATOM 5887 N N . ASN B 1 256 ? -18.25 16.203 15.617 1 71.06 256 ASN B N 1
ATOM 5888 C CA . ASN B 1 256 ? -19.281 17.125 16.094 1 71.06 256 ASN B CA 1
ATOM 5889 C C . ASN B 1 256 ? -18.766 18.031 17.188 1 71.06 256 ASN B C 1
ATOM 5891 O O . ASN B 1 256 ? -19.453 18.969 17.609 1 71.06 256 ASN B O 1
ATOM 5895 N N . ASP B 1 257 ? -17.578 17.844 17.594 1 80.31 257 ASP B N 1
ATOM 5896 C CA . ASP B 1 257 ? -17.062 18.672 18.672 1 80.31 257 ASP B CA 1
ATOM 5897 C C . ASP B 1 257 ? -15.883 19.531 18.203 1 80.31 257 ASP B C 1
ATOM 5899 O O . ASP B 1 257 ? -15.25 19.219 17.188 1 80.31 257 ASP B O 1
ATOM 5903 N N . THR B 1 258 ? -15.742 20.625 18.969 1 86.81 258 THR B N 1
ATOM 5904 C CA . THR B 1 258 ? -14.656 21.562 18.672 1 86.81 258 THR B CA 1
ATOM 5905 C C . THR B 1 258 ? -13.812 21.812 19.922 1 86.81 258 THR B C 1
ATOM 5907 O O . THR B 1 258 ? -14.352 21.938 21.031 1 86.81 258 THR B O 1
ATOM 5910 N N . TYR B 1 259 ? -12.578 21.797 19.75 1 90.31 259 TYR B N 1
ATOM 5911 C CA . TYR B 1 259 ? -11.656 22.062 20.844 1 90.31 259 TYR B CA 1
ATOM 5912 C C . TYR B 1 259 ? -11.375 23.562 20.953 1 90.31 259 TYR B C 1
ATOM 5914 O O . TYR B 1 259 ? -10.953 24.188 19.984 1 90.31 259 TYR B O 1
ATOM 5922 N N . VAL B 1 260 ? -11.602 24.094 22.125 1 93.25 260 VAL B N 1
ATOM 5923 C CA . VAL B 1 260 ? -11.414 25.516 22.391 1 93.25 260 VAL B CA 1
ATOM 5924 C C . VAL B 1 260 ? -10.414 25.688 23.531 1 93.25 260 VAL B C 1
ATOM 5926 O O . VAL B 1 260 ? -10.359 24.859 24.453 1 93.25 260 VAL B O 1
ATOM 5929 N N . LEU B 1 261 ? -9.648 26.766 23.438 1 95 261 LEU B N 1
ATOM 5930 C CA . LEU B 1 261 ? -8.711 27.062 24.516 1 95 261 LEU B CA 1
ATOM 5931 C C . LEU B 1 261 ? -9.328 28.047 25.516 1 95 261 LEU B C 1
ATOM 5933 O O . LEU B 1 261 ? -10 29 25.109 1 95 261 LEU B O 1
ATOM 5937 N N . VAL B 1 262 ? -9.102 27.719 26.719 1 94.88 262 VAL B N 1
ATOM 5938 C CA . VAL B 1 262 ? -9.461 28.641 27.781 1 94.88 262 VAL B CA 1
ATOM 5939 C C . VAL B 1 262 ? -8.375 29.703 27.922 1 94.88 262 VAL B C 1
ATOM 5941 O O . VAL B 1 262 ? -8.672 30.906 28.031 1 94.88 262 VAL B O 1
ATOM 5944 N N . ASN B 1 263 ? -7.23 29.234 28.031 1 94.88 263 ASN B N 1
ATOM 5945 C CA . ASN B 1 263 ? -6.047 30.078 28.172 1 94.88 263 ASN B CA 1
ATOM 5946 C C . ASN B 1 263 ? -4.77 29.312 27.859 1 94.88 263 ASN B C 1
ATOM 5948 O O . ASN B 1 263 ? -4.777 28.078 27.812 1 94.88 263 ASN B O 1
ATOM 5952 N N . PHE B 1 264 ? -3.699 30.094 27.5 1 95.38 264 PHE B N 1
ATOM 5953 C CA . PHE B 1 264 ? -2.41 29.453 27.266 1 95.38 264 PHE B CA 1
ATOM 5954 C C . PHE B 1 264 ? -1.271 30.453 27.484 1 95.38 264 PHE B C 1
ATOM 5956 O O . PHE B 1 264 ? -1.491 31.656 27.5 1 95.38 264 PHE B O 1
ATOM 5963 N N . ARG B 1 265 ? -0.068 30.062 27.703 1 94.81 265 ARG B N 1
ATOM 5964 C CA . ARG B 1 265 ? 1.147 30.859 27.797 1 94.81 265 ARG B CA 1
ATOM 5965 C C . ARG B 1 265 ? 2.33 30.156 27.156 1 94.81 265 ARG B C 1
ATOM 5967 O O . ARG B 1 265 ? 2.455 28.922 27.25 1 94.81 265 ARG B O 1
ATOM 5974 N N . PRO B 1 266 ? 3.156 30.875 26.469 1 95.88 266 PRO B N 1
ATOM 5975 C CA . PRO B 1 266 ? 4.293 30.25 25.797 1 95.88 266 PRO B CA 1
ATOM 5976 C C . PRO B 1 266 ? 5.305 29.641 26.766 1 95.88 266 PRO B C 1
ATOM 5978 O O . PRO B 1 266 ? 5.391 30.062 27.922 1 95.88 266 PRO B O 1
ATOM 5981 N N . CYS B 1 267 ? 6.078 28.672 26.266 1 95.62 267 CYS B N 1
ATOM 5982 C CA . CYS B 1 267 ? 7.043 28.016 27.141 1 95.62 267 CYS B CA 1
ATOM 5983 C C . CYS B 1 267 ? 8.172 27.375 26.344 1 95.62 267 CYS B C 1
ATOM 5985 O O . CYS B 1 267 ? 8.047 27.203 25.125 1 95.62 267 CYS B O 1
ATOM 5987 N N . LEU B 1 268 ? 9.281 27.094 27 1 95.75 268 LEU B N 1
ATOM 5988 C CA . LEU B 1 268 ? 10.43 26.344 26.484 1 95.75 268 LEU B CA 1
ATOM 5989 C C . LEU B 1 268 ? 10.602 25.031 27.25 1 95.75 268 LEU B C 1
ATOM 5991 O O . LEU B 1 268 ? 10.422 24.984 28.469 1 95.75 268 LEU B O 1
ATOM 5995 N N . THR B 1 269 ? 10.805 24 26.484 1 93.75 269 THR B N 1
ATOM 5996 C CA . THR B 1 269 ? 11.047 22.703 27.109 1 93.75 269 THR B CA 1
ATOM 5997 C C . THR B 1 269 ? 12.133 21.922 26.359 1 93.75 269 THR B C 1
ATOM 5999 O O . THR B 1 269 ? 12.367 22.172 25.172 1 93.75 269 THR B O 1
ATOM 6002 N N . ASN B 1 270 ? 12.812 21.078 27.047 1 88.81 270 ASN B N 1
ATOM 6003 C CA . ASN B 1 270 ? 13.781 20.188 26.422 1 88.81 270 ASN B CA 1
ATOM 6004 C C . ASN B 1 270 ? 13.148 18.844 26.047 1 88.81 270 ASN B C 1
ATOM 6006 O O . ASN B 1 270 ? 13.398 18.312 24.969 1 88.81 270 ASN B O 1
ATOM 6010 N N . LEU B 1 271 ? 12.469 18.312 27.047 1 81.81 271 LEU B N 1
ATOM 6011 C CA . LEU B 1 271 ? 11.75 17.078 26.812 1 81.81 271 LEU B CA 1
ATOM 6012 C C . LEU B 1 271 ? 10.305 17.344 26.406 1 81.81 271 LEU B C 1
ATOM 6014 O O . LEU B 1 271 ? 9.523 17.875 27.188 1 81.81 271 LEU B O 1
ATOM 6018 N N . ASN B 1 272 ? 10.133 17.391 25.094 1 68.38 272 ASN B N 1
ATOM 6019 C CA . ASN B 1 272 ? 8.789 17.656 24.594 1 68.38 272 ASN B CA 1
ATOM 6020 C C . ASN B 1 272 ? 8.266 16.516 23.734 1 68.38 272 ASN B C 1
ATOM 6022 O O . ASN B 1 272 ? 8.766 16.297 22.625 1 68.38 272 ASN B O 1
ATOM 6026 N N . TRP B 1 273 ? 7.223 15.992 24.219 1 69.44 273 TRP B N 1
ATOM 6027 C CA . TRP B 1 273 ? 6.676 14.844 23.516 1 69.44 273 TRP B CA 1
ATOM 6028 C C . TRP B 1 273 ? 5.461 15.242 22.672 1 69.44 273 TRP B C 1
ATOM 6030 O O . TRP B 1 273 ? 4.941 14.438 21.891 1 69.44 273 TRP B O 1
ATOM 6040 N N . ARG B 1 274 ? 5.102 16.438 22.875 1 71.38 274 ARG B N 1
ATOM 6041 C CA . ARG B 1 274 ? 3.949 16.922 22.125 1 71.38 274 ARG B CA 1
ATOM 6042 C C . ARG B 1 274 ? 4.391 17.75 20.922 1 71.38 274 ARG B C 1
ATOM 6044 O O . ARG B 1 274 ? 4.41 18.984 20.969 1 71.38 274 ARG B O 1
ATOM 6051 N N . MET B 1 275 ? 4.902 17.141 20.047 1 68.62 275 MET B N 1
ATOM 6052 C CA . MET B 1 275 ? 5.227 17.906 18.844 1 68.62 275 MET B CA 1
ATOM 6053 C C . MET B 1 275 ? 4.176 17.688 17.766 1 68.62 275 MET B C 1
ATOM 6055 O O . MET B 1 275 ? 4.09 16.609 17.188 1 68.62 275 MET B O 1
ATOM 6059 N N . ASP B 1 276 ? 3.344 18.688 17.734 1 73.25 276 ASP B N 1
ATOM 6060 C CA . ASP B 1 276 ? 2.32 18.703 16.703 1 73.25 276 ASP B CA 1
ATOM 6061 C C . ASP B 1 276 ? 2.822 19.422 15.453 1 73.25 276 ASP B C 1
ATOM 6063 O O . ASP B 1 276 ? 3.17 20.609 15.5 1 73.25 276 ASP B O 1
ATOM 6067 N N . CYS B 1 277 ? 2.844 18.766 14.375 1 76.25 277 CYS B N 1
ATOM 6068 C CA . CYS B 1 277 ? 3.416 19.328 13.156 1 76.25 277 CYS B CA 1
ATOM 6069 C C . CYS B 1 277 ? 2.336 19.953 12.281 1 76.25 277 CYS B C 1
ATOM 6071 O O . CYS B 1 277 ? 2.549 20.172 11.094 1 76.25 277 CYS B O 1
ATOM 6073 N N . GLY B 1 278 ? 1.215 20.266 13.016 1 87.94 278 GLY B N 1
ATOM 6074 C CA . GLY B 1 278 ? 0.241 21 12.227 1 87.94 278 GLY B CA 1
ATOM 6075 C C . GLY B 1 278 ? 0.763 22.344 11.742 1 87.94 278 GLY B C 1
ATOM 6076 O O . GLY B 1 278 ? 0.654 22.672 10.555 1 87.94 278 GLY B O 1
ATOM 6077 N N . VAL B 1 279 ? 1.195 23.094 12.703 1 94.44 279 VAL B N 1
ATOM 6078 C CA . VAL B 1 279 ? 2 24.266 12.406 1 94.44 279 VAL B CA 1
ATOM 6079 C C . VAL B 1 279 ? 3.248 24.281 13.281 1 94.44 279 VAL B C 1
ATOM 6081 O O . VAL B 1 279 ? 3.152 24.391 14.508 1 94.44 279 VAL B O 1
ATOM 6084 N N . ALA B 1 280 ? 4.34 24.203 12.625 1 95.69 280 ALA B N 1
ATOM 6085 C CA . ALA B 1 280 ? 5.59 24.125 13.383 1 95.69 280 ALA B CA 1
ATOM 6086 C C . ALA B 1 280 ? 6.707 24.875 12.672 1 95.69 280 ALA B C 1
ATOM 6088 O O . ALA B 1 280 ? 6.699 25.016 11.445 1 95.69 280 ALA B O 1
ATOM 6089 N N . GLY B 1 281 ? 7.555 25.438 13.484 1 96.81 281 GLY B N 1
ATOM 6090 C CA . GLY B 1 281 ? 8.766 26.078 13.008 1 96.81 281 GLY B CA 1
ATOM 6091 C C . GLY B 1 281 ? 10.016 25.25 13.242 1 96.81 281 GLY B C 1
ATOM 6092 O O . GLY B 1 281 ? 10.133 24.562 14.258 1 96.81 281 GLY B O 1
ATOM 6093 N N . TYR B 1 282 ? 10.914 25.359 12.312 1 96.44 282 TYR B N 1
ATOM 6094 C CA . TYR B 1 282 ? 12.141 24.578 12.344 1 96.44 282 TYR B CA 1
ATOM 6095 C C . TYR B 1 282 ? 13.359 25.453 12.055 1 96.44 282 TYR B C 1
ATOM 6097 O O . TYR B 1 282 ? 13.352 26.25 11.109 1 96.44 282 TYR B O 1
ATOM 6105 N N . ASP B 1 283 ? 14.352 25.359 12.898 1 96.81 283 ASP B N 1
ATOM 6106 C CA . ASP B 1 283 ? 15.656 25.938 12.578 1 96.81 283 ASP B CA 1
ATOM 6107 C C . ASP B 1 283 ? 16.453 25.016 11.664 1 96.81 283 ASP B C 1
ATOM 6109 O O . ASP B 1 283 ? 17.219 24.172 12.148 1 96.81 283 ASP B O 1
ATOM 6113 N N . ASN B 1 284 ? 16.328 25.25 10.383 1 95.19 284 ASN B N 1
ATOM 6114 C CA . ASN B 1 284 ? 16.953 24.391 9.383 1 95.19 284 ASN B CA 1
ATOM 6115 C C . ASN B 1 284 ? 18.266 25 8.867 1 95.19 284 ASN B C 1
ATOM 6117 O O . ASN B 1 284 ? 18.703 24.688 7.754 1 95.19 284 ASN B O 1
ATOM 6121 N N . ARG B 1 285 ? 18.922 25.828 9.602 1 93.56 285 ARG B N 1
ATOM 6122 C CA . ARG B 1 285 ? 20.094 26.562 9.148 1 93.56 285 ARG B CA 1
ATOM 6123 C C . ARG B 1 285 ? 21.281 25.609 8.961 1 93.56 285 ARG B C 1
ATOM 6125 O O . ARG B 1 285 ? 22.094 25.797 8.047 1 93.56 285 ARG B O 1
ATOM 6132 N N . THR B 1 286 ? 21.281 24.625 9.805 1 92.38 286 THR B N 1
ATOM 6133 C CA . THR B 1 286 ? 22.406 23.688 9.711 1 92.38 286 THR B CA 1
ATOM 6134 C C . THR B 1 286 ? 21.922 22.297 9.305 1 92.38 286 THR B C 1
ATOM 6136 O O . THR B 1 286 ? 22.688 21.328 9.367 1 92.38 286 THR B O 1
ATOM 6139 N N . GLY B 1 287 ? 20.703 22.219 8.953 1 93.81 287 GLY B N 1
ATOM 6140 C CA . GLY B 1 287 ? 20.141 20.938 8.594 1 93.81 287 GLY B CA 1
ATOM 6141 C C . GLY B 1 287 ? 19.406 20.266 9.75 1 93.81 287 GLY B C 1
ATOM 6142 O O . GLY B 1 287 ? 19.719 20.531 10.914 1 93.81 287 GLY B O 1
ATOM 6143 N N . LEU B 1 288 ? 18.453 19.438 9.438 1 96.25 288 LEU B N 1
ATOM 6144 C CA . LEU B 1 288 ? 17.656 18.672 10.383 1 96.25 288 LEU B CA 1
ATOM 6145 C C . LEU B 1 288 ? 17.516 17.219 9.93 1 96.25 288 LEU B C 1
ATOM 6147 O O . LEU B 1 288 ? 17.797 16.906 8.773 1 96.25 288 LEU B O 1
ATOM 6151 N N . PRO B 1 289 ? 17.234 16.344 10.859 1 97 289 PRO B N 1
ATOM 6152 C CA . PRO B 1 289 ? 16.938 14.984 10.391 1 97 289 PRO B CA 1
ATOM 6153 C C . PRO B 1 289 ? 15.703 14.922 9.492 1 97 289 PRO B C 1
ATOM 6155 O O . PRO B 1 289 ? 14.805 15.766 9.609 1 97 289 PRO B O 1
ATOM 6158 N N . PRO B 1 290 ? 15.711 13.906 8.625 1 97.81 290 PRO B N 1
ATOM 6159 C CA . PRO B 1 290 ? 14.539 13.789 7.746 1 97.81 290 PRO B CA 1
ATOM 6160 C C . PRO B 1 290 ? 13.305 13.273 8.477 1 97.81 290 PRO B C 1
ATOM 6162 O O . PRO B 1 290 ? 13.422 12.484 9.414 1 97.81 290 PRO B O 1
ATOM 6165 N N . PHE B 1 291 ? 12.18 13.805 7.98 1 96.81 291 PHE B N 1
ATOM 6166 C CA . PHE B 1 291 ? 10.945 13.133 8.375 1 96.81 291 PHE B CA 1
ATOM 6167 C C . PHE B 1 291 ? 10.938 11.688 7.887 1 96.81 291 PHE B C 1
ATOM 6169 O O . PHE B 1 291 ? 11.484 11.383 6.824 1 96.81 291 PHE B O 1
ATOM 6176 N N . PHE B 1 292 ? 10.328 10.766 8.68 1 96.62 292 PHE B N 1
ATOM 6177 C CA . PHE B 1 292 ? 10.141 9.422 8.156 1 96.62 292 PHE B CA 1
ATOM 6178 C C . PHE B 1 292 ? 9.258 9.438 6.914 1 96.62 292 PHE B C 1
ATOM 6180 O O . PHE B 1 292 ? 8.148 9.977 6.941 1 96.62 292 PHE B O 1
ATOM 6187 N N . PRO B 1 293 ? 9.781 8.906 5.785 1 96.12 293 PRO B N 1
ATOM 6188 C CA . PRO B 1 293 ? 8.984 8.953 4.559 1 96.12 293 PRO B CA 1
ATOM 6189 C C . PRO B 1 293 ? 7.867 7.914 4.535 1 96.12 293 PRO B C 1
ATOM 6191 O O . PRO B 1 293 ? 7.73 7.172 3.562 1 96.12 293 PRO B O 1
ATOM 6194 N N . THR B 1 294 ? 7.039 7.949 5.492 1 94.75 294 THR B N 1
ATOM 6195 C CA . THR B 1 294 ? 5.98 6.969 5.703 1 94.75 294 THR B CA 1
ATOM 6196 C C . THR B 1 294 ? 4.613 7.57 5.391 1 94.75 294 THR B C 1
ATOM 6198 O O . THR B 1 294 ? 4.449 8.789 5.414 1 94.75 294 THR B O 1
ATOM 6201 N N . ARG B 1 295 ? 3.713 6.688 5.09 1 90.25 295 ARG B N 1
ATOM 6202 C CA . ARG B 1 295 ? 2.328 7.09 4.871 1 90.25 295 ARG B CA 1
ATOM 6203 C C . ARG B 1 295 ? 1.5 6.914 6.141 1 90.25 295 ARG B C 1
ATOM 6205 O O . ARG B 1 295 ? 0.312 7.242 6.16 1 90.25 295 ARG B O 1
ATOM 6212 N N . LEU B 1 296 ? 2.227 6.438 7.098 1 90.62 296 LEU B N 1
ATOM 6213 C CA . LEU B 1 296 ? 1.616 6.387 8.422 1 90.62 296 LEU B CA 1
ATOM 6214 C C . LEU B 1 296 ? 1.753 7.727 9.141 1 90.62 296 LEU B C 1
ATOM 6216 O O . LEU B 1 296 ? 2.676 8.492 8.852 1 90.62 296 LEU B O 1
ATOM 6220 N N . ARG B 1 297 ? 0.87 7.996 9.945 1 85.31 297 ARG B N 1
ATOM 6221 C CA . ARG B 1 297 ? 0.845 9.305 10.586 1 85.31 297 ARG B CA 1
ATOM 6222 C C . ARG B 1 297 ? 1.785 9.352 11.789 1 85.31 297 ARG B C 1
ATOM 6224 O O . ARG B 1 297 ? 1.347 9.578 12.922 1 85.31 297 ARG B O 1
ATOM 6231 N N . PHE B 1 298 ? 2.998 9.141 11.586 1 89.5 298 PHE B N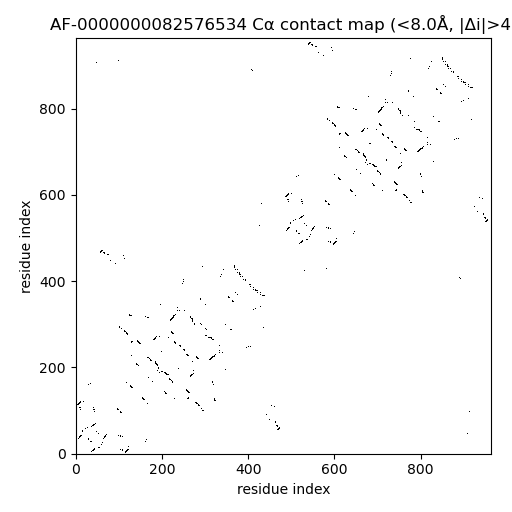 1
ATOM 6232 C CA . PHE B 1 298 ? 3.998 9.305 12.641 1 89.5 298 PHE B CA 1
ATOM 6233 C C . PHE B 1 298 ? 5.336 9.727 12.047 1 89.5 298 PHE B C 1
ATOM 6235 O O . PHE B 1 298 ? 6.395 9.391 12.586 1 89.5 298 PHE B O 1
ATOM 6242 N N . GLU B 1 299 ? 5.258 10.406 10.906 1 91.69 299 GLU B N 1
ATOM 6243 C CA . GLU B 1 299 ? 6.453 10.859 10.195 1 91.69 299 GLU B CA 1
ATOM 6244 C C . GLU B 1 299 ? 7.27 11.82 11.047 1 91.69 299 GLU B C 1
ATOM 6246 O O . GLU B 1 299 ? 8.492 11.906 10.898 1 91.69 299 GLU B O 1
ATOM 6251 N N . ASP B 1 300 ? 6.613 12.508 11.93 1 90.62 300 ASP B N 1
ATOM 6252 C CA . ASP B 1 300 ? 7.289 13.547 12.703 1 90.62 300 ASP B CA 1
ATOM 6253 C C . ASP B 1 300 ? 7.797 13 14.039 1 90.62 300 ASP B C 1
ATOM 6255 O O . ASP B 1 300 ? 8.383 13.734 14.836 1 90.62 300 ASP B O 1
ATOM 6259 N N . TYR B 1 301 ? 7.609 11.711 14.289 1 90.94 301 TYR B N 1
ATOM 6260 C CA . TYR B 1 301 ? 8.023 11.117 15.555 1 90.94 301 TYR B CA 1
ATOM 6261 C C . TYR B 1 301 ? 9.523 11.258 15.758 1 90.94 301 TYR B C 1
ATOM 6263 O O . TYR B 1 301 ? 10 11.328 16.891 1 90.94 301 TYR B O 1
ATOM 6271 N N . ILE B 1 302 ? 10.234 11.359 14.727 1 92.12 302 ILE B N 1
ATOM 6272 C CA . ILE B 1 302 ? 11.688 11.5 14.805 1 92.12 302 ILE B CA 1
ATOM 6273 C C . ILE B 1 302 ? 12.047 12.734 15.633 1 92.12 302 ILE B C 1
ATOM 6275 O O . ILE B 1 302 ? 13.031 12.727 16.375 1 92.12 302 ILE B O 1
ATOM 6279 N N . TYR B 1 303 ? 11.312 13.727 15.508 1 90.94 303 TYR B N 1
ATOM 6280 C CA . TYR B 1 303 ? 11.656 14.984 16.156 1 90.94 303 TYR B CA 1
ATOM 6281 C C . TYR B 1 303 ? 11.328 14.938 17.641 1 90.94 303 TYR B C 1
ATOM 6283 O O . TYR B 1 303 ? 11.922 15.664 18.438 1 90.94 303 TYR B O 1
ATOM 6291 N N . ARG B 1 304 ? 10.391 14.094 17.984 1 88.62 304 ARG B N 1
ATOM 6292 C CA . ARG B 1 304 ? 10.141 13.883 19.406 1 88.62 304 ARG B CA 1
ATOM 6293 C C . ARG B 1 304 ? 11.336 13.219 20.078 1 88.62 304 ARG B C 1
ATOM 6295 O O . ARG B 1 304 ? 11.602 13.461 21.266 1 88.62 304 ARG B O 1
ATOM 6302 N N . LEU B 1 305 ? 11.984 12.461 19.297 1 90.69 305 LEU B N 1
ATOM 6303 C CA . LEU B 1 305 ? 13.164 11.766 19.797 1 90.69 305 LEU B CA 1
ATOM 6304 C C . LEU B 1 305 ? 14.406 12.641 19.688 1 90.69 305 LEU B C 1
ATOM 6306 O O . LEU B 1 305 ? 15.195 12.75 20.625 1 90.69 305 LEU B O 1
ATOM 6310 N N . TRP B 1 306 ? 14.547 13.281 18.641 1 93 306 TRP B N 1
ATOM 6311 C CA . TRP B 1 306 ? 15.773 13.977 18.25 1 93 306 TRP B CA 1
ATOM 6312 C C . TRP B 1 306 ? 15.977 15.227 19.109 1 93 306 TRP B C 1
ATOM 6314 O O . TRP B 1 306 ? 17.109 15.602 19.406 1 93 306 TRP B O 1
ATOM 6324 N N . ILE B 1 307 ? 14.984 15.883 19.531 1 88.88 307 ILE B N 1
ATOM 6325 C CA . ILE B 1 307 ? 15.07 17.172 20.203 1 88.88 307 ILE B CA 1
ATOM 6326 C C . ILE B 1 307 ? 15.531 16.969 21.641 1 88.88 307 ILE B C 1
ATOM 6328 O O . ILE B 1 307 ? 15.914 17.922 22.328 1 88.88 307 ILE B O 1
ATOM 6332 N N . GLN B 1 308 ? 15.555 15.805 22.078 1 87.88 308 GLN B N 1
ATOM 6333 C CA . GLN B 1 308 ? 15.883 15.547 23.484 1 87.88 308 GLN B CA 1
ATOM 6334 C C . GLN B 1 308 ? 17.391 15.648 23.719 1 87.88 308 GLN B C 1
ATOM 6336 O O . GLN B 1 308 ? 17.875 15.242 24.781 1 87.88 308 GLN B O 1
ATOM 6341 N N . GLN B 1 309 ? 18.016 16.312 22.922 1 90.38 309 GLN B N 1
ATOM 6342 C CA . GLN B 1 309 ? 19.438 16.578 23.094 1 90.38 309 GLN B CA 1
ATOM 6343 C C . GLN B 1 309 ? 19.672 17.766 24.031 1 90.38 309 GLN B C 1
ATOM 6345 O O . GLN B 1 309 ? 18.859 18.703 24.078 1 90.38 309 GLN B O 1
ATOM 6350 N N . PRO B 1 310 ? 20.75 17.75 24.797 1 88.5 310 PRO B N 1
ATOM 6351 C CA . PRO B 1 310 ? 20.969 18.781 25.828 1 88.5 310 PRO B CA 1
ATOM 6352 C C . PRO B 1 310 ? 21.109 20.172 25.234 1 88.5 310 PRO B C 1
ATOM 6354 O O . PRO B 1 310 ? 20.812 21.172 25.906 1 88.5 310 PRO B O 1
ATOM 6357 N N . ASN B 1 311 ? 21.562 20.266 24.062 1 92.31 311 ASN B N 1
ATOM 6358 C CA . ASN B 1 311 ? 21.812 21.594 23.484 1 92.31 311 ASN B CA 1
ATOM 6359 C C . ASN B 1 311 ? 20.641 22.062 22.656 1 92.31 311 ASN B C 1
ATOM 6361 O O . ASN B 1 311 ? 20.75 23.062 21.938 1 92.31 311 ASN B O 1
ATOM 6365 N N . ILE B 1 312 ? 19.516 21.375 22.781 1 94.06 312 ILE B N 1
ATOM 6366 C CA . ILE B 1 312 ? 18.344 21.703 21.969 1 94.06 312 ILE B CA 1
ATOM 6367 C C . ILE B 1 312 ? 17.125 21.875 22.891 1 94.06 312 ILE B C 1
ATOM 6369 O O . ILE B 1 312 ? 16.984 21.188 23.891 1 94.06 312 ILE B O 1
ATOM 6373 N N . VAL B 1 313 ? 16.359 22.891 22.562 1 94.69 313 VAL B N 1
ATOM 6374 C CA . VAL B 1 313 ? 15.094 23.094 23.266 1 94.69 313 VAL B CA 1
ATOM 6375 C C . VAL B 1 313 ? 13.977 23.328 22.25 1 94.69 313 VAL B C 1
ATOM 6377 O O . VAL B 1 313 ? 14.242 23.625 21.078 1 94.69 313 VAL B O 1
ATOM 6380 N N . ALA B 1 314 ? 12.758 23.078 22.672 1 94.31 314 ALA B N 1
ATOM 6381 C CA . ALA B 1 314 ? 11.562 23.312 21.875 1 94.31 314 ALA B CA 1
ATOM 6382 C C . ALA B 1 314 ? 10.688 24.391 22.516 1 94.31 314 ALA B C 1
ATOM 6384 O O . ALA B 1 314 ? 10.789 24.641 23.719 1 94.31 314 ALA B O 1
ATOM 6385 N N . ALA B 1 315 ? 9.867 25.016 21.703 1 95.75 315 ALA B N 1
ATOM 6386 C CA . ALA B 1 315 ? 9.031 26.078 22.219 1 95.75 315 ALA B CA 1
ATOM 6387 C C . ALA B 1 315 ? 7.574 25.891 21.828 1 95.75 315 ALA B C 1
ATOM 6389 O O . ALA B 1 315 ? 7.281 25.406 20.734 1 95.75 315 ALA B O 1
ATOM 6390 N N . HIS B 1 316 ? 6.711 26.172 22.719 1 95.5 316 HIS B N 1
ATOM 6391 C CA . HIS B 1 316 ? 5.359 26.609 22.391 1 95.5 316 HIS B CA 1
ATOM 6392 C C . HIS B 1 316 ? 5.27 28.125 22.312 1 95.5 316 HIS B C 1
ATOM 6394 O O . HIS B 1 316 ? 5.473 28.812 23.312 1 95.5 316 HIS B O 1
ATOM 6400 N N . VAL B 1 317 ? 4.957 28.578 21.203 1 96.56 317 VAL B N 1
ATOM 6401 C CA . VAL B 1 317 ? 5.02 30.031 21 1 96.56 317 VAL B CA 1
ATOM 6402 C C . VAL B 1 317 ? 3.732 30.672 21.516 1 96.56 317 VAL B C 1
ATOM 6404 O O . VAL B 1 317 ? 2.777 29.969 21.859 1 96.56 317 VAL B O 1
ATOM 6407 N N . ASP B 1 318 ? 3.738 32 21.531 1 95.81 318 ASP B N 1
ATOM 6408 C CA . ASP B 1 318 ? 2.619 32.781 22.094 1 95.81 318 ASP B CA 1
ATOM 6409 C C . ASP B 1 318 ? 1.536 33 21.031 1 95.81 318 ASP B C 1
ATOM 6411 O O . ASP B 1 318 ? 1.15 34.125 20.766 1 95.81 318 ASP B O 1
ATOM 6415 N N . SER B 1 319 ? 1.058 31.969 20.469 1 96.25 319 SER B N 1
ATOM 6416 C CA . SER B 1 319 ? -0.005 31.969 19.469 1 96.25 319 SER B CA 1
ATOM 6417 C C . SER B 1 319 ? -0.731 30.625 19.438 1 96.25 319 SER B C 1
ATOM 6419 O O . SER B 1 319 ? -0.194 29.609 19.891 1 96.25 319 SER B O 1
ATOM 6421 N N . ALA B 1 320 ? -1.897 30.672 18.984 1 95.25 320 ALA B N 1
ATOM 6422 C CA . ALA B 1 320 ? -2.717 29.484 18.781 1 95.25 320 ALA B CA 1
ATOM 6423 C C . ALA B 1 320 ? -3.416 29.531 17.422 1 95.25 320 ALA B C 1
ATOM 6425 O O . ALA B 1 320 ? -3.658 30.609 16.875 1 95.25 320 ALA B O 1
ATOM 6426 N N . GLN B 1 321 ? -3.594 28.422 16.938 1 95.75 321 GLN B N 1
ATOM 6427 C CA . GLN B 1 321 ? -4.223 28.312 15.617 1 95.75 321 GLN B CA 1
ATOM 6428 C C . GLN B 1 321 ? -5.266 27.203 15.586 1 95.75 321 GLN B C 1
ATOM 6430 O O . GLN B 1 321 ? -5.328 26.375 16.5 1 95.75 321 GLN B O 1
ATOM 6435 N N . THR B 1 322 ? -6.062 27.203 14.5 1 94.5 322 THR B N 1
ATOM 6436 C CA . THR B 1 322 ? -7.199 26.297 14.445 1 94.5 322 THR B CA 1
ATOM 6437 C C . THR B 1 322 ? -7.008 25.266 13.336 1 94.5 322 THR B C 1
ATOM 6439 O O . THR B 1 322 ? -6.648 25.609 12.211 1 94.5 322 THR B O 1
ATOM 6442 N N . HIS B 1 323 ? -7.242 24.016 13.695 1 92.19 323 HIS B N 1
ATOM 6443 C CA . HIS B 1 323 ? -7.289 22.938 12.727 1 92.19 323 HIS B CA 1
ATOM 6444 C C . HIS B 1 323 ? -8.719 22.688 12.25 1 92.19 323 HIS B C 1
ATOM 6446 O O . HIS B 1 323 ? -9.617 22.469 13.062 1 92.19 323 HIS B O 1
ATOM 6452 N N . ILE B 1 324 ? -8.906 22.766 10.992 1 88.69 324 ILE B N 1
ATOM 6453 C CA . ILE B 1 324 ? -10.188 22.422 10.383 1 88.69 324 ILE B CA 1
ATOM 6454 C C . ILE B 1 324 ? -10.023 21.156 9.531 1 88.69 324 ILE B C 1
ATOM 6456 O O . ILE B 1 324 ? -9.703 21.234 8.344 1 88.69 324 ILE B O 1
ATOM 6460 N N . LYS B 1 325 ? -10.438 20.109 10.109 1 84.62 325 LYS B N 1
ATOM 6461 C CA . LYS B 1 325 ? -10.211 18.812 9.453 1 84.62 325 LYS B CA 1
ATOM 6462 C C . LYS B 1 325 ? -10.859 18.781 8.07 1 84.62 325 LYS B C 1
ATOM 6464 O O . LYS B 1 325 ? -12.07 19 7.945 1 84.62 325 LYS B O 1
ATOM 6469 N N . ASN B 1 326 ? -10.016 18.531 7.086 1 82.75 326 ASN B N 1
ATOM 6470 C CA . ASN B 1 326 ? -10.484 18.359 5.715 1 82.75 326 ASN B CA 1
ATOM 6471 C C . ASN B 1 326 ? -10.828 16.891 5.43 1 82.75 326 ASN B C 1
ATOM 6473 O O . ASN B 1 326 ? -9.953 16.031 5.492 1 82.75 326 ASN B O 1
ATOM 6477 N N . SER B 1 327 ? -12.023 16.594 5.082 1 80.25 327 SER B N 1
ATOM 6478 C CA . SER B 1 327 ? -12.469 15.227 4.855 1 80.25 327 SER B CA 1
ATOM 6479 C C . SER B 1 327 ? -12.148 14.766 3.439 1 80.25 327 SER B C 1
ATOM 6481 O O . SER B 1 327 ? -12.219 13.57 3.141 1 80.25 327 SER B O 1
ATOM 6483 N N . TYR B 1 328 ? -11.703 15.742 2.691 1 83.62 328 TYR B N 1
ATOM 6484 C CA . TYR B 1 328 ? -11.352 15.406 1.315 1 83.62 328 TYR B CA 1
ATOM 6485 C C . TYR B 1 328 ? -10.125 14.508 1.269 1 83.62 328 TYR B C 1
ATOM 6487 O O . TYR B 1 328 ? -9.086 14.844 1.841 1 83.62 328 TYR B O 1
ATOM 6495 N N . MET B 1 329 ? -10.266 13.227 0.62 1 83.06 329 MET B N 1
ATOM 6496 C CA . MET B 1 329 ? -9.203 12.266 0.39 1 83.06 329 MET B CA 1
ATOM 6497 C C . MET B 1 329 ? -8.641 11.742 1.711 1 83.06 329 MET B C 1
ATOM 6499 O O . MET B 1 329 ? -7.422 11.648 1.877 1 83.06 329 MET B O 1
ATOM 6503 N N . ARG B 1 330 ? -9.5 11.516 2.699 1 83.12 330 ARG B N 1
ATOM 6504 C CA . ARG B 1 330 ? -9.078 10.969 3.984 1 83.12 330 ARG B CA 1
ATOM 6505 C C . ARG B 1 330 ? -9.484 9.508 4.121 1 83.12 330 ARG B C 1
ATOM 6507 O O . ARG B 1 330 ? -10.547 9.109 3.637 1 83.12 330 ARG B O 1
ATOM 6514 N N . ASN B 1 331 ? -8.695 8.797 4.809 1 84.88 331 ASN B N 1
ATOM 6515 C CA . ASN B 1 331 ? -9 7.395 5.07 1 84.88 331 ASN B CA 1
ATOM 6516 C C . ASN B 1 331 ? -10.188 7.242 6.008 1 84.88 331 ASN B C 1
ATOM 6518 O O . ASN B 1 331 ? -10.414 8.086 6.879 1 84.88 331 ASN B O 1
ATOM 6522 N N . PRO B 1 332 ? -10.93 6.172 5.852 1 86.56 332 PRO B N 1
ATOM 6523 C CA . PRO B 1 332 ? -12.023 5.891 6.785 1 86.56 332 PRO B CA 1
ATOM 6524 C C . PRO B 1 332 ? -11.531 5.699 8.219 1 86.56 332 PRO B C 1
ATOM 6526 O O . PRO B 1 332 ? -10.367 5.363 8.445 1 86.56 332 PRO B O 1
ATOM 6529 N N . LEU B 1 333 ? -12.438 5.852 9.094 1 88.81 333 LEU B N 1
ATOM 6530 C CA . LEU B 1 333 ? -12.117 5.824 10.523 1 88.81 333 LEU B CA 1
ATOM 6531 C C . LEU B 1 333 ? -11.516 4.48 10.922 1 88.81 333 LEU B C 1
ATOM 6533 O O . LEU B 1 333 ? -10.57 4.43 11.711 1 88.81 333 LEU B O 1
ATOM 6537 N N . ALA B 1 334 ? -12.062 3.373 10.422 1 91.25 334 ALA B N 1
ATOM 6538 C CA . ALA B 1 334 ? -11.539 2.047 10.742 1 91.25 334 ALA B CA 1
ATOM 6539 C C . ALA B 1 334 ? -10.07 1.922 10.344 1 91.25 334 ALA B C 1
ATOM 6541 O O . ALA B 1 334 ? -9.273 1.322 11.07 1 91.25 334 ALA B O 1
ATOM 6542 N N . SER B 1 335 ? -9.719 2.469 9.211 1 91.88 335 SER B N 1
ATOM 6543 C CA . SER B 1 335 ? -8.336 2.445 8.734 1 91.88 335 SER B CA 1
ATOM 6544 C C . SER B 1 335 ? -7.438 3.307 9.617 1 91.88 335 SER B C 1
ATOM 6546 O O . SER B 1 335 ? -6.273 2.969 9.836 1 91.88 335 SER B O 1
ATOM 6548 N N . GLU B 1 336 ? -7.926 4.383 10.086 1 90.44 336 GLU B N 1
ATOM 6549 C CA . GLU B 1 336 ? -7.16 5.254 10.969 1 90.44 336 GLU B CA 1
ATOM 6550 C C . GLU B 1 336 ? -6.863 4.562 12.297 1 90.44 336 GLU B C 1
ATOM 6552 O O . GLU B 1 336 ? -5.785 4.738 12.867 1 90.44 336 GLU B O 1
ATOM 6557 N N . VAL B 1 337 ? -7.863 3.793 12.758 1 91.81 337 VAL B N 1
ATOM 6558 C CA . VAL B 1 337 ? -7.664 3.031 13.984 1 91.81 337 VAL B CA 1
ATOM 6559 C C . VAL B 1 337 ? -6.523 2.035 13.797 1 91.81 337 VAL B C 1
ATOM 6561 O O . VAL B 1 337 ? -5.672 1.878 14.68 1 91.81 337 VAL B O 1
ATOM 6564 N N . PHE B 1 338 ? -6.535 1.393 12.68 1 95.62 338 PHE B N 1
ATOM 6565 C CA . PHE B 1 338 ? -5.492 0.428 12.352 1 95.62 338 PHE B CA 1
ATOM 6566 C C . PHE B 1 338 ? -4.133 1.112 12.258 1 95.62 338 PHE B C 1
ATOM 6568 O O . PHE B 1 338 ? -3.15 0.634 12.828 1 95.62 338 PHE B O 1
ATOM 6575 N N . ASN B 1 339 ? -4.082 2.197 11.57 1 93.06 339 ASN B N 1
ATOM 6576 C CA . ASN B 1 339 ? -2.844 2.949 11.406 1 93.06 339 ASN B CA 1
ATOM 6577 C C . ASN B 1 339 ? -2.281 3.408 12.75 1 93.06 339 ASN B C 1
ATOM 6579 O O . ASN B 1 339 ? -1.068 3.367 12.961 1 93.06 339 ASN B O 1
ATOM 6583 N N . GLU B 1 340 ? -3.129 3.836 13.602 1 90.38 340 GLU B N 1
ATOM 6584 C CA . GLU B 1 340 ? -2.703 4.289 14.922 1 90.38 340 GLU B CA 1
ATOM 6585 C C . GLU B 1 340 ? -2.111 3.143 15.734 1 90.38 340 GLU B C 1
ATOM 6587 O O . GLU B 1 340 ? -1.177 3.344 16.516 1 90.38 340 GLU B O 1
ATOM 6592 N N . ALA B 1 341 ? -2.711 1.999 15.609 1 93.06 341 ALA B N 1
ATOM 6593 C CA . ALA B 1 341 ? -2.195 0.83 16.312 1 93.06 341 ALA B CA 1
ATOM 6594 C C . ALA B 1 341 ? -0.788 0.479 15.844 1 93.06 341 ALA B C 1
ATOM 6596 O O . ALA B 1 341 ? 0.094 0.191 16.656 1 93.06 341 ALA B O 1
ATOM 6597 N N . ILE B 1 342 ? -0.608 0.532 14.547 1 95 342 ILE B N 1
ATOM 6598 C CA . ILE B 1 342 ? 0.694 0.212 13.969 1 95 342 ILE B CA 1
ATOM 6599 C C . ILE B 1 342 ? 1.711 1.278 14.375 1 95 342 ILE B C 1
ATOM 6601 O O . ILE B 1 342 ? 2.848 0.959 14.727 1 95 342 ILE B O 1
ATOM 6605 N N . CYS B 1 343 ? 1.28 2.496 14.328 1 92.69 343 CYS B N 1
ATOM 6606 C CA . CYS B 1 343 ? 2.146 3.596 14.727 1 92.69 343 CYS B CA 1
ATOM 6607 C C . CYS B 1 343 ? 2.568 3.451 16.188 1 92.69 343 CYS B C 1
ATOM 6609 O O . CYS B 1 343 ? 3.725 3.709 16.531 1 92.69 343 CYS B O 1
ATOM 6611 N N . GLY B 1 344 ? 1.586 3.09 17 1 91 344 GLY B N 1
ATOM 6612 C CA . GLY B 1 344 ? 1.909 2.871 18.406 1 91 344 GLY B CA 1
ATOM 6613 C C . GLY B 1 344 ? 2.994 1.832 18.609 1 91 344 GLY B C 1
ATOM 6614 O O . GLY B 1 344 ? 3.893 2.02 19.438 1 91 344 GLY B O 1
ATOM 6615 N N . LEU B 1 345 ? 2.916 0.774 17.922 1 94.94 345 LEU B N 1
ATOM 6616 C CA . LEU B 1 345 ? 3.924 -0.278 17.984 1 94.94 345 LEU B CA 1
ATOM 6617 C C . LEU B 1 345 ? 5.285 0.242 17.531 1 94.94 345 LEU B C 1
ATOM 6619 O O . LEU B 1 345 ? 6.293 0.029 18.219 1 94.94 345 LEU B O 1
ATOM 6623 N N . LEU B 1 346 ? 5.348 0.901 16.391 1 95.5 346 LEU B N 1
ATOM 6624 C CA . LEU B 1 346 ? 6.594 1.405 15.828 1 95.5 346 LEU B CA 1
ATOM 6625 C C . LEU B 1 346 ? 7.242 2.428 16.766 1 95.5 346 LEU B C 1
ATOM 6627 O O . LEU B 1 346 ? 8.453 2.391 16.984 1 95.5 346 LEU B O 1
ATOM 6631 N N . LYS B 1 347 ? 6.422 3.32 17.281 1 92.88 347 LYS B N 1
ATOM 6632 C CA . LYS B 1 347 ? 6.934 4.328 18.203 1 92.88 347 LYS B CA 1
ATOM 6633 C C . LYS B 1 347 ? 7.586 3.674 19.422 1 92.88 347 LYS B C 1
ATOM 6635 O O . LYS B 1 347 ? 8.703 4.023 19.797 1 92.88 347 LYS B O 1
ATOM 6640 N N . ARG B 1 348 ? 6.914 2.76 20.016 1 92.88 348 ARG B N 1
ATOM 6641 C CA . ARG B 1 348 ? 7.426 2.076 21.203 1 92.88 348 ARG B CA 1
ATOM 6642 C C . ARG B 1 348 ? 8.727 1.342 20.891 1 92.88 348 ARG B C 1
ATOM 6644 O O . ARG B 1 348 ? 9.695 1.435 21.656 1 92.88 348 ARG B O 1
ATOM 6651 N N . LYS B 1 349 ? 8.727 0.65 19.812 1 95.94 349 LYS B N 1
ATOM 6652 C CA . LYS B 1 349 ? 9.891 -0.162 19.469 1 95.94 349 LYS B CA 1
ATOM 6653 C C . LYS B 1 349 ? 11.094 0.715 19.125 1 95.94 349 LYS B C 1
ATOM 6655 O O . LYS B 1 349 ? 12.227 0.406 19.5 1 95.94 349 LYS B O 1
ATOM 6660 N N . ILE B 1 350 ? 10.891 1.752 18.406 1 94.88 350 ILE B N 1
ATOM 6661 C CA . ILE B 1 350 ? 11.977 2.656 18.031 1 94.88 350 ILE B CA 1
ATOM 6662 C C . ILE B 1 350 ? 12.508 3.363 19.266 1 94.88 350 ILE B C 1
ATOM 6664 O O . ILE B 1 350 ? 13.719 3.445 19.469 1 94.88 350 ILE B O 1
ATOM 6668 N N . ARG B 1 351 ? 11.656 3.793 20.094 1 92.69 351 ARG B N 1
ATOM 6669 C CA . ARG B 1 351 ? 12.055 4.504 21.297 1 92.69 351 ARG B CA 1
ATOM 6670 C C . ARG B 1 351 ? 12.875 3.604 22.219 1 92.69 351 ARG B C 1
ATOM 6672 O O . ARG B 1 351 ? 13.93 4.004 22.719 1 92.69 351 ARG B O 1
ATOM 6679 N N . THR B 1 352 ? 12.391 2.406 22.453 1 93.62 352 THR B N 1
ATOM 6680 C CA . THR B 1 352 ? 13.023 1.511 23.422 1 93.62 352 THR B CA 1
ATOM 6681 C C . THR B 1 352 ? 14.367 1.007 22.891 1 93.62 352 THR B C 1
ATOM 6683 O O . THR B 1 352 ? 15.219 0.564 23.656 1 93.62 352 THR B O 1
ATOM 6686 N N . SER B 1 353 ? 14.531 1.165 21.578 1 96.12 353 SER B N 1
ATOM 6687 C CA . SER B 1 353 ? 15.766 0.662 20.984 1 96.12 353 SER B CA 1
ATOM 6688 C C . SER B 1 353 ? 16.688 1.805 20.562 1 96.12 353 SER B C 1
ATOM 6690 O O . SER B 1 353 ? 17.672 1.583 19.859 1 96.12 353 SER B O 1
ATOM 6692 N N . LEU B 1 354 ? 16.281 2.963 20.922 1 94.88 354 LEU B N 1
ATOM 6693 C CA . LEU B 1 354 ? 17.078 4.129 20.531 1 94.88 354 LEU B CA 1
ATOM 6694 C C . LEU B 1 354 ? 18.469 4.066 21.141 1 94.88 354 LEU B C 1
ATOM 6696 O O . LEU B 1 354 ? 18.609 3.859 22.344 1 94.88 354 LEU B O 1
ATOM 6700 N N . ARG B 1 355 ? 19.516 4.289 20.312 1 94.81 355 ARG B N 1
ATOM 6701 C CA . ARG B 1 355 ? 20.891 4.168 20.781 1 94.81 355 ARG B CA 1
ATOM 6702 C C . ARG B 1 355 ? 21.578 5.531 20.812 1 94.8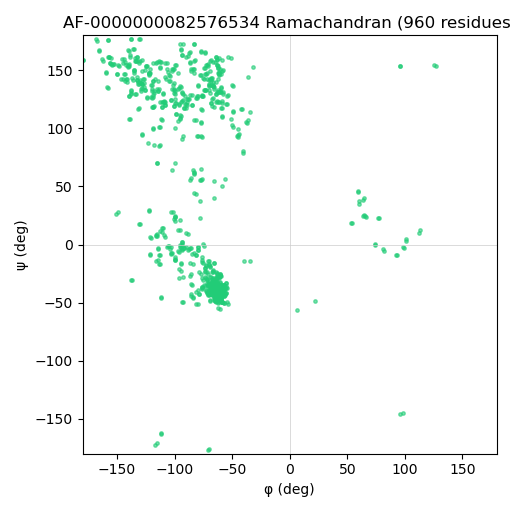1 355 ARG B C 1
ATOM 6704 O O . ARG B 1 355 ? 22.375 5.809 21.703 1 94.81 355 ARG B O 1
ATOM 6711 N N . LYS B 1 356 ? 21.344 6.211 19.703 1 93.56 356 LYS B N 1
ATOM 6712 C CA . LYS B 1 356 ? 22.109 7.453 19.578 1 93.56 356 LYS B CA 1
ATOM 6713 C C . LYS B 1 356 ? 21.328 8.484 18.766 1 93.56 356 LYS B C 1
ATOM 6715 O O . LYS B 1 356 ? 20.484 8.125 17.938 1 93.56 356 LYS B O 1
ATOM 6720 N N . THR B 1 357 ? 21.562 9.719 19.172 1 92.56 357 THR B N 1
ATOM 6721 C CA . THR B 1 357 ? 21.094 10.859 18.391 1 92.56 357 THR B CA 1
ATOM 6722 C C . THR B 1 357 ? 22.266 11.719 17.938 1 92.56 357 THR B C 1
ATOM 6724 O O . THR B 1 357 ? 23.188 11.992 18.703 1 92.56 357 THR B O 1
ATOM 6727 N N . ASP B 1 358 ? 22.266 11.984 16.641 1 91 358 ASP B N 1
ATOM 6728 C CA . ASP B 1 358 ? 23.297 12.859 16.094 1 91 358 ASP B CA 1
ATOM 6729 C C . ASP B 1 358 ? 22.688 14.133 15.508 1 91 358 ASP B C 1
ATOM 6731 O O . ASP B 1 358 ? 21.5 14.406 15.703 1 91 358 ASP B O 1
ATOM 6735 N N . GLU B 1 359 ? 23.5 14.906 14.859 1 90 359 GLU B N 1
ATOM 6736 C CA . GLU B 1 359 ? 23.078 16.203 14.352 1 90 359 GLU B CA 1
ATOM 6737 C C . GLU B 1 359 ? 21.969 16.062 13.32 1 90 359 GLU B C 1
ATOM 6739 O O . GLU B 1 359 ? 21.062 16.891 13.258 1 90 359 GLU B O 1
ATOM 6744 N N . TRP B 1 360 ? 22.078 15.016 12.562 1 94.19 360 TRP B N 1
ATOM 6745 C CA . TRP B 1 360 ? 21.141 14.945 11.453 1 94.19 360 TRP B CA 1
ATOM 6746 C C . TRP B 1 360 ? 20.453 13.578 11.414 1 94.19 360 TRP B C 1
ATOM 6748 O O . TRP B 1 360 ? 19.922 13.18 10.375 1 94.19 360 TRP B O 1
ATOM 6758 N N . SER B 1 361 ? 20.516 12.852 12.531 1 94.19 361 SER B N 1
ATOM 6759 C CA . SER B 1 361 ? 19.969 11.5 12.453 1 94.19 361 SER B CA 1
ATOM 6760 C C . SER B 1 361 ? 19.781 10.906 13.844 1 94.19 361 SER B C 1
ATOM 6762 O O . SER B 1 361 ? 20.141 11.523 14.852 1 94.19 361 SER B O 1
ATOM 6764 N N . ILE B 1 362 ? 19.047 9.828 13.828 1 95.56 362 ILE B N 1
ATOM 6765 C CA . ILE B 1 362 ? 18.953 8.969 15.008 1 95.56 362 ILE B CA 1
ATOM 6766 C C . ILE B 1 362 ? 19.359 7.547 14.641 1 95.56 362 ILE B C 1
ATOM 6768 O O . ILE B 1 362 ? 19.312 7.168 13.461 1 95.56 362 ILE B O 1
ATOM 6772 N N . THR B 1 363 ? 19.828 6.836 15.617 1 95.56 363 THR B N 1
ATOM 6773 C CA . THR B 1 363 ? 20.156 5.426 15.43 1 95.56 363 THR B CA 1
ATOM 6774 C C . THR B 1 363 ? 19.406 4.559 16.438 1 95.56 363 THR B C 1
ATOM 6776 O O . THR B 1 363 ? 19.406 4.848 17.625 1 95.56 363 THR B O 1
ATOM 6779 N N . PHE B 1 364 ? 18.703 3.572 15.953 1 96.5 364 PHE B N 1
ATOM 6780 C CA . PHE B 1 364 ? 18.016 2.623 16.812 1 96.5 364 PHE B CA 1
ATOM 6781 C C . PHE B 1 364 ? 18.281 1.19 16.359 1 96.5 364 PHE B C 1
ATOM 6783 O O . PHE B 1 364 ? 18.641 0.952 15.211 1 96.5 364 PHE B O 1
ATOM 6790 N N . ASP B 1 365 ? 18.047 0.204 17.234 1 95.69 365 ASP B N 1
ATOM 6791 C CA . ASP B 1 365 ? 18.438 -1.184 16.984 1 95.69 365 ASP B CA 1
ATOM 6792 C C . ASP B 1 365 ? 17.234 -2.006 16.5 1 95.69 365 ASP B C 1
ATOM 6794 O O . ASP B 1 365 ? 17.406 -3.121 16.016 1 95.69 365 ASP B O 1
ATOM 6798 N N . TYR B 1 366 ? 16.078 -1.524 16.562 1 95.75 366 TYR B N 1
ATOM 6799 C CA . TYR B 1 366 ? 14.883 -2.271 16.172 1 95.75 366 TYR B CA 1
ATOM 6800 C C . TYR B 1 366 ? 14.984 -2.723 14.719 1 95.75 366 TYR B C 1
ATOM 6802 O O . TYR B 1 366 ? 15.227 -1.909 13.82 1 95.75 366 TYR B O 1
ATOM 6810 N N . ASP B 1 367 ? 14.758 -3.965 14.484 1 90.75 367 ASP B N 1
ATOM 6811 C CA . ASP B 1 367 ? 15.008 -4.535 13.164 1 90.75 367 ASP B CA 1
ATOM 6812 C C . ASP B 1 367 ? 13.703 -4.773 12.406 1 90.75 367 ASP B C 1
ATOM 6814 O O . ASP B 1 367 ? 13.711 -5.324 11.305 1 90.75 367 ASP B O 1
ATOM 6818 N N . GLY B 1 368 ? 12.594 -4.496 12.977 1 92.44 368 GLY B N 1
ATOM 6819 C CA . GLY B 1 368 ? 11.328 -4.648 12.281 1 92.44 368 GLY B CA 1
ATOM 6820 C C . GLY B 1 368 ? 10.594 -5.922 12.656 1 92.44 368 GLY B C 1
ATOM 6821 O O . GLY B 1 368 ? 9.508 -6.195 12.141 1 92.44 368 GLY B O 1
ATOM 6822 N N . ALA B 1 369 ? 11.102 -6.699 13.617 1 91.25 369 ALA B N 1
ATOM 6823 C CA . ALA B 1 369 ? 10.461 -7.953 14.008 1 91.25 369 ALA B CA 1
ATOM 6824 C C . ALA B 1 369 ? 9.203 -7.688 14.836 1 91.25 369 ALA B C 1
ATOM 6826 O O . ALA B 1 369 ? 9.211 -6.828 15.727 1 91.25 369 ALA B O 1
ATOM 6827 N N . VAL B 1 370 ? 8.148 -8.359 14.484 1 95.12 370 VAL B N 1
ATOM 6828 C CA . VAL B 1 370 ? 6.898 -8.281 15.234 1 95.12 370 VAL B CA 1
ATOM 6829 C C . VAL B 1 370 ? 6.637 -9.609 15.938 1 95.12 370 VAL B C 1
ATOM 6831 O O . VAL B 1 370 ? 6.496 -10.648 15.289 1 95.12 370 VAL B O 1
ATOM 6834 N N . SER B 1 371 ? 6.582 -9.555 17.266 1 94.38 371 SER B N 1
ATOM 6835 C CA . SER B 1 371 ? 6.344 -10.773 18.016 1 94.38 371 SER B CA 1
ATOM 6836 C C . SER B 1 371 ? 4.871 -11.18 17.969 1 94.38 371 SER B C 1
ATOM 6838 O O . SER B 1 371 ? 4.02 -10.383 17.562 1 94.38 371 SER B O 1
ATOM 6840 N N . LEU B 1 372 ? 4.578 -12.43 18.391 1 93.62 372 LEU B N 1
ATOM 6841 C CA . LEU B 1 372 ? 3.195 -12.883 18.5 1 93.62 372 LEU B CA 1
ATOM 6842 C C . LEU B 1 372 ? 2.438 -12.062 19.531 1 93.62 372 LEU B C 1
ATOM 6844 O O . LEU B 1 372 ? 1.254 -11.766 19.359 1 93.62 372 LEU B O 1
ATOM 6848 N N . GLU B 1 373 ? 3.145 -11.75 20.531 1 94.81 373 GLU B N 1
ATOM 6849 C CA . GLU B 1 373 ? 2.527 -10.961 21.594 1 94.81 373 GLU B CA 1
ATOM 6850 C C . GLU B 1 373 ? 2.129 -9.578 21.078 1 94.81 373 GLU B C 1
ATOM 6852 O O . GLU B 1 373 ? 1.047 -9.078 21.406 1 94.81 373 GLU B O 1
ATOM 6857 N N . ASP B 1 374 ? 3.014 -8.906 20.312 1 95.5 374 ASP B N 1
ATOM 6858 C CA . ASP B 1 374 ? 2.711 -7.605 19.719 1 95.5 374 ASP B CA 1
ATOM 6859 C C . ASP B 1 374 ? 1.425 -7.656 18.906 1 95.5 374 ASP B C 1
ATOM 6861 O O . ASP B 1 374 ? 0.549 -6.801 19.062 1 95.5 374 ASP B O 1
ATOM 6865 N N . SER B 1 375 ? 1.327 -8.609 18.031 1 95.69 375 SER B N 1
ATOM 6866 C CA . SER B 1 375 ? 0.188 -8.719 17.125 1 95.69 375 SER B CA 1
ATOM 6867 C C . SER B 1 375 ? -1.086 -9.078 17.875 1 95.69 375 SER B C 1
ATOM 6869 O O . SER B 1 375 ? -2.164 -8.57 17.562 1 95.69 375 SER B O 1
ATOM 6871 N N . GLU B 1 376 ? -0.955 -9.945 18.859 1 95.75 376 GLU B N 1
ATOM 6872 C CA . GLU B 1 376 ? -2.121 -10.359 19.641 1 95.75 376 GLU B CA 1
ATOM 6873 C C . GLU B 1 376 ? -2.689 -9.188 20.453 1 95.75 376 GLU B C 1
ATOM 6875 O O . GLU B 1 376 ? -3.908 -9.055 20.578 1 95.75 376 GLU B O 1
ATOM 6880 N N . GLN B 1 377 ? -1.839 -8.398 20.984 1 95.88 377 GLN B N 1
ATOM 6881 C CA . GLN B 1 377 ? -2.293 -7.238 21.734 1 95.88 377 GLN B CA 1
ATOM 6882 C C . GLN B 1 377 ? -3.096 -6.285 20.859 1 95.88 377 GLN B C 1
ATOM 6884 O O . GLN B 1 377 ? -4.145 -5.785 21.266 1 95.88 377 GLN B O 1
ATOM 6889 N N . ILE B 1 378 ? -2.602 -6.023 19.672 1 95.94 378 ILE B N 1
ATOM 6890 C CA . ILE B 1 378 ? -3.295 -5.137 18.75 1 95.94 378 ILE B CA 1
ATOM 6891 C C . ILE B 1 378 ? -4.641 -5.75 18.359 1 95.94 378 ILE B C 1
ATOM 6893 O O . ILE B 1 378 ? -5.66 -5.062 18.344 1 95.94 378 ILE B O 1
ATOM 6897 N N . LEU B 1 379 ? -4.605 -7.012 18.062 1 96.94 379 LEU B N 1
ATOM 6898 C CA . LEU B 1 379 ? -5.816 -7.695 17.625 1 96.94 379 LEU B CA 1
ATOM 6899 C C . LEU B 1 379 ? -6.852 -7.738 18.75 1 96.94 379 LEU B C 1
ATOM 6901 O O . LEU B 1 379 ? -8.047 -7.578 18.5 1 96.94 379 LEU B O 1
ATOM 6905 N N . ASP B 1 380 ? -6.406 -8.008 19.953 1 96.81 380 ASP B N 1
ATOM 6906 C CA . ASP B 1 380 ? -7.309 -8.055 21.094 1 96.81 380 ASP B CA 1
ATOM 6907 C C . ASP B 1 380 ? -7.996 -6.707 21.312 1 96.81 380 ASP B C 1
ATOM 6909 O O . ASP B 1 380 ? -9.195 -6.656 21.594 1 96.81 380 ASP B O 1
ATOM 6913 N N . SER B 1 381 ? -7.223 -5.656 21.219 1 94.19 381 SER B N 1
ATOM 6914 C CA . SER B 1 381 ? -7.801 -4.32 21.344 1 94.19 381 SER B CA 1
ATOM 6915 C C . SER B 1 381 ? -8.836 -4.059 20.25 1 94.19 381 SER B C 1
ATOM 6917 O O . SER B 1 381 ? -9.875 -3.441 20.516 1 94.19 381 SER B O 1
ATOM 6919 N N . ALA B 1 382 ? -8.539 -4.484 19.047 1 95.94 382 ALA B N 1
ATOM 6920 C CA . ALA B 1 382 ? -9.469 -4.312 17.938 1 95.94 382 ALA B CA 1
ATOM 6921 C C . ALA B 1 382 ? -10.734 -5.137 18.141 1 95.94 382 ALA B C 1
ATOM 6923 O O . ALA B 1 382 ? -11.836 -4.68 17.828 1 95.94 382 ALA B O 1
ATOM 6924 N N . ARG B 1 383 ? -10.555 -6.34 18.656 1 97 383 ARG B N 1
ATOM 6925 C CA . ARG B 1 383 ? -11.695 -7.199 18.938 1 97 383 ARG B CA 1
ATOM 6926 C C . ARG B 1 383 ? -12.586 -6.59 20.016 1 97 383 ARG B C 1
ATOM 6928 O O . ARG B 1 383 ? -13.812 -6.656 19.938 1 97 383 ARG B O 1
ATOM 6935 N N . ALA B 1 384 ? -11.922 -6.094 20.984 1 96.19 384 ALA B N 1
ATOM 6936 C CA . ALA B 1 384 ? -12.672 -5.445 22.062 1 96.19 384 ALA B CA 1
ATOM 6937 C C . ALA B 1 384 ? -13.492 -4.273 21.516 1 96.19 384 ALA B C 1
ATOM 6939 O O . ALA B 1 384 ? -14.656 -4.094 21.891 1 96.19 384 ALA B O 1
ATOM 6940 N N . LEU B 1 385 ? -12.891 -3.467 20.719 1 94.69 385 LEU B N 1
ATOM 6941 C CA . LEU B 1 385 ? -13.594 -2.346 20.109 1 94.69 385 LEU B CA 1
ATOM 6942 C C . LEU B 1 385 ? -14.742 -2.838 19.234 1 94.69 385 LEU B C 1
ATOM 6944 O O . LEU B 1 385 ? -15.844 -2.279 19.281 1 94.69 385 LEU B O 1
ATOM 6948 N N . HIS B 1 386 ? -14.453 -3.818 18.422 1 96.44 386 HIS B N 1
ATOM 6949 C CA . HIS B 1 386 ? -15.469 -4.41 17.562 1 96.44 386 HIS B CA 1
ATOM 6950 C C . HIS B 1 386 ? -16.656 -4.91 18.375 1 96.44 386 HIS B C 1
ATOM 6952 O O . HIS B 1 386 ? -17.812 -4.703 18 1 96.44 386 HIS B O 1
ATOM 6958 N N . SER B 1 387 ? -16.375 -5.555 19.469 1 96.88 387 SER B N 1
ATOM 6959 C CA . SER B 1 387 ? -17.422 -6.059 20.344 1 96.88 387 SER B CA 1
ATOM 6960 C C . SER B 1 387 ? -18.266 -4.922 20.906 1 96.88 387 SER B C 1
ATOM 6962 O O . SER B 1 387 ? -19.484 -5.055 21.031 1 96.88 387 SER B O 1
ATOM 6964 N N . ARG B 1 388 ? -17.625 -3.875 21.266 1 95.62 388 ARG B N 1
ATOM 6965 C CA . ARG B 1 388 ? -18.359 -2.705 21.766 1 95.62 388 ARG B CA 1
ATOM 6966 C C . ARG B 1 388 ? -19.281 -2.152 20.688 1 95.62 388 ARG B C 1
ATOM 6968 O O . ARG B 1 388 ? -20.406 -1.739 20.984 1 95.62 388 ARG B O 1
ATOM 6975 N N . VAL B 1 389 ? -18.828 -2.107 19.469 1 95.06 389 VAL B N 1
ATOM 6976 C CA . VAL B 1 389 ? -19.625 -1.618 18.344 1 95.06 389 VAL B CA 1
ATOM 6977 C C . VAL B 1 389 ? -20.844 -2.516 18.156 1 95.06 389 VAL B C 1
ATOM 6979 O O . VAL B 1 389 ? -21.969 -2.027 17.969 1 95.06 389 VAL B O 1
ATOM 6982 N N . LEU B 1 390 ? -20.625 -3.783 18.219 1 95.62 390 LEU B N 1
ATOM 6983 C CA . LEU B 1 390 ? -21.719 -4.73 18.062 1 95.62 390 LEU B CA 1
ATOM 6984 C C . LEU B 1 390 ? -22.734 -4.57 19.188 1 95.62 390 LEU B C 1
ATOM 6986 O O . LEU B 1 390 ? -23.938 -4.703 18.953 1 95.62 390 LEU B O 1
ATOM 6990 N N . GLN B 1 391 ? -22.25 -4.383 20.375 1 96.06 391 GLN B N 1
ATOM 6991 C CA . GLN B 1 391 ? -23.141 -4.164 21.5 1 96.06 391 GLN B CA 1
ATOM 6992 C C . GLN B 1 391 ? -24.016 -2.928 21.281 1 96.06 391 GLN B C 1
ATOM 6994 O O . GLN B 1 391 ? -25.219 -2.957 21.531 1 96.06 391 GLN B O 1
ATOM 6999 N N . ARG B 1 392 ? -23.422 -1.827 20.844 1 95.44 392 ARG B N 1
ATOM 7000 C CA . ARG B 1 392 ? -24.172 -0.608 20.547 1 95.44 392 ARG B CA 1
ATOM 7001 C C . ARG B 1 392 ? -25.156 -0.827 19.406 1 95.44 392 ARG B C 1
ATOM 7003 O O . ARG B 1 392 ? -26.219 -0.21 19.391 1 95.44 392 ARG B O 1
ATOM 7010 N N . MET B 1 393 ? -24.766 -1.674 18.484 1 93.88 393 MET B N 1
ATOM 7011 C CA . MET B 1 393 ? -25.641 -2.018 17.375 1 93.88 393 MET B CA 1
ATOM 7012 C C . MET B 1 393 ? -26.906 -2.725 17.875 1 93.88 393 MET B C 1
ATOM 7014 O O . MET B 1 393 ? -28 -2.422 17.438 1 93.88 393 MET B O 1
ATOM 7018 N N . ALA B 1 394 ? -26.688 -3.627 18.734 1 94 394 ALA B N 1
ATOM 7019 C CA . ALA B 1 394 ? -27.812 -4.375 19.297 1 94 394 ALA B CA 1
ATOM 7020 C C . ALA B 1 394 ? -28.734 -3.455 20.094 1 94 394 ALA B C 1
ATOM 7022 O O . ALA B 1 394 ? -29.953 -3.662 20.109 1 94 394 ALA B O 1
ATOM 7023 N N . ASP B 1 395 ? -28.203 -2.445 20.688 1 94.06 395 ASP B N 1
ATOM 7024 C CA . ASP B 1 395 ? -28.969 -1.535 21.547 1 94.06 395 ASP B CA 1
ATOM 7025 C C . ASP B 1 395 ? -29.547 -0.378 20.734 1 94.06 395 ASP B C 1
ATOM 7027 O O . ASP B 1 395 ? -30.266 0.466 21.281 1 94.06 395 ASP B O 1
ATOM 7031 N N . ALA B 1 396 ? -29.219 -0.374 19.453 1 93.75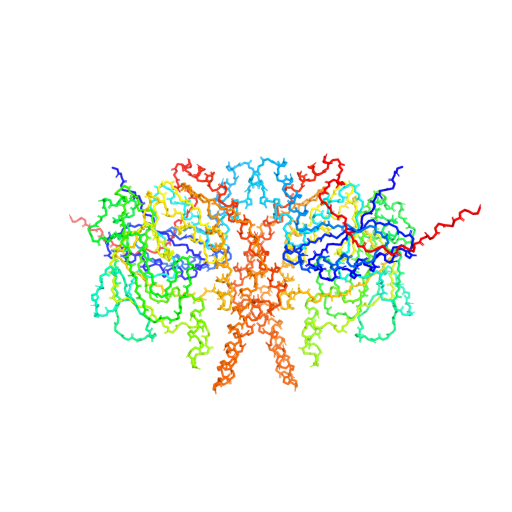 396 ALA B N 1
ATOM 7032 C CA . ALA B 1 396 ? -29.625 0.765 18.641 1 93.75 396 ALA B CA 1
ATOM 7033 C C . ALA B 1 396 ? -31.156 0.859 18.547 1 93.75 396 ALA B C 1
ATOM 7035 O O . ALA B 1 396 ? -31.844 -0.158 18.422 1 93.75 396 ALA B O 1
ATOM 7036 N N . GLN B 1 397 ? -31.609 2.088 18.625 1 90.75 397 GLN B N 1
ATOM 7037 C CA . GLN B 1 397 ? -33.062 2.322 18.656 1 90.75 397 GLN B CA 1
ATOM 7038 C C . GLN B 1 397 ? -33.594 2.549 17.25 1 90.75 397 GLN B C 1
ATOM 7040 O O . GLN B 1 397 ? -34.781 2.373 17 1 90.75 397 GLN B O 1
ATOM 7045 N N . SER B 1 398 ? -32.781 3.043 16.406 1 92.19 398 SER B N 1
ATOM 7046 C CA . SER B 1 398 ? -33.219 3.301 15.039 1 92.19 398 SER B CA 1
ATOM 7047 C C . SER B 1 398 ? -32.5 2.367 14.055 1 92.19 398 SER B C 1
ATOM 7049 O O . SER B 1 398 ? -31.406 1.901 14.328 1 92.19 398 SER B O 1
ATOM 7051 N N . SER B 1 399 ? -33.219 2.139 12.961 1 88.88 399 SER B N 1
ATOM 7052 C CA . SER B 1 399 ? -32.656 1.274 11.93 1 88.88 399 SER B CA 1
ATOM 7053 C C . SER B 1 399 ? -31.453 1.935 11.258 1 88.88 399 SER B C 1
ATOM 7055 O O . SER B 1 399 ? -30.5 1.258 10.891 1 88.88 399 SER B O 1
ATOM 7057 N N . GLU B 1 400 ? -31.531 3.234 11.156 1 89.44 400 GLU B N 1
ATOM 7058 C CA . GLU B 1 400 ? -30.422 3.967 10.547 1 89.44 400 GLU B CA 1
ATOM 7059 C C . GLU B 1 400 ? -29.156 3.861 11.391 1 89.44 400 GLU B C 1
ATOM 7061 O O . GLU B 1 400 ? -28.062 3.668 10.852 1 89.44 400 GLU B O 1
ATOM 7066 N N . ARG B 1 401 ? -29.359 3.945 12.648 1 92.69 401 ARG B N 1
ATOM 7067 C CA . ARG B 1 401 ? -28.234 3.828 13.57 1 92.69 401 ARG B CA 1
ATOM 7068 C C . ARG B 1 401 ? -27.672 2.414 13.562 1 92.69 401 ARG B C 1
ATOM 7070 O O . ARG B 1 401 ? -26.453 2.232 13.586 1 92.69 401 ARG B O 1
ATOM 7077 N N . ARG B 1 402 ? -28.516 1.464 13.516 1 91.44 402 ARG B N 1
ATOM 7078 C CA . ARG B 1 402 ? -28.094 0.067 13.461 1 91.44 402 ARG B CA 1
ATOM 7079 C C . ARG B 1 402 ? -27.266 -0.211 12.211 1 91.44 402 ARG B C 1
ATOM 7081 O O . ARG B 1 402 ? -26.234 -0.881 12.273 1 91.44 402 ARG B O 1
ATOM 7088 N N . ASP B 1 403 ? -27.703 0.386 11.164 1 86.69 403 ASP B N 1
ATOM 7089 C CA . ASP B 1 403 ? -27.016 0.191 9.891 1 86.69 403 ASP B CA 1
ATOM 7090 C C . ASP B 1 403 ? -25.641 0.859 9.898 1 86.69 403 ASP B C 1
ATOM 7092 O O . ASP B 1 403 ? -24.672 0.293 9.398 1 86.69 403 ASP B O 1
ATOM 7096 N N . ALA B 1 404 ? -25.609 2.006 10.414 1 88.94 404 ALA B N 1
ATOM 7097 C CA . ALA B 1 404 ? -24.359 2.746 10.477 1 88.94 404 ALA B CA 1
ATOM 7098 C C . ALA B 1 404 ? -23.328 1.998 11.32 1 88.94 404 ALA B C 1
ATOM 7100 O O . ALA B 1 404 ? -22.156 1.901 10.938 1 88.94 404 ALA B O 1
ATOM 7101 N N . LEU B 1 405 ? -23.797 1.473 12.406 1 92.62 405 LEU B N 1
ATOM 7102 C CA . LEU B 1 405 ? -22.906 0.726 13.297 1 92.62 405 LEU B CA 1
ATOM 7103 C C . LEU B 1 405 ? -22.469 -0.59 12.656 1 92.62 405 LEU B C 1
ATOM 7105 O O . LEU B 1 405 ? -21.328 -1.021 12.812 1 92.62 405 LEU B O 1
ATOM 7109 N N . GLY B 1 406 ? -23.375 -1.177 11.992 1 89.38 406 GLY B N 1
ATOM 7110 C CA . GLY B 1 406 ? -23.062 -2.395 11.266 1 89.38 406 GLY B CA 1
ATOM 7111 C C . GLY B 1 406 ? -22 -2.189 10.203 1 89.38 406 GLY B C 1
ATOM 7112 O O . GLY B 1 406 ? -21.094 -3.012 10.055 1 89.38 406 GLY B O 1
ATOM 7113 N N . HIS B 1 407 ? -22.109 -1.082 9.508 1 86 407 HIS B N 1
ATOM 7114 C CA . HIS B 1 407 ? -21.125 -0.734 8.492 1 86 407 HIS B CA 1
ATOM 7115 C C . HIS B 1 407 ? -19.75 -0.494 9.117 1 86 407 HIS B C 1
ATOM 7117 O O . HIS B 1 407 ? -18.734 -0.904 8.555 1 86 407 HIS B O 1
ATOM 7123 N N . PHE B 1 408 ? -19.75 0.184 10.195 1 90.94 408 PHE B N 1
ATOM 7124 C CA . PHE B 1 408 ? -18.5 0.457 10.883 1 90.94 408 PHE B CA 1
ATOM 7125 C C . PHE B 1 408 ? -17.875 -0.833 11.398 1 90.94 408 PHE B C 1
ATOM 7127 O O . PHE B 1 408 ? -16.656 -1.026 11.289 1 90.94 408 PHE B O 1
ATOM 7134 N N . ALA B 1 409 ? -18.703 -1.737 11.906 1 93 409 ALA B N 1
ATOM 7135 C CA . ALA B 1 409 ? -18.234 -3.025 12.406 1 93 409 ALA B CA 1
ATOM 7136 C C . ALA B 1 409 ? -17.609 -3.85 11.289 1 93 409 ALA B C 1
ATOM 7138 O O . ALA B 1 409 ? -16.562 -4.473 11.477 1 93 409 ALA B O 1
ATOM 7139 N N . ALA B 1 410 ? -18.25 -3.848 10.188 1 87.75 410 ALA B N 1
ATOM 7140 C CA . ALA B 1 410 ? -17.719 -4.57 9.031 1 87.75 410 ALA B CA 1
ATOM 7141 C C . ALA B 1 410 ? -16.391 -3.973 8.57 1 87.75 410 ALA B C 1
ATOM 7143 O O . ALA B 1 410 ? -15.484 -4.703 8.18 1 87.75 410 ALA B O 1
ATOM 7144 N N . GLY B 1 411 ? -16.359 -2.689 8.617 1 89.06 411 GLY B N 1
ATOM 7145 C CA . GLY B 1 411 ? -15.133 -2.004 8.266 1 89.06 411 GLY B CA 1
ATOM 7146 C C . GLY B 1 411 ? -13.969 -2.355 9.18 1 89.06 411 GLY B C 1
ATOM 7147 O O . GLY B 1 411 ? -12.844 -2.553 8.719 1 89.06 411 GLY B O 1
ATOM 7148 N N . LEU B 1 412 ? -14.25 -2.469 10.43 1 93.31 412 LEU B N 1
ATOM 7149 C CA . LEU B 1 412 ? -13.227 -2.844 11.406 1 93.31 412 LEU B CA 1
ATOM 7150 C C . LEU B 1 412 ? -12.734 -4.262 11.148 1 93.31 412 LEU B C 1
ATOM 7152 O O . LEU B 1 412 ? -11.523 -4.512 11.141 1 93.31 412 LEU B O 1
ATOM 7156 N N . SER B 1 413 ? -13.688 -5.117 10.961 1 92.88 413 SER B N 1
ATOM 7157 C CA . SER B 1 413 ? -13.344 -6.516 10.727 1 92.88 413 SER B CA 1
ATOM 7158 C C . SER B 1 413 ? -12.453 -6.668 9.5 1 92.88 413 SER B C 1
ATOM 7160 O O . SER B 1 413 ? -11.422 -7.336 9.562 1 92.88 413 SER B O 1
ATOM 7162 N N . ARG B 1 414 ? -12.742 -5.984 8.516 1 88.44 414 ARG B N 1
ATOM 7163 C CA . ARG B 1 414 ? -11.984 -6.086 7.27 1 88.44 414 ARG B CA 1
ATOM 7164 C C . ARG B 1 414 ? -10.594 -5.473 7.422 1 88.44 414 ARG B C 1
ATOM 7166 O O . ARG B 1 414 ? -9.617 -5.996 6.883 1 88.44 414 ARG B O 1
ATOM 7173 N N . THR B 1 415 ? -10.586 -4.375 8.031 1 93.12 415 THR B N 1
ATOM 7174 C CA . THR B 1 415 ? -9.32 -3.66 8.203 1 93.12 415 THR B CA 1
ATOM 7175 C C . THR B 1 415 ? -8.344 -4.484 9.031 1 93.12 415 THR B C 1
ATOM 7177 O O . THR B 1 415 ? -7.133 -4.453 8.789 1 93.12 415 THR B O 1
ATOM 7180 N N . PHE B 1 416 ? -8.914 -5.211 9.945 1 96 416 PHE B N 1
ATOM 7181 C CA . PHE B 1 416 ? -8.07 -6 10.836 1 96 416 PHE B CA 1
ATOM 7182 C C . PHE B 1 416 ? -8.055 -7.465 10.414 1 96 416 PHE B C 1
ATOM 7184 O O . PHE B 1 416 ? -7.949 -8.359 11.258 1 96 416 PHE B O 1
ATOM 7191 N N . TYR B 1 417 ? -8.25 -7.695 9.148 1 92.19 417 TYR B N 1
ATOM 7192 C CA . TYR B 1 417 ? -8.086 -8.992 8.508 1 92.19 417 TYR B CA 1
ATOM 7193 C C . TYR B 1 417 ? -9 -10.031 9.141 1 92.19 417 TYR B C 1
ATOM 7195 O O . TYR B 1 417 ? -8.555 -11.133 9.484 1 92.19 417 TYR B O 1
ATOM 7203 N N . ASP B 1 418 ? -10.258 -9.672 9.352 1 90.69 418 ASP B N 1
ATOM 7204 C CA . ASP B 1 418 ? -11.305 -10.516 9.906 1 90.69 418 ASP B CA 1
ATOM 7205 C C . ASP B 1 418 ? -10.875 -11.133 11.234 1 90.69 418 ASP B C 1
ATOM 7207 O O . ASP B 1 418 ? -11.336 -12.211 11.609 1 90.69 418 ASP B O 1
ATOM 7211 N N . PHE B 1 419 ? -9.914 -10.586 11.836 1 94.44 419 PHE B N 1
ATOM 7212 C CA . PHE B 1 419 ? -9.391 -10.914 13.156 1 94.44 419 PHE B CA 1
ATOM 7213 C C . PHE B 1 419 ? -8.781 -12.312 13.164 1 94.44 419 PHE B C 1
ATOM 7215 O O . PHE B 1 419 ? -8.789 -13 14.188 1 94.44 419 PHE B O 1
ATOM 7222 N N . GLU B 1 420 ? -8.352 -12.75 11.93 1 92.69 420 GLU B N 1
ATOM 7223 C CA . GLU B 1 420 ? -7.609 -14 11.852 1 92.69 420 GLU B CA 1
ATOM 7224 C C . GLU B 1 420 ? -6.164 -13.812 12.305 1 92.69 420 GLU B C 1
ATOM 7226 O O . GLU B 1 420 ? -5.383 -13.125 11.641 1 92.69 420 GLU B O 1
ATOM 7231 N N . PRO B 1 421 ? -5.742 -14.453 13.367 1 93.44 421 PRO B N 1
ATOM 7232 C CA . PRO B 1 421 ? -4.48 -14.117 14.031 1 93.44 421 PRO B CA 1
ATOM 7233 C C . PRO B 1 421 ? -3.268 -14.305 13.125 1 93.44 421 PRO B C 1
ATOM 7235 O O . PRO B 1 421 ? -2.379 -13.445 13.086 1 93.44 421 PRO B O 1
ATOM 7238 N N . ASP B 1 422 ? -3.166 -15.414 12.406 1 92.62 422 ASP B N 1
ATOM 7239 C CA . ASP B 1 422 ? -1.997 -15.688 11.57 1 92.62 422 ASP B CA 1
ATOM 7240 C C . ASP B 1 422 ? -1.919 -14.711 10.398 1 92.62 422 ASP B C 1
ATOM 7242 O O . ASP B 1 422 ? -0.837 -14.227 10.055 1 92.62 422 ASP B O 1
ATOM 7246 N N . PHE B 1 423 ? -3.088 -14.547 9.867 1 92.56 423 PHE B N 1
ATOM 7247 C CA . PHE B 1 423 ? -3.148 -13.633 8.734 1 92.56 423 PHE B CA 1
ATOM 7248 C C . PHE B 1 423 ? -2.791 -12.211 9.164 1 92.56 423 PHE B C 1
ATOM 7250 O O . PHE B 1 423 ? -2.064 -11.508 8.461 1 92.56 423 PHE B O 1
ATOM 7257 N N . PHE B 1 424 ? -3.312 -11.828 10.328 1 95.38 424 PHE B N 1
ATOM 7258 C CA . PHE B 1 424 ? -3.016 -10.516 10.883 1 95.38 424 PHE B CA 1
ATOM 7259 C C . PHE B 1 424 ? -1.529 -10.383 11.195 1 95.38 424 PHE B C 1
ATOM 7261 O O . PHE B 1 424 ? -0.899 -9.383 10.828 1 95.38 424 PHE B O 1
ATOM 7268 N N . GLN B 1 425 ? -0.984 -11.383 11.789 1 94.62 425 GLN B N 1
ATOM 7269 C CA . GLN B 1 425 ? 0.428 -11.391 12.156 1 94.62 425 GLN B CA 1
ATOM 7270 C C . GLN B 1 425 ? 1.316 -11.273 10.922 1 94.62 425 GLN B C 1
ATOM 7272 O O . GLN B 1 425 ? 2.291 -10.516 10.914 1 94.62 425 GLN B O 1
ATOM 7277 N N . GLN B 1 426 ? 1.01 -11.945 9.914 1 92.56 426 GLN B N 1
ATOM 7278 C CA . GLN B 1 426 ? 1.795 -11.93 8.688 1 92.56 426 GLN B CA 1
ATOM 7279 C C . GLN B 1 426 ? 1.76 -10.547 8.031 1 92.56 426 GLN B C 1
ATOM 7281 O O . GLN B 1 426 ? 2.797 -10.023 7.617 1 92.56 426 GLN B O 1
ATOM 7286 N N . ASN B 1 427 ? 0.6 -10.031 7.906 1 93.38 427 ASN B N 1
ATOM 7287 C CA . ASN B 1 427 ? 0.451 -8.742 7.23 1 93.38 427 ASN B CA 1
ATOM 7288 C C . ASN B 1 427 ? 1.089 -7.613 8.031 1 93.38 427 ASN B C 1
ATOM 7290 O O . ASN B 1 427 ? 1.739 -6.734 7.465 1 93.38 427 ASN B O 1
ATOM 7294 N N . VAL B 1 428 ? 0.9 -7.613 9.312 1 95.69 428 VAL B N 1
ATOM 7295 C CA . VAL B 1 428 ? 1.488 -6.586 10.172 1 95.69 428 VAL B CA 1
ATOM 7296 C C . VAL B 1 428 ? 3.01 -6.699 10.141 1 95.69 428 VAL B C 1
ATOM 7298 O O . VAL B 1 428 ? 3.711 -5.684 10.078 1 95.69 428 VAL B O 1
ATOM 7301 N N . SER B 1 429 ? 3.51 -7.918 10.164 1 94.44 429 SER B N 1
ATOM 7302 C CA . SER B 1 429 ? 4.953 -8.125 10.109 1 94.44 429 SER B CA 1
ATOM 7303 C C . SER B 1 429 ? 5.543 -7.57 8.812 1 94.44 429 SER B C 1
ATOM 7305 O O . SER B 1 429 ? 6.609 -6.953 8.828 1 94.44 429 SER B O 1
ATOM 7307 N N . ARG B 1 430 ? 4.867 -7.801 7.777 1 92.44 430 ARG B N 1
ATOM 7308 C CA . ARG B 1 430 ? 5.32 -7.305 6.48 1 92.44 430 ARG B CA 1
ATOM 7309 C C . ARG B 1 430 ? 5.305 -5.781 6.441 1 92.44 430 ARG B C 1
ATOM 7311 O O . ARG B 1 430 ? 6.25 -5.156 5.957 1 92.44 430 ARG B O 1
ATOM 7318 N N . MET B 1 431 ? 4.234 -5.23 6.914 1 93.81 431 MET B N 1
ATOM 7319 C CA . MET B 1 431 ? 4.074 -3.777 6.914 1 93.81 431 MET B CA 1
ATOM 7320 C C . MET B 1 431 ? 5.16 -3.111 7.758 1 93.81 431 MET B C 1
ATOM 7322 O O . MET B 1 431 ? 5.75 -2.113 7.34 1 93.81 431 MET B O 1
ATOM 7326 N N . VAL B 1 432 ? 5.383 -3.656 8.906 1 95.88 432 VAL B N 1
ATOM 7327 C CA . VAL B 1 432 ? 6.355 -3.098 9.836 1 95.88 432 VAL B CA 1
ATOM 7328 C C . VAL B 1 432 ? 7.766 -3.238 9.266 1 95.88 432 VAL B C 1
ATOM 7330 O O . VAL B 1 432 ? 8.578 -2.314 9.352 1 95.88 432 VAL B O 1
ATOM 7333 N N . ASP B 1 433 ? 8.016 -4.34 8.688 1 93 433 ASP B N 1
ATOM 7334 C CA . ASP B 1 433 ? 9.312 -4.574 8.062 1 93 433 ASP B CA 1
ATOM 7335 C C . ASP B 1 433 ? 9.586 -3.561 6.953 1 93 433 ASP B C 1
ATOM 7337 O O . ASP B 1 433 ? 10.688 -3.016 6.852 1 93 433 ASP B O 1
ATOM 7341 N N . ASP B 1 434 ? 8.609 -3.316 6.164 1 92.31 434 ASP B N 1
ATOM 7342 C CA . ASP B 1 434 ? 8.734 -2.34 5.086 1 92.31 434 ASP B CA 1
ATOM 7343 C C . ASP B 1 434 ? 9.016 -0.944 5.637 1 92.31 434 ASP B C 1
ATOM 7345 O O . ASP B 1 434 ? 9.875 -0.228 5.121 1 92.31 434 ASP B O 1
ATOM 7349 N N . GLU B 1 435 ? 8.266 -0.613 6.645 1 95.5 435 GLU B N 1
ATOM 7350 C CA . GLU B 1 435 ? 8.398 0.719 7.227 1 95.5 435 GLU B CA 1
ATOM 7351 C C . GLU B 1 435 ? 9.766 0.912 7.871 1 95.5 435 GLU B C 1
ATOM 7353 O O . GLU B 1 435 ? 10.398 1.96 7.703 1 95.5 435 GLU B O 1
ATOM 7358 N N . VAL B 1 436 ? 10.234 -0.045 8.586 1 95.5 436 VAL B N 1
ATOM 7359 C CA . VAL B 1 436 ? 11.516 0.054 9.281 1 95.5 436 VAL B CA 1
ATOM 7360 C C . VAL B 1 436 ? 12.648 0.113 8.258 1 95.5 436 VAL B C 1
ATOM 7362 O O . VAL B 1 436 ? 13.594 0.886 8.422 1 95.5 436 VAL B O 1
ATOM 7365 N N . GLY B 1 437 ? 12.547 -0.696 7.242 1 91.5 437 GLY B N 1
ATOM 7366 C CA . GLY B 1 437 ? 13.539 -0.642 6.176 1 91.5 437 GLY B CA 1
ATOM 7367 C C . GLY B 1 437 ? 13.617 0.716 5.504 1 91.5 437 GLY B C 1
ATOM 7368 O O . GLY B 1 437 ? 14.711 1.214 5.223 1 91.5 437 GLY B O 1
ATOM 7369 N N . LEU B 1 438 ? 12.469 1.23 5.277 1 93.19 438 LEU B N 1
ATOM 7370 C CA . LEU B 1 438 ? 12.375 2.545 4.648 1 93.19 438 LEU B CA 1
ATOM 7371 C C . LEU B 1 438 ? 12.992 3.617 5.539 1 93.19 438 LEU B C 1
ATOM 7373 O O . LEU B 1 438 ? 13.742 4.469 5.059 1 93.19 438 LEU B O 1
ATOM 7377 N N . ILE B 1 439 ? 12.703 3.592 6.797 1 95.88 439 ILE B N 1
ATOM 7378 C CA . ILE B 1 439 ? 13.188 4.578 7.754 1 95.88 439 ILE B CA 1
ATOM 7379 C C . ILE B 1 439 ? 14.711 4.473 7.875 1 95.88 439 ILE B C 1
ATOM 7381 O O . ILE B 1 439 ? 15.414 5.48 7.805 1 95.88 439 ILE B O 1
ATOM 7385 N N . ARG B 1 440 ? 15.211 3.32 7.961 1 92.88 440 ARG B N 1
ATOM 7386 C CA . ARG B 1 440 ? 16.641 3.109 8.133 1 92.88 440 ARG B CA 1
ATOM 7387 C C . ARG B 1 440 ? 17.422 3.568 6.902 1 92.88 440 ARG B C 1
ATOM 7389 O O . ARG B 1 440 ? 18.469 4.211 7.023 1 92.88 440 ARG B O 1
ATOM 7396 N N . SER B 1 441 ? 16.906 3.221 5.785 1 91.81 441 SER B N 1
ATOM 7397 C CA . SER B 1 441 ? 17.594 3.607 4.551 1 91.81 441 SER B CA 1
ATOM 7398 C C . SER B 1 441 ? 17.594 5.125 4.375 1 91.81 441 SER B C 1
ATOM 7400 O O . SER B 1 441 ? 18.562 5.691 3.871 1 91.81 441 SER B O 1
ATOM 7402 N N . SER B 1 442 ? 16.531 5.707 4.781 1 93.75 442 SER B N 1
ATOM 7403 C CA . SER B 1 442 ? 16.422 7.16 4.695 1 93.75 442 SER B CA 1
ATOM 7404 C C . SER B 1 442 ? 17.453 7.84 5.602 1 93.75 442 SER B C 1
ATOM 7406 O O . SER B 1 442 ? 18.094 8.805 5.195 1 93.75 442 SER B O 1
ATOM 7408 N N . LEU B 1 443 ? 17.578 7.355 6.77 1 94.62 443 LEU B N 1
ATOM 7409 C CA . LEU B 1 443 ? 18.516 7.922 7.738 1 94.62 443 LEU B CA 1
ATOM 7410 C C . LEU B 1 443 ? 19.953 7.746 7.273 1 94.62 443 LEU B C 1
ATOM 7412 O O . LEU B 1 443 ? 20.812 8.586 7.562 1 94.62 443 LEU B O 1
ATOM 7416 N N . GLU B 1 444 ? 20.188 6.734 6.527 1 91.19 444 GLU B N 1
ATOM 7417 C CA . GLU B 1 444 ? 21.547 6.418 6.086 1 91.19 444 GLU B CA 1
ATOM 7418 C C . GLU B 1 444 ? 22 7.352 4.969 1 91.19 444 GLU B C 1
ATOM 7420 O O . GLU B 1 444 ? 23.172 7.719 4.895 1 91.19 444 GLU B O 1
ATOM 7425 N N . ILE B 1 445 ? 21.094 7.699 4.098 1 93.94 445 ILE B N 1
ATOM 7426 C CA . ILE B 1 445 ? 21.5 8.43 2.902 1 93.94 445 ILE B CA 1
ATOM 7427 C C . ILE B 1 445 ? 21.344 9.93 3.133 1 93.94 445 ILE B C 1
ATOM 7429 O O . ILE B 1 445 ? 21.953 10.734 2.422 1 93.94 445 ILE B O 1
ATOM 7433 N N . TRP B 1 446 ? 20.625 10.367 4.113 1 96.06 446 TRP B N 1
ATOM 7434 C CA . TRP B 1 446 ? 20.188 11.742 4.32 1 96.06 446 TRP B CA 1
ATOM 7435 C C . TRP B 1 446 ? 21.391 12.672 4.465 1 96.06 446 TRP B C 1
ATOM 7437 O O . TRP B 1 446 ? 21.453 13.727 3.822 1 96.06 446 TRP B O 1
ATOM 7447 N N . PRO B 1 447 ? 22.453 12.312 5.258 1 93.56 447 PRO B N 1
ATOM 7448 C CA . PRO B 1 447 ? 23.594 13.219 5.387 1 93.56 447 PRO B CA 1
ATOM 7449 C C . PRO B 1 447 ? 24.281 13.5 4.051 1 93.56 447 PRO B C 1
ATOM 7451 O O . PRO B 1 447 ? 24.734 14.625 3.807 1 93.56 447 PRO B O 1
ATOM 7454 N N . THR B 1 448 ? 24.297 12.508 3.215 1 93.12 448 THR B N 1
ATOM 7455 C CA . THR B 1 448 ? 24.906 12.672 1.896 1 93.12 448 THR B CA 1
ATOM 7456 C C . THR B 1 448 ? 24.094 13.656 1.055 1 93.12 448 THR B C 1
ATOM 7458 O O . THR B 1 448 ? 24.672 14.484 0.339 1 93.12 448 THR B O 1
ATOM 7461 N N . LEU B 1 449 ? 22.812 13.578 1.158 1 94.81 449 LEU B N 1
ATOM 7462 C CA . LEU B 1 449 ? 21.953 14.469 0.386 1 94.81 449 LEU B CA 1
ATOM 7463 C C . LEU B 1 449 ? 22.047 15.898 0.893 1 94.81 449 LEU B C 1
ATOM 7465 O O . LEU B 1 449 ? 22.016 16.844 0.103 1 94.81 449 LEU B O 1
ATOM 7469 N N . LEU B 1 450 ? 22.141 16.047 2.221 1 93.81 450 LEU B N 1
ATOM 7470 C CA . LEU B 1 450 ? 22.328 17.375 2.799 1 93.81 450 LEU B CA 1
ATOM 7471 C C . LEU B 1 450 ? 23.594 18.031 2.242 1 93.81 450 LEU B C 1
ATOM 7473 O O . LEU B 1 450 ? 23.578 19.219 1.909 1 93.81 450 LEU B O 1
ATOM 7477 N N . GLU B 1 451 ? 24.625 17.25 2.105 1 91.94 451 GLU B N 1
ATOM 7478 C CA . GLU B 1 451 ? 25.891 17.766 1.58 1 91.94 451 GLU B CA 1
ATOM 7479 C C . GLU B 1 451 ? 25.75 18.203 0.126 1 91.94 451 GLU B C 1
ATOM 7481 O O . GLU B 1 451 ? 26.266 19.234 -0.269 1 91.94 451 GLU B O 1
ATOM 7486 N N . ILE B 1 452 ? 25.047 17.453 -0.586 1 91.5 452 ILE B N 1
ATOM 7487 C CA . ILE B 1 452 ? 24.844 17.75 -2 1 91.5 452 ILE B CA 1
ATOM 7488 C C . ILE B 1 452 ? 24.094 19.062 -2.148 1 91.5 452 ILE B C 1
ATOM 7490 O O . ILE B 1 452 ? 24.469 19.922 -2.957 1 91.5 452 ILE B O 1
ATOM 7494 N N . VAL B 1 453 ? 23.047 19.188 -1.366 1 90 453 VAL B N 1
ATOM 7495 C CA . VAL B 1 453 ? 22.188 20.359 -1.49 1 90 453 VAL B CA 1
ATOM 7496 C C . VAL B 1 453 ? 22.891 21.578 -0.895 1 90 453 VAL B C 1
ATOM 7498 O O . VAL B 1 453 ? 22.75 22.688 -1.403 1 90 453 VAL B O 1
ATOM 7501 N N . TYR B 1 454 ? 23.625 21.328 0.146 1 81.88 454 TYR B N 1
ATOM 7502 C CA . TYR B 1 454 ? 24.359 22.422 0.776 1 81.88 454 TYR B CA 1
ATOM 7503 C C . TYR B 1 454 ? 25.359 23.047 -0.194 1 81.88 454 TYR B C 1
ATOM 7505 O O . TYR B 1 454 ? 25.562 24.266 -0.203 1 81.88 454 TYR B O 1
ATOM 7513 N N . PHE B 1 455 ? 26.016 22.219 -0.894 1 74.31 455 PHE B N 1
ATOM 7514 C CA . PHE B 1 455 ? 27.031 22.719 -1.823 1 74.31 455 PHE B CA 1
ATOM 7515 C C . PHE B 1 455 ? 26.375 23.406 -3.016 1 74.31 455 PHE B C 1
ATOM 7517 O O . PHE B 1 455 ? 27.031 24.188 -3.721 1 74.31 455 PHE B O 1
ATOM 7524 N N . LYS B 1 456 ? 25.234 22.906 -3.281 1 66.25 456 LYS B N 1
ATOM 7525 C CA . LYS B 1 456 ? 24.562 23.625 -4.359 1 66.25 456 LYS B CA 1
ATOM 7526 C C . LYS B 1 456 ? 24.219 25.062 -3.945 1 66.25 456 LYS B C 1
ATOM 7528 O O . LYS B 1 456 ? 23.797 25.859 -4.773 1 66.25 456 LYS B O 1
ATOM 7533 N N . ARG B 1 457 ? 25.188 25.688 -3.201 1 52.31 457 ARG B N 1
ATOM 7534 C CA . ARG B 1 457 ? 25.328 27.016 -2.629 1 52.31 457 ARG B CA 1
ATOM 7535 C C . ARG B 1 457 ? 23.969 27.688 -2.457 1 52.31 457 ARG B C 1
ATOM 7537 O O . ARG B 1 457 ? 23.766 28.438 -1.498 1 52.31 457 ARG B O 1
ATOM 7544 N N . HIS B 1 458 ? 23.094 27.656 -3.592 1 56.25 458 HIS B N 1
ATOM 7545 C CA . HIS B 1 458 ? 21.875 28.469 -3.463 1 56.25 458 HIS B CA 1
ATOM 7546 C C . HIS B 1 458 ? 20.625 27.609 -3.652 1 56.25 458 HIS B C 1
ATOM 7548 O O . HIS B 1 458 ? 20.219 27.344 -4.785 1 56.25 458 HIS B O 1
ATOM 7554 N N . CYS B 1 459 ? 20.234 27.062 -2.477 1 57.22 459 CYS B N 1
ATOM 7555 C CA . CYS B 1 459 ? 18.953 26.375 -2.461 1 57.22 459 CYS B CA 1
ATOM 7556 C C . CYS B 1 459 ? 17.922 27.125 -3.301 1 57.22 459 CYS B C 1
ATOM 7558 O O . CYS B 1 459 ? 16.891 26.562 -3.684 1 57.22 459 CYS B O 1
ATOM 7560 N N . ARG B 1 460 ? 18.359 28.312 -3.551 1 60.5 460 ARG B N 1
ATOM 7561 C CA . ARG B 1 460 ? 17.453 29.188 -4.281 1 60.5 460 ARG B CA 1
ATOM 7562 C C . ARG B 1 460 ? 17.375 28.797 -5.754 1 60.5 460 ARG B C 1
ATOM 7564 O O . ARG B 1 460 ? 16.5 29.266 -6.488 1 60.5 460 ARG B O 1
ATOM 7571 N N . SER B 1 461 ? 18.156 27.797 -5.965 1 73.38 461 SER B N 1
ATOM 7572 C CA . SER B 1 461 ? 18.172 27.438 -7.383 1 73.38 461 SER B CA 1
ATOM 7573 C C . SER B 1 461 ? 17.5 26.094 -7.617 1 73.38 461 SER B C 1
ATOM 7575 O O . SER B 1 461 ? 17.578 25.547 -8.719 1 73.38 461 SER B O 1
ATOM 7577 N N . LEU B 1 462 ? 16.891 25.719 -6.574 1 90 462 LEU B N 1
ATOM 7578 C CA . LEU B 1 462 ? 16.172 24.453 -6.766 1 90 462 LEU B CA 1
ATOM 7579 C C . LEU B 1 462 ? 14.914 24.672 -7.602 1 90 462 LEU B C 1
ATOM 7581 O O . LEU B 1 462 ? 14.367 25.766 -7.648 1 90 462 LEU B O 1
ATOM 7585 N N . PRO B 1 463 ? 14.547 23.625 -8.281 1 93.88 463 PRO B N 1
ATOM 7586 C CA . PRO B 1 463 ? 13.391 23.766 -9.172 1 93.88 463 PRO B CA 1
ATOM 7587 C C . PRO B 1 463 ? 12.125 24.188 -8.422 1 93.88 463 PRO B C 1
ATOM 7589 O O . PRO B 1 463 ? 11.656 23.469 -7.543 1 93.88 463 PRO B O 1
ATOM 7592 N N . MET B 1 464 ? 11.617 25.344 -8.766 1 95.06 464 MET B N 1
ATOM 7593 C CA . MET B 1 464 ? 10.367 25.891 -8.234 1 95.06 464 MET B CA 1
ATOM 7594 C C . MET B 1 464 ? 9.758 26.891 -9.211 1 95.06 464 MET B C 1
ATOM 7596 O O . MET B 1 464 ? 10.461 27.453 -10.047 1 95.06 464 MET B O 1
ATOM 7600 N N . ARG B 1 465 ? 8.508 27.062 -9.133 1 95.06 465 ARG B N 1
ATOM 7601 C CA . ARG B 1 465 ? 7.891 28 -10.047 1 95.06 465 ARG B CA 1
ATOM 7602 C C . ARG B 1 465 ? 7.039 29.016 -9.289 1 95.06 465 ARG B C 1
ATOM 7604 O O . ARG B 1 465 ? 6.375 28.672 -8.312 1 95.06 465 ARG B O 1
ATOM 7611 N N . ARG B 1 466 ? 7.078 30.234 -9.758 1 95.75 466 ARG B N 1
ATOM 7612 C CA . ARG B 1 466 ? 6.207 31.281 -9.227 1 95.75 466 ARG B CA 1
ATOM 7613 C C . ARG B 1 466 ? 4.781 31.109 -9.734 1 95.75 466 ARG B C 1
ATOM 7615 O O . ARG B 1 466 ? 4.562 30.953 -10.938 1 95.75 466 ARG B O 1
ATOM 7622 N N . VAL B 1 467 ? 3.879 31.094 -8.82 1 96.94 467 VAL B N 1
ATOM 7623 C CA . VAL B 1 467 ? 2.475 30.984 -9.203 1 96.94 467 VAL B CA 1
ATOM 7624 C C . VAL B 1 467 ? 1.976 32.312 -9.742 1 96.94 467 VAL B C 1
ATOM 7626 O O . VAL B 1 467 ? 2.178 33.375 -9.117 1 96.94 467 VAL B O 1
ATOM 7629 N N . LYS B 1 468 ? 1.39 32.281 -10.891 1 95.12 468 LYS B N 1
ATOM 7630 C CA . LYS B 1 468 ? 0.844 33.5 -11.484 1 95.12 468 LYS B CA 1
ATOM 7631 C C . LYS B 1 468 ? -0.549 33.812 -10.945 1 95.12 468 LYS B C 1
ATOM 7633 O O . LYS B 1 468 ? -1.518 33.875 -11.703 1 95.12 468 LYS B O 1
ATOM 7638 N N . ASN B 1 469 ? -0.579 34.031 -9.672 1 92.5 469 ASN B N 1
ATOM 7639 C CA . ASN B 1 469 ? -1.858 34.375 -9.055 1 92.5 469 ASN B CA 1
ATOM 7640 C C . ASN B 1 469 ? -2.086 35.875 -8.977 1 92.5 469 ASN B C 1
ATOM 7642 O O . ASN B 1 469 ? -1.251 36.656 -9.438 1 92.5 469 ASN B O 1
ATOM 7646 N N . LYS B 1 470 ? -3.303 36.281 -8.57 1 88.62 470 LYS B N 1
ATOM 7647 C CA . LYS B 1 470 ? -3.701 37.688 -8.523 1 88.62 470 LYS B CA 1
ATOM 7648 C C . LYS B 1 470 ? -3.057 38.406 -7.344 1 88.62 470 LYS B C 1
ATOM 7650 O O . LYS B 1 470 ? -2.801 37.781 -6.305 1 88.62 470 LYS B O 1
ATOM 7655 N N . SER B 1 471 ? -2.689 39.625 -7.57 1 87.06 471 SER B N 1
ATOM 7656 C CA . SER B 1 471 ? -2.113 40.406 -6.496 1 87.06 471 SER B CA 1
ATOM 7657 C C . SER B 1 471 ? -3.201 41.062 -5.656 1 87.06 471 SER B C 1
ATOM 7659 O O . SER B 1 471 ? -4.168 41.625 -6.195 1 87.06 471 SER B O 1
ATOM 7661 N N . ALA B 1 472 ? -3.068 40.844 -4.383 1 80.75 472 ALA B N 1
ATOM 7662 C CA . ALA B 1 472 ? -4.008 41.5 -3.465 1 80.75 472 ALA B CA 1
ATOM 7663 C C . ALA B 1 472 ? -3.543 42.906 -3.1 1 80.75 472 ALA B C 1
ATOM 7665 O O . ALA B 1 472 ? -4.246 43.625 -2.402 1 80.75 472 ALA B O 1
ATOM 7666 N N . ARG B 1 473 ? -2.354 43.5 -3.506 1 70.62 473 ARG B N 1
ATOM 7667 C CA . ARG B 1 473 ? -1.901 44.844 -3.207 1 70.62 473 ARG B CA 1
ATOM 7668 C C . ARG B 1 473 ? -2.779 45.875 -3.9 1 70.62 473 ARG B C 1
ATOM 7670 O O . ARG B 1 473 ? -3.133 45.719 -5.07 1 70.62 473 ARG B O 1
ATOM 7677 N N . PRO B 1 474 ? -3.35 46.844 -3.068 1 56.47 474 PRO B N 1
ATOM 7678 C CA . PRO B 1 474 ? -4.043 47.938 -3.736 1 56.47 474 PRO B CA 1
ATOM 7679 C C . PRO B 1 474 ? -3.166 48.656 -4.77 1 56.47 474 PRO B C 1
ATOM 7681 O O . PRO B 1 474 ? -1.944 48.719 -4.609 1 56.47 474 PRO B O 1
ATOM 7684 N N . SER B 1 475 ? -3.607 48.688 -6.07 1 47.53 475 SER B N 1
ATOM 7685 C CA . SER B 1 475 ? -2.932 49.469 -7.102 1 47.53 475 SER B CA 1
ATOM 7686 C C . SER B 1 475 ? -2.488 50.812 -6.566 1 47.53 475 SER B C 1
ATOM 7688 O O . SER B 1 475 ? -3.314 51.594 -6.105 1 47.53 475 SER B O 1
ATOM 7690 N N . GLN B 1 476 ? -1.482 50.969 -5.871 1 40.94 476 GLN B N 1
ATOM 7691 C CA . GLN B 1 476 ? -1.057 52.344 -5.586 1 40.94 476 GLN B CA 1
ATOM 7692 C C . GLN B 1 476 ? -1.094 53.188 -6.844 1 40.94 476 GLN B C 1
ATOM 7694 O O . GLN B 1 476 ? -0.432 52.875 -7.836 1 40.94 476 GLN B O 1
ATOM 7699 N N . THR B 1 477 ? -2.166 53.875 -7.148 1 41.31 477 THR B N 1
ATOM 7700 C CA . THR B 1 477 ? -2.166 55.031 -8.055 1 41.31 477 THR B CA 1
ATOM 7701 C C . THR B 1 477 ? -0.999 55.969 -7.746 1 41.31 477 THR B C 1
ATOM 7703 O O . THR B 1 477 ? -0.866 56.438 -6.621 1 41.31 477 THR B O 1
ATOM 7706 N N . ARG B 1 478 ? 0.183 55.906 -8.383 1 45.5 478 ARG B N 1
ATOM 7707 C CA . ARG B 1 478 ? 1.241 56.938 -8.383 1 45.5 478 ARG B CA 1
ATOM 7708 C C . ARG B 1 478 ? 0.658 58.344 -8.406 1 45.5 478 ARG B C 1
ATOM 7710 O O . ARG B 1 478 ? -0.139 58.656 -9.289 1 45.5 478 ARG B O 1
ATOM 7717 N N . PRO B 1 479 ? 0.698 59 -7.312 1 38.56 479 PRO B N 1
ATOM 7718 C CA . PRO B 1 479 ? 0.319 60.406 -7.465 1 38.56 479 PRO B CA 1
ATOM 7719 C C . PRO B 1 479 ? 1.062 61.125 -8.602 1 38.56 479 PRO B C 1
ATOM 7721 O O . PRO B 1 479 ? 2.264 60.906 -8.781 1 38.56 479 PRO B O 1
ATOM 7724 N N . VAL B 1 480 ? 0.361 61.312 -9.719 1 43.31 480 VAL B N 1
ATOM 7725 C CA . VAL B 1 480 ? 0.907 62.125 -10.781 1 43.31 480 VAL B CA 1
ATOM 7726 C C . VAL B 1 480 ? 1.504 63.406 -10.188 1 43.31 480 VAL B C 1
ATOM 7728 O O . VAL B 1 480 ? 0.838 64.125 -9.43 1 43.31 480 VAL B O 1
ATOM 7731 N N . ALA B 1 481 ? 2.848 63.375 -10.031 1 42.38 481 ALA B N 1
ATOM 7732 C CA . ALA B 1 481 ? 3.521 64.625 -9.68 1 42.38 481 ALA B CA 1
ATOM 7733 C C . ALA B 1 481 ? 2.834 65.812 -10.336 1 42.38 481 ALA B C 1
ATOM 7735 O O . ALA B 1 481 ? 2.648 65.875 -11.555 1 42.38 481 ALA B O 1
ATOM 7736 N N . ALA B 1 482 ? 2.195 66.75 -9.562 1 30.27 482 ALA B N 1
ATOM 7737 C CA . ALA B 1 482 ? 2.002 68.125 -10.031 1 30.27 482 ALA B CA 1
ATOM 7738 C C . ALA B 1 482 ? 3.338 68.812 -10.18 1 30.27 482 ALA B C 1
ATOM 7740 O O . ALA B 1 482 ? 4.234 68.688 -9.352 1 30.27 482 ALA B O 1
#